Protein AF-A0A661X013-F1 (afdb_monomer_lite)

Foldseek 3Di:
DPDVVVVVVVVVVVVVVVPVVPDPPPDPPAPDDLVQLLVQLVCDACVNQVFDQKAWSEWEWAWEADQFGWIKIKIKTKMAGHDLVSLVVLQKDKDKDFQLFWDKFWDFKWKQANVRDIDTDDCVVFKDKFADPVCVVQQAFHRRTIMIMGGDAPHDHSIMIITIMMITGPHDLFTSKYKDKFFLAAQHWYAKYKYKYKAFPSQDWQDKDKPLDPPPFWDWDWDDDPGIIMIMIMGHGHHHDDDAVQFADSRNGTMIIIISDNAQQSLLQRLLVLLVVLLVLDDPVLLVVLCVQCPPPPDLVSSLLSLLLCLLAQAAEHHQFPDNNNTPSHAHRLVCSVVLSYDHQNNSQSVSQSSVVSVVFQKFKKFWAFPHDADDQRHDDNDGNGIWMWTQDPVRDTDTAGSPQLLALHRDAQSRAQIWMFTRDNSGDGIDGHHHDFQVQFEWEKEKEWEAWLQQKIKMKIKIWGGGNQQSVVLVVVLQDDPQRVVLLVLQLQCLLAPLKDWLDWDWPPPHSSPSPGGIMIMTIIMHRHQWLDFPWKIWGRFRDSQCRGGCLVVLCPLNQLDPFDPGKRFSSHKHKYKYKYKYQQDVQFAAFPFDDDADWDDDQAWGWDKDWDDDPSMIIMIIMTIGGDRIADRVSSNVVLVVQQRVVLRSFDTTMTTGDDSPPDDDPDPPPPNPPDDDFQAAQKEWAEWEWAKEDPAFFKIKIKIKTKMAGAGPSSLVVPQKDKDKAFPQFKDKDWPWKWKAAPVGDIDTFDPSQWHKGWDPQCRVCVLARTIIIIMGGHTSRDHGMMIITMMMMIGGRAPGDKDKDFPAAQHWYAKYKYKYKHQLPQDKDKDFFPDPQKDWDWDADPRIIMIMIMGGGHGHADDDPQFADPVLPTGMMIMISDDLLSVQQVLQVLLVVLLPPQVVLLVVLCVQCVPPPFVVSSLLSLQQCLQSQEAAGDDFCNRHNSVSAHRQNVSNVSRYDHQSNSQSSSCSSCVSVPWDKWKKQFALFFLDCSRCVSCLVRDDSVRRRGIWIWTDGPNAIFTGSQAHSLFDTQFHPQASTWIQTHNRRDIDRDHGPPQQYWEKEKEWEWEADPQGKIKIKIKIWTHGPRLSVVSVCVVPRRPVSLVSVLSSVQVVLPSQKDWDDHWDWASVDPRTMTMTIIIGGNQWPDTPQKTKHFFPDACQCVVVDSDPADDGWHWDRAWYWYKYKYKYAADPQWQAWRAAADWDWDQDPVSQGIWIWDWDDDGRIIMIMITDTGHTDTGGRVCVVVVSVVSSSRSRSSNGMTMTGGDDDDD

Sequence (1279 aa):
MKTKQFLFVIAILFLSVTSILATQKKSDIGLISIPKVINASKKITTNAFPNSDEVIVADFTKTEYYPNGTHQSIYDQCIKVLTEKGKRNQRTSSIGYDTAYGTAVVLKVQIIKPNGKIIPVDIKKNTKDMVEASQMDMNIYNPNSRVVKISFPDLEIGDMARLLLKKTETKPRVPNTWYDIEVMEAPMPIVHQEIKIIAPKKRPLKHIVLKNEITNTVKYTKKTGATTVTHKWVVRNVPRMFAEPGMPAYKPLQHLLLSTIPKWEQVSKWYYKLCEPRLQAVTPEMSNKVEELTAGITDPNKKIKAIFKFVSQKIRYMGITTEDTAPGYEPHDVSITFENKYGVCRDKAALLAAMLRIAGFDAYTTLMLGGQPKKDQEVPNAFFNHAITAIKNDNASYSLMDTTDETTKDLLPVYLNNCSYMVASPKGETLKTTPIIPAEKNLVKVTTNAKYNNKGYLKATSKIVFEGINDRAYRGAFAKMELDEIRRVFEGIIKKVAPGAKITDFSLEPDDMMDLTRPIVVEIEYTAPDLFVSGKKETMLAIPWFGPSVGLANRILSGSFGLDKRKYPLKTDLACGIKETVNLNLKNAVGKNIALPKFDNIDNKLIKWSRTINTQNNKLSGEGEFLVKAVEFSTNEYLEMKKLLKKIEYNNRKQPIFETISFSGMDDEDFDESENSYSYTPEGDTEISEQIIDTDVKNSRNWTTTSKVTKEILTYAGKKDNAEIKIHYNPSWENVEIIKAVVTDTDGNEKKLSKNELNLMDAGWVASAPRYPPGKILVASLPDVDVGNIIEYEIKRTYKKHPFYALRTSFNSFDSIVDETVRVALPATTRVKVKNPDSDEIESSKNEEDGKIIYEWKTSDQRPVRKEKNLPPWYYFNPTVFLSTGNWTDYADKVGRIFLAAAKNQTECAAKAKELTANSKTDNDKIIAIRDFVTKNIRSAGPSFVSMPLSAVTPANITLKDGYGNGADKAIVIYSMLKAIGLKPQFILSSWLSMVKKVRKPMIEYPLRSTFGGVLVKVKSGDNDIYLNDTSQYASLGSTPHDGRPGLILPKGKISIINASSNKADKTEVEYTIKLSENGDAEITKTTKSFGTTYASDKKYFDEITPEDRKRYFQNAISTISQGATPVGNLITKFDSYPGIEQLTVKVDKFAILDGDFLYLKVPISLNNILGLKSDVRDNPVSWGNKTKMILTASVELPKEFDNVKLTPPDITWKAPENAGTITTKTLVSGSKIKIIDSVDINPAVISVDDYDDLLEINRKLSHPRMRTILVSRKTAAK

Structure (mmCIF, N/CA/C/O backbone):
data_AF-A0A661X013-F1
#
_entry.id   AF-A0A661X013-F1
#
loop_
_atom_site.group_PDB
_atom_site.id
_atom_site.type_symbol
_atom_site.label_atom_id
_atom_site.label_alt_id
_atom_site.label_comp_id
_atom_site.label_asym_id
_atom_site.label_entity_id
_atom_site.label_seq_id
_atom_site.pdbx_PDB_ins_code
_atom_site.Cartn_x
_atom_site.Cartn_y
_atom_site.Cartn_z
_atom_site.occupancy
_atom_site.B_iso_or_equiv
_atom_site.auth_seq_id
_atom_site.auth_comp_id
_atom_site.auth_asym_id
_atom_site.auth_atom_id
_atom_site.pdbx_PDB_model_num
ATOM 1 N N . MET A 1 1 ? -50.281 -39.998 51.741 1.00 42.19 1 MET A N 1
ATOM 2 C CA . MET A 1 1 ? -49.018 -40.298 52.462 1.00 42.19 1 MET A CA 1
ATOM 3 C C . MET A 1 1 ? -47.839 -40.644 51.522 1.00 42.19 1 MET A C 1
ATOM 5 O O . MET A 1 1 ? -46.985 -41.436 51.885 1.00 42.19 1 MET A O 1
ATOM 9 N N . LYS A 1 2 ? -47.732 -40.011 50.337 1.00 38.47 2 LYS A N 1
ATOM 10 C CA . LYS A 1 2 ? -46.618 -40.178 49.371 1.00 38.47 2 LYS A CA 1
ATOM 11 C C . LYS A 1 2 ? -46.214 -38.834 48.736 1.00 38.47 2 LYS A C 1
ATOM 13 O O . LYS A 1 2 ? -46.034 -38.724 47.534 1.00 38.47 2 LYS A O 1
ATOM 18 N N . THR A 1 3 ? -46.103 -37.789 49.556 1.00 37.91 3 THR A N 1
ATOM 19 C CA . THR A 1 3 ? -45.758 -36.436 49.063 1.00 37.91 3 THR A CA 1
ATOM 20 C C . THR A 1 3 ? -44.722 -35.717 49.930 1.00 37.91 3 THR A C 1
ATOM 22 O O . THR A 1 3 ? -44.170 -34.709 49.510 1.00 37.91 3 THR A O 1
ATOM 25 N N . LYS A 1 4 ? -44.370 -36.269 51.103 1.00 36.25 4 LYS A N 1
ATOM 26 C CA . LYS A 1 4 ? -43.323 -35.722 51.989 1.00 36.25 4 LYS A CA 1
ATOM 27 C C . LYS A 1 4 ? -41.955 -36.416 51.872 1.00 36.25 4 LYS A C 1
ATOM 29 O O . LYS A 1 4 ? -40.981 -35.893 52.391 1.00 36.25 4 LYS A O 1
ATOM 34 N N . GLN A 1 5 ? -41.847 -37.527 51.133 1.00 37.16 5 GLN A N 1
ATOM 35 C CA . GLN A 1 5 ? -40.568 -38.220 50.877 1.00 37.16 5 GLN A CA 1
ATOM 36 C C . GLN A 1 5 ? -39.860 -37.771 49.583 1.00 37.16 5 GLN A C 1
ATOM 38 O O . GLN A 1 5 ? -38.660 -37.979 49.450 1.00 37.16 5 GLN A O 1
ATOM 43 N N . PHE A 1 6 ? -40.555 -37.092 48.659 1.00 37.41 6 PHE A N 1
ATOM 44 C CA . PHE A 1 6 ? -39.954 -36.611 47.404 1.00 37.41 6 PHE A CA 1
ATOM 45 C C . PHE A 1 6 ? -39.224 -35.261 47.565 1.00 37.41 6 PHE A C 1
ATOM 47 O O . PHE A 1 6 ? -38.249 -34.988 46.873 1.00 37.41 6 PHE A O 1
ATOM 54 N N . LEU A 1 7 ? -39.627 -34.445 48.549 1.00 35.72 7 LEU A N 1
ATOM 55 C CA . LEU A 1 7 ? -38.985 -33.158 48.850 1.00 35.72 7 LEU A CA 1
ATOM 56 C C . LEU A 1 7 ? -37.670 -33.283 49.642 1.00 35.72 7 LEU A C 1
ATOM 58 O O . LEU A 1 7 ? -36.851 -32.370 49.594 1.00 35.72 7 LEU A O 1
ATOM 62 N N . PHE A 1 8 ? -37.418 -34.411 50.315 1.00 37.44 8 PHE A N 1
ATOM 63 C CA . PHE A 1 8 ? -36.191 -34.604 51.104 1.00 37.44 8 PHE A CA 1
ATOM 64 C C . PHE A 1 8 ? -35.015 -35.159 50.275 1.00 37.44 8 PHE A C 1
ATOM 66 O O . PHE A 1 8 ? -33.858 -34.897 50.590 1.00 37.44 8 PHE A O 1
ATOM 73 N N . VAL A 1 9 ? -35.289 -35.849 49.159 1.00 38.72 9 VAL A N 1
ATOM 74 C CA . VAL A 1 9 ? -34.247 -36.372 48.249 1.00 38.72 9 VAL A CA 1
ATOM 75 C C . VAL A 1 9 ? -33.741 -35.294 47.276 1.00 38.72 9 VAL A C 1
ATOM 77 O O . VAL A 1 9 ? -32.565 -35.290 46.917 1.00 38.72 9 VAL A O 1
ATOM 80 N N . ILE A 1 10 ? -34.571 -34.305 46.928 1.00 40.22 10 ILE A N 1
ATOM 81 C CA . ILE A 1 10 ? -34.165 -33.183 46.060 1.00 40.22 10 ILE A CA 1
ATOM 82 C C . ILE A 1 10 ? -33.297 -32.156 46.817 1.00 40.22 10 ILE A C 1
ATOM 84 O O . ILE A 1 10 ? -32.400 -31.561 46.222 1.00 40.22 10 ILE A O 1
ATOM 88 N N . ALA A 1 11 ? -33.462 -32.010 48.137 1.00 35.09 11 ALA A N 1
ATOM 89 C CA . ALA A 1 11 ? -32.636 -31.109 48.949 1.00 35.09 11 ALA A CA 1
ATOM 90 C C . ALA A 1 11 ? -31.202 -31.635 49.191 1.00 35.09 11 ALA A C 1
ATOM 92 O O . ALA A 1 11 ? -30.261 -30.845 49.256 1.00 35.09 11 ALA A O 1
ATOM 93 N N . ILE A 1 12 ? -30.999 -32.957 49.254 1.00 36.81 12 ILE A N 1
ATOM 94 C CA . ILE A 1 12 ? -29.676 -33.563 49.513 1.00 36.81 12 ILE A CA 1
ATOM 95 C C . ILE A 1 12 ? -28.834 -33.699 48.224 1.00 36.81 12 ILE A C 1
ATOM 97 O O . ILE A 1 12 ? -27.603 -33.627 48.279 1.00 36.81 12 ILE A O 1
ATOM 101 N N . LEU A 1 13 ? -29.467 -33.758 47.045 1.00 34.16 13 LEU A N 1
ATOM 102 C CA . LEU A 1 13 ? -28.770 -33.654 45.751 1.00 34.16 13 LEU A CA 1
ATOM 103 C C . LEU A 1 13 ? -28.417 -32.206 45.357 1.00 34.16 13 LEU A C 1
ATOM 105 O O . LEU A 1 13 ? -27.445 -31.997 44.635 1.00 34.16 13 LEU A O 1
ATOM 109 N N . PHE A 1 14 ? -29.119 -31.194 45.884 1.00 34.19 14 PHE A N 1
ATOM 110 C CA . PHE A 1 14 ? -28.764 -29.782 45.660 1.00 34.19 14 PHE A CA 1
ATOM 111 C C . PHE A 1 14 ? -27.653 -29.253 46.587 1.00 34.19 14 PHE A C 1
ATOM 113 O O . PHE A 1 14 ? -26.965 -28.296 46.226 1.00 34.19 14 PHE A O 1
ATOM 120 N N . LEU A 1 15 ? -27.411 -29.898 47.736 1.00 31.95 15 LEU A N 1
ATOM 121 C CA . LEU A 1 15 ? -26.356 -29.526 48.696 1.00 31.95 15 LEU A CA 1
ATOM 122 C C . LEU A 1 15 ? -25.026 -30.290 48.524 1.00 31.95 15 LEU A C 1
ATOM 124 O O . LEU A 1 15 ? -24.022 -29.911 49.127 1.00 31.95 15 LEU A O 1
ATOM 128 N N . SER A 1 16 ? -24.978 -31.302 47.651 1.00 30.42 16 SER A N 1
ATOM 129 C CA . SER A 1 16 ? -23.751 -32.042 47.298 1.00 30.42 16 SER A CA 1
ATOM 130 C C . SER A 1 16 ? -23.180 -31.704 45.909 1.00 30.42 16 SER A C 1
ATOM 132 O O . SER A 1 16 ? -22.046 -32.071 45.609 1.00 30.42 16 SER A O 1
ATOM 134 N N . VAL A 1 17 ? -23.896 -30.923 45.086 1.00 35.25 17 VAL A N 1
ATOM 135 C CA . VAL A 1 17 ? -23.391 -30.388 43.797 1.00 35.25 17 VAL A CA 1
ATOM 136 C C . VAL A 1 17 ? -22.973 -28.908 43.894 1.00 35.25 17 VAL A C 1
ATOM 138 O O . VAL A 1 17 ? -22.288 -28.386 43.019 1.00 35.25 17 VAL A O 1
ATOM 141 N N . THR A 1 18 ? -23.272 -28.230 45.005 1.00 32.75 18 THR A N 1
ATOM 142 C CA . THR A 1 18 ? -22.870 -26.831 45.261 1.00 32.75 18 THR A CA 1
ATOM 143 C C . THR A 1 18 ? -21.627 -26.680 46.148 1.00 32.75 18 THR A C 1
ATOM 145 O O . THR A 1 18 ? -21.173 -25.563 46.388 1.00 32.75 18 THR A O 1
ATOM 148 N N . SER A 1 19 ? -20.997 -27.781 46.567 1.00 31.75 19 SER A N 1
ATOM 149 C CA . SER A 1 19 ? -19.862 -27.782 47.506 1.00 31.75 19 SER A CA 1
ATOM 150 C C . SER A 1 19 ? -18.550 -28.382 46.961 1.00 31.75 19 SER A C 1
ATOM 152 O O . SER A 1 19 ? -17.543 -28.356 47.659 1.00 31.75 19 SER A O 1
ATOM 154 N N . ILE A 1 20 ? -18.480 -28.776 45.677 1.00 33.53 20 ILE A N 1
ATOM 155 C CA . ILE A 1 20 ? -17.198 -29.037 44.963 1.00 33.53 20 ILE A CA 1
ATOM 156 C C . ILE A 1 20 ? -16.708 -27.797 44.171 1.00 33.53 20 ILE A C 1
ATOM 158 O O . ILE A 1 20 ? -15.624 -27.790 43.593 1.00 33.53 20 ILE A O 1
ATOM 162 N N . LEU A 1 21 ? -17.447 -26.682 44.214 1.00 37.44 21 LEU A N 1
ATOM 163 C CA . LEU A 1 21 ? -17.039 -25.394 43.625 1.00 37.44 21 LEU A CA 1
ATOM 164 C C . LEU A 1 21 ? -16.530 -24.359 44.641 1.00 37.44 21 LEU A C 1
ATOM 166 O O . LEU A 1 21 ? -16.176 -23.244 44.262 1.00 37.44 21 LEU A O 1
ATOM 170 N N . ALA A 1 22 ? -16.410 -24.720 45.918 1.00 37.38 22 ALA A N 1
ATOM 171 C CA . ALA A 1 22 ? -15.950 -23.810 46.962 1.00 37.38 22 ALA A CA 1
ATOM 172 C C . ALA A 1 22 ? -14.950 -24.496 47.898 1.00 37.38 22 ALA A C 1
ATOM 174 O O . ALA A 1 22 ? -15.272 -24.828 49.028 1.00 37.38 22 ALA A O 1
ATOM 175 N N . THR A 1 23 ? -13.736 -24.742 47.396 1.00 31.44 23 THR A N 1
ATOM 176 C CA . THR A 1 23 ? -12.445 -24.694 48.132 1.00 31.44 23 THR A CA 1
ATOM 177 C C . THR A 1 23 ? -11.271 -25.073 47.214 1.00 31.44 23 THR A C 1
ATOM 179 O O . THR A 1 23 ? -10.307 -25.717 47.615 1.00 31.44 23 THR A O 1
ATOM 182 N N . GLN A 1 24 ? -11.254 -24.576 45.972 1.00 32.50 24 GLN A N 1
ATOM 183 C CA . GLN A 1 24 ? -9.961 -24.180 45.417 1.00 32.50 24 GLN A CA 1
ATOM 184 C C . GLN A 1 24 ? -9.630 -22.835 46.060 1.00 32.50 24 GLN A C 1
ATOM 186 O O . GLN A 1 24 ? -10.222 -21.810 45.719 1.00 32.50 24 GLN A O 1
ATOM 191 N N . LYS A 1 25 ? -8.673 -22.827 47.002 1.00 31.70 25 LYS A N 1
ATOM 192 C CA . LYS A 1 25 ? -7.835 -21.637 47.233 1.00 31.70 25 LYS A CA 1
ATOM 193 C C . LYS A 1 25 ? -7.602 -21.012 45.859 1.00 31.70 25 LYS A C 1
ATOM 195 O O . LYS A 1 25 ? -7.177 -21.749 44.973 1.00 31.70 25 LYS A O 1
ATOM 200 N N . LYS A 1 26 ? -7.905 -19.718 45.676 1.00 35.75 26 LYS A N 1
ATOM 201 C CA . LYS A 1 26 ? -7.553 -18.934 44.479 1.00 35.75 26 LYS A CA 1
ATOM 202 C C . LYS A 1 26 ? -6.049 -19.100 44.220 1.00 35.75 26 LYS A C 1
ATOM 204 O O . LYS A 1 26 ? -5.246 -18.285 44.660 1.00 35.75 26 LYS A O 1
ATOM 209 N N . SER A 1 27 ? -5.648 -20.193 43.580 1.00 39.69 27 SER A N 1
ATOM 210 C CA . SER A 1 27 ? -4.291 -20.413 43.124 1.00 39.69 27 SER A CA 1
ATOM 211 C C . SER A 1 27 ? -4.108 -19.427 41.995 1.00 39.69 27 SER A C 1
ATOM 213 O O . SER A 1 27 ? -4.914 -19.397 41.064 1.00 39.69 27 SER A O 1
ATOM 215 N N . ASP A 1 28 ? -3.104 -18.576 42.117 1.00 53.06 28 ASP A N 1
ATOM 216 C CA . ASP A 1 28 ? -2.786 -17.555 41.140 1.00 53.06 28 ASP A CA 1
ATOM 217 C C . ASP A 1 28 ? -2.663 -18.203 39.741 1.00 53.06 28 ASP A C 1
ATOM 219 O O . ASP A 1 28 ? -1.714 -18.927 39.473 1.00 53.06 28 ASP A O 1
ATOM 223 N N . ILE A 1 29 ? -3.660 -18.008 38.863 1.00 66.38 29 ILE A N 1
ATOM 224 C CA . ILE A 1 29 ? -3.843 -18.735 37.576 1.00 66.38 29 ILE A CA 1
ATOM 225 C C . ILE A 1 29 ? -2.681 -18.491 36.573 1.00 66.38 29 ILE A C 1
ATOM 227 O O . ILE A 1 29 ? -2.639 -19.071 35.493 1.00 66.38 29 ILE A O 1
ATOM 231 N N . GLY A 1 30 ? -1.719 -17.628 36.912 1.00 77.06 30 GLY A N 1
ATOM 232 C CA . GLY A 1 30 ? -0.585 -17.292 36.050 1.00 77.06 30 GLY A CA 1
ATOM 233 C C . GLY A 1 30 ? 0.514 -18.358 36.038 1.00 77.06 30 GLY A C 1
ATOM 234 O O . GLY A 1 30 ? 0.845 -18.933 37.071 1.00 77.06 30 GLY A O 1
ATOM 235 N N . LEU A 1 31 ? 1.125 -18.570 34.873 1.00 88.44 31 LEU A N 1
ATOM 236 C CA . LEU A 1 31 ? 2.315 -19.413 34.702 1.00 88.44 31 LEU A CA 1
ATOM 237 C C . LEU A 1 31 ? 3.600 -18.639 35.036 1.00 88.44 31 LEU A C 1
ATOM 239 O O . LEU A 1 31 ? 4.591 -19.219 35.483 1.00 88.44 31 LEU A O 1
ATOM 243 N N . ILE A 1 32 ? 3.569 -17.317 34.863 1.00 90.75 32 ILE A N 1
ATOM 244 C CA . ILE A 1 32 ? 4.674 -16.421 35.185 1.00 90.75 32 ILE A CA 1
ATOM 245 C C . ILE A 1 32 ? 4.766 -16.174 36.695 1.00 90.75 32 ILE A C 1
ATOM 247 O O . ILE A 1 32 ? 3.831 -15.681 37.330 1.00 90.75 32 ILE A O 1
ATOM 251 N N . SER A 1 33 ? 5.966 -16.389 37.246 1.00 90.38 33 SER A N 1
ATOM 252 C CA . SER A 1 33 ? 6.343 -15.912 38.580 1.00 90.38 33 SER A CA 1
ATOM 253 C C . SER A 1 33 ? 6.628 -14.408 38.555 1.00 90.38 33 SER A C 1
ATOM 255 O O . SER A 1 33 ? 7.680 -13.968 38.082 1.00 90.38 33 SER A O 1
ATOM 257 N N . ILE A 1 34 ? 5.704 -13.615 39.104 1.00 90.50 34 ILE A N 1
ATOM 258 C CA . ILE A 1 34 ? 5.822 -12.151 39.135 1.00 90.50 34 ILE A CA 1
ATOM 259 C C . ILE A 1 34 ? 7.095 -11.657 39.841 1.00 90.50 34 ILE A C 1
ATOM 261 O O . ILE A 1 34 ? 7.787 -10.826 39.250 1.00 90.50 34 ILE A O 1
ATOM 265 N N . PRO A 1 35 ? 7.495 -12.178 41.021 1.00 91.62 35 PRO A N 1
ATOM 266 C CA . PRO A 1 35 ? 8.738 -11.745 41.662 1.00 91.62 35 PRO A CA 1
ATOM 267 C C . PRO A 1 35 ? 9.977 -11.956 40.782 1.00 91.62 35 PRO A C 1
ATOM 269 O O . PRO A 1 35 ? 10.851 -11.092 40.723 1.00 91.62 35 PRO A O 1
ATOM 272 N N . LYS A 1 36 ? 10.040 -13.073 40.039 1.00 91.31 36 LYS A N 1
ATOM 273 C CA . LYS A 1 36 ? 11.152 -13.349 39.115 1.00 91.31 36 LYS A CA 1
ATOM 274 C C . LYS A 1 36 ? 11.174 -12.370 37.946 1.00 91.31 36 LYS A C 1
ATOM 276 O O . LYS A 1 36 ? 12.246 -11.893 37.587 1.00 91.31 36 LYS A O 1
ATOM 281 N N . VAL A 1 37 ? 10.011 -12.053 37.380 1.00 93.31 37 VAL A N 1
ATOM 282 C CA . VAL A 1 37 ? 9.893 -11.113 36.258 1.00 93.31 37 VAL A CA 1
ATOM 283 C C . VAL A 1 37 ? 10.209 -9.682 36.678 1.00 93.31 37 VAL A C 1
ATOM 285 O O . VAL A 1 37 ? 10.964 -9.015 35.979 1.00 93.31 37 VAL A O 1
ATOM 288 N N . ILE A 1 38 ? 9.745 -9.233 37.848 1.00 93.62 38 ILE A N 1
ATOM 289 C CA . ILE A 1 38 ? 10.135 -7.931 38.417 1.00 93.62 38 ILE A CA 1
ATOM 290 C C . ILE A 1 38 ? 11.649 -7.875 38.643 1.00 93.62 38 ILE A C 1
ATOM 292 O O . ILE A 1 38 ? 12.289 -6.879 38.323 1.00 93.62 38 ILE A O 1
ATOM 296 N N . ASN A 1 39 ? 12.255 -8.942 39.167 1.00 93.56 39 ASN A N 1
ATOM 297 C CA . ASN A 1 39 ? 13.700 -8.963 39.366 1.00 93.56 39 ASN A CA 1
ATOM 298 C C . ASN A 1 39 ? 14.480 -8.939 38.039 1.00 93.56 39 ASN A C 1
ATOM 300 O O . ASN A 1 39 ? 15.458 -8.205 37.916 1.00 93.56 39 ASN A O 1
ATOM 304 N N . ALA A 1 40 ? 14.038 -9.703 37.035 1.00 93.62 40 ALA A N 1
ATOM 305 C CA . ALA A 1 40 ? 14.645 -9.704 35.706 1.00 93.62 40 ALA A CA 1
ATOM 306 C C . ALA A 1 40 ? 14.523 -8.329 35.032 1.00 93.62 40 ALA A C 1
ATOM 308 O O . ALA A 1 40 ? 15.492 -7.837 34.454 1.00 93.62 40 ALA A O 1
ATOM 309 N N . SER A 1 41 ? 13.365 -7.677 35.168 1.00 94.75 41 SER A N 1
ATOM 310 C CA . SER A 1 41 ? 13.069 -6.400 34.518 1.00 94.75 41 SER A CA 1
ATOM 311 C C . SER A 1 41 ? 13.966 -5.254 34.983 1.00 94.75 41 SER A C 1
ATOM 313 O O . SER A 1 41 ? 14.208 -4.337 34.198 1.00 94.75 41 SER A O 1
ATOM 315 N N . LYS A 1 42 ? 14.528 -5.314 36.199 1.00 93.81 42 LYS A N 1
ATOM 316 C CA . LYS A 1 42 ? 15.495 -4.321 36.709 1.00 93.81 42 LYS A CA 1
ATOM 317 C C . LYS A 1 42 ? 16.743 -4.193 35.831 1.00 93.81 42 LYS A C 1
ATOM 319 O O . LYS A 1 42 ? 17.294 -3.105 35.727 1.00 93.81 42 LYS A O 1
ATOM 324 N N . LYS A 1 43 ? 17.168 -5.282 35.179 1.00 94.62 43 LYS A N 1
ATOM 325 C CA . LYS A 1 43 ? 18.336 -5.298 34.278 1.00 94.62 43 LYS A CA 1
ATOM 326 C C . LYS A 1 43 ? 17.998 -4.892 32.840 1.00 94.62 43 LYS A C 1
ATOM 328 O O . LYS A 1 43 ? 18.895 -4.734 32.023 1.00 94.62 43 LYS A O 1
ATOM 333 N N . ILE A 1 44 ? 16.713 -4.747 32.519 1.00 96.69 44 ILE A N 1
ATOM 334 C CA . ILE A 1 44 ? 16.240 -4.453 31.168 1.00 96.69 44 ILE A CA 1
ATOM 335 C C . ILE A 1 44 ? 16.079 -2.943 31.035 1.00 96.69 44 ILE A C 1
ATOM 337 O O . ILE A 1 44 ? 15.087 -2.365 31.480 1.00 96.69 44 ILE A O 1
ATOM 341 N N . THR A 1 45 ? 17.076 -2.302 30.445 1.00 95.44 45 THR A N 1
ATOM 342 C CA . THR A 1 45 ? 17.110 -0.860 30.186 1.00 95.44 45 THR A CA 1
ATOM 343 C C . THR A 1 45 ? 17.455 -0.618 28.723 1.00 95.44 45 THR A C 1
ATOM 345 O O . THR A 1 45 ? 17.945 -1.520 28.043 1.00 95.44 45 THR A O 1
ATOM 348 N N . THR A 1 46 ? 17.248 0.605 28.241 1.00 93.81 46 THR A N 1
ATOM 349 C CA . THR A 1 46 ? 17.735 1.027 26.920 1.00 93.81 46 THR A CA 1
ATOM 350 C C . THR A 1 46 ? 19.254 0.890 26.802 1.00 93.81 46 THR A C 1
ATOM 352 O O . THR A 1 46 ? 19.739 0.553 25.738 1.00 93.81 46 THR A O 1
ATOM 355 N N . ASN A 1 47 ? 20.021 1.038 27.887 1.00 94.19 47 ASN A N 1
ATOM 356 C CA . ASN A 1 47 ? 21.472 0.816 27.846 1.00 94.19 47 ASN A CA 1
ATOM 357 C C . ASN A 1 47 ? 21.840 -0.669 27.685 1.00 94.19 47 ASN A C 1
ATOM 359 O O . ASN A 1 47 ? 22.789 -0.990 26.979 1.00 94.19 47 ASN A O 1
ATOM 363 N N . ALA A 1 48 ? 21.096 -1.578 28.324 1.00 95.06 48 ALA A N 1
ATOM 364 C CA . ALA A 1 48 ? 21.322 -3.020 28.194 1.00 95.06 48 ALA A CA 1
ATOM 365 C C . ALA A 1 48 ? 20.792 -3.584 26.861 1.00 95.06 48 ALA A C 1
ATOM 367 O O . ALA A 1 48 ? 21.341 -4.549 26.333 1.00 95.06 48 ALA A O 1
ATOM 368 N N . PHE A 1 49 ? 19.738 -2.975 26.310 1.00 95.94 49 PHE A N 1
ATOM 369 C CA . PHE A 1 49 ? 19.100 -3.361 25.050 1.00 95.94 49 PHE A CA 1
ATOM 370 C C . PHE A 1 49 ? 18.949 -2.143 24.120 1.00 95.94 49 PHE A C 1
ATOM 372 O O . PHE A 1 49 ? 17.827 -1.756 23.795 1.00 95.94 49 PHE A O 1
ATOM 379 N N . PRO A 1 50 ? 20.062 -1.543 23.654 1.00 95.12 50 PRO A N 1
ATOM 380 C CA . PRO A 1 50 ? 20.038 -0.281 22.900 1.00 95.12 50 PRO A CA 1
ATOM 381 C C . PRO A 1 50 ? 19.348 -0.408 21.550 1.00 95.12 50 PRO A C 1
ATOM 383 O O . PRO A 1 50 ? 18.834 0.566 21.014 1.00 95.12 50 PRO A O 1
ATOM 386 N N . ASN A 1 51 ? 19.294 -1.627 21.020 1.00 95.88 51 ASN A N 1
ATOM 387 C CA . ASN A 1 51 ? 18.594 -1.922 19.790 1.00 95.88 51 ASN A CA 1
ATOM 388 C C . ASN A 1 51 ? 17.162 -2.400 20.018 1.00 95.88 51 ASN A C 1
ATOM 390 O O . ASN A 1 51 ? 16.674 -3.142 19.182 1.00 95.88 51 ASN A O 1
ATOM 394 N N . SER A 1 52 ? 16.476 -2.075 21.115 1.00 96.19 52 SER A N 1
ATOM 395 C CA . SER A 1 52 ? 15.093 -2.527 21.302 1.00 96.19 52 SER A CA 1
ATOM 396 C C . SER A 1 52 ? 14.180 -1.480 21.917 1.00 96.19 52 SER A C 1
ATOM 398 O O . SER A 1 52 ? 14.521 -0.837 22.904 1.00 96.19 52 SER A O 1
ATOM 400 N N . ASP A 1 53 ? 12.977 -1.380 21.356 1.00 96.38 53 ASP A N 1
ATOM 401 C CA . ASP A 1 53 ? 11.894 -0.540 21.869 1.00 96.38 53 ASP A CA 1
ATOM 402 C C . ASP A 1 53 ? 11.135 -1.218 23.029 1.00 96.38 53 ASP A C 1
ATOM 404 O O . ASP A 1 53 ? 10.513 -0.562 23.868 1.00 96.38 53 ASP A O 1
ATOM 408 N N . GLU A 1 54 ? 11.214 -2.547 23.089 1.00 97.44 54 GLU A N 1
ATOM 409 C CA . GLU A 1 54 ? 10.512 -3.423 24.026 1.00 97.44 54 GLU A CA 1
ATOM 410 C C . GLU A 1 54 ? 11.245 -4.764 24.187 1.00 97.44 54 GLU A C 1
ATOM 412 O O . GLU A 1 54 ? 12.097 -5.109 23.369 1.00 97.44 54 GLU A O 1
ATOM 417 N N . VAL A 1 55 ? 10.978 -5.514 25.257 1.00 98.25 55 VAL A N 1
ATOM 418 C CA . VAL A 1 55 ? 11.655 -6.792 25.551 1.00 98.25 55 VAL A CA 1
ATOM 419 C C . VAL A 1 55 ? 10.669 -7.798 26.128 1.00 98.25 55 VAL A C 1
ATOM 421 O O . VAL A 1 55 ? 9.965 -7.487 27.090 1.00 98.25 55 VAL A O 1
ATOM 424 N N . ILE A 1 56 ? 10.670 -9.028 25.609 1.00 98.25 56 ILE A N 1
ATOM 425 C CA . ILE A 1 56 ? 9.938 -10.149 26.208 1.00 98.25 56 ILE A CA 1
ATOM 426 C C . ILE A 1 56 ? 10.699 -10.582 27.464 1.00 98.25 56 ILE A C 1
ATOM 428 O O . ILE A 1 56 ? 11.757 -11.214 27.396 1.00 98.25 56 ILE A O 1
ATOM 432 N N . VAL A 1 57 ? 10.177 -10.217 28.636 1.00 98.00 57 VAL A N 1
ATOM 433 C CA . VAL A 1 57 ? 10.789 -10.568 29.929 1.00 98.00 57 VAL A CA 1
ATOM 434 C C . VAL A 1 57 ? 10.507 -12.026 30.268 1.00 98.00 57 VAL A C 1
ATOM 436 O O . VAL A 1 57 ? 11.371 -12.736 30.784 1.00 98.00 57 VAL A O 1
ATOM 439 N N . ALA A 1 58 ? 9.279 -12.452 29.985 1.00 97.56 58 ALA A N 1
ATOM 440 C CA . ALA A 1 58 ? 8.798 -13.803 30.183 1.00 97.56 58 ALA A CA 1
ATOM 441 C C . ALA A 1 58 ? 7.677 -14.103 29.188 1.00 97.56 58 ALA A C 1
ATOM 443 O O . ALA A 1 58 ? 6.757 -13.301 29.045 1.00 97.56 58 ALA A O 1
ATOM 444 N N . ASP A 1 59 ? 7.735 -15.269 28.562 1.00 97.38 59 ASP A N 1
ATOM 445 C CA . ASP A 1 59 ? 6.673 -15.805 27.716 1.00 97.38 59 ASP A CA 1
ATOM 446 C C . ASP A 1 59 ? 6.476 -17.288 28.028 1.00 97.38 59 ASP A C 1
ATOM 448 O O . ASP A 1 59 ? 7.428 -18.066 28.016 1.00 97.38 59 ASP A O 1
ATOM 452 N N . PHE A 1 60 ? 5.268 -17.681 28.404 1.00 97.31 60 PHE A N 1
ATOM 453 C CA . PHE A 1 60 ? 4.960 -19.046 28.806 1.00 97.31 60 PHE A CA 1
ATOM 454 C C . PHE A 1 60 ? 3.802 -19.572 27.977 1.00 97.31 60 PHE A C 1
ATOM 456 O O . PHE A 1 60 ? 2.671 -19.112 28.137 1.00 97.31 60 PHE A O 1
ATOM 463 N N . THR A 1 61 ? 4.075 -20.609 27.194 1.00 97.44 61 THR A N 1
ATOM 464 C CA . THR A 1 61 ? 3.063 -21.374 26.469 1.00 97.44 61 THR A CA 1
ATOM 465 C C . THR A 1 61 ? 2.921 -22.740 27.123 1.00 97.44 61 THR A C 1
ATOM 467 O O . THR A 1 61 ? 3.878 -23.514 27.217 1.00 97.44 61 THR A O 1
ATOM 470 N N . LYS A 1 62 ? 1.716 -23.065 27.592 1.00 97.81 62 LYS A N 1
ATOM 471 C CA . LYS A 1 62 ? 1.360 -24.412 28.050 1.00 97.81 62 LYS A CA 1
ATOM 472 C C . LYS A 1 62 ? 0.239 -24.954 27.179 1.00 97.81 62 LYS A C 1
ATOM 474 O O . LYS A 1 62 ? -0.892 -24.501 27.324 1.00 97.81 62 LYS A O 1
ATOM 479 N N . THR A 1 63 ? 0.533 -25.991 26.406 1.00 98.25 63 THR A N 1
ATOM 480 C CA . THR A 1 63 ? -0.455 -26.703 25.591 1.00 98.25 63 THR A CA 1
ATOM 481 C C . THR A 1 63 ? -0.661 -28.114 26.124 1.00 98.25 63 THR A C 1
ATOM 483 O O . THR A 1 63 ? 0.291 -28.862 26.355 1.00 98.25 63 THR A O 1
ATOM 486 N N . GLU A 1 64 ? -1.913 -28.492 26.335 1.00 98.12 64 GLU A N 1
ATOM 487 C CA . GLU A 1 64 ? -2.328 -29.856 26.651 1.00 98.12 64 GLU A CA 1
ATOM 488 C C . GLU A 1 64 ? -3.266 -30.335 25.552 1.00 98.12 64 GLU A C 1
ATOM 490 O O . GLU A 1 64 ? -4.315 -29.728 25.336 1.00 98.12 64 GLU A O 1
ATOM 495 N N . TYR A 1 65 ? -2.870 -31.393 24.843 1.00 98.00 65 TYR A N 1
ATOM 496 C CA . TYR A 1 65 ? -3.674 -31.979 23.775 1.00 98.00 65 TYR A CA 1
ATOM 497 C C . TYR A 1 65 ? -4.154 -33.379 24.147 1.00 98.00 65 TYR A C 1
ATOM 499 O O . TYR A 1 65 ? -3.530 -34.095 24.934 1.00 98.00 65 TYR A O 1
ATOM 507 N N . TYR A 1 66 ? -5.278 -33.781 23.567 1.00 97.12 66 TYR A N 1
ATOM 508 C CA . TYR A 1 66 ? -5.943 -35.048 23.849 1.00 97.12 66 TYR A CA 1
ATOM 509 C C . TYR A 1 66 ? -5.794 -36.026 22.674 1.00 97.12 66 TYR A C 1
ATOM 511 O O . TYR A 1 66 ? -5.419 -35.623 21.571 1.00 97.12 66 TYR A O 1
ATOM 519 N N . PRO A 1 67 ? -6.059 -37.338 22.864 1.00 95.88 67 PRO A N 1
ATOM 520 C CA . PRO A 1 67 ? -5.847 -38.340 21.814 1.00 95.88 67 PRO A CA 1
ATOM 521 C C . PRO A 1 67 ? -6.593 -38.078 20.499 1.00 95.88 67 PRO A C 1
ATOM 523 O O . PRO A 1 67 ? -6.147 -38.556 19.454 1.00 95.88 67 PRO A O 1
ATOM 526 N N . ASN A 1 68 ? -7.701 -37.334 20.568 1.00 94.88 68 ASN A N 1
ATOM 527 C CA . ASN A 1 68 ? -8.522 -36.925 19.432 1.00 94.88 68 ASN A CA 1
ATOM 528 C C . ASN A 1 68 ? -8.020 -35.649 18.732 1.00 94.88 68 ASN A C 1
ATOM 530 O O . ASN A 1 68 ? -8.558 -35.328 17.682 1.00 94.88 68 ASN A O 1
ATOM 534 N N . GLY A 1 69 ? -7.002 -34.955 19.252 1.00 94.56 69 GLY A N 1
ATOM 535 C CA . GLY A 1 69 ? -6.423 -33.738 18.666 1.00 94.56 69 GLY A CA 1
ATOM 536 C C . GLY A 1 69 ? -6.968 -32.416 19.218 1.00 94.56 69 GLY A C 1
ATOM 537 O O . GLY A 1 69 ? -6.373 -31.364 18.970 1.00 94.56 69 GLY A O 1
ATOM 538 N N . THR A 1 70 ? -8.052 -32.439 20.004 1.00 97.25 70 THR A N 1
ATOM 539 C CA . THR A 1 70 ? -8.495 -31.237 20.728 1.00 97.25 70 THR A CA 1
ATOM 540 C C . THR A 1 70 ? -7.438 -30.838 21.745 1.00 97.25 70 THR A C 1
ATOM 542 O O . THR A 1 70 ? -6.678 -31.680 22.239 1.00 97.25 70 THR A O 1
ATOM 545 N N . HIS A 1 71 ? -7.349 -29.549 22.049 1.00 97.44 71 HIS A N 1
ATOM 546 C CA . HIS A 1 71 ? -6.315 -29.062 22.950 1.00 97.44 71 HIS A CA 1
ATOM 547 C C . HIS A 1 71 ? -6.696 -27.750 23.622 1.00 97.44 71 HIS A C 1
ATOM 549 O O . HIS A 1 71 ? -7.598 -27.026 23.200 1.00 97.44 71 HIS A O 1
ATOM 555 N N . GLN A 1 72 ? -5.991 -27.450 24.703 1.00 97.62 72 GLN A N 1
ATOM 556 C CA . GLN A 1 72 ? -6.064 -26.171 25.389 1.00 97.62 72 GLN A CA 1
ATOM 557 C C . GLN A 1 72 ? -4.665 -25.595 25.513 1.00 97.62 72 GLN A C 1
ATOM 559 O O . GLN A 1 72 ? -3.753 -26.279 25.978 1.00 97.62 72 GLN A O 1
ATOM 564 N N . SER A 1 73 ? -4.533 -24.324 25.155 1.00 97.38 73 SER A N 1
ATOM 565 C CA . SER A 1 73 ? -3.288 -23.570 25.239 1.00 97.38 73 SER A CA 1
ATOM 566 C C . SER A 1 73 ? -3.478 -22.378 26.166 1.00 97.38 73 SER A C 1
ATOM 568 O O . SER A 1 73 ? -4.417 -21.597 26.012 1.00 97.38 73 SER A O 1
ATOM 570 N N . ILE A 1 74 ? -2.596 -22.235 27.148 1.00 97.69 74 ILE A N 1
ATOM 571 C CA . ILE A 1 74 ? -2.506 -21.057 28.011 1.00 97.69 74 ILE A CA 1
ATOM 572 C C . ILE A 1 74 ? -1.246 -20.302 27.609 1.00 97.69 74 ILE A C 1
ATOM 574 O O . ILE A 1 74 ? -0.162 -20.883 27.644 1.00 97.69 74 ILE A O 1
ATOM 578 N N . TYR A 1 75 ? -1.404 -19.024 27.275 1.00 97.06 75 TYR A N 1
ATOM 579 C CA . TYR A 1 75 ? -0.307 -18.109 26.976 1.00 97.06 75 TYR A CA 1
ATOM 580 C C . TYR A 1 75 ? -0.255 -17.050 28.071 1.00 97.06 75 TYR A C 1
ATOM 582 O O . TYR A 1 75 ? -1.260 -16.385 28.327 1.00 97.06 75 TYR A O 1
ATOM 590 N N . ASP A 1 76 ? 0.888 -16.912 28.732 1.00 97.62 76 ASP A N 1
ATOM 591 C CA . ASP A 1 76 ? 1.158 -15.901 29.755 1.00 97.62 76 ASP A CA 1
ATOM 592 C C . ASP A 1 76 ? 2.421 -15.150 29.349 1.00 97.62 76 ASP A C 1
ATOM 594 O O . ASP A 1 76 ? 3.524 -15.686 29.455 1.00 97.62 76 ASP A O 1
ATOM 598 N N . GLN A 1 77 ? 2.257 -13.928 28.855 1.00 97.19 77 GLN A N 1
ATOM 599 C CA . GLN A 1 77 ? 3.341 -13.120 28.310 1.00 97.19 77 GLN A CA 1
ATOM 600 C C . GLN A 1 77 ? 3.488 -11.828 29.106 1.00 97.19 77 GLN A C 1
ATOM 602 O O . GLN A 1 77 ? 2.496 -11.216 29.498 1.00 97.19 77 GLN A O 1
ATOM 607 N N . CYS A 1 78 ? 4.728 -11.399 29.333 1.00 97.62 78 CYS A N 1
ATOM 608 C CA . CYS A 1 78 ? 5.074 -10.141 29.978 1.00 97.62 78 CYS A CA 1
ATOM 609 C C . CYS A 1 78 ? 6.166 -9.417 29.177 1.00 97.62 78 CYS A C 1
ATOM 611 O O . CYS A 1 78 ? 7.314 -9.873 29.120 1.00 97.62 78 CYS A O 1
ATOM 613 N N . ILE A 1 79 ? 5.808 -8.283 28.571 1.00 98.19 79 ILE A N 1
ATOM 614 C CA . ILE A 1 79 ? 6.689 -7.457 27.734 1.00 98.19 79 ILE A CA 1
ATOM 615 C C . ILE A 1 79 ? 6.995 -6.152 28.460 1.00 98.19 79 ILE A C 1
ATOM 617 O O . ILE A 1 79 ? 6.075 -5.451 28.871 1.00 98.19 79 ILE A O 1
ATOM 621 N N . LYS A 1 80 ? 8.275 -5.797 28.594 1.00 98.12 80 LYS A N 1
ATOM 622 C CA . LYS A 1 80 ? 8.708 -4.494 29.111 1.00 98.12 80 LYS A CA 1
ATOM 623 C C . LYS A 1 80 ? 8.810 -3.477 27.983 1.00 98.12 80 LYS A C 1
ATOM 625 O O . LYS A 1 80 ? 9.464 -3.751 26.981 1.00 98.12 80 LYS A O 1
ATOM 630 N N . VAL A 1 81 ? 8.250 -2.291 28.185 1.00 97.94 81 VAL A N 1
ATOM 631 C CA . VAL A 1 81 ? 8.390 -1.144 27.281 1.00 97.94 81 VAL A CA 1
ATOM 632 C C . VAL A 1 81 ? 9.632 -0.332 27.647 1.00 97.94 81 VAL A C 1
ATOM 634 O O . VAL A 1 81 ? 9.830 0.001 28.816 1.00 97.94 81 VAL A O 1
ATOM 637 N N . LEU A 1 82 ? 10.456 0.024 26.659 1.00 97.19 82 LEU A N 1
ATOM 638 C CA . LEU A 1 82 ? 11.695 0.790 26.856 1.00 97.19 82 LEU A CA 1
ATOM 639 C C . LEU A 1 82 ? 11.664 2.196 26.253 1.00 97.19 82 LEU A C 1
ATOM 641 O O . LEU A 1 82 ? 12.349 3.080 26.761 1.00 97.19 82 LEU A O 1
ATOM 645 N N . THR A 1 83 ? 10.877 2.415 25.199 1.00 95.69 83 THR A N 1
ATOM 646 C CA . THR A 1 83 ? 10.828 3.690 24.465 1.00 95.69 83 THR A CA 1
ATOM 647 C C . THR A 1 83 ? 9.388 4.146 24.217 1.00 95.69 83 THR A C 1
ATOM 649 O O . THR A 1 83 ? 8.430 3.391 24.399 1.00 95.69 83 THR A O 1
ATOM 652 N N . GLU A 1 84 ? 9.210 5.389 23.756 1.00 92.31 84 GLU A N 1
ATOM 653 C CA . GLU A 1 84 ? 7.897 5.907 23.339 1.00 92.31 84 GLU A CA 1
ATOM 654 C C . GLU A 1 84 ? 7.317 5.100 22.161 1.00 92.31 84 GLU A C 1
ATOM 656 O O . GLU A 1 84 ? 6.109 4.870 22.098 1.00 92.31 84 GLU A O 1
ATOM 661 N N . LYS A 1 85 ? 8.170 4.611 21.253 1.00 93.69 85 LYS A N 1
ATOM 662 C CA . LYS A 1 85 ? 7.758 3.731 20.155 1.00 93.69 85 LYS A CA 1
ATOM 663 C C . LYS A 1 85 ? 7.284 2.372 20.672 1.00 93.69 85 LYS A C 1
ATOM 665 O O . LYS A 1 85 ? 6.192 1.954 20.294 1.00 93.69 85 LYS A O 1
ATOM 670 N N . GLY A 1 86 ? 8.010 1.755 21.606 1.00 95.44 86 GLY A N 1
ATOM 671 C CA . GLY A 1 86 ? 7.582 0.510 22.258 1.00 95.44 86 GLY A CA 1
ATOM 672 C C . GLY A 1 86 ? 6.267 0.671 23.020 1.00 95.44 86 GLY A C 1
ATOM 673 O O . GLY A 1 86 ? 5.374 -0.168 22.924 1.00 95.44 86 GLY A O 1
ATOM 674 N N . LYS A 1 87 ? 6.065 1.814 23.694 1.00 94.19 87 LYS A N 1
ATOM 675 C CA . LYS A 1 87 ? 4.788 2.128 24.358 1.00 94.19 87 LYS A CA 1
ATOM 676 C C . LYS A 1 87 ? 3.640 2.089 23.358 1.00 94.19 87 LYS A C 1
ATOM 678 O O . LYS A 1 87 ? 2.598 1.503 23.635 1.00 94.19 87 LYS A O 1
ATOM 683 N N . ARG A 1 88 ? 3.814 2.705 22.186 1.00 91.06 88 ARG A N 1
ATOM 684 C CA . ARG A 1 88 ? 2.781 2.712 21.142 1.00 91.06 88 ARG A CA 1
ATOM 685 C C . ARG A 1 88 ? 2.531 1.326 20.555 1.00 91.06 88 ARG A C 1
ATOM 687 O O . ARG A 1 88 ? 1.366 1.008 20.337 1.00 91.06 88 ARG A O 1
ATOM 694 N N . ASN A 1 89 ? 3.571 0.518 20.362 1.00 92.75 89 ASN A N 1
ATOM 695 C CA . ASN A 1 89 ? 3.443 -0.858 19.876 1.00 92.75 89 ASN A CA 1
ATOM 696 C C . ASN A 1 89 ? 2.644 -1.738 20.853 1.00 92.75 89 ASN A C 1
ATOM 698 O O . ASN A 1 89 ? 1.755 -2.469 20.428 1.00 92.75 89 ASN A O 1
ATOM 702 N N . GLN A 1 90 ? 2.910 -1.626 22.160 1.00 94.62 90 GLN A N 1
ATOM 703 C CA . GLN A 1 90 ? 2.306 -2.488 23.191 1.00 94.62 90 GLN A CA 1
ATOM 704 C C . GLN A 1 90 ? 0.982 -1.967 23.768 1.00 94.62 90 GLN A C 1
ATOM 706 O O . GLN A 1 90 ? 0.371 -2.616 24.616 1.00 94.62 90 GLN A O 1
ATOM 711 N N . ARG A 1 91 ? 0.492 -0.807 23.315 1.00 90.75 91 ARG A N 1
ATOM 712 C CA . ARG A 1 91 ? -0.791 -0.238 23.774 1.00 90.75 91 ARG A CA 1
ATOM 713 C C . ARG A 1 91 ? -2.000 -1.081 23.409 1.00 90.75 91 ARG A C 1
ATOM 715 O O . ARG A 1 91 ? -3.033 -0.974 24.072 1.00 90.75 91 ARG A O 1
ATOM 722 N N . THR A 1 92 ? -1.890 -1.880 22.355 1.00 90.00 92 THR A N 1
ATOM 723 C CA . THR A 1 92 ? -2.956 -2.767 21.905 1.00 90.00 92 THR A CA 1
ATOM 724 C C . THR A 1 92 ? -2.402 -4.119 21.495 1.00 90.00 92 THR A C 1
ATOM 726 O O . THR A 1 92 ? -1.375 -4.181 20.832 1.00 90.00 92 THR A O 1
ATOM 729 N N . SER A 1 93 ? -3.129 -5.185 21.809 1.00 91.88 93 SER A N 1
ATOM 730 C CA . SER A 1 93 ? -2.872 -6.538 21.314 1.00 91.88 93 SER A CA 1
ATOM 731 C C . SER A 1 93 ? -4.097 -7.063 20.562 1.00 91.88 93 SER A C 1
ATOM 733 O O . SER A 1 93 ? -5.217 -6.590 20.769 1.00 91.88 93 SER A O 1
ATOM 735 N N . SER A 1 94 ? -3.887 -7.998 19.639 1.00 91.94 94 SER A N 1
ATOM 736 C CA . SER A 1 94 ? -4.946 -8.627 18.842 1.00 91.94 94 SER A CA 1
ATOM 737 C C . SER A 1 94 ? -4.765 -10.135 18.855 1.00 91.94 94 SER A C 1
ATOM 739 O O . SER A 1 94 ? -3.669 -10.616 18.584 1.00 91.94 94 SER A O 1
ATOM 741 N N . ILE A 1 95 ? -5.837 -10.875 19.125 1.00 93.06 95 ILE A N 1
ATOM 742 C CA . ILE A 1 95 ? -5.826 -12.338 19.147 1.00 93.06 95 ILE A CA 1
ATOM 743 C C . ILE A 1 95 ? -6.868 -12.854 18.162 1.00 93.06 95 ILE A C 1
ATOM 745 O O . ILE A 1 95 ? -8.064 -12.741 18.419 1.00 93.06 95 ILE A O 1
ATOM 749 N N . GLY A 1 96 ? -6.408 -13.425 17.049 1.00 93.25 96 GLY A N 1
ATOM 750 C CA . GLY A 1 96 ? -7.268 -14.126 16.097 1.00 93.25 96 GLY A CA 1
ATOM 751 C C . GLY A 1 96 ? -7.651 -15.523 16.594 1.00 93.25 96 GLY A C 1
ATOM 752 O O . GLY A 1 96 ? -6.829 -16.210 17.225 1.00 93.25 96 GLY A O 1
ATOM 753 N N . TYR A 1 97 ? -8.884 -15.935 16.315 1.00 94.25 97 TYR A N 1
ATOM 754 C CA . TYR A 1 97 ? -9.391 -17.294 16.502 1.00 94.25 97 TYR A CA 1
ATOM 755 C C . TYR A 1 97 ? -10.559 -17.571 15.543 1.00 94.25 97 TYR A C 1
ATOM 757 O O . TYR A 1 97 ? -11.092 -16.646 14.938 1.00 94.25 97 TYR A O 1
ATOM 765 N N . ASP A 1 98 ? -10.941 -18.840 15.399 1.00 93.00 98 ASP A N 1
ATOM 766 C CA . ASP A 1 98 ? -12.086 -19.240 14.579 1.00 93.00 98 ASP A CA 1
ATOM 767 C C . ASP A 1 98 ? -13.109 -19.991 15.444 1.00 93.00 98 ASP A C 1
ATOM 769 O O . ASP A 1 98 ? -12.753 -20.983 16.091 1.00 93.00 98 ASP A O 1
ATOM 773 N N . THR A 1 99 ? -14.358 -19.517 15.494 1.00 94.06 99 THR A N 1
ATOM 774 C CA . THR A 1 99 ? -15.409 -20.098 16.351 1.00 94.06 99 THR A CA 1
ATOM 775 C C . THR A 1 99 ? -15.845 -21.493 15.924 1.00 94.06 99 THR A C 1
ATOM 777 O O . THR A 1 99 ? -16.386 -22.220 16.757 1.00 94.06 99 THR A O 1
ATOM 780 N N . ALA A 1 100 ? -15.585 -21.907 14.680 1.00 92.12 100 ALA A N 1
ATOM 781 C CA . ALA A 1 100 ? -15.860 -23.271 14.230 1.00 92.12 100 ALA A CA 1
ATOM 782 C C . ALA A 1 100 ? -14.881 -24.297 14.827 1.00 92.12 100 ALA A C 1
ATOM 784 O O . ALA A 1 100 ? -15.186 -25.489 14.906 1.00 92.12 100 ALA A O 1
ATOM 785 N N . TYR A 1 101 ? -13.706 -23.835 15.262 1.00 93.81 101 TYR A N 1
ATOM 786 C CA . TYR A 1 101 ? -12.629 -24.680 15.774 1.00 93.81 101 TYR A CA 1
ATOM 787 C C . TYR A 1 101 ? -12.387 -24.516 17.274 1.00 93.81 101 TYR A C 1
ATOM 789 O O . TYR A 1 101 ? -11.927 -25.454 17.935 1.00 93.81 101 TYR A O 1
ATOM 797 N N . GLY A 1 102 ? -12.716 -23.352 17.839 1.00 95.12 102 GLY A N 1
ATOM 798 C CA . GLY A 1 102 ? -12.417 -23.083 19.233 1.00 95.12 102 GLY A CA 1
ATOM 799 C C . GLY A 1 102 ? -12.824 -21.712 19.758 1.00 95.12 102 GLY A C 1
ATOM 800 O O . GLY A 1 102 ? -13.620 -20.982 19.179 1.00 95.12 102 GLY A O 1
ATOM 801 N N . THR A 1 103 ? -12.261 -21.358 20.911 1.00 96.12 103 THR A N 1
ATOM 802 C CA . THR A 1 103 ? -12.486 -20.072 21.586 1.00 96.12 103 THR A CA 1
ATOM 803 C C . THR A 1 103 ? -11.174 -19.451 22.054 1.00 96.12 103 THR A C 1
ATOM 805 O O . THR A 1 103 ? -10.197 -20.157 22.324 1.00 96.12 103 THR A O 1
ATOM 808 N N . ALA A 1 104 ? -11.160 -18.125 22.197 1.00 96.06 104 ALA A N 1
ATOM 809 C CA . ALA A 1 104 ? -10.082 -17.377 22.835 1.00 96.06 104 ALA A CA 1
ATOM 810 C C . ALA A 1 104 ? -10.637 -16.534 23.991 1.00 96.06 104 ALA A C 1
ATOM 812 O O . ALA A 1 104 ? -11.532 -15.716 23.804 1.00 96.06 104 ALA A O 1
ATOM 813 N N . VAL A 1 105 ? -10.092 -16.720 25.193 1.00 95.31 105 VAL A N 1
ATOM 814 C CA . VAL A 1 105 ? -10.543 -16.042 26.414 1.00 95.31 105 VAL A CA 1
ATOM 815 C C . VAL A 1 105 ? -9.377 -15.303 27.054 1.00 95.31 105 VAL A C 1
ATOM 817 O O . VAL A 1 105 ? -8.357 -15.902 27.394 1.00 95.31 105 VAL A O 1
ATOM 820 N N . VAL A 1 106 ? -9.540 -13.998 27.261 1.00 95.81 106 VAL A N 1
ATOM 821 C CA . VAL A 1 106 ? -8.585 -13.175 28.012 1.00 95.81 106 VAL A CA 1
ATOM 822 C C . VAL A 1 106 ? -8.834 -13.381 29.504 1.00 95.81 106 VAL A C 1
ATOM 824 O O . VAL A 1 106 ? -9.923 -13.103 29.999 1.00 95.81 106 VAL A O 1
ATOM 827 N N . LEU A 1 107 ? -7.832 -13.883 30.224 1.00 95.44 107 LEU A N 1
ATOM 828 C CA . LEU A 1 107 ? -7.933 -14.212 31.649 1.00 95.44 107 LEU A CA 1
ATOM 829 C C . LEU A 1 107 ? -7.374 -13.103 32.542 1.00 95.44 107 LEU A C 1
ATOM 831 O O . LEU A 1 107 ? -7.923 -12.840 33.612 1.00 95.44 107 LEU A O 1
ATOM 835 N N . LYS A 1 108 ? -6.273 -12.462 32.132 1.00 94.69 108 LYS A N 1
ATOM 836 C CA . LYS A 1 108 ? -5.697 -11.303 32.827 1.00 94.69 108 LYS A CA 1
ATOM 837 C C . LYS A 1 108 ? -5.089 -10.327 31.830 1.00 94.69 108 LYS A C 1
ATOM 839 O O . LYS A 1 108 ? -4.398 -10.728 30.898 1.00 94.69 108 LYS A O 1
ATOM 844 N N . VAL A 1 109 ? -5.277 -9.046 32.118 1.00 95.69 109 VAL A N 1
ATOM 845 C CA . VAL A 1 109 ? -4.543 -7.935 31.514 1.00 95.69 109 VAL A CA 1
ATOM 846 C C . VAL A 1 109 ? -4.000 -7.109 32.676 1.00 95.69 109 VAL A C 1
ATOM 848 O O . VAL A 1 109 ? -4.759 -6.727 33.570 1.00 95.69 109 VAL A O 1
ATOM 851 N N . GLN A 1 110 ? -2.686 -6.916 32.740 1.00 96.12 110 GLN A N 1
ATOM 852 C CA . GLN A 1 110 ? -2.046 -6.206 33.849 1.00 96.12 110 GLN A CA 1
ATOM 853 C C . GLN A 1 110 ? -0.942 -5.284 33.344 1.00 96.12 110 GLN A C 1
ATOM 855 O O . GLN A 1 110 ? -0.250 -5.598 32.377 1.00 96.12 110 GLN A O 1
ATOM 860 N N . ILE A 1 111 ? -0.744 -4.184 34.060 1.00 97.00 111 ILE A N 1
ATOM 861 C CA . ILE A 1 111 ? 0.417 -3.308 33.925 1.00 97.00 111 ILE A CA 1
ATOM 862 C C . ILE A 1 111 ? 1.236 -3.437 35.199 1.00 97.00 111 ILE A C 1
ATOM 864 O O . ILE A 1 111 ? 0.731 -3.214 36.298 1.00 97.00 111 ILE A O 1
ATOM 868 N N . ILE A 1 112 ? 2.498 -3.820 35.069 1.00 96.75 112 ILE A N 1
ATOM 869 C CA . ILE A 1 112 ? 3.416 -3.978 36.196 1.00 96.75 112 ILE A CA 1
ATOM 870 C C . ILE A 1 112 ? 4.394 -2.809 36.163 1.00 96.75 112 ILE A C 1
ATOM 872 O O . ILE A 1 112 ? 5.197 -2.690 35.238 1.00 96.75 112 ILE A O 1
ATOM 876 N N . LYS A 1 113 ? 4.321 -1.947 37.177 1.00 95.12 113 LYS A N 1
ATOM 877 C CA . LYS A 1 113 ? 5.176 -0.766 37.317 1.00 95.12 113 LYS A CA 1
ATOM 878 C C . LYS A 1 113 ? 6.602 -1.162 37.747 1.00 95.12 113 LYS A C 1
ATOM 880 O O . LYS A 1 113 ? 6.774 -2.202 38.392 1.00 95.12 113 LYS A O 1
ATOM 885 N N . PRO A 1 114 ? 7.629 -0.329 37.486 1.00 91.50 114 PRO A N 1
ATOM 886 C CA . PRO A 1 114 ? 9.019 -0.611 37.872 1.00 91.50 114 PRO A CA 1
ATOM 887 C C . PRO A 1 114 ? 9.237 -0.873 39.370 1.00 91.50 114 PRO A C 1
ATOM 889 O O . PRO A 1 114 ? 10.108 -1.656 39.743 1.00 91.50 114 PRO A O 1
ATOM 892 N N . ASN A 1 115 ? 8.426 -0.254 40.232 1.00 90.00 115 ASN A N 1
ATOM 893 C CA . ASN A 1 115 ? 8.460 -0.460 41.685 1.00 90.00 115 ASN A CA 1
ATOM 894 C C . ASN A 1 115 ? 7.794 -1.775 42.141 1.00 90.00 115 ASN A C 1
ATOM 896 O O . ASN A 1 115 ? 7.723 -2.043 43.336 1.00 90.00 115 ASN A O 1
ATOM 900 N N . GLY A 1 116 ? 7.282 -2.581 41.208 1.00 90.69 116 GLY A N 1
ATOM 901 C CA . GLY A 1 116 ? 6.594 -3.841 41.476 1.00 90.69 116 GLY A CA 1
ATOM 902 C C . GLY A 1 116 ? 5.088 -3.715 41.713 1.00 90.69 116 GLY A C 1
ATOM 903 O O . GLY A 1 116 ? 4.423 -4.741 41.852 1.00 90.69 116 GLY A O 1
ATOM 904 N N . LYS A 1 117 ? 4.517 -2.500 41.715 1.00 95.31 117 LYS A N 1
ATOM 905 C CA . LYS A 1 117 ? 3.062 -2.305 41.799 1.00 95.31 117 LYS A CA 1
ATOM 906 C C . LYS A 1 117 ? 2.386 -2.903 40.565 1.00 95.31 117 LYS A C 1
ATOM 908 O O . LYS A 1 117 ? 2.726 -2.557 39.436 1.00 95.31 117 LYS A O 1
ATOM 913 N N . ILE A 1 118 ? 1.392 -3.759 40.783 1.00 95.38 118 ILE A N 1
ATOM 914 C CA . ILE A 1 118 ? 0.587 -4.369 39.719 1.00 95.38 118 ILE A CA 1
ATOM 915 C C . ILE A 1 118 ? -0.734 -3.614 39.616 1.00 95.38 118 ILE A C 1
ATOM 917 O O . ILE A 1 118 ? -1.454 -3.477 40.604 1.00 95.38 118 ILE A O 1
ATOM 921 N N . ILE A 1 119 ? -1.060 -3.148 38.417 1.00 95.44 119 ILE A N 1
ATOM 922 C CA . ILE A 1 119 ? -2.323 -2.494 38.093 1.00 95.44 119 ILE A CA 1
ATOM 923 C C . ILE A 1 119 ? -3.139 -3.461 37.226 1.00 95.44 119 ILE A C 1
ATOM 925 O O . ILE A 1 119 ? -2.740 -3.740 36.092 1.00 95.44 119 ILE A O 1
ATOM 929 N N . PRO A 1 120 ? -4.247 -4.025 37.737 1.00 94.44 120 PRO A N 1
ATOM 930 C CA . PRO A 1 120 ? -5.154 -4.809 36.910 1.00 94.44 120 PRO A CA 1
ATOM 931 C C . PRO A 1 120 ? -5.881 -3.895 35.919 1.00 94.44 120 PRO A C 1
ATOM 933 O O . PRO A 1 120 ? -6.346 -2.816 36.284 1.00 94.44 120 PRO A O 1
ATOM 936 N N . VAL A 1 121 ? -6.006 -4.344 34.674 1.00 91.94 121 VAL A N 1
ATOM 937 C CA . VAL A 1 121 ? -6.817 -3.683 33.648 1.00 91.94 121 VAL A CA 1
ATOM 938 C C . VAL A 1 121 ? -8.180 -4.370 33.594 1.00 91.94 121 VAL A C 1
ATOM 940 O O . VAL A 1 121 ? -8.264 -5.598 33.546 1.00 91.94 121 VAL A O 1
ATOM 943 N N . ASP A 1 122 ? -9.256 -3.581 33.588 1.00 90.56 122 ASP A N 1
ATOM 944 C CA . ASP A 1 122 ? -10.616 -4.098 33.417 1.00 90.56 122 ASP A CA 1
ATOM 945 C C . ASP A 1 122 ? -10.768 -4.713 32.018 1.00 90.56 122 ASP A C 1
ATOM 947 O O . ASP A 1 122 ? -10.746 -4.006 31.006 1.00 90.56 122 ASP A O 1
ATOM 951 N N . ILE A 1 123 ? -10.921 -6.037 31.971 1.00 91.00 123 ILE A N 1
ATOM 952 C CA . ILE A 1 123 ? -11.021 -6.805 30.727 1.00 91.00 123 ILE A CA 1
ATOM 953 C C . ILE A 1 123 ? -12.276 -6.406 29.948 1.00 91.00 123 ILE A C 1
ATOM 955 O O . ILE A 1 123 ? -12.198 -6.185 28.744 1.00 91.00 123 ILE A O 1
ATOM 959 N N . LYS A 1 124 ? -13.428 -6.261 30.611 1.00 88.44 124 LYS A N 1
ATOM 960 C CA . LYS A 1 124 ? -14.697 -5.949 29.939 1.00 88.44 124 LYS A CA 1
ATOM 961 C C . LYS A 1 124 ? -14.661 -4.560 29.303 1.00 88.44 124 LYS A C 1
ATOM 963 O O . LYS A 1 124 ? -15.193 -4.379 28.212 1.00 88.44 124 LYS A O 1
ATOM 968 N N . LYS A 1 125 ? -14.024 -3.587 29.960 1.00 84.44 125 LYS A N 1
ATOM 969 C CA . LYS A 1 125 ? -13.884 -2.216 29.446 1.00 84.44 125 LYS A CA 1
ATOM 970 C C . LYS A 1 125 ? -12.842 -2.102 28.325 1.00 84.44 125 LYS A C 1
ATOM 972 O O . LYS A 1 125 ? -12.992 -1.247 27.457 1.00 84.44 125 LYS A O 1
ATOM 977 N N . ASN A 1 126 ? -11.794 -2.931 28.343 1.00 85.88 126 ASN A N 1
ATOM 978 C CA . ASN A 1 126 ? -10.619 -2.777 27.471 1.00 85.88 126 ASN A CA 1
ATOM 979 C C . ASN A 1 126 ? -10.434 -3.899 26.441 1.00 85.88 126 ASN A C 1
ATOM 981 O O . ASN A 1 126 ? -9.400 -3.937 25.771 1.00 85.88 126 ASN A O 1
ATOM 985 N N . THR A 1 127 ? -11.409 -4.798 26.294 1.00 88.06 127 THR A N 1
ATOM 986 C CA . THR A 1 127 ? -11.403 -5.827 25.250 1.00 88.06 127 THR A CA 1
ATOM 987 C C . THR A 1 127 ? -12.669 -5.788 24.407 1.00 88.06 127 THR A C 1
ATOM 989 O O . THR A 1 127 ? -13.750 -5.451 24.893 1.00 88.06 127 THR A O 1
ATOM 992 N N . LYS A 1 128 ? -12.541 -6.131 23.125 1.00 87.62 128 LYS A N 1
ATOM 993 C CA . LYS A 1 128 ? -13.677 -6.298 22.217 1.00 87.62 128 LYS A CA 1
ATOM 994 C C . LYS A 1 128 ? -13.432 -7.475 21.286 1.00 87.62 128 LYS A C 1
ATOM 996 O O . LYS A 1 128 ? -12.404 -7.531 20.620 1.00 87.62 128 LYS A O 1
ATOM 1001 N N . ASP A 1 129 ? -14.413 -8.365 21.234 1.00 89.81 129 ASP A N 1
ATOM 1002 C CA . ASP A 1 129 ? -14.511 -9.453 20.268 1.00 89.81 129 ASP A CA 1
ATOM 1003 C C . ASP A 1 129 ? -15.367 -9.002 19.072 1.00 89.81 129 ASP A C 1
ATOM 1005 O O . ASP A 1 129 ? -16.467 -8.466 19.263 1.00 89.81 129 ASP A O 1
ATOM 1009 N N . MET A 1 130 ? -14.859 -9.192 17.856 1.00 88.44 130 MET A N 1
ATOM 1010 C CA . MET A 1 130 ? -15.536 -8.857 16.602 1.00 88.44 130 MET A CA 1
ATOM 1011 C C . MET A 1 130 ? -15.133 -9.799 15.465 1.00 88.44 130 MET A C 1
ATOM 1013 O O . MET A 1 130 ? -14.145 -10.522 15.576 1.00 88.44 130 MET A O 1
ATOM 1017 N N . VAL A 1 131 ? -15.896 -9.772 14.371 1.00 87.00 131 VAL A N 1
ATOM 1018 C CA . VAL A 1 131 ? -15.509 -10.432 13.116 1.00 87.00 131 VAL A CA 1
ATOM 1019 C C . VAL A 1 131 ? -14.244 -9.760 12.574 1.00 87.00 131 VAL A C 1
ATOM 1021 O O . VAL A 1 131 ? -14.139 -8.531 12.591 1.00 87.00 131 VAL A O 1
ATOM 1024 N N . GLU A 1 132 ? -13.273 -10.549 12.120 1.00 86.19 132 GLU A N 1
ATOM 1025 C CA . GLU A 1 132 ? -12.051 -10.037 11.499 1.00 86.19 132 GLU A CA 1
ATOM 1026 C C . GLU A 1 132 ? -12.412 -9.397 10.157 1.00 86.19 132 GLU A C 1
ATOM 1028 O O . GLU A 1 132 ? -12.918 -10.071 9.271 1.00 86.19 132 GLU A O 1
ATOM 1033 N N . ALA A 1 133 ? -12.218 -8.087 10.014 1.00 82.50 133 ALA A N 1
ATOM 1034 C CA . ALA A 1 133 ? -12.687 -7.348 8.841 1.00 82.50 133 ALA A CA 1
ATOM 1035 C C . ALA A 1 133 ? -11.783 -7.537 7.608 1.00 82.50 133 ALA A C 1
ATOM 1037 O O . ALA A 1 133 ? -12.263 -7.392 6.487 1.00 82.50 133 ALA A O 1
ATOM 1038 N N . SER A 1 134 ? -10.503 -7.882 7.799 1.00 82.44 134 SER A N 1
ATOM 1039 C CA . SER A 1 134 ? -9.519 -7.999 6.705 1.00 82.44 134 SER A CA 1
ATOM 1040 C C . SER A 1 134 ? -9.820 -9.108 5.689 1.00 82.44 134 SER A C 1
ATOM 1042 O O . SER A 1 134 ? -9.337 -9.060 4.565 1.00 82.44 134 SER A O 1
ATOM 1044 N N . GLN A 1 135 ? -10.667 -10.083 6.029 1.00 83.69 135 GLN A N 1
ATOM 1045 C CA . GLN A 1 135 ? -11.114 -11.113 5.081 1.00 83.69 135 GLN A CA 1
ATOM 1046 C C . GLN A 1 135 ? -11.921 -10.558 3.892 1.00 83.69 135 GLN A C 1
ATOM 1048 O O . GLN A 1 135 ? -11.920 -11.165 2.820 1.00 83.69 135 GLN A O 1
ATOM 1053 N N . MET A 1 136 ? -12.562 -9.391 4.054 1.00 84.69 136 MET A N 1
ATOM 1054 C CA . MET A 1 136 ? -13.338 -8.752 2.985 1.00 84.69 136 MET A CA 1
ATOM 1055 C C . MET A 1 136 ? -12.460 -8.305 1.815 1.00 84.69 136 MET A C 1
ATOM 1057 O O . MET A 1 136 ? -12.955 -8.223 0.696 1.00 84.69 136 MET A O 1
ATOM 1061 N N . ASP A 1 137 ? -11.165 -8.063 2.047 1.00 84.25 137 ASP A N 1
ATOM 1062 C CA . ASP A 1 137 ? -10.211 -7.705 0.988 1.00 84.25 137 ASP A CA 1
ATOM 1063 C C . ASP A 1 137 ? -9.987 -8.869 0.001 1.00 84.25 137 ASP A C 1
ATOM 1065 O O . ASP A 1 137 ? -9.512 -8.660 -1.113 1.00 84.25 137 ASP A O 1
ATOM 1069 N N . MET A 1 138 ? -10.359 -10.094 0.396 1.00 82.31 138 MET A N 1
ATOM 1070 C CA . MET A 1 138 ? -10.300 -11.306 -0.426 1.00 82.31 138 MET A CA 1
ATOM 1071 C C . MET A 1 138 ? -11.686 -11.792 -0.884 1.00 82.31 138 MET A C 1
ATOM 1073 O O . MET A 1 138 ? -11.791 -12.915 -1.377 1.00 82.31 138 MET A O 1
ATOM 1077 N N . ASN A 1 139 ? -12.744 -10.989 -0.700 1.00 87.62 139 ASN A N 1
ATOM 1078 C CA . ASN A 1 139 ? -14.150 -11.367 -0.919 1.00 87.62 139 ASN A CA 1
ATOM 1079 C C . ASN A 1 139 ? -14.564 -12.639 -0.155 1.00 87.62 139 ASN A C 1
ATOM 1081 O O . ASN A 1 139 ? -15.313 -13.476 -0.662 1.00 87.62 139 ASN A O 1
ATOM 1085 N N . ILE A 1 140 ? -14.041 -12.814 1.062 1.00 88.31 140 ILE A N 1
ATOM 1086 C CA . ILE A 1 140 ? -14.405 -13.919 1.952 1.00 88.31 140 ILE A CA 1
ATOM 1087 C C . ILE A 1 140 ? -15.182 -13.348 3.134 1.00 88.31 140 ILE A C 1
ATOM 1089 O O . ILE A 1 140 ? -14.701 -12.454 3.826 1.00 88.31 140 ILE A O 1
ATOM 1093 N N . TYR A 1 141 ? -16.366 -13.898 3.383 1.00 87.19 141 TYR A N 1
ATOM 1094 C CA . TYR A 1 141 ? -17.265 -13.511 4.462 1.00 87.19 141 TYR A CA 1
ATOM 1095 C C . TYR A 1 141 ? -17.493 -14.709 5.387 1.00 87.19 141 TYR A C 1
ATOM 1097 O O . TYR A 1 141 ? -18.417 -15.507 5.232 1.00 87.19 141 TYR A O 1
ATOM 1105 N N . ASN A 1 142 ? -16.589 -14.858 6.351 1.00 86.31 142 ASN A N 1
ATOM 1106 C CA . ASN A 1 142 ? -16.631 -15.860 7.403 1.00 86.31 142 ASN A CA 1
ATOM 1107 C C . ASN A 1 142 ? -16.923 -15.185 8.758 1.00 86.31 142 ASN A C 1
ATOM 1109 O O . ASN A 1 142 ? -16.008 -14.622 9.378 1.00 86.31 142 ASN A O 1
ATOM 1113 N N . PRO A 1 143 ? -18.163 -15.267 9.276 1.00 84.31 143 PRO A N 1
ATOM 1114 C CA . PRO A 1 143 ? -18.497 -14.721 10.591 1.00 84.31 143 PRO A CA 1
ATOM 1115 C C . PRO A 1 143 ? -17.775 -15.448 11.737 1.00 84.31 143 PRO A C 1
ATOM 1117 O O . PRO A 1 143 ? -17.656 -14.883 12.829 1.00 84.31 143 PRO A O 1
ATOM 1120 N N . ASN A 1 144 ? -17.270 -16.667 11.492 1.00 89.25 144 ASN A N 1
ATOM 1121 C CA . ASN A 1 144 ? -16.511 -17.438 12.470 1.00 89.25 144 ASN A CA 1
ATOM 1122 C C . ASN A 1 144 ? -15.072 -16.956 12.631 1.00 89.25 144 ASN A C 1
ATOM 1124 O O . ASN A 1 144 ? -14.460 -17.237 13.658 1.00 89.25 144 ASN A O 1
ATOM 1128 N N . SER A 1 145 ? -14.528 -16.210 11.666 1.00 90.75 145 SER A N 1
ATOM 1129 C CA . SER A 1 145 ? -13.207 -15.603 11.807 1.00 90.75 145 SER A CA 1
ATOM 1130 C C . SER A 1 145 ? -13.302 -14.394 12.733 1.00 90.75 145 SER A C 1
ATOM 1132 O O . SER A 1 145 ? -13.861 -13.352 12.380 1.00 90.75 145 SER A O 1
ATOM 1134 N N . ARG A 1 146 ? -12.802 -14.544 13.959 1.00 91.25 146 ARG A N 1
ATOM 1135 C CA . ARG A 1 146 ? -12.947 -13.569 15.042 1.00 91.25 146 ARG A CA 1
ATOM 1136 C C . ARG A 1 146 ? -11.597 -13.011 15.469 1.00 91.25 146 ARG A C 1
ATOM 1138 O O . ARG A 1 146 ? -10.577 -13.701 15.479 1.00 91.25 146 ARG A O 1
ATOM 1145 N N . VAL A 1 147 ? -11.608 -11.765 15.927 1.00 92.12 147 VAL A N 1
ATOM 1146 C CA . VAL A 1 147 ? -10.462 -11.108 16.553 1.00 92.12 147 VAL A CA 1
ATOM 1147 C C . VAL A 1 147 ? -10.864 -10.484 17.884 1.00 92.12 147 VAL A C 1
ATOM 1149 O O . VAL A 1 147 ? -11.820 -9.712 17.978 1.00 92.12 147 VAL A O 1
ATOM 1152 N N . VAL A 1 148 ? -10.098 -10.790 18.931 1.00 92.25 148 VAL A N 1
ATOM 1153 C CA . VAL A 1 148 ? -10.187 -10.107 20.224 1.00 92.25 148 VAL A CA 1
ATOM 1154 C C . VAL A 1 148 ? -9.138 -9.002 20.256 1.00 92.25 148 VAL A C 1
ATOM 1156 O O . VAL A 1 148 ? -7.938 -9.278 20.300 1.00 92.25 148 VAL A O 1
ATOM 1159 N N . LYS A 1 149 ? -9.575 -7.742 20.238 1.00 89.88 149 LYS A N 1
ATOM 1160 C CA . LYS A 1 149 ? -8.707 -6.577 20.464 1.00 89.88 149 LYS A CA 1
ATOM 1161 C C . LYS A 1 149 ? -8.621 -6.292 21.957 1.00 89.88 149 LYS A C 1
ATOM 1163 O O . LYS A 1 149 ? -9.641 -6.288 22.640 1.00 89.88 149 LYS A O 1
ATOM 1168 N N . ILE A 1 150 ? -7.418 -6.027 22.450 1.00 91.44 150 ILE A N 1
ATOM 1169 C CA . ILE A 1 150 ? -7.108 -5.783 23.864 1.00 91.44 150 ILE A CA 1
ATOM 1170 C C . ILE A 1 150 ? -6.347 -4.466 23.963 1.00 91.44 150 ILE A C 1
ATOM 1172 O O . ILE A 1 150 ? -5.415 -4.252 23.194 1.00 91.44 150 ILE A O 1
ATOM 1176 N N . SER A 1 151 ? -6.713 -3.598 24.903 1.00 89.31 151 SER A N 1
ATOM 1177 C CA . SER A 1 151 ? -6.019 -2.333 25.174 1.00 89.31 151 SER A CA 1
ATOM 1178 C C . SER A 1 151 ? -5.344 -2.341 26.548 1.00 89.31 151 SER A C 1
ATOM 1180 O O . SER A 1 151 ? -5.890 -2.884 27.507 1.00 89.31 151 SER A O 1
ATOM 1182 N N . PHE A 1 152 ? -4.183 -1.692 26.647 1.00 91.38 152 PHE A N 1
ATOM 1183 C CA . PHE A 1 152 ? -3.444 -1.458 27.892 1.00 91.38 152 PHE A CA 1
ATOM 1184 C C . PHE A 1 152 ? -3.504 0.040 28.245 1.00 91.38 152 PHE A C 1
ATOM 1186 O O . PHE A 1 152 ? -2.618 0.797 27.833 1.00 91.38 152 PHE A O 1
ATOM 1193 N N . PRO A 1 153 ? -4.569 0.504 28.932 1.00 83.25 153 PRO A N 1
ATOM 1194 C CA . PRO A 1 153 ? -4.693 1.908 29.332 1.00 83.25 153 PRO A CA 1
ATOM 1195 C C . PRO A 1 153 ? -3.594 2.269 30.339 1.00 83.25 153 PRO A C 1
ATOM 1197 O O . PRO A 1 153 ? -3.277 1.455 31.194 1.00 83.25 153 PRO A O 1
ATOM 1200 N N . ASP A 1 154 ? -3.019 3.469 30.256 1.00 84.00 154 ASP A N 1
ATOM 1201 C CA . ASP A 1 154 ? -1.986 3.968 31.191 1.00 84.00 154 ASP A CA 1
ATOM 1202 C C . ASP A 1 154 ? -0.647 3.199 31.199 1.00 84.00 154 ASP A C 1
ATOM 1204 O O . ASP A 1 154 ? 0.105 3.224 32.185 1.00 84.00 154 ASP A O 1
ATOM 1208 N N . LEU A 1 155 ? -0.339 2.500 30.101 1.00 92.44 155 LEU A N 1
ATOM 1209 C CA . LEU A 1 155 ? 0.976 1.902 29.877 1.00 92.44 155 LEU A CA 1
ATOM 1210 C C . LEU A 1 155 ? 2.019 3.005 29.669 1.00 92.44 155 LEU A C 1
ATOM 1212 O O . LEU A 1 155 ? 1.866 3.805 28.746 1.00 92.44 155 LEU A O 1
ATOM 1216 N N . GLU A 1 156 ? 3.086 3.012 30.470 1.00 93.69 156 GLU A N 1
ATOM 1217 C CA . GLU A 1 156 ? 4.181 3.985 30.397 1.00 93.69 156 GLU A CA 1
ATOM 1218 C C . GLU A 1 156 ? 5.540 3.349 30.078 1.00 93.69 156 GLU A C 1
ATOM 1220 O O . GLU A 1 156 ? 5.732 2.134 30.145 1.00 93.69 156 GLU A O 1
ATOM 1225 N N . ILE A 1 157 ? 6.517 4.190 29.724 1.00 95.56 157 ILE A N 1
ATOM 1226 C CA . ILE A 1 157 ? 7.903 3.749 29.525 1.00 95.56 157 ILE A CA 1
ATOM 1227 C C . ILE A 1 157 ? 8.446 3.156 30.833 1.00 95.56 157 ILE A C 1
ATOM 1229 O O . ILE A 1 157 ? 8.347 3.765 31.896 1.00 95.56 157 ILE A O 1
ATOM 1233 N N . GLY A 1 158 ? 9.046 1.968 30.748 1.00 96.38 158 GLY A N 1
ATOM 1234 C CA . GLY A 1 158 ? 9.571 1.215 31.886 1.00 96.38 158 GLY A CA 1
ATOM 1235 C C . GLY A 1 158 ? 8.586 0.206 32.481 1.00 96.38 158 GLY A C 1
ATOM 1236 O O . GLY A 1 158 ? 9.032 -0.718 33.170 1.00 96.38 158 GLY A O 1
ATOM 1237 N N . ASP A 1 159 ? 7.290 0.332 32.192 1.00 97.75 159 ASP A N 1
ATOM 1238 C CA . ASP A 1 159 ? 6.275 -0.628 32.619 1.00 97.75 159 ASP A CA 1
ATOM 1239 C C . ASP A 1 159 ? 6.403 -1.958 31.874 1.00 97.75 159 ASP A C 1
ATOM 1241 O O . ASP A 1 159 ? 6.987 -2.047 30.790 1.00 97.75 159 ASP A O 1
ATOM 1245 N N . MET A 1 160 ? 5.797 -3.001 32.444 1.00 97.75 160 MET A N 1
ATOM 1246 C CA . MET A 1 160 ? 5.549 -4.251 31.735 1.00 97.75 160 MET A CA 1
ATOM 1247 C C . MET A 1 160 ? 4.059 -4.458 31.470 1.00 97.75 160 MET A C 1
ATOM 1249 O O . MET A 1 160 ? 3.249 -4.394 32.396 1.00 97.75 160 MET A O 1
ATOM 1253 N N . ALA A 1 161 ? 3.712 -4.759 30.222 1.00 97.44 161 ALA A N 1
ATOM 1254 C CA . ALA A 1 161 ? 2.391 -5.208 29.807 1.00 97.44 161 ALA A CA 1
ATOM 1255 C C . ALA A 1 161 ? 2.323 -6.736 29.929 1.00 97.44 161 ALA A C 1
ATOM 1257 O O . ALA A 1 161 ? 3.099 -7.447 29.286 1.00 97.44 161 ALA A O 1
ATOM 1258 N N . ARG A 1 162 ? 1.409 -7.246 30.762 1.00 96.88 162 ARG A N 1
ATOM 1259 C CA . ARG A 1 162 ? 1.173 -8.685 30.922 1.00 96.88 162 ARG A CA 1
ATOM 1260 C C . ARG A 1 162 ? -0.185 -9.086 30.364 1.00 96.88 162 ARG A C 1
ATOM 1262 O O . ARG A 1 162 ? -1.209 -8.527 30.766 1.00 96.88 162 ARG A O 1
ATOM 1269 N N . LEU A 1 163 ? -0.185 -10.107 29.515 1.00 97.06 163 LEU A N 1
ATOM 1270 C CA . LEU A 1 163 ? -1.372 -10.735 28.949 1.00 97.06 163 LEU A CA 1
ATOM 1271 C C . LEU A 1 163 ? -1.385 -12.225 29.296 1.00 97.06 163 LEU A C 1
ATOM 1273 O O . LEU A 1 163 ? -0.473 -12.954 28.919 1.00 97.06 163 LEU A O 1
ATOM 1277 N N . LEU A 1 164 ? -2.439 -12.671 29.979 1.00 97.06 164 LEU A N 1
ATOM 1278 C CA . LEU A 1 164 ? -2.743 -14.087 30.178 1.00 97.06 164 LEU A CA 1
ATOM 1279 C C . LEU A 1 164 ? -4.020 -14.418 29.412 1.00 97.06 164 LEU A C 1
ATOM 1281 O O . LEU A 1 164 ? -5.073 -13.836 29.689 1.00 97.06 164 LEU A O 1
ATOM 1285 N N . LEU A 1 165 ? -3.948 -15.373 28.495 1.00 96.00 165 LEU A N 1
ATOM 1286 C CA . LEU A 1 165 ? -5.089 -15.815 27.702 1.00 96.00 165 LEU A CA 1
ATOM 1287 C C . LEU A 1 165 ? -5.126 -17.338 27.580 1.00 96.00 165 LEU A C 1
ATOM 1289 O O . LEU A 1 165 ? -4.102 -18.018 27.659 1.00 96.00 165 LEU A O 1
ATOM 1293 N N . LYS A 1 166 ? -6.326 -17.867 27.364 1.00 97.00 166 LYS A N 1
ATOM 1294 C CA . LYS A 1 166 ? -6.575 -19.278 27.087 1.00 97.00 166 LYS A CA 1
ATOM 1295 C C . LYS A 1 166 ? -7.192 -19.419 25.704 1.00 97.00 166 LYS A C 1
ATOM 1297 O O . LYS A 1 166 ? -8.231 -18.820 25.440 1.00 97.00 166 LYS A O 1
ATOM 1302 N N . LYS A 1 167 ? -6.592 -20.252 24.859 1.00 97.25 167 LYS A N 1
ATOM 1303 C CA . LYS A 1 167 ? -7.225 -20.777 23.649 1.00 97.25 167 LYS A CA 1
ATOM 1304 C C . LYS A 1 167 ? -7.679 -22.207 23.896 1.00 97.25 167 LYS A C 1
ATOM 1306 O O . LYS A 1 167 ? -6.962 -22.989 24.518 1.00 97.25 167 LYS A O 1
ATOM 1311 N N . THR A 1 168 ? -8.880 -22.532 23.447 1.00 97.75 168 THR A N 1
ATOM 1312 C CA . THR A 1 168 ? -9.423 -23.892 23.507 1.00 97.75 168 THR A CA 1
ATOM 1313 C C . THR A 1 168 ? -9.814 -24.295 22.104 1.00 97.75 168 THR A C 1
ATOM 1315 O O . THR A 1 168 ? -10.738 -23.702 21.566 1.00 97.75 168 THR A O 1
ATOM 1318 N N . GLU A 1 169 ? -9.144 -25.295 21.546 1.00 96.06 169 GLU A N 1
ATOM 1319 C CA . GLU A 1 169 ? -9.543 -25.930 20.294 1.00 96.06 169 GLU A CA 1
ATOM 1320 C C . GLU A 1 169 ? -10.490 -27.084 20.639 1.00 96.06 169 GLU A C 1
ATOM 1322 O O . GLU A 1 169 ? -10.075 -28.110 21.192 1.00 96.06 169 GLU A O 1
ATOM 1327 N N . THR A 1 170 ? -11.780 -26.902 20.370 1.00 95.62 170 THR A N 1
ATOM 1328 C CA . THR A 1 170 ? -12.831 -27.898 20.632 1.00 95.62 170 THR A CA 1
ATOM 1329 C C . THR A 1 170 ? -12.958 -28.909 19.503 1.00 95.62 170 THR A C 1
ATOM 1331 O O . THR A 1 170 ? -13.498 -29.995 19.718 1.00 95.62 170 THR A O 1
ATOM 1334 N N . LYS A 1 171 ? -12.419 -28.589 18.325 1.00 93.00 171 LYS A N 1
ATOM 1335 C CA . LYS A 1 171 ? -12.440 -29.438 17.139 1.00 93.00 171 LYS A CA 1
ATOM 1336 C C . LYS A 1 171 ? -11.117 -29.304 16.380 1.00 93.00 171 LYS A C 1
ATOM 1338 O O . LYS A 1 171 ? -10.789 -28.205 15.958 1.00 93.00 171 LYS A O 1
ATOM 1343 N N . PRO A 1 172 ? -10.337 -30.378 16.181 1.00 91.75 172 PRO A N 1
ATOM 1344 C CA . PRO A 1 172 ? -9.146 -30.304 15.344 1.00 91.75 172 PRO A CA 1
ATOM 1345 C C . PRO A 1 172 ? -9.532 -30.258 13.861 1.00 91.75 172 PRO A C 1
ATOM 1347 O O . PRO A 1 172 ? -10.478 -30.922 13.442 1.00 91.75 172 PRO A O 1
ATOM 1350 N N . ARG A 1 173 ? -8.736 -29.554 13.048 1.00 88.94 173 ARG A N 1
ATOM 1351 C CA . ARG A 1 173 ? -8.880 -29.539 11.578 1.00 88.94 173 ARG A CA 1
ATOM 1352 C C . ARG A 1 173 ? -8.759 -30.936 10.972 1.00 88.94 173 ARG A C 1
ATOM 1354 O O . ARG A 1 173 ? -9.615 -31.362 10.209 1.00 88.94 173 ARG A O 1
ATOM 1361 N N . VAL A 1 174 ? -7.705 -31.658 11.357 1.00 92.88 174 VAL A N 1
ATOM 1362 C CA . VAL A 1 174 ? -7.493 -33.057 10.970 1.00 92.88 174 VAL A CA 1
ATOM 1363 C C . VAL A 1 174 ? -7.747 -33.944 12.192 1.00 92.88 174 VAL A C 1
ATOM 1365 O O . VAL A 1 174 ? -7.002 -33.839 13.176 1.00 92.88 174 VAL A O 1
ATOM 1368 N N . PRO A 1 175 ? -8.761 -34.830 12.162 1.00 91.75 175 PRO A N 1
ATOM 1369 C CA . PRO A 1 175 ? -9.114 -35.670 13.301 1.00 91.75 175 PRO A CA 1
ATOM 1370 C C . PRO A 1 175 ? -7.931 -36.472 13.847 1.00 91.75 175 PRO A C 1
ATOM 1372 O O . PRO A 1 175 ? -7.161 -37.063 13.089 1.00 91.75 175 PRO A O 1
ATOM 1375 N N . ASN A 1 176 ? -7.827 -36.567 15.174 1.00 93.69 176 ASN A N 1
ATOM 1376 C CA . ASN A 1 176 ? -6.799 -37.344 15.876 1.00 93.69 176 ASN A CA 1
ATOM 1377 C C . ASN A 1 176 ? -5.357 -36.870 15.633 1.00 93.69 176 ASN A C 1
ATOM 1379 O O . ASN A 1 176 ? -4.417 -37.668 15.739 1.00 93.69 176 ASN A O 1
ATOM 1383 N N . THR A 1 177 ? -5.175 -35.585 15.315 1.00 95.56 177 THR A N 1
ATOM 1384 C CA . THR A 1 177 ? -3.857 -34.980 15.104 1.00 95.56 177 THR A CA 1
ATOM 1385 C C . THR A 1 177 ? -3.699 -33.670 15.870 1.00 95.56 177 THR A C 1
ATOM 1387 O O . THR A 1 177 ? -4.660 -32.966 16.161 1.00 95.56 177 THR A O 1
ATOM 1390 N N . TRP A 1 178 ? -2.449 -33.367 16.188 1.00 97.06 178 TRP A N 1
ATOM 1391 C CA . TRP A 1 178 ? -1.964 -32.120 16.761 1.00 97.06 178 TRP A CA 1
ATOM 1392 C C . TRP A 1 178 ? -0.563 -31.844 16.206 1.00 97.06 178 TRP A C 1
ATOM 1394 O O . TRP A 1 178 ? 0.243 -32.777 16.066 1.00 97.06 178 TRP A O 1
ATOM 1404 N N . TYR A 1 179 ? -0.288 -30.591 15.873 1.00 96.69 179 TYR A N 1
ATOM 1405 C CA . TYR A 1 179 ? 1.001 -30.101 15.400 1.00 96.69 179 TYR A CA 1
ATOM 1406 C C . TYR A 1 179 ? 1.127 -28.619 15.751 1.00 96.69 179 TYR A C 1
ATOM 1408 O O . TYR A 1 179 ? 0.110 -27.945 15.912 1.00 96.69 179 TYR A O 1
ATOM 1416 N N . ASP A 1 180 ? 2.356 -28.122 15.848 1.00 95.81 180 ASP A N 1
ATOM 1417 C CA . ASP A 1 180 ? 2.615 -26.707 16.109 1.00 95.81 180 ASP A CA 1
ATOM 1418 C C . ASP A 1 180 ? 3.985 -26.275 15.576 1.00 95.81 180 ASP A C 1
ATOM 1420 O O . ASP A 1 180 ? 4.882 -27.108 15.376 1.00 95.81 180 ASP A O 1
ATOM 1424 N N . ILE A 1 181 ? 4.131 -24.970 15.354 1.00 95.00 181 ILE A N 1
ATOM 1425 C CA . ILE A 1 181 ? 5.388 -24.312 14.995 1.00 95.00 181 ILE A CA 1
ATOM 1426 C C . ILE A 1 181 ? 5.621 -23.186 15.995 1.00 95.00 181 ILE A C 1
ATOM 1428 O O . ILE A 1 181 ? 4.970 -22.146 15.945 1.00 95.00 181 ILE A O 1
ATOM 1432 N N . GLU A 1 182 ? 6.596 -23.382 16.873 1.00 95.88 182 GLU A N 1
ATOM 1433 C CA . GLU A 1 182 ? 6.937 -22.423 17.917 1.00 95.88 182 GLU A CA 1
ATOM 1434 C C . GLU A 1 182 ? 8.203 -21.659 17.525 1.00 95.88 182 GLU A C 1
ATOM 1436 O O . GLU A 1 182 ? 9.297 -22.229 17.468 1.00 95.88 182 GLU A O 1
ATOM 1441 N N . VAL A 1 183 ? 8.068 -20.364 17.238 1.00 95.06 183 VAL A N 1
ATOM 1442 C CA . VAL A 1 183 ? 9.208 -19.500 16.903 1.00 95.06 183 VAL A CA 1
ATOM 1443 C C . VAL A 1 183 ? 9.849 -18.992 18.197 1.00 95.06 183 VAL A C 1
ATOM 1445 O O . VAL A 1 183 ? 9.203 -18.344 19.018 1.00 95.06 183 VAL A O 1
ATOM 1448 N N . MET A 1 184 ? 11.137 -19.281 18.371 1.00 96.62 184 MET A N 1
ATOM 1449 C CA . MET A 1 184 ? 11.922 -19.015 19.585 1.00 96.62 184 MET A CA 1
ATOM 1450 C C . MET A 1 184 ? 12.951 -17.887 19.375 1.00 96.62 184 MET A C 1
ATOM 1452 O O . MET A 1 184 ? 13.976 -17.834 20.054 1.00 96.62 184 MET A O 1
ATOM 1456 N N . GLU A 1 185 ? 12.700 -17.010 18.403 1.00 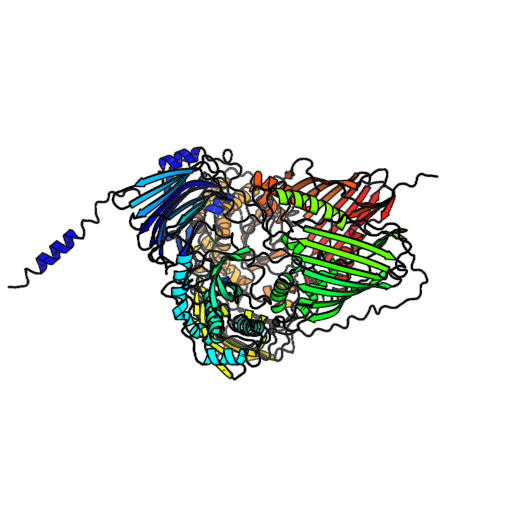95.69 185 GLU A N 1
ATOM 1457 C CA . GLU A 1 185 ? 13.465 -15.803 18.076 1.00 95.69 185 GLU A CA 1
ATOM 1458 C C . GLU A 1 185 ? 12.477 -14.740 17.564 1.00 95.69 185 GLU A C 1
ATOM 1460 O O . GLU A 1 185 ? 11.620 -15.031 16.733 1.00 95.69 185 GLU A O 1
ATOM 1465 N N . ALA A 1 186 ? 12.559 -13.506 18.065 1.00 94.62 186 ALA A N 1
ATOM 1466 C CA . ALA A 1 186 ? 11.552 -12.472 17.810 1.00 94.62 186 ALA A CA 1
ATOM 1467 C C . ALA A 1 186 ? 12.188 -11.132 17.400 1.00 94.62 186 ALA A C 1
ATOM 1469 O O . ALA A 1 186 ? 13.368 -10.904 17.681 1.00 94.62 186 ALA A O 1
ATOM 1470 N N . PRO A 1 187 ? 11.424 -10.195 16.795 1.00 93.62 187 PRO A N 1
ATOM 1471 C CA . PRO A 1 187 ? 11.883 -8.827 16.509 1.00 93.62 187 PRO A CA 1
ATOM 1472 C C . PRO A 1 187 ? 12.261 -8.002 17.751 1.00 93.62 187 PRO A C 1
ATOM 1474 O O . PRO A 1 187 ? 12.693 -6.861 17.623 1.00 93.62 187 PRO A O 1
ATOM 1477 N N . MET A 1 188 ? 12.108 -8.574 18.944 1.00 95.38 188 MET A N 1
ATOM 1478 C CA . MET A 1 188 ? 12.509 -8.039 20.239 1.00 95.38 188 MET A CA 1
ATOM 1479 C C . MET A 1 188 ? 13.248 -9.133 21.036 1.00 95.38 188 MET A C 1
ATOM 1481 O O . MET A 1 188 ? 13.006 -10.317 20.796 1.00 95.38 188 MET A O 1
ATOM 1485 N N . PRO A 1 189 ? 14.147 -8.785 21.973 1.00 97.31 189 PRO A N 1
ATOM 1486 C CA . PRO A 1 189 ? 14.894 -9.772 22.746 1.00 97.31 189 PRO A CA 1
ATOM 1487 C C . PRO A 1 189 ? 13.974 -10.628 23.622 1.00 97.31 189 PRO A C 1
ATOM 1489 O O . PRO A 1 189 ? 12.987 -10.124 24.167 1.00 97.31 189 PRO A O 1
ATOM 1492 N N . ILE A 1 190 ? 14.343 -11.896 23.810 1.00 97.88 190 ILE A N 1
ATOM 1493 C CA . ILE A 1 190 ? 13.658 -12.841 24.699 1.00 97.88 190 ILE A CA 1
ATOM 1494 C C . ILE A 1 190 ? 14.585 -13.158 25.873 1.00 97.88 190 ILE A C 1
ATOM 1496 O O . ILE A 1 190 ? 15.591 -13.856 25.733 1.00 97.88 190 ILE A O 1
ATOM 1500 N N . VAL A 1 191 ? 14.240 -12.671 27.063 1.00 97.69 191 VAL A N 1
ATOM 1501 C CA . VAL A 1 191 ? 14.985 -12.985 28.295 1.00 97.69 191 VAL A CA 1
ATOM 1502 C C . VAL A 1 191 ? 14.670 -14.403 28.752 1.00 97.69 191 VAL A C 1
ATOM 1504 O O . VAL A 1 191 ? 15.571 -15.179 29.084 1.00 97.69 191 VAL A O 1
ATOM 1507 N N . HIS A 1 192 ? 13.388 -14.754 28.758 1.00 97.62 192 HIS A N 1
ATOM 1508 C CA . HIS A 1 192 ? 12.931 -16.080 29.126 1.00 97.62 192 HIS A CA 1
ATOM 1509 C C . HIS A 1 192 ? 11.661 -16.441 28.366 1.00 97.62 192 HIS A C 1
ATOM 1511 O O . HIS A 1 192 ? 10.683 -15.701 28.405 1.00 97.62 192 HIS A O 1
ATOM 1517 N N . GLN A 1 193 ? 11.663 -17.609 27.741 1.00 97.88 193 GLN A N 1
ATOM 1518 C CA . GLN A 1 193 ? 10.461 -18.244 27.228 1.00 97.88 193 GLN A CA 1
ATOM 1519 C C . GLN A 1 193 ? 10.418 -19.703 27.703 1.00 97.88 193 GLN A C 1
ATOM 1521 O O . GLN A 1 193 ? 11.455 -20.352 27.875 1.00 97.88 193 GLN A O 1
ATOM 1526 N N . GLU A 1 194 ? 9.230 -20.215 27.993 1.00 97.75 194 GLU A N 1
ATOM 1527 C CA . GLU A 1 194 ? 9.001 -21.609 28.353 1.00 97.75 194 GLU A CA 1
ATOM 1528 C C . GLU A 1 194 ? 7.841 -22.168 27.538 1.00 97.75 194 GLU A C 1
ATOM 1530 O O . GLU A 1 194 ? 6.725 -21.661 27.595 1.00 97.75 194 GLU A O 1
ATOM 1535 N N . ILE A 1 195 ? 8.107 -23.260 26.831 1.00 98.25 195 ILE A N 1
ATOM 1536 C CA . ILE A 1 195 ? 7.109 -23.981 26.048 1.00 98.25 195 ILE A CA 1
ATOM 1537 C C . ILE A 1 195 ? 6.929 -25.343 26.695 1.00 98.25 195 ILE A C 1
ATOM 1539 O O . ILE A 1 195 ? 7.886 -26.109 26.850 1.00 98.25 195 ILE A O 1
ATOM 1543 N N . LYS A 1 196 ? 5.703 -25.646 27.109 1.00 98.25 196 LYS A N 1
ATOM 1544 C CA . LYS A 1 196 ? 5.342 -26.884 27.793 1.00 98.25 196 LYS A CA 1
ATOM 1545 C C . LYS A 1 196 ? 4.217 -27.582 27.050 1.00 98.25 196 LYS A C 1
ATOM 1547 O O . LYS A 1 196 ? 3.095 -27.089 27.020 1.00 98.25 196 LYS A O 1
ATOM 1552 N N . ILE A 1 197 ? 4.498 -28.783 26.562 1.00 98.44 197 ILE A N 1
ATOM 1553 C CA . ILE A 1 197 ? 3.532 -29.624 25.858 1.00 98.44 197 ILE A CA 1
ATOM 1554 C C . ILE A 1 197 ? 3.226 -30.855 26.708 1.00 98.44 197 ILE A C 1
ATOM 1556 O O . ILE A 1 197 ? 4.123 -31.630 27.048 1.00 98.44 197 ILE A O 1
ATOM 1560 N N . ILE A 1 198 ? 1.960 -31.037 27.071 1.00 98.38 198 ILE A N 1
ATOM 1561 C CA . ILE A 1 198 ? 1.460 -32.216 27.782 1.00 98.38 198 ILE A CA 1
ATOM 1562 C C . ILE A 1 198 ? 0.782 -33.120 26.754 1.00 98.38 198 ILE A C 1
ATOM 1564 O O . ILE A 1 198 ? -0.321 -32.840 26.294 1.00 98.38 198 ILE A O 1
ATOM 1568 N N . ALA A 1 199 ? 1.478 -34.194 26.391 1.00 98.06 199 ALA A N 1
ATOM 1569 C CA . ALA A 1 199 ? 1.046 -35.184 25.415 1.00 98.06 199 ALA A CA 1
ATOM 1570 C C . ALA A 1 199 ? 0.417 -36.405 26.109 1.00 98.06 199 ALA A C 1
ATOM 1572 O O . ALA A 1 199 ? 0.967 -36.887 27.102 1.00 98.06 199 ALA A O 1
ATOM 1573 N N . PRO A 1 200 ? -0.675 -36.992 25.602 1.00 97.81 200 PRO A N 1
ATOM 1574 C CA . PRO A 1 200 ? -1.206 -38.243 26.118 1.00 97.81 200 PRO A CA 1
ATOM 1575 C C . PRO A 1 200 ? -0.371 -39.414 25.584 1.00 97.81 200 PRO A C 1
ATOM 1577 O O . PRO A 1 200 ? -0.052 -39.475 24.398 1.00 97.81 200 PRO A O 1
ATOM 1580 N N . LYS A 1 201 ? -0.069 -40.417 26.418 1.00 96.12 201 LYS A N 1
ATOM 1581 C CA . LYS A 1 201 ? 0.679 -41.611 25.965 1.00 96.12 201 LYS A CA 1
ATOM 1582 C C . LYS A 1 201 ? -0.008 -42.349 24.811 1.00 96.12 201 LYS A C 1
ATOM 1584 O O . LYS A 1 201 ? 0.673 -42.964 24.001 1.00 96.12 201 LYS A O 1
ATOM 1589 N N . LYS A 1 202 ? -1.343 -42.257 24.719 1.00 95.94 202 LYS A N 1
ATOM 1590 C CA . LYS A 1 202 ? -2.146 -42.829 23.623 1.00 95.94 202 LYS A CA 1
ATOM 1591 C C . LYS A 1 202 ? -1.907 -42.148 22.264 1.00 95.94 202 LYS A C 1
ATOM 1593 O O . LYS A 1 202 ? -2.208 -42.742 21.236 1.00 95.94 202 LYS A O 1
ATOM 1598 N N . ARG A 1 203 ? -1.383 -40.918 22.243 1.00 95.75 203 ARG A N 1
ATOM 1599 C CA . ARG A 1 203 ? -1.055 -40.156 21.028 1.00 95.75 203 ARG A CA 1
ATOM 1600 C C . ARG A 1 203 ? 0.230 -39.349 21.273 1.00 95.75 203 ARG A C 1
ATOM 1602 O O . ARG A 1 203 ? 0.146 -38.152 21.509 1.00 95.75 203 ARG A O 1
ATOM 1609 N N . PRO A 1 204 ? 1.414 -39.984 21.288 1.00 96.31 204 PRO A N 1
ATOM 1610 C CA . PRO A 1 204 ? 2.666 -39.276 21.532 1.00 96.31 204 PRO A CA 1
ATOM 1611 C C . PRO A 1 204 ? 3.073 -38.428 20.318 1.00 96.31 204 PRO A C 1
ATOM 1613 O O . PRO A 1 204 ? 2.702 -38.739 19.183 1.00 96.31 204 PRO A O 1
ATOM 1616 N N . LEU A 1 205 ? 3.906 -37.409 20.551 1.00 97.38 205 LEU A N 1
ATOM 1617 C CA . LEU A 1 205 ? 4.590 -36.689 19.474 1.00 97.38 205 LEU A CA 1
ATOM 1618 C C . LEU A 1 205 ? 5.452 -37.668 18.668 1.00 97.38 205 LEU A C 1
ATOM 1620 O O . LEU A 1 205 ? 6.196 -38.467 19.240 1.00 97.38 205 LEU A O 1
ATOM 1624 N N . LYS A 1 206 ? 5.326 -37.609 17.343 1.00 97.56 206 LYS A N 1
ATOM 1625 C CA . LYS A 1 206 ? 6.124 -38.386 16.387 1.00 97.56 206 LYS A CA 1
ATOM 1626 C C . LYS A 1 206 ? 7.332 -37.604 15.898 1.00 97.56 206 LYS A C 1
ATOM 1628 O O . LYS A 1 206 ? 8.372 -38.207 15.669 1.00 97.56 206 LYS A O 1
ATOM 1633 N N . HIS A 1 207 ? 7.196 -36.283 15.825 1.00 97.94 207 HIS A N 1
ATOM 1634 C CA . HIS A 1 207 ? 8.236 -35.367 15.380 1.00 97.94 207 HIS A CA 1
ATOM 1635 C C . HIS A 1 207 ? 8.454 -34.270 16.411 1.00 97.94 207 HIS A C 1
ATOM 1637 O O . HIS A 1 207 ? 7.494 -33.665 16.898 1.00 97.94 207 HIS A O 1
ATOM 1643 N N . ILE A 1 208 ? 9.724 -34.048 16.740 1.00 97.75 208 ILE A N 1
ATOM 1644 C CA . ILE A 1 208 ? 10.221 -32.968 17.590 1.00 97.75 208 ILE A CA 1
ATOM 1645 C C . ILE A 1 208 ? 11.532 -32.499 16.962 1.00 97.75 208 ILE A C 1
ATOM 1647 O O . ILE A 1 208 ? 12.553 -33.169 17.118 1.00 97.75 208 ILE A O 1
ATOM 1651 N N . VAL A 1 209 ? 11.505 -31.387 16.230 1.00 97.69 209 VAL A N 1
ATOM 1652 C CA . VAL A 1 209 ? 12.665 -30.910 15.460 1.00 97.69 209 VAL A CA 1
ATOM 1653 C C . VAL A 1 209 ? 12.933 -29.444 15.779 1.00 97.69 209 VAL A C 1
ATOM 1655 O O . VAL A 1 209 ? 12.094 -28.590 15.511 1.00 97.69 209 VAL A O 1
ATOM 1658 N N . LEU A 1 210 ? 14.103 -29.154 16.352 1.00 96.88 210 LEU A N 1
ATOM 1659 C CA . LEU A 1 210 ? 14.606 -27.792 16.556 1.00 96.88 210 LEU A CA 1
ATOM 1660 C C . LEU A 1 210 ? 15.463 -27.388 15.348 1.00 96.88 210 LEU A C 1
ATOM 1662 O O . LEU A 1 210 ? 16.332 -28.150 14.922 1.00 96.88 210 LEU A O 1
ATOM 1666 N N . LYS A 1 211 ? 15.215 -26.202 14.793 1.00 96.12 211 LYS A N 1
ATOM 1667 C CA . LYS A 1 211 ? 15.915 -25.650 13.627 1.00 96.12 211 LYS A CA 1
ATOM 1668 C C . LYS A 1 211 ? 16.589 -24.328 13.970 1.00 96.12 211 LYS A C 1
ATOM 1670 O O . LYS A 1 211 ? 16.059 -23.559 14.768 1.00 96.12 211 LYS A O 1
ATOM 1675 N N . ASN A 1 212 ? 17.732 -24.080 13.324 1.00 94.62 212 ASN A N 1
ATOM 1676 C CA . ASN A 1 212 ? 18.560 -22.876 13.474 1.00 94.62 212 ASN A CA 1
ATOM 1677 C C . ASN A 1 212 ? 18.789 -22.493 14.941 1.00 94.62 212 ASN A C 1
ATOM 1679 O O . ASN A 1 212 ? 18.567 -21.350 15.336 1.00 94.62 212 ASN A O 1
ATOM 1683 N N . GLU A 1 213 ? 19.176 -23.474 15.758 1.00 95.06 213 GLU A N 1
ATOM 1684 C CA . GLU A 1 213 ? 19.432 -23.230 17.171 1.00 95.06 213 GLU A CA 1
ATOM 1685 C C . GLU A 1 213 ? 20.507 -22.149 17.340 1.00 95.06 213 GLU A C 1
ATOM 1687 O O . GLU A 1 213 ? 21.614 -22.238 16.807 1.00 95.06 213 GLU A O 1
ATOM 1692 N N . ILE A 1 214 ? 20.173 -21.126 18.117 1.00 95.19 214 ILE A N 1
ATOM 1693 C CA . ILE A 1 214 ? 21.127 -20.189 18.680 1.00 95.19 214 ILE A CA 1
ATOM 1694 C C . ILE A 1 214 ? 21.746 -20.905 19.875 1.00 95.19 214 ILE A C 1
ATOM 1696 O O . ILE A 1 214 ? 21.082 -21.156 20.886 1.00 95.19 214 ILE A O 1
ATOM 1700 N N . THR A 1 215 ? 23.022 -21.249 19.737 1.00 93.81 215 THR A N 1
ATOM 1701 C CA . THR A 1 215 ? 23.771 -22.065 20.693 1.00 93.81 215 THR A CA 1
ATOM 1702 C C . THR A 1 215 ? 23.562 -21.607 22.138 1.00 93.81 215 THR A C 1
ATOM 1704 O O . THR A 1 215 ? 23.636 -20.416 22.443 1.00 93.81 215 THR A O 1
ATOM 1707 N N . ASN A 1 216 ? 23.349 -22.567 23.044 1.00 94.19 216 ASN A N 1
ATOM 1708 C CA . ASN A 1 216 ? 23.161 -22.359 24.486 1.00 94.19 216 ASN A CA 1
ATOM 1709 C C . ASN A 1 216 ? 21.904 -21.564 24.888 1.00 94.19 216 ASN A C 1
ATOM 1711 O O . ASN A 1 216 ? 21.807 -21.134 26.041 1.00 94.19 216 ASN A O 1
ATOM 1715 N N . THR A 1 217 ? 20.928 -21.378 23.993 1.00 97.12 217 THR A N 1
ATOM 1716 C CA . THR A 1 217 ? 19.680 -20.678 24.345 1.00 97.12 217 THR A CA 1
ATOM 1717 C C . THR A 1 217 ? 18.534 -21.614 24.712 1.00 97.12 217 THR A C 1
ATOM 1719 O O . THR A 1 217 ? 17.655 -21.189 25.460 1.00 97.12 217 THR A O 1
ATOM 1722 N N . VAL A 1 218 ? 18.541 -22.881 24.273 1.00 97.81 218 VAL A N 1
ATOM 1723 C CA . VAL A 1 218 ? 17.436 -23.833 24.480 1.00 97.81 218 VAL A CA 1
ATOM 1724 C C . VAL A 1 218 ? 17.849 -24.983 25.403 1.00 97.81 218 VAL A C 1
ATOM 1726 O O . VAL A 1 218 ? 18.859 -25.647 25.204 1.00 97.81 218 VAL A O 1
ATOM 1729 N N . LYS A 1 219 ? 17.029 -25.272 26.420 1.00 97.94 219 LYS A N 1
ATOM 1730 C CA . LYS A 1 219 ? 17.153 -26.469 27.266 1.00 97.94 219 LYS A CA 1
ATOM 1731 C C . LYS A 1 219 ? 15.876 -27.295 27.220 1.00 97.94 219 LYS A C 1
ATOM 1733 O O . LYS A 1 219 ? 14.827 -26.845 27.681 1.00 97.94 219 LYS A O 1
ATOM 1738 N N . TYR A 1 220 ? 15.986 -28.526 26.734 1.00 97.88 220 TYR A N 1
ATOM 1739 C CA . TYR A 1 220 ? 14.881 -29.477 26.657 1.00 97.88 220 TYR A CA 1
ATOM 1740 C C . TYR A 1 220 ? 14.878 -30.457 27.839 1.00 97.88 220 TYR A C 1
ATOM 1742 O O . TYR A 1 220 ? 15.919 -30.967 28.248 1.00 97.88 220 TYR A O 1
ATOM 1750 N N . THR A 1 221 ? 13.696 -30.743 28.388 1.00 98.19 221 THR A N 1
ATOM 1751 C CA . THR A 1 221 ? 13.477 -31.816 29.367 1.00 98.19 221 THR A CA 1
ATOM 1752 C C . THR A 1 221 ? 12.190 -32.584 29.061 1.00 98.19 221 THR A C 1
ATOM 1754 O O . THR A 1 221 ? 11.212 -32.025 28.560 1.00 98.19 221 THR A O 1
ATOM 1757 N N . LYS A 1 222 ? 12.180 -33.880 29.391 1.00 97.81 222 LYS A N 1
ATOM 1758 C CA . LYS A 1 222 ? 11.040 -34.789 29.218 1.00 97.81 222 LYS A CA 1
ATOM 1759 C C . LYS A 1 222 ? 10.718 -35.461 30.547 1.00 97.81 222 LYS A C 1
ATOM 1761 O O . LYS A 1 222 ? 11.614 -35.985 31.202 1.00 97.81 222 LYS A O 1
ATOM 1766 N N . LYS A 1 223 ? 9.440 -35.490 30.926 1.00 97.69 223 LYS A N 1
ATOM 1767 C CA . LYS A 1 223 ? 8.950 -36.228 32.098 1.00 97.69 223 LYS A CA 1
ATOM 1768 C C . LYS A 1 223 ? 7.793 -37.134 31.702 1.00 97.69 223 LYS A C 1
ATOM 1770 O O . LYS A 1 223 ? 6.775 -36.661 31.203 1.00 97.69 223 LYS A O 1
ATOM 1775 N N . THR A 1 224 ? 7.932 -38.426 31.962 1.00 96.44 224 THR A N 1
ATOM 1776 C CA . THR A 1 224 ? 6.879 -39.417 31.720 1.00 96.44 224 THR A CA 1
ATOM 1777 C C . THR A 1 224 ? 6.049 -39.592 32.991 1.00 96.44 224 THR A C 1
ATOM 1779 O O . THR A 1 224 ? 6.590 -39.942 34.035 1.00 96.44 224 THR A O 1
ATOM 1782 N N . GLY A 1 225 ? 4.747 -39.317 32.918 1.00 93.62 225 GLY A N 1
ATOM 1783 C CA . GLY A 1 225 ? 3.778 -39.603 33.980 1.00 93.62 225 GLY A CA 1
ATOM 1784 C C . GLY A 1 225 ? 3.069 -40.942 33.764 1.00 93.62 225 GLY A C 1
ATOM 1785 O O . GLY A 1 225 ? 3.447 -41.720 32.885 1.00 93.62 225 GLY A O 1
ATOM 1786 N N . ALA A 1 226 ? 2.009 -41.209 34.533 1.00 92.62 226 ALA A N 1
ATOM 1787 C CA . ALA A 1 226 ? 1.203 -42.424 34.381 1.00 92.62 226 ALA A CA 1
ATOM 1788 C C . ALA A 1 226 ? 0.519 -42.480 33.000 1.00 92.62 226 ALA A C 1
ATOM 1790 O O . ALA A 1 226 ? 0.744 -43.421 32.237 1.00 92.62 226 ALA A O 1
ATOM 1791 N N . THR A 1 227 ? -0.223 -41.430 32.636 1.00 95.25 227 THR A N 1
ATOM 1792 C CA . THR A 1 227 ? -1.042 -41.354 31.409 1.00 95.25 227 THR A CA 1
ATOM 1793 C C . THR A 1 227 ? -0.529 -40.354 30.368 1.00 95.25 227 THR A C 1
ATOM 1795 O O . THR A 1 227 ? -0.916 -40.428 29.200 1.00 95.25 227 THR A O 1
ATOM 1798 N N . THR A 1 228 ? 0.369 -39.446 30.755 1.00 97.44 228 THR A N 1
ATOM 1799 C CA . THR A 1 228 ? 0.879 -38.360 29.904 1.00 97.44 228 THR A CA 1
ATOM 1800 C C . THR A 1 228 ? 2.407 -38.334 29.842 1.00 97.44 228 THR A C 1
ATOM 1802 O O . THR A 1 228 ? 3.104 -38.936 30.662 1.00 97.44 228 THR A O 1
ATOM 1805 N N . VAL A 1 229 ? 2.939 -37.625 28.852 1.00 98.06 229 VAL A N 1
ATOM 1806 C CA . VAL A 1 229 ? 4.347 -37.273 28.682 1.00 98.06 229 VAL A CA 1
ATOM 1807 C C . VAL A 1 229 ? 4.420 -35.754 28.587 1.00 98.06 229 VAL A C 1
ATOM 1809 O O . VAL A 1 229 ? 3.799 -35.145 27.723 1.00 98.06 229 VAL A O 1
ATOM 1812 N N . THR A 1 230 ? 5.160 -35.127 29.492 1.00 98.31 230 THR A N 1
ATOM 1813 C CA . THR A 1 230 ? 5.399 -33.684 29.468 1.00 98.31 230 THR A CA 1
ATOM 1814 C C . THR A 1 230 ? 6.729 -33.401 28.790 1.00 98.31 230 THR A C 1
ATOM 1816 O O . THR A 1 230 ? 7.773 -33.854 29.262 1.00 98.31 230 THR A O 1
ATOM 1819 N N . HIS A 1 231 ? 6.686 -32.615 27.724 1.00 98.44 231 HIS A N 1
ATOM 1820 C CA . HIS A 1 231 ? 7.842 -32.043 27.052 1.00 98.44 231 HIS A CA 1
ATOM 1821 C C . HIS A 1 231 ? 7.971 -30.572 27.450 1.00 98.44 231 HIS A C 1
ATOM 1823 O O . HIS A 1 231 ? 6.969 -29.857 27.501 1.00 98.44 231 HIS A O 1
ATOM 1829 N N . LYS A 1 232 ? 9.183 -30.124 27.772 1.00 98.31 232 LYS A N 1
ATOM 1830 C CA . LYS A 1 232 ? 9.440 -28.749 28.203 1.00 98.31 232 LYS A CA 1
ATOM 1831 C C . LYS A 1 232 ? 10.703 -28.207 27.553 1.00 98.31 232 LYS A C 1
ATOM 1833 O O . LYS A 1 232 ? 11.771 -28.790 27.732 1.00 98.31 232 LYS A O 1
ATOM 1838 N N . TRP A 1 233 ? 10.580 -27.059 26.900 1.00 98.44 233 TRP A N 1
ATOM 1839 C CA . TRP A 1 233 ? 11.688 -26.262 26.385 1.00 98.44 233 TRP A CA 1
ATOM 1840 C C . TRP A 1 233 ? 11.781 -24.973 27.184 1.00 98.44 233 TRP A C 1
ATOM 1842 O O . TRP A 1 233 ? 10.794 -24.264 27.360 1.00 98.44 233 TRP A O 1
ATOM 1852 N N . VAL A 1 234 ? 12.970 -24.690 27.699 1.00 98.06 234 VAL A N 1
ATOM 1853 C CA . VAL A 1 234 ? 13.303 -23.426 28.348 1.00 98.06 234 VAL A CA 1
ATOM 1854 C C . VAL A 1 234 ? 14.247 -22.679 27.428 1.00 98.06 234 VAL A C 1
ATOM 1856 O O . VAL A 1 234 ? 15.373 -23.124 27.226 1.00 98.06 234 VAL A O 1
ATOM 1859 N N . VAL A 1 235 ? 13.781 -21.554 26.904 1.00 98.12 235 VAL A N 1
ATOM 1860 C CA . VAL A 1 235 ? 14.536 -20.652 26.040 1.00 98.12 235 VAL A CA 1
ATOM 1861 C C . VAL A 1 235 ? 14.994 -19.453 26.874 1.00 98.12 235 VAL A C 1
ATOM 1863 O O . VAL A 1 235 ? 14.227 -18.920 27.690 1.00 98.12 235 VAL A O 1
ATOM 1866 N N . ARG A 1 236 ? 16.260 -19.053 26.755 1.00 97.12 236 ARG A N 1
ATOM 1867 C CA . ARG A 1 236 ? 16.842 -17.945 27.528 1.00 97.12 236 ARG A CA 1
ATOM 1868 C C . ARG A 1 236 ? 17.792 -17.103 26.695 1.00 97.12 236 ARG A C 1
ATOM 1870 O O . ARG A 1 236 ? 18.570 -17.641 25.917 1.00 97.12 236 ARG A O 1
ATOM 1877 N N . ASN A 1 237 ? 17.785 -15.801 26.974 1.00 95.56 237 ASN A N 1
ATOM 1878 C CA . ASN A 1 237 ? 18.759 -14.831 26.469 1.00 95.56 237 ASN A CA 1
ATOM 1879 C C . ASN A 1 237 ? 18.906 -14.835 24.936 1.00 95.56 237 ASN A C 1
ATOM 1881 O O . ASN A 1 237 ? 20.018 -14.744 24.419 1.00 95.56 237 ASN A O 1
ATOM 1885 N N . VAL A 1 238 ? 17.791 -14.930 24.209 1.00 97.31 238 VAL A N 1
ATOM 1886 C CA . VAL A 1 238 ? 17.801 -14.841 22.745 1.00 97.31 238 VAL A CA 1
ATOM 1887 C C . VAL A 1 238 ? 17.835 -13.361 22.348 1.00 97.31 238 VAL A C 1
ATOM 1889 O O . VAL A 1 238 ? 16.950 -12.598 22.759 1.00 97.31 238 VAL A O 1
ATOM 1892 N N . PRO A 1 239 ? 18.845 -12.910 21.581 1.00 94.25 239 PRO A N 1
ATOM 1893 C CA . PRO A 1 239 ? 18.874 -11.546 21.068 1.00 94.25 239 PRO A CA 1
ATOM 1894 C C . PRO A 1 239 ? 17.714 -11.320 20.094 1.00 94.25 239 PRO A C 1
ATOM 1896 O O . PRO A 1 239 ? 17.197 -12.263 19.499 1.00 94.25 239 PRO A O 1
ATOM 1899 N N . ARG A 1 240 ? 17.315 -10.060 19.888 1.00 94.25 240 ARG A N 1
ATOM 1900 C CA . ARG A 1 240 ? 16.334 -9.769 18.838 1.00 94.25 240 ARG A CA 1
ATOM 1901 C C . ARG A 1 240 ? 16.884 -10.144 17.466 1.00 94.25 240 ARG A C 1
ATOM 1903 O O . ARG A 1 240 ? 18.062 -9.921 17.178 1.00 94.25 240 ARG A O 1
ATOM 1910 N N . MET A 1 241 ? 16.001 -10.602 16.593 1.00 93.94 241 MET A N 1
ATOM 1911 C CA . MET A 1 241 ? 16.260 -10.592 15.162 1.00 93.94 241 MET A CA 1
ATOM 1912 C C . MET A 1 241 ? 16.011 -9.195 14.584 1.00 93.94 241 MET A C 1
ATOM 1914 O O . MET A 1 241 ? 15.237 -8.392 15.116 1.00 93.94 241 MET A O 1
ATOM 1918 N N . PHE A 1 242 ? 16.670 -8.917 13.464 1.00 92.62 242 PHE A N 1
ATOM 1919 C CA . PHE A 1 242 ? 16.427 -7.729 12.660 1.00 92.62 242 PHE A CA 1
ATOM 1920 C C . PHE A 1 242 ? 15.970 -8.170 11.279 1.00 92.62 242 PHE A C 1
ATOM 1922 O O . PHE A 1 242 ? 16.752 -8.774 10.542 1.00 92.62 242 PHE A O 1
ATOM 1929 N N . ALA A 1 243 ? 14.722 -7.864 10.933 1.00 91.12 243 ALA A N 1
ATOM 1930 C CA . ALA A 1 243 ? 14.180 -8.201 9.627 1.00 91.12 243 ALA A CA 1
ATOM 1931 C C . ALA A 1 243 ? 15.019 -7.545 8.517 1.00 91.12 243 ALA A C 1
ATOM 1933 O O . ALA A 1 243 ? 15.310 -6.348 8.568 1.00 91.12 243 ALA A O 1
ATOM 1934 N N . GLU A 1 244 ? 15.447 -8.337 7.538 1.00 92.06 244 GLU A N 1
ATOM 1935 C CA . GLU A 1 244 ? 16.155 -7.856 6.349 1.00 92.06 244 GLU A CA 1
ATOM 1936 C C . GLU A 1 244 ? 15.178 -7.839 5.164 1.00 92.06 244 GLU A C 1
ATOM 1938 O O . GLU A 1 244 ? 14.404 -8.789 5.018 1.00 92.06 244 GLU A O 1
ATOM 1943 N N . PRO A 1 245 ? 15.187 -6.805 4.299 1.00 89.31 245 PRO A N 1
ATOM 1944 C CA . PRO A 1 245 ? 14.319 -6.764 3.123 1.00 89.31 245 PRO A CA 1
ATOM 1945 C C . PRO A 1 245 ? 14.433 -8.049 2.296 1.00 89.31 245 PRO A C 1
ATOM 1947 O O . PRO A 1 245 ? 15.543 -8.490 1.992 1.00 89.31 245 PRO A O 1
ATOM 1950 N N . GLY A 1 246 ? 13.304 -8.682 1.982 1.00 89.50 246 GLY A N 1
ATOM 1951 C CA . GLY A 1 246 ? 13.267 -9.932 1.219 1.00 89.50 246 GLY A CA 1
ATOM 1952 C C . GLY A 1 246 ? 13.865 -11.155 1.929 1.00 89.50 246 GLY A C 1
ATOM 1953 O O . GLY A 1 246 ? 14.215 -12.115 1.255 1.00 89.50 246 GLY A O 1
ATOM 1954 N N . MET A 1 247 ? 14.044 -11.164 3.257 1.00 91.94 247 MET A N 1
ATOM 1955 C CA . MET A 1 247 ? 14.388 -12.417 3.948 1.00 91.94 247 MET A CA 1
ATOM 1956 C C . MET A 1 247 ? 13.215 -13.416 3.906 1.00 91.94 247 MET A C 1
ATOM 1958 O O . MET A 1 247 ? 12.062 -12.991 4.019 1.00 91.94 247 MET A O 1
ATOM 1962 N N . PRO A 1 248 ? 13.460 -14.738 3.804 1.00 89.50 248 PRO A N 1
ATOM 1963 C CA . PRO A 1 248 ? 12.415 -15.731 4.051 1.00 89.50 248 PRO A CA 1
ATOM 1964 C C . PRO A 1 248 ? 11.839 -15.553 5.465 1.00 89.50 248 PRO A C 1
ATOM 1966 O O . PRO A 1 248 ? 12.578 -15.126 6.345 1.00 89.50 248 PRO A O 1
ATOM 1969 N N . ALA A 1 249 ? 10.559 -15.891 5.684 1.00 88.44 249 ALA A N 1
ATOM 1970 C CA . ALA A 1 249 ? 9.820 -15.575 6.918 1.00 88.44 249 ALA A CA 1
ATOM 1971 C C . ALA A 1 249 ? 10.411 -16.193 8.214 1.00 88.44 249 ALA A C 1
ATOM 1973 O O . ALA A 1 249 ? 11.473 -15.793 8.670 1.00 88.44 249 ALA A O 1
ATOM 1974 N N . TYR A 1 250 ? 9.743 -17.145 8.876 1.00 89.81 250 TYR A N 1
ATOM 1975 C CA . TYR A 1 250 ? 10.277 -17.713 10.130 1.00 89.81 250 TYR A CA 1
ATOM 1976 C C . TYR A 1 250 ? 11.406 -18.732 9.897 1.00 89.81 250 TYR A C 1
ATOM 1978 O O . TYR A 1 250 ? 12.158 -19.053 10.812 1.00 89.81 250 TYR A O 1
ATOM 1986 N N . LYS A 1 251 ? 11.544 -19.250 8.670 1.00 90.38 251 LYS A N 1
ATOM 1987 C CA . LYS A 1 251 ? 12.453 -20.358 8.353 1.00 90.38 251 LYS A CA 1
ATOM 1988 C C . LYS A 1 251 ? 13.931 -20.171 8.697 1.00 90.38 251 LYS A C 1
ATOM 1990 O O . LYS A 1 251 ? 14.525 -21.171 9.083 1.00 90.38 251 LYS A O 1
ATOM 1995 N N . PRO A 1 252 ? 14.552 -18.989 8.552 1.00 92.88 252 PRO A N 1
ATOM 1996 C CA . PRO A 1 252 ? 15.941 -18.799 8.952 1.00 92.88 252 PRO A CA 1
ATOM 1997 C C . PRO A 1 252 ? 16.099 -18.483 10.451 1.00 92.88 252 PRO A C 1
ATOM 1999 O O . PRO A 1 252 ? 17.222 -18.286 10.906 1.00 92.88 252 PRO A O 1
ATOM 2002 N N . LEU A 1 253 ? 15.000 -18.409 11.211 1.00 94.94 253 LEU A N 1
ATOM 2003 C CA . LEU A 1 253 ? 14.995 -18.115 12.647 1.00 94.94 253 LEU A CA 1
ATOM 2004 C C . LEU A 1 253 ? 15.052 -19.396 13.479 1.00 94.94 253 LEU A C 1
ATOM 2006 O O . LEU A 1 253 ? 14.723 -20.475 12.973 1.00 94.94 253 LEU A O 1
ATOM 2010 N N . GLN A 1 254 ? 15.406 -19.279 14.759 1.00 96.44 254 GLN A N 1
ATOM 2011 C CA . GLN A 1 254 ? 15.286 -20.389 15.709 1.00 96.44 254 GLN A CA 1
ATOM 2012 C C . GLN A 1 254 ? 13.812 -20.786 15.897 1.00 96.44 254 GLN A C 1
ATOM 2014 O O . GLN A 1 254 ? 13.009 -19.981 16.372 1.00 96.44 254 GLN A O 1
ATOM 2019 N N . HIS A 1 255 ? 13.441 -22.022 15.560 1.00 95.94 255 HIS A N 1
ATOM 2020 C CA . HIS A 1 255 ? 12.061 -22.501 15.710 1.00 95.94 255 HIS A CA 1
ATOM 2021 C C . HIS A 1 255 ? 11.973 -24.006 15.985 1.00 95.94 255 HIS A C 1
ATOM 2023 O O . HIS A 1 255 ? 12.848 -24.784 15.601 1.00 95.94 255 HIS A O 1
ATOM 2029 N N . LEU A 1 256 ? 10.893 -24.412 16.650 1.00 97.19 256 LEU A N 1
ATOM 2030 C CA . LEU A 1 256 ? 10.585 -25.787 17.026 1.00 97.19 256 LEU A CA 1
ATOM 2031 C C . LEU A 1 256 ? 9.358 -26.281 16.256 1.00 97.19 256 LEU A C 1
ATOM 2033 O O . LEU A 1 256 ? 8.284 -25.687 16.327 1.00 97.19 256 LEU A O 1
ATOM 2037 N N . LEU A 1 257 ? 9.521 -27.402 15.561 1.00 97.38 257 LEU A N 1
ATOM 2038 C CA . LEU A 1 257 ? 8.474 -28.094 14.820 1.00 97.38 257 LEU A CA 1
ATOM 2039 C C . LEU A 1 257 ? 8.011 -29.311 15.622 1.00 97.38 257 LEU A C 1
ATOM 2041 O O . LEU A 1 257 ? 8.822 -30.169 15.994 1.00 97.38 257 LEU A O 1
ATOM 2045 N N . LEU A 1 258 ? 6.707 -29.404 15.870 1.00 98.00 258 LEU A N 1
ATOM 2046 C CA . LEU A 1 258 ? 6.095 -30.492 16.627 1.00 98.00 258 LEU A CA 1
ATOM 2047 C C . LEU A 1 258 ? 4.966 -31.123 15.824 1.00 98.00 258 LEU A C 1
ATOM 2049 O O . LEU A 1 258 ? 4.136 -30.418 15.257 1.00 98.00 258 LEU A O 1
ATOM 2053 N N . SER A 1 259 ? 4.890 -32.454 15.810 1.00 98.12 259 SER A N 1
ATOM 2054 C CA . SER A 1 259 ? 3.763 -33.137 15.175 1.00 98.12 259 SER A CA 1
ATOM 2055 C C . SER A 1 259 ? 3.503 -34.528 15.733 1.00 98.12 259 SER A C 1
ATOM 2057 O O . SER A 1 259 ? 4.415 -35.290 16.061 1.00 98.12 259 SER A O 1
ATOM 2059 N N . THR A 1 260 ? 2.224 -34.877 15.807 1.00 98.06 260 THR A N 1
ATOM 2060 C CA . THR A 1 260 ? 1.726 -36.241 16.053 1.00 98.06 260 THR A CA 1
ATOM 2061 C C . THR A 1 260 ? 1.483 -37.024 14.760 1.00 98.06 260 THR A C 1
ATOM 2063 O O . THR A 1 260 ? 1.255 -38.234 14.818 1.00 98.06 260 THR A O 1
ATOM 2066 N N . ILE A 1 261 ? 1.533 -36.359 13.601 1.00 97.69 261 ILE A N 1
ATOM 2067 C CA . ILE A 1 261 ? 1.315 -36.958 12.283 1.00 97.69 261 ILE A CA 1
ATOM 2068 C C . ILE A 1 261 ? 2.601 -37.693 11.878 1.00 97.69 261 ILE A C 1
ATOM 2070 O O . ILE A 1 261 ? 3.633 -37.047 11.719 1.00 97.69 261 ILE A O 1
ATOM 2074 N N . PRO A 1 262 ? 2.590 -39.025 11.694 1.00 95.94 262 PRO A N 1
ATOM 2075 C CA . PRO A 1 262 ? 3.808 -39.772 11.395 1.00 95.94 262 PRO A CA 1
ATOM 2076 C C . PRO A 1 262 ? 4.389 -39.450 10.015 1.00 95.94 262 PRO A C 1
ATOM 2078 O O . PRO A 1 262 ? 5.606 -39.349 9.888 1.00 95.94 262 PRO A O 1
ATOM 2081 N N . LYS A 1 263 ? 3.535 -39.314 8.991 1.00 96.81 263 LYS A N 1
ATOM 2082 C CA . LYS A 1 263 ? 3.930 -39.139 7.585 1.00 96.81 263 LYS A CA 1
ATOM 2083 C C . LYS A 1 263 ? 2.921 -38.275 6.816 1.00 96.81 263 LYS A C 1
ATOM 2085 O O . LYS A 1 263 ? 1.746 -38.232 7.187 1.00 96.81 263 LYS A O 1
ATOM 2090 N N . TRP A 1 264 ? 3.366 -37.618 5.746 1.00 97.06 264 TRP A N 1
ATOM 2091 C CA . TRP A 1 264 ? 2.552 -36.717 4.911 1.00 97.06 264 TRP A CA 1
ATOM 2092 C C . TRP A 1 264 ? 1.350 -37.404 4.256 1.00 97.06 264 TRP A C 1
ATOM 2094 O O . TRP A 1 264 ? 0.266 -36.827 4.182 1.00 97.06 264 TRP A O 1
ATOM 2104 N N . GLU A 1 265 ? 1.500 -38.674 3.897 1.00 97.31 265 GLU A N 1
ATOM 2105 C CA . GLU A 1 265 ? 0.489 -39.505 3.247 1.00 97.31 265 GLU A CA 1
ATOM 2106 C C . GLU A 1 265 ? -0.803 -39.595 4.071 1.00 97.31 265 GLU A C 1
ATOM 2108 O O . GLU A 1 265 ? -1.882 -39.783 3.513 1.00 97.31 265 GLU A O 1
ATOM 2113 N N . GLN A 1 266 ? -0.727 -39.434 5.399 1.00 96.44 266 GLN A N 1
ATOM 2114 C CA . GLN A 1 266 ? -1.915 -39.376 6.251 1.00 96.44 266 GLN A CA 1
ATOM 2115 C C . GLN A 1 266 ? -2.736 -38.102 6.008 1.00 96.44 266 GLN A C 1
ATOM 2117 O O . GLN A 1 266 ? -3.964 -38.174 5.987 1.00 96.44 266 GLN A O 1
ATOM 2122 N N . VAL A 1 267 ? -2.081 -36.954 5.814 1.00 96.88 267 VAL A N 1
ATOM 2123 C CA . VAL A 1 267 ? -2.760 -35.686 5.509 1.00 96.88 267 VAL A CA 1
ATOM 2124 C C . VAL A 1 267 ? -3.359 -35.752 4.105 1.00 96.88 267 VAL A C 1
ATOM 2126 O O . VAL A 1 267 ? -4.513 -35.380 3.926 1.00 96.88 267 VAL A O 1
ATOM 2129 N N . SER A 1 268 ? -2.621 -36.309 3.137 1.00 97.75 268 SER A N 1
ATOM 2130 C CA . SER A 1 268 ? -3.111 -36.536 1.769 1.00 97.75 268 SER A CA 1
ATOM 2131 C C . SER A 1 268 ? -4.377 -37.406 1.750 1.00 97.75 268 SER A C 1
ATOM 2133 O O . SER A 1 268 ? -5.392 -36.998 1.189 1.00 97.75 268 SER A O 1
ATOM 2135 N N . LYS A 1 269 ? -4.373 -38.553 2.447 1.00 97.62 269 LYS A N 1
ATOM 2136 C CA . LYS A 1 269 ? -5.547 -39.441 2.555 1.00 97.62 269 LYS A CA 1
ATOM 2137 C C . LYS A 1 269 ? -6.730 -38.790 3.257 1.00 97.62 269 LYS A C 1
ATOM 2139 O O . LYS A 1 269 ? -7.870 -39.030 2.873 1.00 97.62 269 LYS A O 1
ATOM 2144 N N . TRP A 1 270 ? -6.475 -38.030 4.322 1.00 96.62 270 TRP A N 1
ATOM 2145 C CA . TRP A 1 270 ? -7.532 -37.310 5.029 1.00 96.62 270 TRP A CA 1
ATOM 2146 C C . TRP A 1 270 ? -8.194 -36.288 4.108 1.00 96.62 270 TRP A C 1
ATOM 2148 O O . TRP A 1 270 ? -9.415 -36.294 3.991 1.00 96.62 270 TRP A O 1
ATOM 2158 N N . TYR A 1 271 ? -7.393 -35.472 3.422 1.00 97.31 271 TYR A N 1
ATOM 2159 C CA . TYR A 1 271 ? -7.922 -34.446 2.536 1.00 97.31 271 TYR A CA 1
ATOM 2160 C C . TYR A 1 271 ? -8.666 -35.061 1.344 1.00 97.31 271 TYR A C 1
ATOM 2162 O O . TYR A 1 271 ? -9.745 -34.600 0.996 1.00 97.31 271 TYR A O 1
ATOM 2170 N N . TYR A 1 272 ? -8.169 -36.179 0.803 1.00 97.62 272 TYR A N 1
ATOM 2171 C CA . TYR A 1 272 ? -8.868 -36.928 -0.244 1.00 97.62 272 TYR A CA 1
ATOM 2172 C C . TYR A 1 272 ? -10.256 -37.381 0.220 1.00 97.62 272 TYR A C 1
ATOM 2174 O O . TYR A 1 272 ? -11.243 -37.122 -0.455 1.00 97.62 272 TYR A O 1
ATOM 2182 N N . LYS A 1 273 ? -10.355 -37.993 1.408 1.00 96.88 273 LYS A N 1
ATOM 2183 C CA . LYS A 1 273 ? -11.640 -38.436 1.976 1.00 96.88 273 LYS A CA 1
ATOM 2184 C C . LYS A 1 273 ? -12.598 -37.285 2.279 1.00 96.88 273 LYS A C 1
ATOM 2186 O O . LYS A 1 273 ? -13.802 -37.502 2.257 1.00 96.88 273 LYS A O 1
ATOM 2191 N N . LEU A 1 274 ? -12.065 -36.106 2.594 1.00 95.88 274 LEU A N 1
ATOM 2192 C CA . LEU A 1 274 ? -12.859 -34.901 2.815 1.00 95.88 274 LEU A CA 1
ATOM 2193 C C . LEU A 1 274 ? -13.443 -34.370 1.498 1.00 95.88 274 LEU A C 1
ATOM 2195 O O . LEU A 1 274 ? -14.603 -33.983 1.460 1.00 95.88 274 LEU A O 1
ATOM 2199 N N . CYS A 1 275 ? -12.651 -34.363 0.424 1.00 96.88 275 CYS A N 1
ATOM 2200 C CA . CYS A 1 275 ? -13.068 -33.830 -0.871 1.00 96.88 275 CYS A CA 1
ATOM 2201 C C . CYS A 1 275 ? -13.907 -34.817 -1.697 1.00 96.88 275 CYS A C 1
ATOM 2203 O O . CYS A 1 275 ? -14.822 -34.388 -2.387 1.00 96.88 275 CYS A O 1
ATOM 2205 N N . GLU A 1 276 ? -13.609 -36.117 -1.661 1.00 96.31 276 GLU A N 1
ATOM 2206 C CA . GLU A 1 276 ? -14.168 -37.100 -2.602 1.00 96.31 276 GLU A CA 1
ATOM 2207 C C . GLU A 1 276 ? -15.710 -37.107 -2.675 1.00 96.31 276 GLU A C 1
ATOM 2209 O O . GLU A 1 276 ? -16.217 -37.036 -3.792 1.00 96.31 276 GLU A O 1
ATOM 2214 N N . PRO A 1 277 ? -16.479 -37.093 -1.563 1.00 96.25 277 PRO A N 1
ATOM 2215 C CA . PRO A 1 277 ? -17.943 -37.029 -1.643 1.00 96.25 277 PRO A CA 1
ATOM 2216 C C . PRO A 1 277 ? -18.451 -35.748 -2.319 1.00 96.25 277 PRO A C 1
ATOM 2218 O O . PRO A 1 277 ? -19.408 -35.784 -3.084 1.00 96.25 277 PRO A O 1
ATOM 2221 N N . ARG A 1 278 ? -17.766 -34.623 -2.082 1.00 96.25 278 ARG A N 1
ATOM 2222 C CA . ARG A 1 278 ? -18.100 -33.307 -2.645 1.00 96.25 278 ARG A CA 1
ATOM 2223 C C . ARG A 1 278 ? -17.874 -33.272 -4.156 1.00 96.25 278 ARG A C 1
ATOM 2225 O O . ARG A 1 278 ? -18.654 -32.663 -4.879 1.00 96.25 278 ARG A O 1
ATOM 2232 N N . LEU A 1 279 ? -16.831 -33.962 -4.634 1.00 96.50 279 LEU A N 1
ATOM 2233 C CA . LEU A 1 279 ? -16.522 -34.128 -6.062 1.00 96.50 279 LEU A CA 1
ATOM 2234 C C . LEU A 1 279 ? -17.521 -35.042 -6.784 1.00 96.50 279 LEU A C 1
ATOM 2236 O O . LEU A 1 279 ? -17.648 -34.931 -7.999 1.00 96.50 279 LEU A O 1
ATOM 2240 N N . GLN A 1 280 ? -18.192 -35.949 -6.067 1.00 96.44 280 GLN A N 1
ATOM 2241 C CA . GLN A 1 280 ? -19.177 -36.880 -6.632 1.00 96.44 280 GLN A CA 1
ATOM 2242 C C . GLN A 1 280 ? -20.563 -36.255 -6.826 1.00 96.44 280 GLN A C 1
ATOM 2244 O O . GLN A 1 280 ? -21.392 -36.845 -7.515 1.00 96.44 280 GLN A O 1
ATOM 2249 N N . ALA A 1 281 ? -20.808 -35.059 -6.282 1.00 97.25 281 ALA A N 1
ATOM 2250 C CA . ALA A 1 281 ? -22.034 -34.286 -6.481 1.00 97.25 281 ALA A CA 1
ATOM 2251 C C . ALA A 1 281 ? -22.102 -33.647 -7.888 1.00 97.25 281 ALA A C 1
ATOM 2253 O O . ALA A 1 281 ? -22.311 -32.445 -8.033 1.00 97.25 281 ALA A O 1
ATOM 2254 N N . VAL A 1 282 ? -21.860 -34.451 -8.926 1.00 96.81 282 VAL A N 1
ATOM 2255 C CA . VAL A 1 282 ? -21.913 -34.063 -10.340 1.00 96.81 282 VAL A CA 1
ATOM 2256 C C . VAL A 1 282 ? -23.360 -34.075 -10.822 1.00 96.81 282 VAL A C 1
ATOM 2258 O O . VAL A 1 282 ? -24.093 -35.027 -10.558 1.00 96.81 282 VAL A O 1
ATOM 2261 N N . THR A 1 283 ? -23.751 -33.050 -11.578 1.00 97.44 283 THR A N 1
ATOM 2262 C CA . THR A 1 283 ? -25.076 -32.963 -12.207 1.00 97.44 283 THR A CA 1
ATOM 2263 C C . THR A 1 283 ? -25.013 -33.245 -13.720 1.00 97.44 283 THR A C 1
ATOM 2265 O O . THR A 1 283 ? -23.930 -33.181 -14.323 1.00 97.44 283 THR A O 1
ATOM 2268 N N . PRO A 1 284 ? -26.150 -33.547 -14.378 1.00 97.44 284 PRO A N 1
ATOM 2269 C CA . PRO A 1 284 ? -26.213 -33.665 -15.836 1.00 97.44 284 PRO A CA 1
ATOM 2270 C C . PRO A 1 284 ? -25.726 -32.405 -16.569 1.00 97.44 284 PRO A C 1
ATOM 2272 O O . PRO A 1 284 ? -24.995 -32.509 -17.549 1.00 97.44 284 PRO A O 1
ATOM 2275 N N . GLU A 1 285 ? -26.039 -31.212 -16.063 1.00 96.44 285 GLU A N 1
ATOM 2276 C CA . GLU A 1 285 ? -25.644 -29.926 -16.655 1.00 96.44 285 GLU A CA 1
ATOM 2277 C C . GLU A 1 285 ? -24.123 -29.748 -16.660 1.00 96.44 285 GLU A C 1
ATOM 2279 O O . GLU A 1 285 ? -23.561 -29.214 -17.618 1.00 96.44 285 GLU A O 1
ATOM 2284 N N . MET A 1 286 ? -23.437 -30.229 -15.618 1.00 97.50 286 MET A N 1
ATOM 2285 C CA . MET A 1 286 ? -21.974 -30.250 -15.584 1.00 97.50 286 MET A CA 1
ATOM 2286 C C . MET A 1 286 ? -21.403 -31.164 -16.670 1.00 97.50 286 MET A C 1
ATOM 2288 O O . MET A 1 286 ? -20.433 -30.789 -17.328 1.00 97.50 286 MET A O 1
ATOM 2292 N N . SER A 1 287 ? -22.005 -32.340 -16.868 1.00 97.62 287 SER A N 1
ATOM 2293 C CA . SER A 1 287 ? -21.569 -33.298 -17.893 1.00 97.62 287 SER A CA 1
ATOM 2294 C C . SER A 1 287 ? -21.774 -32.731 -19.296 1.00 97.62 287 SER A C 1
ATOM 2296 O O . SER A 1 287 ? -20.822 -32.672 -20.071 1.00 97.62 287 SER A O 1
ATOM 2298 N N . ASN A 1 288 ? -22.956 -32.170 -19.560 1.00 97.94 288 ASN A N 1
ATOM 2299 C CA . ASN A 1 288 ? -23.275 -31.483 -20.812 1.00 97.94 288 ASN A CA 1
ATOM 2300 C C . ASN A 1 288 ? -22.309 -30.321 -21.080 1.00 97.94 288 ASN A C 1
ATOM 2302 O O . ASN A 1 288 ? -21.817 -30.166 -22.194 1.00 97.94 288 ASN A O 1
ATOM 2306 N N . LYS A 1 289 ? -21.972 -29.525 -20.054 1.00 97.94 289 LYS A N 1
ATOM 2307 C CA . LYS A 1 289 ? -21.003 -28.431 -20.202 1.00 97.94 289 LYS A CA 1
ATOM 2308 C C . LYS A 1 289 ? -19.595 -28.949 -20.506 1.00 97.94 289 LYS A C 1
ATOM 2310 O O . LYS A 1 289 ? -18.880 -28.325 -21.281 1.00 97.94 289 LYS A O 1
ATOM 2315 N N . VAL A 1 290 ? -19.165 -30.071 -19.925 1.00 98.19 290 VAL A N 1
ATOM 2316 C CA . VAL A 1 290 ? -17.867 -30.688 -20.259 1.00 98.19 290 VAL A CA 1
ATOM 2317 C C . VAL A 1 290 ? -17.854 -31.211 -21.697 1.00 98.19 290 VAL A C 1
ATOM 2319 O O . VAL A 1 290 ? -16.867 -30.998 -22.405 1.00 98.19 290 VAL A O 1
ATOM 2322 N N . GLU A 1 291 ? -18.930 -31.853 -22.149 1.00 97.69 291 GLU A N 1
ATOM 2323 C CA . GLU A 1 291 ? -19.081 -32.297 -23.539 1.00 97.69 291 GLU A CA 1
ATOM 2324 C C . GLU A 1 291 ? -19.034 -31.112 -24.508 1.00 97.69 291 GLU A C 1
ATOM 2326 O O . GLU A 1 291 ? -18.245 -31.133 -25.449 1.00 97.69 291 GLU A O 1
ATOM 2331 N N . GLU A 1 292 ? -19.772 -30.038 -24.221 1.00 97.88 292 GLU A N 1
ATOM 2332 C CA . GLU A 1 292 ? -19.750 -28.782 -24.980 1.00 97.88 292 GLU A CA 1
ATOM 2333 C C . GLU A 1 292 ? -18.333 -28.196 -25.070 1.00 97.88 292 GLU A C 1
ATOM 2335 O O . GLU A 1 292 ? -17.835 -27.928 -26.162 1.00 97.88 292 GLU A O 1
ATOM 2340 N N . LEU A 1 293 ? -17.641 -28.047 -23.933 1.00 97.38 293 LEU A N 1
ATOM 2341 C CA . LEU A 1 293 ? -16.293 -27.466 -23.873 1.00 97.38 293 LEU A CA 1
ATOM 2342 C C . LEU A 1 293 ? -15.229 -28.318 -24.579 1.00 97.38 293 LEU A C 1
ATOM 2344 O O . LEU A 1 293 ? -14.157 -27.807 -24.912 1.00 97.38 293 LEU A O 1
ATOM 2348 N N . THR A 1 294 ? -15.476 -29.618 -24.754 1.00 97.19 294 THR A N 1
ATOM 2349 C CA . THR A 1 294 ? -14.516 -30.563 -25.345 1.00 97.19 294 THR A CA 1
ATOM 2350 C C . THR A 1 294 ? -14.926 -31.078 -26.724 1.00 97.19 294 THR A C 1
ATOM 2352 O O . THR A 1 294 ? -14.169 -31.844 -27.332 1.00 97.19 294 THR A O 1
ATOM 2355 N N . ALA A 1 295 ? -16.070 -30.631 -27.247 1.00 96.69 295 ALA A N 1
ATOM 2356 C CA . ALA A 1 295 ? -16.601 -31.022 -28.545 1.00 96.69 295 ALA A CA 1
ATOM 2357 C C . ALA A 1 295 ? -15.582 -30.758 -29.666 1.00 96.69 295 ALA A C 1
ATOM 2359 O O . ALA A 1 295 ? -15.008 -29.677 -29.781 1.00 96.69 295 ALA A O 1
ATOM 2360 N N . GLY A 1 296 ? -15.311 -31.778 -30.486 1.00 95.06 296 GLY A N 1
ATOM 2361 C CA . GLY A 1 296 ? -14.355 -31.694 -31.598 1.00 95.06 296 GLY A CA 1
ATOM 2362 C C . GLY A 1 296 ? -12.871 -31.593 -31.200 1.00 95.06 296 GLY A C 1
ATOM 2363 O O . GLY A 1 296 ? -12.009 -31.586 -32.079 1.00 95.06 296 GLY A O 1
ATOM 2364 N N . ILE A 1 297 ? -12.531 -31.555 -29.905 1.00 95.75 297 ILE A N 1
ATOM 2365 C CA . ILE A 1 297 ? -11.142 -31.485 -29.434 1.00 95.75 297 ILE A CA 1
ATOM 2366 C C . ILE A 1 297 ? -10.600 -32.901 -29.218 1.00 95.75 297 ILE A C 1
ATOM 2368 O O . ILE A 1 297 ? -11.077 -33.630 -28.355 1.00 95.75 297 ILE A O 1
ATOM 2372 N N . THR A 1 298 ? -9.559 -33.296 -29.952 1.00 93.38 298 THR A N 1
ATOM 2373 C CA . THR A 1 298 ? -8.894 -34.604 -29.772 1.00 93.38 298 THR A CA 1
ATOM 2374 C C . THR A 1 298 ? -7.648 -34.532 -28.890 1.00 93.38 298 THR A C 1
ATOM 2376 O O . THR A 1 298 ? -7.341 -35.491 -28.189 1.00 93.38 298 THR A O 1
ATOM 2379 N N . ASP A 1 299 ? -6.955 -33.389 -28.875 1.00 95.50 299 ASP A N 1
ATOM 2380 C CA . ASP A 1 299 ? -5.754 -33.162 -28.064 1.00 95.50 299 ASP A CA 1
ATOM 2381 C C . ASP A 1 299 ? -6.108 -33.061 -26.562 1.00 95.50 299 ASP A C 1
ATOM 2383 O O . ASP A 1 299 ? -6.805 -32.116 -26.161 1.00 95.50 299 ASP A O 1
ATOM 2387 N N . PRO A 1 300 ? -5.597 -33.971 -25.706 1.00 93.81 300 PRO A N 1
ATOM 2388 C CA . PRO A 1 300 ? -5.865 -33.952 -24.270 1.00 93.81 300 PRO A CA 1
ATOM 2389 C C . PRO A 1 300 ? -5.495 -32.626 -23.591 1.00 93.81 300 PRO A C 1
ATOM 2391 O O . PRO A 1 300 ? -6.232 -32.143 -22.731 1.00 93.81 300 PRO A O 1
ATOM 2394 N N . ASN A 1 301 ? -4.401 -31.978 -24.005 1.00 93.19 301 ASN A N 1
ATOM 2395 C CA . ASN A 1 301 ? -3.971 -30.708 -23.416 1.00 93.19 301 ASN A CA 1
ATOM 2396 C C . ASN A 1 301 ? -4.927 -29.564 -23.761 1.00 93.19 301 ASN A C 1
ATOM 2398 O O . ASN A 1 301 ? -5.140 -28.668 -22.940 1.00 93.19 301 ASN A O 1
ATOM 2402 N N . LYS A 1 302 ? -5.520 -29.584 -24.960 1.00 94.06 302 LYS A N 1
ATOM 2403 C CA . LYS A 1 302 ? -6.535 -28.597 -25.352 1.00 94.06 302 LYS A CA 1
ATOM 2404 C C . LYS A 1 302 ? -7.833 -28.802 -24.571 1.00 94.06 302 LYS A C 1
ATOM 2406 O O . LYS A 1 302 ? -8.395 -27.808 -24.119 1.00 94.06 302 LYS A O 1
ATOM 2411 N N . LYS A 1 303 ? -8.247 -30.053 -24.317 1.00 96.19 303 LYS A N 1
ATOM 2412 C CA . LYS A 1 303 ? -9.398 -30.352 -23.439 1.00 96.19 303 LYS A CA 1
ATOM 2413 C C . LYS A 1 303 ? -9.184 -29.809 -22.027 1.00 96.19 303 LYS A C 1
ATOM 2415 O O . LYS A 1 303 ? -10.033 -29.087 -21.511 1.00 96.19 303 LYS A O 1
ATOM 2420 N N . ILE A 1 304 ? -8.021 -30.091 -21.431 1.00 96.31 304 ILE A N 1
ATOM 2421 C CA . ILE A 1 304 ? -7.653 -29.596 -20.094 1.00 96.31 304 ILE A CA 1
ATOM 2422 C C . ILE A 1 304 ? -7.725 -28.067 -20.046 1.00 96.31 304 ILE A C 1
ATOM 2424 O O . ILE A 1 304 ? -8.336 -27.510 -19.138 1.00 96.31 304 ILE A O 1
ATOM 2428 N N . LYS A 1 305 ? -7.129 -27.380 -21.029 1.00 94.56 305 LYS A N 1
ATOM 2429 C CA . LYS A 1 305 ? -7.132 -25.912 -21.091 1.00 94.56 305 LYS A CA 1
ATOM 2430 C C . LYS A 1 305 ? -8.536 -25.327 -21.254 1.00 94.56 305 LYS A C 1
ATOM 2432 O O . LYS A 1 305 ? -8.814 -24.312 -20.625 1.00 94.56 305 LYS A O 1
ATOM 2437 N N . ALA A 1 306 ? -9.408 -25.948 -22.051 1.00 95.31 306 ALA A N 1
ATOM 2438 C CA . ALA A 1 306 ? -10.789 -25.494 -22.230 1.00 95.31 306 ALA A CA 1
ATOM 2439 C C . ALA A 1 306 ? -11.580 -25.554 -20.912 1.00 95.31 306 ALA A C 1
ATOM 2441 O O . ALA A 1 306 ? -12.175 -24.559 -20.496 1.00 95.31 306 ALA A O 1
ATOM 2442 N N . ILE A 1 307 ? -11.498 -26.683 -20.199 1.00 97.44 307 ILE A N 1
ATOM 2443 C CA . ILE A 1 307 ? -12.157 -26.870 -18.896 1.00 97.44 307 ILE A CA 1
ATOM 2444 C C . ILE A 1 307 ? -11.551 -25.935 -17.837 1.00 97.44 307 ILE A C 1
ATOM 2446 O O . ILE A 1 307 ? -12.280 -25.270 -17.102 1.00 97.44 307 ILE A O 1
ATOM 2450 N N . PHE A 1 308 ? -10.218 -25.830 -17.786 1.00 96.62 308 PHE A N 1
ATOM 2451 C CA . PHE A 1 308 ? -9.515 -24.902 -16.897 1.00 96.62 308 PHE A CA 1
ATOM 2452 C C . PHE A 1 308 ? -9.961 -23.454 -17.120 1.00 96.62 308 PHE A C 1
ATOM 2454 O O . PHE A 1 308 ? -10.271 -22.761 -16.153 1.00 96.62 308 PHE A O 1
ATOM 2461 N N . LYS A 1 309 ? -10.026 -23.003 -18.381 1.00 94.31 309 LYS A N 1
ATOM 2462 C CA . LYS A 1 309 ? -10.449 -21.643 -18.742 1.00 94.31 309 LYS A CA 1
ATOM 2463 C C . LYS A 1 309 ? -11.869 -21.370 -18.254 1.00 94.31 309 LYS A C 1
ATOM 2465 O O . LYS A 1 309 ? -12.091 -20.335 -17.631 1.00 94.31 309 LYS A O 1
ATOM 2470 N N . PHE A 1 310 ? -12.794 -22.311 -18.462 1.00 95.25 310 PHE A N 1
ATOM 2471 C CA . PHE A 1 310 ? -14.166 -22.191 -17.970 1.00 95.25 310 PHE A CA 1
ATOM 2472 C C . PHE A 1 310 ? -14.209 -22.010 -16.449 1.00 95.25 310 PHE A C 1
ATOM 2474 O O . PHE A 1 310 ? -14.740 -21.012 -15.970 1.00 95.25 310 PHE A O 1
ATOM 2481 N N . VAL A 1 311 ? -13.593 -22.910 -15.675 1.00 96.88 311 VAL A N 1
ATOM 2482 C CA . VAL A 1 311 ? -13.615 -22.804 -14.203 1.00 96.88 311 VAL A CA 1
ATOM 2483 C C . VAL A 1 311 ? -12.880 -21.551 -13.721 1.00 96.88 311 VAL A C 1
ATOM 2485 O O . VAL A 1 311 ? -13.309 -20.905 -12.767 1.00 96.88 311 VAL A O 1
ATOM 2488 N N . SER A 1 312 ? -11.782 -21.170 -14.374 1.00 94.81 312 SER A N 1
ATOM 2489 C CA . SER A 1 312 ? -11.031 -19.969 -14.015 1.00 94.81 312 SER A CA 1
ATOM 2490 C C . SER A 1 312 ? -11.866 -18.702 -14.222 1.00 94.81 312 SER A C 1
ATOM 2492 O O . SER A 1 312 ? -12.043 -17.946 -13.271 1.00 94.81 312 SER A O 1
ATOM 2494 N N . GLN A 1 313 ? -12.462 -18.510 -15.401 1.00 91.44 313 GLN A N 1
ATOM 2495 C CA . GLN A 1 313 ? -13.080 -17.237 -15.800 1.00 91.44 313 GLN A CA 1
ATOM 2496 C C . GLN A 1 313 ? -14.589 -17.138 -15.521 1.00 91.44 313 GLN A C 1
ATOM 2498 O O . GLN A 1 313 ? -15.108 -16.032 -15.354 1.00 91.44 313 GLN A O 1
ATOM 2503 N N . LYS A 1 314 ? -15.305 -18.269 -15.466 1.00 91.75 314 LYS A N 1
ATOM 2504 C CA . LYS A 1 314 ? -16.767 -18.308 -15.269 1.00 91.75 314 LYS A CA 1
ATOM 2505 C C . LYS A 1 314 ? -17.201 -18.626 -13.839 1.00 91.75 314 LYS A C 1
ATOM 2507 O O . LYS A 1 314 ? -18.388 -18.574 -13.550 1.00 91.75 314 LYS A O 1
ATOM 2512 N N . ILE A 1 315 ? -16.261 -18.912 -12.936 1.00 93.44 315 ILE A N 1
ATOM 2513 C CA . ILE A 1 315 ? -16.545 -19.112 -11.509 1.00 93.44 315 ILE A CA 1
ATOM 2514 C C . ILE A 1 315 ? -15.844 -18.016 -10.714 1.00 93.44 315 ILE A C 1
ATOM 2516 O O . ILE A 1 315 ? -14.617 -17.945 -10.668 1.00 93.44 315 ILE A O 1
ATOM 2520 N N . ARG A 1 316 ? -16.605 -17.142 -10.070 1.00 91.44 316 ARG A N 1
ATOM 2521 C CA . ARG A 1 316 ? -16.083 -15.992 -9.333 1.00 91.44 316 ARG A CA 1
ATOM 2522 C C . ARG A 1 316 ? -15.398 -16.410 -8.032 1.00 91.44 316 ARG A C 1
ATOM 2524 O O . ARG A 1 316 ? -15.936 -17.208 -7.269 1.00 91.44 316 ARG A O 1
ATOM 2531 N N . TYR A 1 317 ? -14.245 -15.807 -7.733 1.00 91.94 317 TYR A N 1
ATOM 2532 C CA . TYR A 1 317 ? -13.611 -15.969 -6.423 1.00 91.94 317 TYR A CA 1
ATOM 2533 C C . TYR A 1 317 ? -14.368 -15.188 -5.338 1.00 91.94 317 TYR A C 1
ATOM 2535 O O . TYR A 1 317 ? -14.255 -13.961 -5.249 1.00 91.94 317 TYR A O 1
ATOM 2543 N N . MET A 1 318 ? -15.154 -15.900 -4.534 1.00 89.31 318 MET A N 1
ATOM 2544 C CA . MET A 1 318 ? -15.949 -15.345 -3.436 1.00 89.31 318 MET A CA 1
ATOM 2545 C C . MET A 1 318 ? -16.316 -16.457 -2.454 1.00 89.31 318 MET A C 1
ATOM 2547 O O . MET A 1 318 ? -16.645 -17.566 -2.871 1.00 89.31 318 MET A O 1
ATOM 2551 N N . GLY A 1 319 ? -16.251 -16.171 -1.154 1.00 85.06 319 GLY A N 1
ATOM 2552 C CA . GLY A 1 319 ? -16.496 -17.163 -0.111 1.00 85.06 319 GLY A CA 1
ATOM 2553 C C . GLY A 1 319 ? -17.574 -16.755 0.870 1.00 85.06 319 GLY A C 1
ATOM 2554 O O . GLY A 1 319 ? -17.428 -15.748 1.556 1.00 85.06 319 GLY A O 1
ATOM 2555 N N . ILE A 1 320 ? -18.587 -17.603 1.015 1.00 82.50 320 ILE A N 1
ATOM 2556 C CA . ILE A 1 320 ? -19.532 -17.583 2.132 1.00 82.50 320 ILE A CA 1
ATOM 2557 C C . ILE A 1 320 ? -19.294 -18.882 2.896 1.00 82.50 320 ILE A C 1
ATOM 2559 O O . ILE A 1 320 ? -19.379 -19.966 2.328 1.00 82.50 320 ILE A O 1
ATOM 2563 N N . THR A 1 321 ? -18.899 -18.783 4.164 1.00 77.06 321 THR A N 1
ATOM 2564 C CA . THR A 1 321 ? -18.537 -19.978 4.943 1.00 77.06 321 THR A CA 1
ATOM 2565 C C . THR A 1 321 ? -19.795 -20.632 5.500 1.00 77.06 321 THR A C 1
ATOM 2567 O O . THR A 1 321 ? -20.384 -20.110 6.448 1.00 77.06 321 THR A O 1
ATOM 2570 N N . THR A 1 322 ? -20.189 -21.772 4.927 1.00 76.62 322 THR A N 1
ATOM 2571 C CA . THR A 1 322 ? -21.322 -22.588 5.412 1.00 76.62 322 THR A CA 1
ATOM 2572 C C . THR A 1 322 ? -20.927 -24.011 5.805 1.00 76.62 322 THR A C 1
ATOM 2574 O O . THR A 1 322 ? -21.763 -24.764 6.299 1.00 76.62 322 THR A O 1
ATOM 2577 N N . GLU A 1 323 ? -19.654 -24.376 5.624 1.00 81.88 323 GLU A N 1
ATOM 2578 C CA . GLU A 1 323 ? -19.171 -25.727 5.910 1.00 81.88 323 GLU A CA 1
ATOM 2579 C C . GLU A 1 323 ? -19.295 -26.095 7.393 1.00 81.88 323 GLU A C 1
ATOM 2581 O O . GLU A 1 323 ? -19.174 -25.250 8.286 1.00 81.88 323 GLU A O 1
ATOM 2586 N N . ASP A 1 324 ? -19.446 -27.390 7.663 1.00 77.94 324 ASP A N 1
ATOM 2587 C CA . ASP A 1 324 ? -19.609 -27.930 9.006 1.00 77.94 324 ASP A CA 1
ATOM 2588 C C . ASP A 1 324 ? -18.461 -28.857 9.422 1.00 77.94 324 ASP A C 1
ATOM 2590 O O . ASP A 1 324 ? -18.059 -28.832 10.589 1.00 77.94 324 ASP A O 1
ATOM 2594 N N . THR A 1 325 ? -17.880 -29.650 8.514 1.00 84.00 325 THR A N 1
ATOM 2595 C CA . THR A 1 325 ? -16.983 -30.765 8.852 1.00 84.00 325 THR A CA 1
ATOM 2596 C C . THR A 1 325 ? -15.545 -30.306 9.031 1.00 84.00 325 THR A C 1
ATOM 2598 O O . THR A 1 325 ? -14.959 -30.587 10.081 1.00 84.00 325 THR A O 1
ATOM 2601 N N . ALA A 1 326 ? -14.985 -29.555 8.087 1.00 86.75 326 ALA A N 1
ATOM 2602 C CA . ALA A 1 326 ? -13.675 -28.916 8.250 1.00 86.75 326 ALA A CA 1
ATOM 2603 C C . ALA A 1 326 ? -13.632 -27.539 7.560 1.00 86.75 326 ALA A C 1
ATOM 2605 O O . ALA A 1 326 ? -12.981 -27.400 6.516 1.00 86.75 326 ALA A O 1
ATOM 2606 N N . PRO A 1 327 ? -14.286 -26.513 8.146 1.00 88.38 327 PRO A N 1
ATOM 2607 C CA . PRO A 1 327 ? -14.395 -25.183 7.547 1.00 88.38 327 PRO A CA 1
ATOM 2608 C C . PRO A 1 327 ? -13.055 -24.600 7.100 1.00 88.38 327 PRO A C 1
ATOM 2610 O O . PRO A 1 327 ? -12.061 -24.624 7.833 1.00 88.38 327 PRO A O 1
ATOM 2613 N N . GLY A 1 328 ? -12.998 -24.107 5.869 1.00 86.56 328 GLY A N 1
ATOM 2614 C CA . GLY A 1 328 ? -11.758 -23.632 5.247 1.00 86.56 328 GLY A CA 1
ATOM 2615 C C . GLY A 1 328 ? -10.912 -24.690 4.516 1.00 86.56 328 GLY A C 1
ATOM 2616 O O . GLY A 1 328 ? -10.092 -24.297 3.689 1.00 86.56 328 GLY A O 1
ATOM 2617 N N . TYR A 1 329 ? -11.112 -25.995 4.751 1.00 91.50 329 TYR A N 1
ATOM 2618 C CA . TYR A 1 329 ? -10.474 -27.086 3.983 1.00 91.50 329 TYR A CA 1
ATOM 2619 C C . TYR A 1 329 ? -11.469 -27.804 3.076 1.00 91.50 329 TYR A C 1
ATOM 2621 O O . TYR A 1 329 ? -11.153 -28.104 1.926 1.00 91.50 329 TYR A O 1
ATOM 2629 N N . GLU A 1 330 ? -12.656 -28.080 3.599 1.00 92.56 330 GLU A N 1
ATOM 2630 C CA . GLU A 1 330 ? -13.728 -28.776 2.898 1.00 92.56 330 GLU A CA 1
ATOM 2631 C C . GLU A 1 330 ? -14.323 -27.912 1.779 1.00 92.56 330 GLU A C 1
ATOM 2633 O O . GLU A 1 330 ? -14.775 -26.804 2.069 1.00 92.56 330 GLU A O 1
ATOM 2638 N N . PRO A 1 331 ? -14.300 -28.358 0.512 1.00 94.81 331 PRO A N 1
ATOM 2639 C CA . PRO A 1 331 ? -15.037 -27.670 -0.539 1.00 94.81 331 PRO A CA 1
ATOM 2640 C C . PRO A 1 331 ? -16.541 -27.897 -0.372 1.00 94.81 331 PRO A C 1
ATOM 2642 O O . PRO A 1 331 ? -16.965 -28.922 0.166 1.00 94.81 331 PRO A O 1
ATOM 2645 N N . HIS A 1 332 ? -17.345 -26.973 -0.883 1.00 94.12 332 HIS A N 1
ATOM 2646 C CA . HIS A 1 332 ? -18.760 -27.233 -1.115 1.00 94.12 332 HIS A CA 1
ATOM 2647 C C . HIS A 1 332 ? -18.935 -28.357 -2.146 1.00 94.12 332 HIS A C 1
ATOM 2649 O O . HIS A 1 332 ? -18.009 -28.694 -2.893 1.00 94.12 332 HIS A O 1
ATOM 2655 N N . ASP A 1 333 ? -20.138 -28.926 -2.198 1.00 95.75 333 ASP A N 1
ATOM 2656 C CA . ASP A 1 333 ? -20.519 -29.821 -3.288 1.00 95.75 333 ASP A CA 1
ATOM 2657 C C . ASP A 1 333 ? -20.304 -29.104 -4.628 1.00 95.75 333 ASP A C 1
ATOM 2659 O O . ASP A 1 333 ? -20.617 -27.915 -4.776 1.00 95.75 333 ASP A O 1
ATOM 2663 N N . VAL A 1 334 ? -19.728 -29.807 -5.605 1.00 97.44 334 VAL A N 1
ATOM 2664 C CA . VAL A 1 334 ? -19.349 -29.178 -6.881 1.00 97.44 334 VAL A CA 1
ATOM 2665 C C . VAL A 1 334 ? -20.559 -28.650 -7.656 1.00 97.44 334 VAL A C 1
ATOM 2667 O O . VAL A 1 334 ? -20.408 -27.657 -8.369 1.00 97.44 334 VAL A O 1
ATOM 2670 N N . SER A 1 335 ? -21.750 -29.224 -7.445 1.00 96.25 335 SER A N 1
ATOM 2671 C CA . SER A 1 335 ? -23.029 -28.699 -7.941 1.00 96.25 335 SER A CA 1
ATOM 2672 C C . SER A 1 335 ? -23.290 -27.271 -7.462 1.00 96.25 335 SER A C 1
ATOM 2674 O O . SER A 1 335 ? -23.523 -26.392 -8.282 1.00 96.25 335 SER A O 1
ATOM 2676 N N . ILE A 1 336 ? -23.119 -26.988 -6.165 1.00 92.62 336 ILE A N 1
ATOM 2677 C CA . ILE A 1 336 ? -23.337 -25.652 -5.583 1.00 92.62 336 ILE A CA 1
ATOM 2678 C C . ILE A 1 336 ? -22.400 -24.628 -6.226 1.00 92.62 336 ILE A C 1
ATOM 2680 O O . ILE A 1 336 ? -22.827 -23.545 -6.617 1.00 92.62 336 ILE A O 1
ATOM 2684 N N . THR A 1 337 ? -21.114 -24.967 -6.362 1.00 93.81 337 THR A N 1
ATOM 2685 C CA . THR A 1 337 ? -20.124 -24.064 -6.982 1.00 93.81 337 THR A CA 1
ATOM 2686 C C . THR A 1 337 ? -20.439 -23.827 -8.462 1.00 93.81 337 THR A C 1
ATOM 2688 O O . THR A 1 337 ? -20.286 -22.711 -8.962 1.00 93.81 337 THR A O 1
ATOM 2691 N N . PHE A 1 338 ? -20.894 -24.865 -9.170 1.00 95.06 338 PHE A N 1
ATOM 2692 C CA . PHE A 1 338 ? -21.268 -24.782 -10.579 1.00 95.06 338 PHE A CA 1
ATOM 2693 C C . PHE A 1 338 ? -22.559 -23.984 -10.812 1.00 95.06 338 PHE A C 1
ATOM 2695 O O . PHE A 1 338 ? -22.611 -23.206 -11.766 1.00 95.06 338 PHE A O 1
ATOM 2702 N N . GLU A 1 339 ? -23.576 -24.152 -9.968 1.00 89.75 339 GLU A N 1
ATOM 2703 C CA . GLU A 1 339 ? -24.883 -23.485 -10.055 1.00 89.75 339 GLU A CA 1
ATOM 2704 C C . GLU A 1 339 ? -24.795 -22.011 -9.644 1.00 89.75 339 GLU A C 1
ATOM 2706 O O . GLU A 1 339 ? -25.245 -21.129 -10.379 1.00 89.75 339 GLU A O 1
ATOM 2711 N N . ASN A 1 340 ? -24.143 -21.727 -8.511 1.00 86.88 340 ASN A N 1
ATOM 2712 C CA . ASN A 1 340 ? -24.017 -20.370 -7.972 1.00 86.88 340 ASN A CA 1
ATOM 2713 C C . ASN A 1 340 ? -22.959 -19.518 -8.689 1.00 86.88 340 ASN A C 1
ATOM 2715 O O . ASN A 1 340 ? -22.912 -18.304 -8.492 1.00 86.88 340 ASN A O 1
ATOM 2719 N N . LYS A 1 341 ? -22.088 -20.142 -9.495 1.00 90.19 341 LYS A N 1
ATOM 2720 C CA . LYS A 1 341 ? -20.986 -19.488 -10.226 1.00 90.19 341 LYS A CA 1
ATOM 2721 C C . LYS A 1 341 ? -19.993 -18.749 -9.326 1.00 90.19 341 LYS A C 1
ATOM 2723 O O . LYS A 1 341 ? -19.298 -17.836 -9.774 1.00 90.19 341 LYS A O 1
ATOM 2728 N N . TYR A 1 342 ? -19.852 -19.170 -8.072 1.00 91.19 342 TYR A N 1
ATOM 2729 C CA . TYR A 1 342 ? -18.834 -18.651 -7.165 1.00 91.19 342 TYR A CA 1
ATOM 2730 C C . TYR A 1 342 ? -18.280 -19.718 -6.222 1.00 91.19 342 TYR A C 1
ATOM 2732 O O . TYR A 1 342 ? -18.936 -20.709 -5.914 1.00 91.19 342 TYR A O 1
ATOM 2740 N N . GLY A 1 343 ? -17.064 -19.481 -5.737 1.00 92.62 343 GLY A N 1
ATOM 2741 C CA . GLY A 1 343 ? -16.410 -20.284 -4.709 1.00 92.62 343 GLY A CA 1
ATOM 2742 C C . GLY A 1 343 ? -15.001 -19.774 -4.417 1.00 92.62 343 GLY A C 1
ATOM 2743 O O . GLY A 1 343 ? -14.451 -18.967 -5.169 1.00 92.62 343 GLY A O 1
ATOM 2744 N N . VAL A 1 344 ? -14.384 -20.236 -3.331 1.00 93.81 344 VAL A N 1
ATOM 2745 C CA . VAL A 1 344 ? -12.977 -19.912 -3.026 1.00 93.81 344 VAL A CA 1
ATOM 2746 C C . VAL A 1 344 ? -12.031 -20.979 -3.583 1.00 93.81 344 VAL A C 1
ATOM 2748 O O . VAL A 1 344 ? -12.444 -21.876 -4.315 1.00 93.81 344 VAL A O 1
ATOM 2751 N N . CYS A 1 345 ? -10.736 -20.906 -3.259 1.00 95.62 345 CYS A N 1
ATOM 2752 C CA . CYS A 1 345 ? -9.703 -21.765 -3.850 1.00 95.62 345 CYS A CA 1
ATOM 2753 C C . CYS A 1 345 ? -10.022 -23.269 -3.814 1.00 95.62 345 CYS A C 1
ATOM 2755 O O . CYS A 1 345 ? -9.871 -23.949 -4.826 1.00 95.62 345 CYS A O 1
ATOM 2757 N N . ARG A 1 346 ? -10.522 -23.782 -2.683 1.00 95.88 346 ARG A N 1
ATOM 2758 C CA . ARG A 1 346 ? -10.902 -25.197 -2.531 1.00 95.88 346 ARG A CA 1
ATOM 2759 C C . ARG A 1 346 ? -12.111 -25.591 -3.380 1.00 95.88 346 ARG A C 1
ATOM 2761 O O . ARG A 1 346 ? -12.099 -26.679 -3.943 1.00 95.88 346 ARG A O 1
ATOM 2768 N N . ASP A 1 347 ? -13.101 -24.709 -3.506 1.00 96.88 347 ASP A N 1
ATOM 2769 C CA . ASP A 1 347 ? -14.325 -24.953 -4.276 1.00 96.88 347 ASP A CA 1
ATOM 2770 C C . ASP A 1 347 ? -14.002 -24.994 -5.772 1.00 96.88 347 ASP A C 1
ATOM 2772 O O . ASP A 1 347 ? -14.343 -25.948 -6.470 1.00 96.88 347 ASP A O 1
ATOM 2776 N N . LYS A 1 348 ? -13.230 -24.009 -6.255 1.00 97.56 348 LYS A N 1
ATOM 2777 C CA . LYS A 1 348 ? -12.774 -23.971 -7.651 1.00 97.56 348 LYS A CA 1
ATOM 2778 C C . LYS A 1 348 ? -11.880 -25.167 -7.992 1.00 97.56 348 LYS A C 1
ATOM 2780 O O . LYS A 1 348 ? -12.028 -25.749 -9.063 1.00 97.56 348 LYS A O 1
ATOM 2785 N N . ALA A 1 349 ? -10.989 -25.567 -7.082 1.00 98.19 349 ALA A N 1
ATOM 2786 C CA . ALA A 1 349 ? -10.162 -26.759 -7.262 1.00 98.19 349 ALA A CA 1
ATOM 2787 C C . ALA A 1 349 ? -10.998 -28.051 -7.311 1.00 98.19 349 ALA A C 1
ATOM 2789 O O . ALA A 1 349 ? -10.749 -28.920 -8.145 1.00 98.19 349 ALA A O 1
ATOM 2790 N N . ALA A 1 350 ? -12.003 -28.183 -6.443 1.00 98.25 350 ALA A N 1
ATOM 2791 C CA . ALA A 1 350 ? -12.908 -29.328 -6.445 1.00 98.25 350 ALA A CA 1
ATOM 2792 C C . ALA A 1 350 ? -13.726 -29.406 -7.741 1.00 98.25 350 ALA A C 1
ATOM 2794 O O . ALA A 1 350 ? -13.775 -30.466 -8.366 1.00 98.25 350 ALA A O 1
ATOM 2795 N N . LEU A 1 351 ? -14.297 -28.281 -8.182 1.00 98.56 351 LEU A N 1
ATOM 2796 C CA . LEU A 1 351 ? -15.069 -28.205 -9.420 1.00 98.56 351 LEU A CA 1
ATOM 2797 C C . LEU A 1 351 ? -14.213 -28.550 -10.645 1.00 98.56 351 LEU A C 1
ATOM 2799 O O . LEU A 1 351 ? -14.626 -29.369 -11.466 1.00 98.56 351 LEU A O 1
ATOM 2803 N N . LEU A 1 352 ? -13.000 -27.993 -10.749 1.00 98.56 352 LEU A N 1
ATOM 2804 C CA . LEU A 1 352 ? -12.085 -28.333 -11.840 1.00 98.56 352 LEU A CA 1
ATOM 2805 C C . LEU A 1 352 ? -11.736 -29.828 -11.831 1.00 98.56 352 LEU A C 1
ATOM 2807 O O . LEU A 1 352 ? -11.778 -30.467 -12.881 1.00 98.56 352 LEU A O 1
ATOM 2811 N N . ALA A 1 353 ? -11.427 -30.406 -10.667 1.00 98.56 353 ALA A N 1
ATOM 2812 C CA . ALA A 1 353 ? -11.134 -31.833 -10.559 1.00 98.56 353 ALA A CA 1
ATOM 2813 C C . ALA A 1 353 ? -12.323 -32.707 -11.000 1.00 98.56 353 ALA A C 1
ATOM 2815 O O . ALA A 1 353 ? -12.120 -33.670 -11.738 1.00 98.56 353 ALA A O 1
ATOM 2816 N N . ALA A 1 354 ? -13.552 -32.365 -10.602 1.00 98.62 354 ALA A N 1
ATOM 2817 C CA . ALA A 1 354 ? -14.754 -33.091 -11.011 1.00 98.62 354 ALA A CA 1
ATOM 2818 C C . ALA A 1 354 ? -14.983 -33.016 -12.531 1.00 98.62 354 ALA A C 1
ATOM 2820 O O . ALA A 1 354 ? -15.147 -34.049 -13.177 1.00 98.62 354 ALA A O 1
ATOM 2821 N N . MET A 1 355 ? -14.903 -31.822 -13.127 1.00 98.69 355 MET A N 1
ATOM 2822 C CA . MET A 1 355 ? -15.076 -31.646 -14.576 1.00 98.69 355 MET A CA 1
ATOM 2823 C C . MET A 1 355 ? -13.994 -32.366 -15.397 1.00 98.69 355 MET A C 1
ATOM 2825 O O . MET A 1 355 ? -14.285 -32.947 -16.440 1.00 98.69 355 MET A O 1
ATOM 2829 N N . LEU A 1 356 ? -12.747 -32.389 -14.918 1.00 98.56 356 LEU A N 1
ATOM 2830 C CA . LEU A 1 356 ? -11.667 -33.147 -15.557 1.00 98.56 356 LEU A CA 1
ATOM 2831 C C . LEU A 1 356 ? -11.890 -34.665 -15.477 1.00 98.56 356 LEU A C 1
ATOM 2833 O O . LEU A 1 356 ? -11.580 -35.366 -16.438 1.00 98.56 356 LEU A O 1
ATOM 2837 N N . ARG A 1 357 ? -12.456 -35.177 -14.375 1.00 98.25 357 ARG A N 1
ATOM 2838 C CA . ARG A 1 357 ? -12.825 -36.600 -14.252 1.00 98.25 357 ARG A CA 1
ATOM 2839 C C . ARG A 1 357 ? -13.923 -36.993 -15.237 1.00 98.25 357 ARG A C 1
ATOM 2841 O O . ARG A 1 357 ? -13.808 -38.047 -15.852 1.00 98.25 357 ARG A O 1
ATOM 2848 N N . ILE A 1 358 ? -14.927 -36.134 -15.439 1.00 98.31 358 ILE A N 1
ATOM 2849 C CA . ILE A 1 358 ? -15.962 -36.328 -16.474 1.00 98.31 358 ILE A CA 1
ATOM 2850 C C . ILE A 1 358 ? -15.312 -36.432 -17.862 1.00 98.31 358 ILE A C 1
ATOM 2852 O O . ILE A 1 358 ? -15.652 -37.315 -18.642 1.00 98.31 358 ILE A O 1
ATOM 2856 N N . ALA A 1 359 ? -14.311 -35.593 -18.145 1.00 97.75 359 ALA A N 1
ATOM 2857 C CA . ALA A 1 359 ? -13.553 -35.630 -19.397 1.00 97.75 359 ALA A CA 1
ATOM 2858 C C . ALA A 1 359 ? -12.553 -36.805 -19.517 1.00 97.75 359 ALA A C 1
ATOM 2860 O O . ALA A 1 359 ? -11.822 -36.878 -20.508 1.00 97.75 359 ALA A O 1
ATOM 2861 N N . GLY A 1 360 ? -12.503 -37.714 -18.534 1.00 96.75 360 GLY A N 1
ATOM 2862 C CA . GLY A 1 360 ? -11.680 -38.928 -18.555 1.00 96.75 360 GLY A CA 1
ATOM 2863 C C . GLY A 1 360 ? -10.274 -38.792 -17.961 1.00 96.75 360 GLY A C 1
ATOM 2864 O O . GLY A 1 360 ? -9.453 -39.688 -18.150 1.00 96.75 360 GLY A O 1
ATOM 2865 N N . PHE A 1 361 ? -9.964 -37.703 -17.249 1.00 97.50 361 PHE A N 1
ATOM 2866 C CA . PHE A 1 361 ? -8.650 -37.496 -16.627 1.00 97.50 361 PHE A CA 1
ATOM 2867 C C . PHE A 1 361 ? -8.602 -37.943 -15.159 1.00 97.50 361 PHE A C 1
ATOM 2869 O O . PHE A 1 361 ? -9.534 -37.718 -14.387 1.00 97.50 361 PHE A O 1
A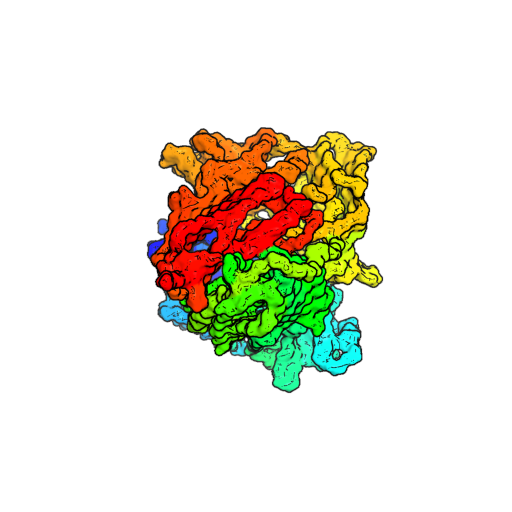TOM 2876 N N . ASP A 1 362 ? -7.457 -38.491 -14.735 1.00 96.25 362 ASP A N 1
ATOM 2877 C CA . ASP A 1 362 ? -7.189 -38.833 -13.332 1.00 96.25 362 ASP A CA 1
ATOM 2878 C C . ASP A 1 362 ? -6.829 -37.570 -12.520 1.00 96.25 362 ASP A C 1
ATOM 2880 O O . ASP A 1 362 ? -5.653 -37.223 -12.354 1.00 96.25 362 ASP A O 1
ATOM 2884 N N . ALA A 1 363 ? -7.858 -36.832 -12.085 1.00 97.75 363 ALA A N 1
ATOM 2885 C CA . ALA A 1 363 ? -7.736 -35.524 -11.438 1.00 97.75 363 ALA A CA 1
ATOM 2886 C C . ALA A 1 363 ? -8.037 -35.537 -9.926 1.00 97.75 363 ALA A C 1
ATOM 2888 O O . ALA A 1 363 ? -8.928 -36.241 -9.435 1.00 97.75 363 ALA A O 1
ATOM 2889 N N . TYR A 1 364 ? -7.312 -34.699 -9.181 1.00 98.06 364 TYR A N 1
ATOM 2890 C CA . TYR A 1 364 ? -7.337 -34.623 -7.720 1.00 98.06 364 TYR A CA 1
ATOM 2891 C C . TYR A 1 364 ? -7.273 -33.179 -7.217 1.00 98.06 364 TYR A C 1
ATOM 2893 O O . TYR A 1 364 ? -6.558 -32.342 -7.775 1.00 98.06 364 TYR A O 1
ATOM 2901 N N . THR A 1 365 ? -7.925 -32.907 -6.087 1.00 98.19 365 THR A N 1
ATOM 2902 C CA . THR A 1 365 ? -7.660 -31.692 -5.308 1.00 98.19 365 THR A CA 1
ATOM 2903 C C . THR A 1 365 ? -6.265 -31.760 -4.678 1.00 98.19 365 THR A C 1
ATOM 2905 O O . THR A 1 365 ? -5.729 -32.830 -4.378 1.00 98.19 365 THR A O 1
ATOM 2908 N N . THR A 1 366 ? -5.623 -30.609 -4.508 1.00 97.94 366 THR A N 1
ATOM 2909 C CA . THR A 1 366 ? -4.227 -30.503 -4.066 1.00 97.94 366 THR A CA 1
ATOM 2910 C C . THR A 1 366 ? -4.065 -29.324 -3.121 1.00 97.94 366 THR A C 1
ATOM 2912 O O . THR A 1 366 ? -4.429 -28.201 -3.452 1.00 97.94 366 THR A O 1
ATOM 2915 N N . LEU A 1 367 ? -3.473 -29.555 -1.951 1.00 97.62 367 LEU A N 1
ATOM 2916 C CA . LEU A 1 367 ? -3.137 -28.485 -1.013 1.00 97.62 367 LEU A CA 1
ATOM 2917 C C . LEU A 1 367 ? -1.833 -27.805 -1.432 1.00 97.62 367 LEU A C 1
ATOM 2919 O O . LEU A 1 367 ? -0.860 -28.479 -1.771 1.00 97.62 367 LEU A O 1
ATOM 2923 N N . MET A 1 368 ? -1.794 -26.478 -1.359 1.00 96.44 368 MET A N 1
ATOM 2924 C CA . MET A 1 368 ? -0.654 -25.644 -1.741 1.00 96.44 368 MET A CA 1
ATOM 2925 C C . MET A 1 368 ? -0.336 -24.635 -0.633 1.00 96.44 368 MET A C 1
ATOM 2927 O O . MET A 1 368 ? -1.217 -24.148 0.077 1.00 96.44 368 MET A O 1
ATOM 2931 N N . LEU A 1 369 ? 0.950 -24.355 -0.438 1.00 93.81 369 LEU A N 1
ATOM 2932 C CA . LEU A 1 369 ? 1.421 -23.285 0.433 1.00 93.81 369 LEU A CA 1
ATOM 2933 C C . LEU A 1 369 ? 2.069 -22.198 -0.431 1.00 93.81 369 LEU A C 1
ATOM 2935 O O . LEU A 1 369 ? 3.263 -22.270 -0.720 1.00 93.81 369 LEU A O 1
ATOM 2939 N N . GLY A 1 370 ? 1.261 -21.225 -0.855 1.00 88.31 370 GLY A N 1
ATOM 2940 C CA . GLY A 1 370 ? 1.690 -20.085 -1.671 1.00 88.31 370 GLY A CA 1
ATOM 2941 C C . GLY A 1 370 ? 2.073 -18.873 -0.817 1.00 88.31 370 GLY A C 1
ATOM 2942 O O . GLY A 1 370 ? 1.526 -18.674 0.269 1.00 88.31 370 GLY A O 1
ATOM 2943 N N . GLY A 1 371 ? 3.026 -18.060 -1.286 1.00 80.19 371 GLY A N 1
ATOM 2944 C CA . GLY A 1 371 ? 3.414 -16.798 -0.627 1.00 80.19 371 GLY A CA 1
ATOM 2945 C C . GLY A 1 371 ? 4.049 -16.944 0.767 1.00 80.19 371 GLY A C 1
ATOM 2946 O O . GLY A 1 371 ? 4.160 -15.972 1.507 1.00 80.19 371 GLY A O 1
ATOM 2947 N N . GLN A 1 372 ? 4.454 -18.157 1.148 1.00 81.38 372 GLN A N 1
ATOM 2948 C CA . GLN A 1 372 ? 5.058 -18.496 2.442 1.00 81.38 372 GLN A CA 1
ATOM 2949 C C . GLN A 1 372 ? 6.342 -19.317 2.221 1.00 81.38 372 GLN A C 1
ATOM 2951 O O . GLN A 1 372 ? 6.586 -19.800 1.110 1.00 81.38 372 GLN A O 1
ATOM 2956 N N . PRO A 1 373 ? 7.207 -19.486 3.240 1.00 83.62 373 PRO A N 1
ATOM 2957 C CA . PRO A 1 373 ? 8.340 -20.396 3.128 1.00 83.62 373 PRO A CA 1
ATOM 2958 C C . PRO A 1 373 ? 7.873 -21.821 2.819 1.00 83.62 373 PRO A C 1
ATOM 2960 O O . PRO A 1 373 ? 6.859 -22.272 3.353 1.00 83.62 373 PRO A O 1
ATOM 2963 N N . LYS A 1 374 ? 8.644 -22.551 2.002 1.00 90.81 374 LYS A N 1
ATOM 2964 C CA . LYS A 1 374 ? 8.422 -23.988 1.780 1.00 90.81 374 LYS A CA 1
ATOM 2965 C C . LYS A 1 374 ? 8.287 -24.712 3.115 1.00 90.81 374 LYS A C 1
ATOM 2967 O O . LYS A 1 374 ? 9.018 -24.395 4.046 1.00 90.81 374 LYS A O 1
ATOM 2972 N N . LYS A 1 375 ? 7.434 -25.724 3.198 1.00 92.50 375 LYS A N 1
ATOM 2973 C CA . LYS A 1 375 ? 7.332 -26.586 4.382 1.00 92.50 375 LYS A CA 1
ATOM 2974 C C . LYS A 1 375 ? 8.616 -27.383 4.618 1.00 92.50 375 LYS A C 1
ATOM 2976 O O . LYS A 1 375 ? 9.397 -27.612 3.694 1.00 92.50 375 LYS A O 1
ATOM 2981 N N . ASP A 1 376 ? 8.836 -27.785 5.864 1.00 92.56 376 ASP A N 1
ATOM 2982 C CA . ASP A 1 376 ? 9.901 -28.715 6.251 1.00 92.56 376 ASP A CA 1
ATOM 2983 C C . ASP A 1 376 ? 9.464 -30.145 5.923 1.00 92.56 376 ASP A C 1
ATOM 2985 O O . ASP A 1 376 ? 8.415 -30.602 6.381 1.00 92.56 376 ASP A O 1
ATOM 2989 N N . GLN A 1 377 ? 10.228 -30.830 5.067 1.00 92.81 377 GLN A N 1
ATOM 2990 C CA . GLN A 1 377 ? 9.824 -32.126 4.510 1.00 92.81 377 GLN A CA 1
ATOM 2991 C C . GLN A 1 377 ? 9.729 -33.215 5.580 1.00 92.81 377 GLN A C 1
ATOM 2993 O O . GLN A 1 377 ? 8.901 -34.117 5.475 1.00 92.81 377 GLN A O 1
ATOM 2998 N N . GLU A 1 378 ? 10.536 -33.116 6.627 1.00 94.06 378 GLU A N 1
ATOM 2999 C CA . GLU A 1 378 ? 10.645 -34.100 7.693 1.00 94.06 378 GLU A CA 1
ATOM 3000 C C . GLU A 1 378 ? 9.539 -34.004 8.758 1.00 94.06 378 GLU A C 1
ATOM 3002 O O . GLU A 1 378 ? 9.335 -34.983 9.471 1.00 94.06 378 GLU A O 1
ATOM 3007 N N . VAL A 1 379 ? 8.806 -32.880 8.869 1.00 96.38 379 VAL A N 1
ATOM 3008 C CA . VAL A 1 379 ? 7.744 -32.701 9.884 1.00 96.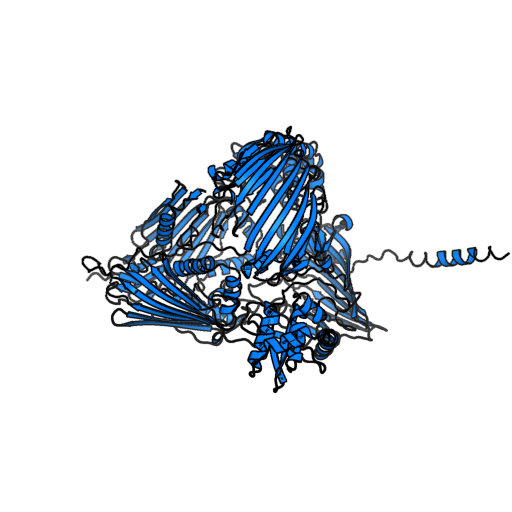38 379 VAL A CA 1
ATOM 3009 C C . VAL A 1 379 ? 6.371 -32.453 9.243 1.00 96.38 379 VAL A C 1
ATOM 3011 O O . VAL A 1 379 ? 6.027 -31.311 8.918 1.00 96.38 379 VAL A O 1
ATOM 3014 N N . PRO A 1 380 ? 5.528 -33.498 9.128 1.00 96.31 380 PRO A N 1
ATOM 3015 C CA . PRO A 1 380 ? 4.156 -33.372 8.654 1.00 96.31 380 PRO A CA 1
ATOM 3016 C C . PRO A 1 380 ? 3.307 -32.423 9.503 1.00 96.31 380 PRO A C 1
ATOM 3018 O O . PRO A 1 380 ? 3.165 -32.607 10.710 1.00 96.31 380 PRO A O 1
ATOM 3021 N N . ASN A 1 381 ? 2.682 -31.441 8.858 1.00 93.94 381 ASN A N 1
ATOM 3022 C CA . ASN A 1 381 ? 1.694 -30.540 9.448 1.00 93.94 381 ASN A CA 1
ATOM 3023 C C . ASN A 1 381 ? 0.598 -30.241 8.421 1.00 93.94 381 ASN A C 1
ATOM 3025 O O . ASN A 1 381 ? 0.880 -30.085 7.237 1.00 93.94 381 ASN A O 1
ATOM 3029 N N . ALA A 1 382 ? -0.656 -30.168 8.856 1.00 93.25 382 ALA A N 1
ATOM 3030 C CA . ALA A 1 382 ? -1.777 -30.053 7.925 1.00 93.25 382 ALA A CA 1
ATOM 3031 C C . ALA A 1 382 ? -2.092 -28.613 7.489 1.00 93.25 382 ALA A C 1
ATOM 3033 O O . ALA A 1 382 ? -3.032 -28.414 6.729 1.00 93.25 382 ALA A O 1
ATOM 3034 N N . PHE A 1 383 ? -1.336 -27.609 7.949 1.00 93.12 383 PHE A N 1
ATOM 3035 C CA . PHE A 1 383 ? -1.648 -26.212 7.654 1.00 93.12 383 PHE A CA 1
ATOM 3036 C C . PHE A 1 383 ? -1.260 -25.845 6.223 1.00 93.12 383 PHE A C 1
ATOM 3038 O O . PHE A 1 383 ? -0.078 -25.705 5.935 1.00 93.12 383 PHE A O 1
ATOM 3045 N N . PHE A 1 384 ? -2.226 -25.623 5.339 1.00 94.81 384 PHE A N 1
ATOM 3046 C CA . PHE A 1 384 ? -2.029 -25.035 4.009 1.00 94.81 384 PHE A CA 1
ATOM 3047 C C . PHE A 1 384 ? -2.943 -23.814 3.862 1.00 94.81 384 PHE A C 1
ATOM 3049 O O . PHE A 1 384 ? -3.969 -23.738 4.534 1.00 94.81 384 PHE A O 1
ATOM 3056 N N . ASN A 1 385 ? -2.551 -22.842 3.033 1.00 92.62 385 ASN A N 1
ATOM 3057 C CA . ASN A 1 385 ? -3.311 -21.600 2.839 1.00 92.62 385 ASN A CA 1
ATOM 3058 C C . ASN A 1 385 ? -4.002 -21.518 1.472 1.00 92.62 385 ASN A C 1
ATOM 3060 O O . ASN A 1 385 ? -4.695 -20.539 1.217 1.00 92.62 385 ASN A O 1
ATOM 3064 N N . HIS A 1 386 ? -3.796 -22.511 0.602 1.00 95.56 386 HIS A N 1
ATOM 3065 C CA . HIS A 1 386 ? -4.340 -22.530 -0.750 1.00 95.56 386 HIS A CA 1
ATOM 3066 C C . HIS A 1 386 ? -4.676 -23.953 -1.203 1.00 95.56 386 HIS A C 1
ATOM 3068 O O . HIS A 1 386 ? -4.110 -24.927 -0.694 1.00 95.56 386 HIS A O 1
ATOM 3074 N N . ALA A 1 387 ? -5.570 -24.069 -2.181 1.00 96.88 387 ALA A N 1
ATOM 3075 C CA . ALA A 1 387 ? -5.947 -25.327 -2.815 1.00 96.88 387 ALA A CA 1
ATOM 3076 C C . ALA A 1 387 ? -6.006 -25.152 -4.338 1.00 96.88 387 ALA A C 1
ATOM 3078 O O . ALA A 1 387 ? -6.477 -24.130 -4.829 1.00 96.88 387 ALA A O 1
ATOM 3079 N N . ILE A 1 388 ? -5.494 -26.147 -5.060 1.00 97.81 388 ILE A N 1
ATOM 3080 C CA . ILE A 1 388 ? -5.371 -26.188 -6.521 1.00 97.81 388 ILE A CA 1
ATOM 3081 C C . ILE A 1 388 ? -5.758 -27.587 -7.037 1.00 97.81 388 ILE A C 1
ATOM 3083 O O . ILE A 1 388 ? -6.062 -28.481 -6.244 1.00 97.81 388 ILE A O 1
ATOM 3087 N N . THR A 1 389 ? -5.707 -27.811 -8.349 1.00 98.38 389 THR A N 1
ATOM 3088 C CA . THR A 1 389 ? -5.986 -29.117 -8.975 1.00 98.38 389 THR A CA 1
ATOM 3089 C C . THR A 1 389 ? -4.709 -29.760 -9.512 1.00 98.38 389 THR A C 1
ATOM 3091 O O . THR A 1 389 ? -3.779 -29.066 -9.922 1.00 98.38 389 THR A O 1
ATOM 3094 N N . ALA A 1 390 ? -4.653 -31.090 -9.520 1.00 97.94 390 ALA A N 1
ATOM 3095 C CA . ALA A 1 390 ? -3.596 -31.863 -10.160 1.00 97.94 390 ALA A CA 1
ATOM 3096 C C . ALA A 1 390 ? -4.189 -32.964 -11.046 1.00 97.94 390 ALA A C 1
ATOM 3098 O O . ALA A 1 390 ? -5.118 -33.644 -10.622 1.00 97.94 390 ALA A O 1
ATOM 3099 N N . ILE A 1 391 ? -3.614 -33.181 -12.230 1.00 97.62 391 ILE A N 1
ATOM 3100 C CA . ILE A 1 391 ? -3.847 -34.381 -13.049 1.00 97.62 391 ILE A CA 1
ATOM 3101 C C . ILE A 1 391 ? -2.628 -35.283 -12.941 1.00 97.62 391 ILE A C 1
ATOM 3103 O O . ILE A 1 391 ? -1.493 -34.808 -13.036 1.00 97.62 391 ILE A O 1
ATOM 3107 N N . LYS A 1 392 ? -2.853 -36.578 -12.746 1.00 96.00 392 LYS A N 1
ATOM 3108 C CA . LYS A 1 392 ? -1.797 -37.583 -12.780 1.00 96.00 392 LYS A CA 1
ATOM 3109 C C . LYS A 1 392 ? -1.458 -37.947 -14.228 1.00 96.00 392 LYS A C 1
ATOM 3111 O O . LYS A 1 392 ? -2.333 -38.328 -14.995 1.00 96.00 392 LYS A O 1
ATOM 3116 N N . ASN A 1 393 ? -0.181 -37.844 -14.581 1.00 93.19 393 ASN A N 1
ATOM 3117 C CA . ASN A 1 393 ? 0.348 -38.216 -15.893 1.00 93.19 393 ASN A CA 1
ATOM 3118 C C . ASN A 1 393 ? 0.764 -39.703 -15.917 1.00 93.19 393 ASN A C 1
ATOM 3120 O O . ASN A 1 393 ? 1.019 -40.294 -14.863 1.00 93.19 393 ASN A O 1
ATOM 3124 N N . ASP A 1 394 ? 0.942 -40.283 -17.108 1.00 89.38 394 ASP A N 1
ATOM 3125 C CA . ASP A 1 394 ? 1.318 -41.700 -17.296 1.00 89.38 394 ASP A CA 1
ATOM 3126 C C . ASP A 1 394 ? 2.622 -42.093 -16.582 1.00 89.38 394 ASP A C 1
ATOM 3128 O O . ASP A 1 394 ? 2.762 -43.197 -16.059 1.00 89.38 394 ASP A O 1
ATOM 3132 N N . ASN A 1 395 ? 3.569 -41.158 -16.480 1.00 89.19 395 ASN A N 1
ATOM 3133 C CA . ASN A 1 395 ? 4.840 -41.336 -15.769 1.00 89.19 395 ASN A CA 1
ATOM 3134 C C . ASN A 1 395 ? 4.740 -41.128 -14.240 1.00 89.19 395 ASN A C 1
ATOM 3136 O O . ASN A 1 395 ? 5.758 -40.927 -13.578 1.00 89.19 395 ASN A O 1
ATOM 3140 N N . ALA A 1 396 ? 3.525 -41.109 -13.682 1.00 84.94 396 ALA A N 1
ATOM 3141 C CA . ALA A 1 396 ? 3.215 -40.835 -12.276 1.00 84.94 396 ALA A CA 1
ATOM 3142 C C . ALA A 1 396 ? 3.619 -39.436 -11.753 1.00 84.94 396 ALA A C 1
ATOM 3144 O O . ALA A 1 396 ? 3.548 -39.184 -10.545 1.00 84.94 396 ALA A O 1
ATOM 3145 N N . SER A 1 397 ? 4.009 -38.508 -12.633 1.00 91.81 397 SER A N 1
ATOM 3146 C CA . SER A 1 397 ? 4.130 -37.085 -12.291 1.00 91.81 397 SER A CA 1
ATOM 3147 C C . SER A 1 397 ? 2.759 -36.399 -12.262 1.00 91.81 397 SER A C 1
ATOM 3149 O O . SER A 1 397 ? 1.753 -36.985 -12.659 1.00 91.81 397 SER A O 1
ATOM 3151 N N . TYR A 1 398 ? 2.719 -35.153 -11.785 1.00 94.94 398 TYR A N 1
ATOM 3152 C CA . TYR A 1 398 ? 1.488 -34.371 -11.695 1.00 94.94 398 TYR A CA 1
ATOM 3153 C C . TYR A 1 398 ? 1.589 -33.077 -12.501 1.00 94.94 398 TYR A C 1
ATOM 3155 O O . TYR A 1 398 ? 2.553 -32.323 -12.353 1.00 94.94 398 TYR A O 1
ATOM 3163 N N . SER A 1 399 ? 0.560 -32.805 -13.296 1.00 95.62 399 SER A N 1
ATOM 3164 C CA . SER A 1 399 ? 0.330 -31.518 -13.954 1.00 95.62 399 SER A CA 1
ATOM 3165 C C . SER A 1 399 ? -0.563 -30.664 -13.054 1.00 95.62 399 SER A C 1
ATOM 3167 O O . SER A 1 399 ? -1.695 -31.051 -12.771 1.00 95.62 399 SER A O 1
ATOM 3169 N N . LEU A 1 400 ? -0.043 -29.540 -12.555 1.00 96.94 400 LEU A N 1
ATOM 3170 C CA . LEU A 1 400 ? -0.709 -28.689 -11.559 1.00 96.94 400 LEU A CA 1
ATOM 3171 C C . LEU A 1 400 ? -1.461 -27.523 -12.207 1.00 96.94 400 LEU A C 1
ATOM 3173 O O . LEU A 1 400 ? -1.003 -26.980 -13.212 1.00 96.94 400 LEU A O 1
ATOM 3177 N N . MET A 1 401 ? -2.593 -27.135 -11.615 1.00 96.25 401 MET A N 1
ATOM 3178 C CA . MET A 1 401 ? -3.521 -26.144 -12.169 1.00 96.25 401 MET A CA 1
ATOM 3179 C C . MET A 1 401 ? -4.148 -25.277 -11.076 1.00 96.25 401 MET A C 1
ATOM 3181 O O . MET A 1 401 ? -4.804 -25.818 -10.188 1.00 96.25 401 MET A O 1
ATOM 3185 N N . ASP A 1 402 ? -4.022 -23.953 -11.163 1.00 95.88 402 ASP A N 1
ATOM 3186 C CA . ASP A 1 402 ? -4.669 -22.997 -10.255 1.00 95.88 402 ASP A CA 1
ATOM 3187 C C . ASP A 1 402 ? -5.658 -22.090 -11.001 1.00 95.88 402 ASP A C 1
ATOM 3189 O O . ASP A 1 402 ? -5.269 -21.196 -11.745 1.00 95.88 402 ASP A O 1
ATOM 3193 N N . THR A 1 403 ? -6.952 -22.303 -10.766 1.00 94.56 403 THR A N 1
ATOM 3194 C CA . THR A 1 403 ? -8.057 -21.537 -11.369 1.00 94.56 403 THR A CA 1
ATOM 3195 C C . THR A 1 403 ? -8.418 -20.271 -10.594 1.00 94.56 403 THR A C 1
ATOM 3197 O O . THR A 1 403 ? -9.452 -19.659 -10.858 1.00 94.56 403 THR A O 1
ATOM 3200 N N . THR A 1 404 ? -7.660 -19.901 -9.563 1.00 93.00 404 THR A N 1
ATOM 3201 C CA . THR A 1 404 ? -7.953 -18.697 -8.766 1.00 93.00 404 THR A CA 1
ATOM 3202 C C . THR A 1 404 ? -7.401 -17.418 -9.381 1.00 93.00 404 THR A C 1
ATOM 3204 O O . THR A 1 404 ? -7.827 -16.329 -9.004 1.00 93.00 404 THR A O 1
ATOM 3207 N N . ASP A 1 405 ? -6.515 -17.546 -10.368 1.00 90.06 405 ASP A N 1
ATOM 3208 C CA . ASP A 1 405 ? -6.054 -16.443 -11.197 1.00 90.06 405 ASP A CA 1
ATOM 3209 C C . ASP A 1 405 ? -6.763 -16.464 -12.551 1.00 90.06 405 ASP A C 1
ATOM 3211 O O . ASP A 1 405 ? -6.451 -17.262 -13.429 1.00 90.06 405 ASP A O 1
ATOM 3215 N N . GLU A 1 406 ? -7.721 -15.561 -12.730 1.00 90.06 406 GLU A N 1
ATOM 3216 C CA . GLU A 1 406 ? -8.550 -15.488 -13.941 1.00 90.06 406 GLU A CA 1
ATOM 3217 C C . GLU A 1 406 ? -7.767 -14.982 -15.166 1.00 90.06 406 GLU A C 1
ATOM 3219 O O . GLU A 1 406 ? -8.220 -15.113 -16.304 1.00 90.06 406 GLU A O 1
ATOM 3224 N N . THR A 1 407 ? -6.575 -14.423 -14.929 1.00 89.50 407 THR A N 1
ATOM 3225 C CA . THR A 1 407 ? -5.744 -13.736 -15.926 1.00 89.50 407 THR A CA 1
ATOM 3226 C C . THR A 1 407 ? -4.469 -14.502 -16.277 1.00 89.50 407 THR A C 1
ATOM 3228 O O . THR A 1 407 ? -3.645 -14.018 -17.043 1.00 89.50 407 THR A O 1
ATOM 3231 N N . THR A 1 408 ? -4.258 -15.701 -15.733 1.00 88.44 408 THR A N 1
ATOM 3232 C CA . THR A 1 408 ? -3.086 -16.519 -16.076 1.00 88.44 408 THR A CA 1
ATOM 3233 C C . THR A 1 408 ? -3.315 -17.314 -17.361 1.00 88.44 408 THR A C 1
ATOM 3235 O O . THR A 1 408 ? -4.285 -18.057 -17.475 1.00 88.44 408 THR A O 1
ATOM 3238 N N . LYS A 1 409 ? -2.376 -17.243 -18.311 1.00 88.00 409 LYS A N 1
ATOM 3239 C CA . LYS A 1 409 ? -2.326 -18.183 -19.447 1.00 88.00 409 LYS A CA 1
ATOM 3240 C C . LYS A 1 409 ? -1.761 -19.555 -19.072 1.00 88.00 409 LYS A C 1
ATOM 3242 O O . LYS A 1 409 ? -1.991 -20.552 -19.758 1.00 88.00 409 LYS A O 1
ATOM 3247 N N . ASP A 1 410 ? -0.974 -19.590 -18.002 1.00 89.12 410 ASP A N 1
ATOM 3248 C CA . ASP A 1 410 ? -0.284 -20.781 -17.537 1.00 89.12 410 ASP A CA 1
ATOM 3249 C C . ASP A 1 410 ? -1.188 -21.533 -16.561 1.00 89.12 410 ASP A C 1
ATOM 3251 O O . ASP A 1 410 ? -1.721 -20.931 -15.630 1.00 89.12 410 ASP A O 1
ATOM 3255 N N . LEU A 1 411 ? -1.318 -22.852 -16.740 1.00 91.94 411 LEU A N 1
ATOM 3256 C CA . LEU A 1 411 ? -2.096 -23.713 -15.842 1.00 91.94 411 LEU A CA 1
ATOM 3257 C C . LEU A 1 411 ? -1.679 -23.525 -14.377 1.00 91.94 411 LEU A C 1
ATOM 3259 O O . LEU A 1 411 ? -2.528 -23.394 -13.501 1.00 91.94 411 LEU A O 1
ATOM 3263 N N . LEU A 1 412 ? -0.368 -23.470 -14.122 1.00 92.50 412 LEU A N 1
ATOM 3264 C CA . LEU A 1 412 ? 0.193 -23.094 -12.831 1.00 92.50 412 LEU A CA 1
ATOM 3265 C C . LEU A 1 412 ? 0.893 -21.732 -12.960 1.00 92.50 412 LEU A C 1
ATOM 3267 O O . LEU A 1 412 ? 1.946 -21.655 -13.598 1.00 92.50 412 LEU A O 1
ATOM 3271 N N . PRO A 1 413 ? 0.361 -20.673 -12.333 1.00 88.56 413 PRO A N 1
ATOM 3272 C CA . PRO A 1 413 ? 0.998 -19.365 -12.329 1.00 88.56 413 PRO A CA 1
ATOM 3273 C C . PRO A 1 413 ? 2.410 -19.390 -11.731 1.00 88.56 413 PRO A C 1
ATOM 3275 O O . PRO A 1 413 ? 2.661 -20.028 -10.708 1.00 88.56 413 PRO A O 1
ATOM 3278 N N . VAL A 1 414 ? 3.331 -18.612 -12.311 1.00 85.94 414 VAL A N 1
ATOM 3279 C CA . VAL A 1 414 ? 4.757 -18.585 -11.918 1.00 85.94 414 VAL A CA 1
ATOM 3280 C C . VAL A 1 414 ? 4.973 -18.184 -10.449 1.00 85.94 414 VAL A C 1
ATOM 3282 O O . VAL A 1 414 ? 5.952 -18.614 -9.842 1.00 85.94 414 VAL A O 1
ATOM 3285 N N . TYR A 1 415 ? 4.061 -17.420 -9.834 1.00 85.12 415 TYR A N 1
ATOM 3286 C CA . TYR A 1 415 ? 4.154 -17.068 -8.408 1.00 85.12 415 TYR A CA 1
ATOM 3287 C C . TYR A 1 415 ? 3.927 -18.264 -7.458 1.00 85.12 415 TYR A C 1
ATOM 3289 O O . TYR A 1 415 ? 4.194 -18.148 -6.262 1.00 85.12 415 TYR A O 1
ATOM 3297 N N . LEU A 1 416 ? 3.460 -19.411 -7.969 1.00 91.25 416 LEU A N 1
ATOM 3298 C CA . LEU A 1 416 ? 3.366 -20.683 -7.243 1.00 91.25 416 LEU A CA 1
ATOM 3299 C C . LEU A 1 416 ? 4.546 -21.624 -7.518 1.00 91.25 416 LEU A C 1
ATOM 3301 O O . LEU A 1 416 ? 4.513 -22.791 -7.119 1.00 91.25 416 LEU A O 1
ATOM 3305 N N . ASN A 1 417 ? 5.607 -21.144 -8.165 1.00 89.12 417 ASN A N 1
ATOM 3306 C CA . ASN A 1 417 ? 6.855 -21.890 -8.299 1.00 89.12 417 ASN A CA 1
ATOM 3307 C C . ASN A 1 417 ? 7.617 -21.962 -6.976 1.00 89.12 417 ASN A C 1
ATOM 3309 O O . ASN A 1 417 ? 7.464 -21.111 -6.100 1.00 89.12 417 ASN A O 1
ATOM 3313 N N . ASN A 1 418 ? 8.475 -22.976 -6.839 1.00 91.06 418 ASN A N 1
ATOM 3314 C CA . ASN A 1 418 ? 9.271 -23.212 -5.633 1.00 91.06 418 ASN A CA 1
ATOM 3315 C C . ASN A 1 418 ? 8.426 -23.210 -4.335 1.00 91.06 418 ASN A C 1
ATOM 3317 O O . ASN A 1 418 ? 8.907 -22.819 -3.269 1.00 91.06 418 ASN A O 1
ATOM 3321 N N . CYS A 1 419 ? 7.164 -23.640 -4.425 1.00 93.25 419 CYS A N 1
ATOM 3322 C CA . CYS A 1 419 ? 6.197 -23.712 -3.331 1.00 93.25 419 CYS A CA 1
ATOM 3323 C C . CYS A 1 419 ? 5.916 -25.169 -2.956 1.00 93.25 419 CYS A C 1
ATOM 3325 O O . CYS A 1 419 ? 6.049 -26.080 -3.776 1.00 93.25 419 CYS A O 1
ATOM 3327 N N . SER A 1 420 ? 5.536 -25.404 -1.699 1.00 96.12 420 SER A N 1
ATOM 3328 C CA . SER A 1 420 ? 5.214 -26.751 -1.220 1.00 96.12 420 SER A CA 1
ATOM 3329 C C . SER A 1 420 ? 3.771 -27.123 -1.535 1.00 96.12 420 SER A C 1
ATOM 3331 O O . SER A 1 420 ? 2.862 -26.372 -1.184 1.00 96.12 420 SER A O 1
ATOM 3333 N N . TYR A 1 421 ? 3.559 -28.310 -2.100 1.00 97.25 421 TYR A N 1
ATOM 3334 C CA . TYR A 1 421 ? 2.230 -28.835 -2.407 1.00 97.25 421 TYR A CA 1
ATOM 3335 C C . TYR A 1 421 ? 2.085 -30.308 -2.017 1.00 97.25 421 TYR A C 1
ATOM 3337 O O . TYR A 1 421 ? 3.076 -31.022 -1.837 1.00 97.25 421 TYR A O 1
ATOM 3345 N N . MET A 1 422 ? 0.843 -30.761 -1.875 1.00 97.50 422 MET A N 1
ATOM 3346 C CA . MET A 1 422 ? 0.508 -32.148 -1.568 1.00 97.50 422 MET A CA 1
ATOM 3347 C C . MET A 1 422 ? -0.809 -32.536 -2.242 1.00 97.50 422 MET A C 1
ATOM 3349 O O . MET A 1 422 ? -1.861 -31.972 -1.940 1.00 97.50 422 MET A O 1
ATOM 3353 N N . VAL A 1 423 ? -0.742 -33.513 -3.146 1.00 97.88 423 VAL A N 1
ATOM 3354 C CA . VAL A 1 423 ? -1.909 -34.037 -3.869 1.00 97.88 423 VAL A CA 1
ATOM 3355 C C . VAL A 1 423 ? -2.739 -34.918 -2.937 1.00 97.88 423 VAL A C 1
ATOM 3357 O O . VAL A 1 423 ? -2.186 -35.704 -2.163 1.00 97.88 423 VAL A O 1
ATOM 3360 N N . ALA A 1 424 ? -4.062 -34.794 -2.987 1.00 97.06 424 ALA A N 1
ATOM 3361 C CA . ALA A 1 424 ? -4.984 -35.618 -2.218 1.00 97.06 424 ALA A CA 1
ATOM 3362 C C . ALA A 1 424 ? -5.284 -36.904 -2.995 1.00 97.06 424 ALA A C 1
ATOM 3364 O O . ALA A 1 424 ? -6.021 -36.857 -3.971 1.00 97.06 424 ALA A O 1
ATOM 3365 N N . SER A 1 425 ? -4.729 -38.050 -2.593 1.00 95.69 425 SER A N 1
ATOM 3366 C CA . SER A 1 425 ? -4.956 -39.318 -3.304 1.00 95.69 425 SER A CA 1
ATOM 3367 C C . SER A 1 425 ? -5.412 -40.446 -2.367 1.00 95.69 425 SER A C 1
ATOM 3369 O O . SER A 1 425 ? -5.087 -40.426 -1.172 1.00 95.69 425 SER A O 1
ATOM 3371 N N . PRO A 1 426 ? -6.098 -41.486 -2.888 1.00 94.62 426 PRO A N 1
ATOM 3372 C CA . PRO A 1 426 ? -6.520 -42.639 -2.088 1.00 94.62 426 PRO A CA 1
ATOM 3373 C C . PRO A 1 426 ? -5.345 -43.359 -1.408 1.00 94.62 426 PRO A C 1
ATOM 3375 O O . PRO A 1 426 ? -5.437 -43.800 -0.257 1.00 94.62 426 PRO A O 1
ATOM 3378 N N . LYS A 1 427 ? -4.213 -43.474 -2.117 1.00 94.12 427 LYS A N 1
ATOM 3379 C CA . LYS A 1 427 ? -2.993 -44.138 -1.623 1.00 94.12 427 LYS A CA 1
ATOM 3380 C C . LYS A 1 427 ? -2.162 -43.244 -0.700 1.00 94.12 427 LYS A C 1
ATOM 3382 O O . LYS A 1 427 ? -1.372 -43.778 0.082 1.00 94.12 427 LYS A O 1
ATOM 3387 N N . GLY A 1 428 ? -2.420 -41.936 -0.704 1.00 95.56 428 GLY A N 1
ATOM 3388 C CA . GLY A 1 428 ? -1.643 -40.914 -0.016 1.00 95.56 428 GLY A CA 1
ATOM 3389 C C . GLY A 1 428 ? -0.374 -40.544 -0.783 1.00 95.56 428 GLY A C 1
ATOM 3390 O O . GLY A 1 428 ? 0.293 -41.406 -1.344 1.00 95.56 428 GLY A O 1
ATOM 3391 N N . GLU A 1 429 ? -0.036 -39.259 -0.780 1.00 96.19 429 GLU A N 1
ATOM 3392 C CA . GLU A 1 429 ? 1.154 -38.693 -1.426 1.00 96.19 429 GLU A CA 1
ATOM 3393 C C . GLU A 1 429 ? 2.060 -37.983 -0.416 1.00 96.19 429 GLU A C 1
ATOM 3395 O O . GLU A 1 429 ? 1.614 -37.524 0.642 1.00 96.19 429 GLU A O 1
ATOM 3400 N N . THR A 1 430 ? 3.342 -37.877 -0.759 1.00 95.88 430 THR A N 1
ATOM 3401 C CA . THR A 1 430 ? 4.329 -37.111 0.007 1.00 95.88 430 THR A CA 1
ATOM 3402 C C . THR A 1 430 ? 4.257 -35.617 -0.320 1.00 95.88 430 THR A C 1
ATOM 3404 O O . THR A 1 430 ? 3.674 -35.198 -1.323 1.00 95.88 430 THR A O 1
ATOM 3407 N N . LEU A 1 431 ? 4.868 -34.791 0.533 1.00 97.12 431 LEU A N 1
ATOM 3408 C CA . LEU A 1 431 ? 5.042 -33.367 0.265 1.00 97.12 431 LEU A CA 1
ATOM 3409 C C . LEU A 1 431 ? 6.021 -33.156 -0.901 1.00 97.12 431 LEU A C 1
ATOM 3411 O O . LEU A 1 431 ? 7.146 -33.657 -0.872 1.00 97.12 431 LEU A O 1
ATOM 3415 N N . LYS A 1 432 ? 5.623 -32.361 -1.892 1.00 96.00 432 LYS A N 1
ATOM 3416 C CA . LYS A 1 432 ? 6.418 -32.046 -3.087 1.00 96.00 432 LYS A CA 1
ATOM 3417 C C . LYS A 1 432 ? 6.678 -30.543 -3.186 1.00 96.00 432 LYS A C 1
ATOM 3419 O O . LYS A 1 432 ? 6.112 -29.745 -2.440 1.00 96.00 432 LYS A O 1
ATOM 3424 N N . THR A 1 433 ? 7.589 -30.154 -4.077 1.00 94.94 433 THR A N 1
ATOM 3425 C CA . THR A 1 433 ? 7.904 -28.746 -4.375 1.00 94.94 433 THR A CA 1
ATOM 3426 C C . THR A 1 433 ? 7.732 -28.495 -5.866 1.00 94.94 433 THR A C 1
ATOM 3428 O O . THR A 1 433 ? 8.158 -29.319 -6.673 1.00 94.94 433 THR A O 1
ATOM 3431 N N . THR A 1 434 ? 7.088 -27.391 -6.235 1.00 93.88 434 THR A N 1
ATOM 3432 C CA . THR A 1 434 ? 6.950 -26.983 -7.639 1.00 93.88 434 THR A CA 1
ATOM 3433 C C . THR A 1 434 ? 8.301 -26.533 -8.213 1.00 93.88 434 THR A C 1
ATOM 3435 O O . THR A 1 434 ? 9.102 -25.934 -7.487 1.00 93.88 434 THR A O 1
ATOM 3438 N N . PRO A 1 435 ? 8.604 -26.822 -9.491 1.00 91.00 435 PRO A N 1
ATOM 3439 C CA . PRO A 1 435 ? 9.876 -26.430 -10.095 1.00 91.00 435 PRO A CA 1
ATOM 3440 C C . PRO A 1 435 ? 9.998 -24.904 -10.226 1.00 91.00 435 PRO A C 1
ATOM 3442 O O . PRO A 1 435 ? 9.005 -24.180 -10.204 1.00 91.00 435 PRO A O 1
ATOM 3445 N N . ILE A 1 436 ? 11.228 -24.408 -10.378 1.00 90.50 436 ILE A N 1
ATOM 3446 C CA . ILE A 1 436 ? 11.484 -23.013 -10.760 1.00 90.50 436 ILE A CA 1
ATOM 3447 C C . ILE A 1 436 ? 11.417 -22.927 -12.285 1.00 90.50 436 ILE A C 1
ATOM 3449 O O . ILE A 1 436 ? 12.170 -23.616 -12.970 1.00 90.50 436 ILE A O 1
ATOM 3453 N N . ILE A 1 437 ? 10.542 -22.072 -12.817 1.00 90.94 437 ILE A N 1
ATOM 3454 C CA . ILE A 1 437 ? 10.536 -21.741 -14.247 1.00 90.94 437 ILE A CA 1
ATOM 3455 C C . ILE A 1 437 ? 11.735 -20.815 -14.545 1.00 90.94 437 ILE A C 1
ATOM 3457 O O . ILE A 1 437 ? 11.845 -19.772 -13.894 1.00 90.94 437 ILE A O 1
ATOM 3461 N N . PRO A 1 438 ? 12.624 -21.159 -15.500 1.00 93.12 438 PRO A N 1
ATOM 3462 C CA . PRO A 1 438 ? 13.794 -20.345 -15.845 1.00 93.12 438 PRO A CA 1
ATOM 3463 C C . PRO A 1 438 ? 13.447 -18.946 -16.369 1.00 93.12 438 PRO A C 1
ATOM 3465 O O . PRO A 1 438 ? 12.377 -18.725 -16.944 1.00 93.12 438 PRO A O 1
ATOM 3468 N N . ALA A 1 439 ? 14.390 -18.008 -16.237 1.00 94.94 439 ALA A N 1
ATOM 3469 C CA . ALA A 1 439 ? 14.220 -16.616 -16.660 1.00 94.94 439 ALA A CA 1
ATOM 3470 C C . ALA A 1 439 ? 13.895 -16.476 -18.158 1.00 94.94 439 ALA A C 1
ATOM 3472 O O . ALA A 1 439 ? 13.148 -15.585 -18.551 1.00 94.94 439 ALA A O 1
ATOM 3473 N N . GLU A 1 440 ? 14.398 -17.390 -18.989 1.00 94.81 440 GLU A N 1
ATOM 3474 C CA . GLU A 1 440 ? 14.214 -17.437 -20.442 1.00 94.81 440 GLU A CA 1
ATOM 3475 C C . GLU A 1 440 ? 12.770 -17.736 -20.868 1.00 94.81 440 GLU A C 1
ATOM 3477 O O . GLU A 1 440 ? 12.419 -17.518 -22.025 1.00 94.81 440 GLU A O 1
ATOM 3482 N N . LYS A 1 441 ? 11.928 -18.233 -19.955 1.00 93.25 441 LYS A N 1
ATOM 3483 C CA . LYS A 1 441 ? 10.480 -18.419 -20.168 1.00 93.25 441 LYS A CA 1
ATOM 3484 C C . LYS A 1 441 ? 9.643 -17.268 -19.592 1.00 93.25 441 LYS A C 1
ATOM 3486 O O . LYS A 1 441 ? 8.428 -17.255 -19.752 1.00 93.25 441 LYS A O 1
ATOM 3491 N N . ASN A 1 442 ? 10.299 -16.310 -18.939 1.00 94.19 442 ASN A N 1
ATOM 3492 C CA . ASN A 1 442 ? 9.725 -15.183 -18.208 1.00 94.19 442 ASN A CA 1
ATOM 3493 C C . ASN A 1 442 ? 10.328 -13.865 -18.724 1.00 94.19 442 ASN A C 1
ATOM 3495 O O . ASN A 1 442 ? 10.840 -13.053 -17.946 1.00 94.19 442 ASN A O 1
ATOM 3499 N N . LEU A 1 443 ? 10.339 -13.678 -20.046 1.00 96.06 443 LEU A N 1
ATOM 3500 C CA . LEU A 1 443 ? 10.982 -12.538 -20.695 1.00 96.06 443 LEU A CA 1
ATOM 3501 C C . LEU A 1 443 ? 10.007 -11.387 -20.944 1.00 96.06 443 LEU A C 1
ATOM 3503 O O . LEU A 1 443 ? 8.808 -11.581 -21.114 1.00 96.06 443 LEU A O 1
ATOM 3507 N N . VAL A 1 444 ? 10.552 -10.179 -21.007 1.00 97.94 444 VAL A N 1
ATOM 3508 C CA . VAL A 1 444 ? 10.046 -9.151 -21.916 1.00 97.94 444 VAL A CA 1
ATOM 3509 C C . VAL A 1 444 ? 11.008 -9.088 -23.096 1.00 97.94 444 VAL A C 1
ATOM 3511 O O . VAL A 1 444 ? 12.225 -9.081 -22.898 1.00 97.94 444 VAL A O 1
ATOM 3514 N N . LYS A 1 445 ? 10.492 -9.079 -24.319 1.00 98.25 445 LYS A N 1
ATOM 3515 C CA . LYS A 1 445 ? 11.295 -8.896 -25.533 1.00 98.25 445 LYS A CA 1
ATOM 3516 C C . LYS A 1 445 ? 10.946 -7.546 -26.133 1.00 98.25 445 LYS A C 1
ATOM 3518 O O . LYS A 1 445 ? 9.770 -7.294 -26.366 1.00 98.25 445 LYS A O 1
ATOM 3523 N N . VAL A 1 446 ? 11.942 -6.700 -26.357 1.00 98.31 446 VAL A N 1
ATOM 3524 C CA . VAL A 1 446 ? 11.770 -5.369 -26.947 1.00 98.31 446 VAL A CA 1
ATOM 3525 C C . VAL A 1 446 ? 12.566 -5.288 -28.243 1.00 98.31 446 VAL A C 1
ATOM 3527 O O . VAL A 1 446 ? 13.742 -5.646 -28.284 1.00 98.31 446 VAL A O 1
ATOM 3530 N N . THR A 1 447 ? 11.943 -4.815 -29.313 1.00 98.44 447 THR A N 1
ATOM 3531 C CA . THR A 1 447 ? 12.627 -4.498 -30.570 1.00 98.44 447 THR A CA 1
ATOM 3532 C C . THR A 1 447 ? 12.257 -3.088 -30.985 1.00 98.44 447 THR A C 1
ATOM 3534 O O . THR A 1 447 ? 11.080 -2.814 -31.186 1.00 98.44 447 THR A O 1
ATOM 3537 N N . THR A 1 448 ? 13.253 -2.215 -31.120 1.00 98.12 448 THR A N 1
ATOM 3538 C CA . THR A 1 448 ? 13.078 -0.811 -31.505 1.00 98.12 448 THR A CA 1
ATOM 3539 C C . THR A 1 448 ? 13.805 -0.537 -32.814 1.00 98.12 448 THR A C 1
ATOM 3541 O O . THR A 1 448 ? 15.021 -0.720 -32.897 1.00 98.12 448 THR A O 1
ATOM 3544 N N . ASN A 1 449 ? 13.083 -0.058 -33.822 1.00 97.88 449 ASN A N 1
ATOM 3545 C CA . ASN A 1 449 ? 13.648 0.441 -35.074 1.00 97.88 449 ASN A CA 1
ATOM 3546 C C . ASN A 1 449 ? 13.364 1.935 -35.172 1.00 97.88 449 ASN A C 1
ATOM 3548 O O . ASN A 1 449 ? 12.219 2.344 -35.014 1.00 97.88 449 ASN A O 1
ATOM 3552 N N . ALA A 1 450 ? 14.386 2.751 -35.416 1.00 94.75 450 ALA A N 1
ATOM 3553 C CA . ALA A 1 450 ? 14.217 4.195 -35.427 1.00 94.75 450 ALA A CA 1
ATOM 3554 C C . ALA A 1 450 ? 15.100 4.908 -36.454 1.00 94.75 450 ALA A C 1
ATOM 3556 O O . ALA A 1 450 ? 16.172 4.428 -36.833 1.00 94.75 450 ALA A O 1
ATOM 3557 N N . LYS A 1 451 ? 14.655 6.086 -36.885 1.00 93.31 451 LYS A N 1
ATOM 3558 C CA . LYS A 1 451 ? 15.333 6.966 -37.842 1.00 93.31 451 LYS A CA 1
ATOM 3559 C C . LYS A 1 451 ? 15.342 8.393 -37.302 1.00 93.31 451 LYS A C 1
ATOM 3561 O O . LYS A 1 451 ? 14.305 8.897 -36.880 1.00 93.31 451 LYS A O 1
ATOM 3566 N N . TYR A 1 452 ? 16.498 9.041 -37.384 1.00 90.12 452 TYR A N 1
ATOM 3567 C CA . TYR A 1 452 ? 16.639 10.474 -37.148 1.00 90.12 452 TYR A CA 1
ATOM 3568 C C . TYR A 1 452 ? 16.524 11.265 -38.457 1.00 90.12 452 TYR A C 1
ATOM 3570 O O . TYR A 1 452 ? 16.961 10.775 -39.503 1.00 90.12 452 TYR A O 1
ATOM 3578 N N . ASN A 1 453 ? 15.969 12.479 -38.416 1.00 85.69 453 ASN A N 1
ATOM 3579 C CA . ASN A 1 453 ? 16.134 13.463 -39.496 1.00 85.69 453 ASN A CA 1
ATOM 3580 C C . ASN A 1 453 ? 17.370 14.347 -39.265 1.00 85.69 453 ASN A C 1
ATOM 3582 O O . ASN A 1 453 ? 18.093 14.214 -38.276 1.00 85.69 453 ASN A O 1
ATOM 3586 N N . ASN A 1 454 ? 17.580 15.290 -40.183 1.00 76.25 454 ASN A N 1
ATOM 3587 C CA . ASN A 1 454 ? 18.673 16.255 -40.134 1.00 76.25 4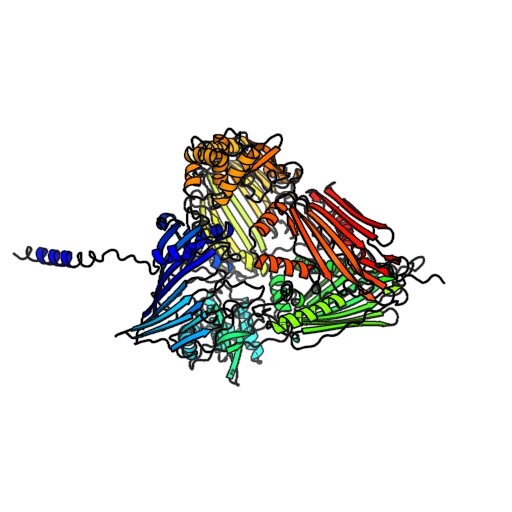54 ASN A CA 1
ATOM 3588 C C . ASN A 1 454 ? 18.505 17.323 -39.035 1.00 76.25 454 ASN A C 1
ATOM 3590 O O . ASN A 1 454 ? 19.351 18.191 -38.947 1.00 76.25 454 ASN A O 1
ATOM 3594 N N . LYS A 1 455 ? 17.451 17.299 -38.208 1.00 74.06 455 LYS A N 1
ATOM 3595 C CA . LYS A 1 455 ? 17.247 18.214 -37.065 1.00 74.06 455 LYS A CA 1
ATOM 3596 C C . LYS A 1 455 ? 17.388 17.506 -35.710 1.00 74.06 455 LYS A C 1
ATOM 3598 O O . LYS A 1 455 ? 17.247 18.136 -34.668 1.00 74.06 455 LYS A O 1
ATOM 3603 N N . GLY A 1 456 ? 17.681 16.201 -35.712 1.00 80.75 456 GLY A N 1
ATOM 3604 C CA . GLY A 1 456 ? 17.795 15.388 -34.498 1.00 80.75 456 GLY A CA 1
ATOM 3605 C C . GLY A 1 456 ? 16.468 14.819 -33.979 1.00 80.75 456 GLY A C 1
ATOM 3606 O O . GLY A 1 456 ? 16.462 14.151 -32.944 1.00 80.75 456 GLY A O 1
ATOM 3607 N N . TYR A 1 457 ? 15.378 15.006 -34.726 1.00 87.12 457 TYR A N 1
ATOM 3608 C CA . TYR A 1 457 ? 14.066 14.437 -34.432 1.00 87.12 457 TYR A CA 1
ATOM 3609 C C . TYR A 1 457 ? 14.051 12.939 -34.737 1.00 87.12 457 TYR A C 1
ATOM 3611 O O . TYR A 1 457 ? 14.512 12.509 -35.798 1.00 87.12 457 TYR A O 1
ATOM 3619 N N . LEU A 1 458 ? 13.509 12.144 -33.819 1.00 90.94 458 LEU A N 1
ATOM 3620 C CA . LEU A 1 458 ? 13.399 10.692 -33.907 1.00 90.94 458 LEU A CA 1
ATOM 3621 C C . LEU A 1 458 ? 11.986 10.282 -34.331 1.00 90.94 458 LEU A C 1
ATOM 3623 O O . LEU A 1 458 ? 11.028 10.693 -33.685 1.00 90.94 458 LEU A O 1
ATOM 3627 N N . LYS A 1 459 ? 11.868 9.385 -35.315 1.00 93.44 459 LYS A N 1
ATOM 3628 C CA . LYS A 1 459 ? 10.680 8.538 -35.528 1.00 93.44 459 LYS A CA 1
ATOM 3629 C C . LYS A 1 459 ? 11.054 7.084 -35.253 1.00 93.44 459 LYS A C 1
ATOM 3631 O O . LYS A 1 459 ? 12.090 6.620 -35.740 1.00 93.44 459 LYS A O 1
ATOM 3636 N N . ALA A 1 460 ? 10.258 6.381 -34.456 1.00 95.25 460 ALA A N 1
ATOM 3637 C CA . ALA A 1 460 ? 10.576 5.043 -33.973 1.00 95.25 460 ALA A CA 1
ATOM 3638 C C . ALA A 1 460 ? 9.342 4.138 -33.892 1.00 95.25 460 ALA A C 1
ATOM 3640 O O . ALA A 1 460 ? 8.252 4.597 -33.567 1.00 95.25 460 ALA A O 1
ATOM 3641 N N . THR A 1 461 ? 9.563 2.843 -34.109 1.00 97.56 461 THR A N 1
ATOM 3642 C CA . THR A 1 461 ? 8.592 1.772 -33.865 1.00 97.56 461 THR A CA 1
ATOM 3643 C C . THR A 1 461 ? 9.192 0.798 -32.857 1.00 97.56 461 THR A C 1
ATOM 3645 O O . THR A 1 461 ? 10.298 0.284 -33.069 1.00 97.56 461 THR A O 1
ATOM 3648 N N . SER A 1 462 ? 8.476 0.531 -31.766 1.00 98.12 462 SER A N 1
ATOM 3649 C CA . SER A 1 462 ? 8.869 -0.421 -30.725 1.00 98.12 462 SER A CA 1
ATOM 3650 C C . SER A 1 462 ? 7.828 -1.524 -30.566 1.00 98.12 462 SER A C 1
ATOM 3652 O O . SER A 1 462 ? 6.676 -1.241 -30.261 1.00 98.12 462 SER A O 1
ATOM 3654 N N . LYS A 1 463 ? 8.256 -2.784 -30.687 1.00 98.38 463 LYS A N 1
ATOM 3655 C CA . LYS A 1 463 ? 7.457 -3.979 -30.378 1.00 98.38 463 LYS A CA 1
ATOM 3656 C C . LYS A 1 463 ? 7.890 -4.570 -29.042 1.00 98.38 463 LYS A C 1
ATOM 3658 O O . LYS A 1 463 ? 9.072 -4.865 -28.855 1.00 98.38 463 LYS A O 1
ATOM 3663 N N . ILE A 1 464 ? 6.945 -4.767 -28.129 1.00 98.38 464 ILE A N 1
ATOM 3664 C CA . ILE A 1 464 ? 7.162 -5.285 -26.775 1.00 98.38 464 ILE A CA 1
ATOM 3665 C C . ILE A 1 464 ? 6.314 -6.544 -26.584 1.00 98.38 464 ILE A C 1
ATOM 3667 O O . ILE A 1 464 ? 5.092 -6.477 -26.591 1.00 98.38 464 ILE A O 1
ATOM 3671 N N . VAL A 1 465 ? 6.955 -7.694 -26.376 1.00 98.19 465 VAL A N 1
ATOM 3672 C CA . VAL A 1 465 ? 6.280 -8.979 -26.127 1.00 98.19 465 VAL A CA 1
ATOM 3673 C C . VAL A 1 465 ? 6.494 -9.396 -24.679 1.00 98.19 465 VAL A C 1
ATOM 3675 O O . VAL A 1 465 ? 7.638 -9.491 -24.222 1.00 98.19 465 VAL A O 1
ATOM 3678 N N . PHE A 1 466 ? 5.410 -9.679 -23.961 1.00 96.69 466 PHE A N 1
ATOM 3679 C CA . PHE A 1 466 ? 5.445 -10.122 -22.569 1.00 96.69 466 PHE A CA 1
ATOM 3680 C C . PHE A 1 466 ? 5.255 -11.644 -22.486 1.00 96.69 466 PHE A C 1
ATOM 3682 O O . PHE A 1 466 ? 4.318 -12.206 -23.044 1.00 96.69 466 PHE A O 1
ATOM 3689 N N . GLU A 1 467 ? 6.144 -12.340 -21.774 1.00 93.50 467 GLU A N 1
ATOM 3690 C CA . GLU A 1 467 ? 6.104 -13.797 -21.606 1.00 93.50 467 GLU A CA 1
ATOM 3691 C C . GLU A 1 467 ? 6.103 -14.204 -20.122 1.00 93.50 467 GLU A C 1
ATOM 3693 O O . GLU A 1 467 ? 6.623 -13.497 -19.251 1.00 93.50 467 GLU A O 1
ATOM 3698 N N . GLY A 1 468 ? 5.515 -15.372 -19.837 1.00 91.19 468 GLY A N 1
ATOM 3699 C CA . GLY A 1 468 ? 5.436 -15.963 -18.499 1.00 91.19 468 GLY A CA 1
ATOM 3700 C C . GLY A 1 468 ? 4.892 -14.987 -17.453 1.00 91.19 468 GLY A C 1
ATOM 3701 O O . GLY A 1 468 ? 3.847 -14.367 -17.646 1.00 91.19 468 GLY A O 1
ATOM 3702 N N . ILE A 1 469 ? 5.629 -14.789 -16.358 1.00 91.19 469 ILE A N 1
ATOM 3703 C CA . ILE A 1 469 ? 5.217 -13.870 -15.284 1.00 91.19 469 ILE A CA 1
ATOM 3704 C C . ILE A 1 469 ? 5.070 -12.410 -15.735 1.00 91.19 469 ILE A C 1
ATOM 3706 O O . ILE A 1 469 ? 4.270 -11.685 -15.145 1.00 91.19 469 ILE A O 1
ATOM 3710 N N . ASN A 1 470 ? 5.812 -11.962 -16.757 1.00 93.62 470 ASN A N 1
ATOM 3711 C CA . ASN A 1 470 ? 5.641 -10.602 -17.269 1.00 93.62 470 ASN A CA 1
ATOM 3712 C C . ASN A 1 470 ? 4.300 -10.460 -17.997 1.00 93.62 470 ASN A C 1
ATOM 3714 O O . ASN A 1 470 ? 3.643 -9.448 -17.801 1.00 93.62 470 ASN A O 1
ATOM 3718 N N . ASP A 1 471 ? 3.862 -11.469 -18.760 1.00 94.75 471 ASP A N 1
ATOM 3719 C CA . ASP A 1 471 ? 2.522 -11.474 -19.367 1.00 94.75 471 ASP A CA 1
ATOM 3720 C C . ASP A 1 471 ? 1.459 -11.364 -18.277 1.00 94.75 471 ASP A C 1
ATOM 3722 O O . ASP A 1 471 ? 0.749 -10.367 -18.210 1.00 94.75 471 ASP A O 1
ATOM 3726 N N . ARG A 1 472 ? 1.447 -12.313 -17.335 1.00 91.88 472 ARG A N 1
ATOM 3727 C CA . ARG A 1 472 ? 0.454 -12.353 -16.257 1.00 91.88 472 ARG A CA 1
ATOM 3728 C C . ARG A 1 472 ? 0.404 -11.048 -15.459 1.00 91.88 472 ARG A C 1
ATOM 3730 O O . ARG A 1 472 ? -0.676 -10.564 -15.134 1.00 91.88 472 ARG A O 1
ATOM 3737 N N . ALA A 1 473 ? 1.559 -10.488 -15.084 1.00 91.19 473 ALA A N 1
ATOM 3738 C CA . ALA A 1 473 ? 1.613 -9.286 -14.250 1.00 91.19 473 ALA A CA 1
ATOM 3739 C C . ALA A 1 473 ? 1.043 -8.047 -14.953 1.00 91.19 473 ALA A C 1
ATOM 3741 O O . ALA A 1 473 ? 0.380 -7.241 -14.301 1.00 91.19 473 ALA A O 1
ATOM 3742 N N . TYR A 1 474 ? 1.299 -7.899 -16.254 1.00 93.62 474 TYR A N 1
ATOM 3743 C CA . TYR A 1 474 ? 0.755 -6.800 -17.048 1.00 93.62 474 TYR A CA 1
ATOM 3744 C C . TYR A 1 474 ? -0.706 -7.067 -17.423 1.00 93.62 474 TYR A C 1
ATOM 3746 O O . TYR A 1 474 ? -1.536 -6.189 -17.218 1.00 93.62 474 TYR A O 1
ATOM 3754 N N . ARG A 1 475 ? -1.055 -8.295 -17.818 1.00 94.56 475 ARG A N 1
ATOM 3755 C CA . ARG A 1 475 ? -2.424 -8.728 -18.134 1.00 94.56 475 ARG A CA 1
ATOM 3756 C C . ARG A 1 475 ? -3.394 -8.510 -16.990 1.00 94.56 475 ARG A C 1
ATOM 3758 O O . ARG A 1 475 ? -4.449 -7.927 -17.188 1.00 94.56 475 ARG A O 1
ATOM 3765 N N . GLY A 1 476 ? -3.020 -8.910 -15.775 1.00 91.31 476 GLY A N 1
ATOM 3766 C CA . GLY A 1 476 ? -3.865 -8.717 -14.597 1.00 91.31 476 GLY A CA 1
ATOM 3767 C C . GLY A 1 476 ? -4.134 -7.246 -14.264 1.00 91.31 476 GLY A C 1
ATOM 3768 O O . GLY A 1 476 ? -5.159 -6.940 -13.655 1.00 91.31 476 GLY A O 1
ATOM 3769 N N . ALA A 1 477 ? -3.228 -6.342 -14.655 1.00 92.31 477 ALA A N 1
ATOM 3770 C CA . ALA A 1 477 ? -3.430 -4.902 -14.537 1.00 92.31 477 ALA A CA 1
ATOM 3771 C C . ALA A 1 477 ? -4.267 -4.355 -15.703 1.00 92.31 477 ALA A C 1
ATOM 3773 O O . ALA A 1 477 ? -5.229 -3.637 -15.461 1.00 92.31 477 ALA A O 1
ATOM 3774 N N . PHE A 1 478 ? -3.925 -4.726 -16.938 1.00 94.94 478 PHE A N 1
ATOM 3775 C CA . PHE A 1 478 ? -4.567 -4.255 -18.167 1.00 94.94 478 PHE A CA 1
ATOM 3776 C C . PHE A 1 478 ? -6.010 -4.732 -18.304 1.00 94.94 478 PHE A C 1
ATOM 3778 O O . PHE A 1 478 ? -6.843 -3.974 -18.766 1.00 94.94 478 PHE A O 1
ATOM 3785 N N . ALA A 1 479 ? -6.349 -5.923 -17.804 1.00 92.69 479 ALA A N 1
ATOM 3786 C CA . ALA A 1 479 ? -7.730 -6.407 -17.779 1.00 92.69 479 ALA A CA 1
ATOM 3787 C C . ALA A 1 479 ? -8.682 -5.493 -16.981 1.00 92.69 479 ALA A C 1
ATOM 3789 O O . ALA A 1 479 ? -9.892 -5.630 -17.095 1.00 92.69 479 ALA A O 1
ATOM 3790 N N . LYS A 1 480 ? -8.146 -4.595 -16.142 1.00 91.62 480 LYS A N 1
ATOM 3791 C CA . LYS A 1 480 ? -8.908 -3.658 -15.306 1.00 91.62 480 LYS A CA 1
ATOM 3792 C C . LYS A 1 480 ? -8.730 -2.196 -15.731 1.00 91.62 480 LYS A C 1
ATOM 3794 O O . LYS A 1 480 ? -8.868 -1.309 -14.894 1.00 91.62 480 LYS A O 1
ATOM 3799 N N . MET A 1 481 ? -8.291 -1.961 -16.963 1.00 92.06 481 MET A N 1
ATOM 3800 C CA . MET A 1 481 ? -7.988 -0.636 -17.498 1.00 92.06 481 MET A CA 1
ATOM 3801 C C . MET A 1 481 ? -8.591 -0.505 -18.891 1.00 92.06 481 MET A C 1
ATOM 3803 O O . MET A 1 481 ? -8.549 -1.457 -19.667 1.00 92.06 481 MET A O 1
ATOM 3807 N N . GLU A 1 482 ? -9.065 0.688 -19.226 1.00 89.38 482 GLU A N 1
ATOM 3808 C CA . GLU A 1 482 ? -9.430 1.032 -20.604 1.00 89.38 482 GLU A CA 1
ATOM 3809 C C . GLU A 1 482 ? -8.190 1.098 -21.508 1.00 89.38 482 GLU A C 1
ATOM 3811 O O . GLU A 1 482 ? -7.067 1.353 -21.047 1.00 89.38 482 GLU A O 1
ATOM 3816 N N . LEU A 1 483 ? -8.385 0.953 -22.823 1.00 88.94 483 LEU A N 1
ATOM 3817 C CA . LEU A 1 483 ? -7.292 1.032 -23.796 1.00 88.94 483 LEU A CA 1
ATOM 3818 C C . LEU A 1 483 ? -6.526 2.364 -23.699 1.00 88.94 483 LEU A C 1
ATOM 3820 O O . LEU A 1 483 ? -5.293 2.364 -23.714 1.00 88.94 483 LEU A O 1
ATOM 3824 N N . ASP A 1 484 ? -7.218 3.492 -23.495 1.00 90.25 484 ASP A N 1
ATOM 3825 C CA . ASP A 1 484 ? -6.585 4.806 -23.295 1.00 90.25 484 ASP A CA 1
ATOM 3826 C C . ASP A 1 484 ? -5.770 4.886 -21.993 1.00 90.25 484 ASP A C 1
ATOM 3828 O O . ASP A 1 484 ? -4.714 5.525 -21.933 1.00 90.25 484 ASP A O 1
ATOM 3832 N N . GLU A 1 485 ? -6.208 4.227 -20.918 1.00 92.06 485 GLU A N 1
ATOM 3833 C CA . GLU A 1 485 ? -5.414 4.113 -19.690 1.00 92.06 485 GLU A CA 1
ATOM 3834 C C . GLU A 1 485 ? -4.128 3.317 -19.930 1.00 92.06 485 GLU A C 1
ATOM 3836 O O . GLU A 1 485 ? -3.052 3.750 -19.497 1.00 92.06 485 GLU A O 1
ATOM 3841 N N . ILE A 1 486 ? -4.213 2.200 -20.659 1.00 93.69 486 ILE A N 1
ATOM 3842 C CA . ILE A 1 486 ? -3.057 1.369 -21.021 1.00 93.69 486 ILE A CA 1
ATOM 3843 C C . ILE A 1 486 ? -2.102 2.151 -21.933 1.00 93.69 486 ILE A C 1
ATOM 3845 O O . ILE A 1 486 ? -0.903 2.220 -21.638 1.00 93.69 486 ILE A O 1
ATOM 3849 N N . ARG A 1 487 ? -2.607 2.823 -22.975 1.00 93.56 487 ARG A N 1
ATOM 3850 C CA . ARG A 1 487 ? -1.817 3.701 -23.856 1.00 93.56 487 ARG A CA 1
ATOM 3851 C C . ARG A 1 487 ? -1.047 4.739 -23.038 1.00 93.56 487 ARG A C 1
ATOM 3853 O O . ARG A 1 487 ? 0.170 4.856 -23.177 1.00 93.56 487 ARG A O 1
ATOM 3860 N N . ARG A 1 488 ? -1.694 5.406 -22.075 1.00 92.62 488 ARG A N 1
ATOM 3861 C CA . ARG A 1 488 ? -1.049 6.395 -21.181 1.00 92.62 488 ARG A CA 1
ATOM 3862 C C . ARG A 1 488 ? -0.050 5.791 -20.190 1.00 92.62 488 ARG A C 1
ATOM 3864 O O . ARG A 1 488 ? 0.867 6.485 -19.727 1.00 92.62 488 ARG A O 1
ATOM 3871 N N . VAL A 1 489 ? -0.167 4.505 -19.840 1.00 94.06 489 VAL A N 1
ATOM 3872 C CA . VAL A 1 489 ? 0.912 3.785 -19.135 1.00 94.06 489 VAL A CA 1
ATOM 3873 C C . VAL A 1 489 ? 2.161 3.752 -20.013 1.00 94.06 489 VAL A C 1
ATOM 3875 O O . VAL A 1 489 ? 3.248 4.063 -19.511 1.00 94.06 489 VAL A O 1
ATOM 3878 N N . PHE A 1 490 ? 2.010 3.438 -21.301 1.00 95.00 490 PHE A N 1
ATOM 3879 C CA . PHE A 1 490 ? 3.111 3.412 -22.260 1.00 95.00 490 PHE A CA 1
ATOM 3880 C C . PHE A 1 490 ? 3.633 4.801 -22.628 1.00 95.00 490 PHE A C 1
ATOM 3882 O O . PHE A 1 490 ? 4.849 4.952 -22.697 1.00 95.00 490 PHE A O 1
ATOM 3889 N N . GLU A 1 491 ? 2.800 5.840 -22.693 1.00 93.81 491 GLU A N 1
ATOM 3890 C CA . GLU A 1 491 ? 3.276 7.232 -22.801 1.00 93.81 491 GLU A CA 1
ATOM 3891 C C . GLU A 1 491 ? 4.179 7.604 -21.610 1.00 93.81 491 GLU A C 1
ATOM 3893 O O . GLU A 1 491 ? 5.268 8.168 -21.745 1.00 93.81 491 GLU A O 1
ATOM 3898 N N . GLY A 1 492 ? 3.783 7.214 -20.396 1.00 92.56 492 GLY A N 1
ATOM 3899 C CA . GLY A 1 492 ? 4.606 7.419 -19.207 1.00 92.56 492 GLY A CA 1
ATOM 3900 C C . GLY A 1 492 ? 5.900 6.592 -19.193 1.00 92.56 492 GLY A C 1
ATOM 3901 O O . GLY A 1 492 ? 6.869 6.990 -18.541 1.00 92.56 492 GLY A O 1
ATOM 3902 N N . ILE A 1 493 ? 5.926 5.432 -19.853 1.00 93.44 493 ILE A N 1
ATOM 3903 C CA . ILE A 1 493 ? 7.127 4.596 -20.019 1.00 93.44 493 ILE A CA 1
ATOM 3904 C C . ILE A 1 493 ? 8.044 5.228 -21.061 1.00 93.44 493 ILE A C 1
ATOM 3906 O O . ILE A 1 493 ? 9.232 5.409 -20.790 1.00 93.44 493 ILE A O 1
ATOM 3910 N N . ILE A 1 494 ? 7.500 5.624 -22.208 1.00 93.44 494 ILE A N 1
ATOM 3911 C CA . ILE A 1 494 ? 8.275 6.143 -23.325 1.00 93.44 494 ILE A CA 1
ATOM 3912 C C . ILE A 1 494 ? 8.873 7.502 -23.009 1.00 93.44 494 ILE A C 1
ATOM 3914 O O . ILE A 1 494 ? 10.049 7.695 -23.272 1.00 93.44 494 ILE A O 1
ATOM 3918 N N . LYS A 1 495 ? 8.176 8.379 -22.277 1.00 91.88 495 LYS A N 1
ATOM 3919 C CA . LYS A 1 495 ? 8.741 9.652 -21.791 1.00 91.88 495 LYS A CA 1
ATOM 3920 C C . LYS A 1 495 ? 9.923 9.480 -20.831 1.00 91.88 495 LYS A C 1
ATOM 3922 O O . LYS A 1 495 ? 10.721 10.401 -20.672 1.00 91.88 495 LYS A O 1
ATOM 3927 N N . LYS A 1 496 ? 10.076 8.314 -20.187 1.00 90.06 496 LYS A N 1
ATOM 3928 C CA . LYS A 1 496 ? 11.286 7.990 -19.402 1.00 90.06 496 LYS A CA 1
ATOM 3929 C C . LYS A 1 496 ? 12.443 7.522 -20.279 1.00 90.06 496 LYS A C 1
ATOM 3931 O O . LYS A 1 496 ? 13.594 7.731 -19.901 1.00 90.06 496 LYS A O 1
ATOM 3936 N N . VAL A 1 497 ? 12.131 6.854 -21.387 1.00 91.00 497 VAL A N 1
ATOM 3937 C CA . VAL A 1 497 ? 13.099 6.344 -22.366 1.00 91.00 497 VAL A CA 1
ATOM 3938 C C . VAL A 1 497 ? 13.591 7.486 -23.263 1.00 91.00 497 VAL A C 1
ATOM 3940 O O . VAL A 1 497 ? 14.793 7.674 -23.425 1.00 91.00 497 VAL A O 1
ATOM 3943 N N . ALA A 1 498 ? 12.654 8.280 -23.772 1.00 91.25 498 ALA A N 1
ATOM 3944 C CA . ALA A 1 498 ? 12.820 9.393 -24.686 1.00 91.25 498 ALA A CA 1
ATOM 3945 C C . ALA A 1 498 ? 11.987 10.603 -24.198 1.00 91.25 498 ALA A C 1
ATOM 3947 O O . ALA A 1 498 ? 10.780 10.666 -24.436 1.00 91.25 498 ALA A O 1
ATOM 3948 N N . PRO A 1 499 ? 12.583 11.558 -23.459 1.00 88.94 499 PRO A N 1
ATOM 3949 C CA . PRO A 1 499 ? 11.850 12.705 -22.922 1.00 88.94 499 PRO A CA 1
ATOM 3950 C C . PRO A 1 499 ? 11.150 13.542 -23.997 1.00 88.94 499 PRO A C 1
ATOM 3952 O O . PRO A 1 499 ? 11.769 13.963 -24.969 1.00 88.94 499 PRO A O 1
ATOM 3955 N N . GLY A 1 500 ? 9.859 13.813 -23.785 1.00 87.50 500 GLY A N 1
ATOM 3956 C CA . GLY A 1 500 ? 9.010 14.524 -24.748 1.00 87.50 500 GLY A CA 1
ATOM 3957 C C . GLY A 1 500 ? 8.542 13.683 -25.927 1.00 87.50 500 GLY A C 1
ATOM 3958 O O . GLY A 1 500 ? 8.016 14.255 -26.874 1.00 87.50 500 GLY A O 1
ATOM 3959 N N . ALA A 1 501 ? 8.743 12.363 -25.883 1.00 91.75 501 ALA A N 1
ATOM 3960 C CA . ALA A 1 501 ? 8.179 11.486 -26.888 1.00 91.75 501 ALA A CA 1
ATOM 3961 C C . ALA A 1 501 ? 6.646 11.538 -26.883 1.00 91.75 501 ALA A C 1
ATOM 3963 O O . ALA A 1 501 ? 6.046 11.593 -25.803 1.00 91.75 501 ALA A O 1
ATOM 3964 N N . LYS A 1 502 ? 6.062 11.492 -28.083 1.00 91.38 502 LYS A N 1
ATOM 3965 C CA . LYS A 1 502 ? 4.620 11.422 -28.335 1.00 91.38 502 LYS A CA 1
ATOM 3966 C C . LYS A 1 502 ? 4.296 10.130 -29.072 1.00 91.38 502 LYS A C 1
ATOM 3968 O O . LYS A 1 502 ? 5.008 9.775 -30.012 1.00 91.38 502 LYS A O 1
ATOM 3973 N N . ILE A 1 503 ? 3.260 9.422 -28.637 1.00 92.19 503 ILE A N 1
ATOM 3974 C CA . ILE A 1 503 ? 2.797 8.204 -29.316 1.00 92.19 503 ILE A CA 1
ATOM 3975 C C . ILE A 1 503 ? 1.914 8.604 -30.499 1.00 92.19 503 ILE A C 1
ATOM 3977 O O . ILE A 1 503 ? 0.869 9.217 -30.282 1.00 92.19 503 ILE A O 1
ATOM 3981 N N . THR A 1 504 ? 2.316 8.222 -31.711 1.00 91.12 504 THR A N 1
ATOM 3982 C CA . THR A 1 504 ? 1.571 8.470 -32.958 1.00 91.12 504 THR A CA 1
ATOM 3983 C C . THR A 1 504 ? 0.664 7.303 -33.334 1.00 91.12 504 THR A C 1
ATOM 3985 O O . THR A 1 504 ? -0.398 7.532 -33.895 1.00 91.12 504 THR A O 1
ATOM 3988 N N . ASP A 1 505 ? 1.047 6.072 -32.987 1.00 92.69 505 ASP A N 1
ATOM 3989 C CA . ASP A 1 505 ? 0.202 4.884 -33.143 1.00 92.69 505 ASP A CA 1
ATOM 3990 C C . ASP A 1 505 ? 0.434 3.891 -31.995 1.00 92.69 505 ASP A C 1
ATOM 3992 O O . ASP A 1 505 ? 1.536 3.803 -31.438 1.00 92.69 505 ASP A O 1
ATOM 3996 N N . PHE A 1 506 ? -0.615 3.170 -31.605 1.00 94.00 506 PHE A N 1
ATOM 3997 C CA . PHE A 1 506 ? -0.59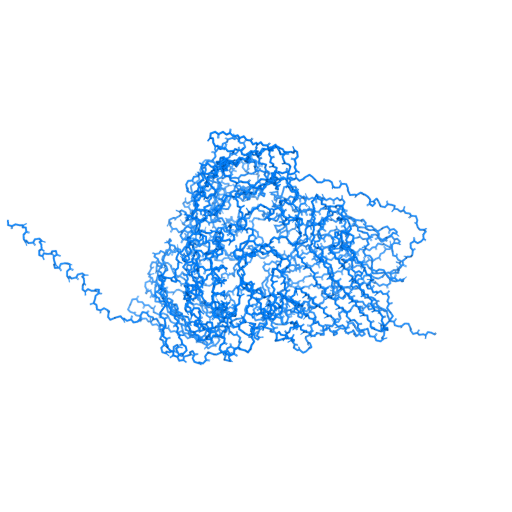4 2.233 -30.485 1.00 94.00 506 PHE A CA 1
ATOM 3998 C C . PHE A 1 506 ? -1.493 1.035 -30.765 1.00 94.00 506 PHE A C 1
ATOM 4000 O O . PHE A 1 506 ? -2.704 1.189 -30.907 1.00 94.00 506 PHE A O 1
ATOM 4007 N N . SER A 1 507 ? -0.919 -0.164 -30.722 1.00 95.12 507 SER A N 1
ATOM 4008 C CA . SER A 1 507 ? -1.673 -1.413 -30.769 1.00 95.12 507 SER A CA 1
ATOM 4009 C C . SER A 1 507 ? -1.364 -2.295 -29.561 1.00 95.12 507 SER A C 1
ATOM 4011 O O . SER A 1 507 ? -0.244 -2.332 -29.034 1.00 95.12 507 SER A O 1
ATOM 4013 N N . LEU A 1 508 ? -2.392 -3.002 -29.099 1.00 96.19 508 LEU A N 1
ATOM 4014 C CA . LEU A 1 508 ? -2.339 -3.944 -27.990 1.00 96.19 508 LEU A CA 1
ATOM 4015 C C . LEU A 1 508 ? -3.020 -5.233 -28.438 1.00 96.19 508 LEU A C 1
ATOM 4017 O O . LEU A 1 508 ? -4.209 -5.228 -28.713 1.00 96.19 508 LEU A O 1
ATOM 4021 N N . GLU A 1 509 ? -2.285 -6.340 -28.461 1.00 95.44 509 GLU A N 1
ATOM 4022 C CA . GLU A 1 509 ? -2.847 -7.659 -28.744 1.00 95.44 509 GLU A CA 1
ATOM 4023 C C . GLU A 1 509 ? -2.676 -8.592 -27.538 1.00 95.44 509 GLU A C 1
ATOM 4025 O O . GLU A 1 509 ? -1.607 -8.595 -26.918 1.00 95.44 509 GLU A O 1
ATOM 4030 N N . PRO A 1 510 ? -3.665 -9.449 -27.224 1.00 93.75 510 PRO A N 1
ATOM 4031 C CA . PRO A 1 510 ? -5.024 -9.465 -27.789 1.00 93.75 510 PRO A CA 1
ATOM 4032 C C . PRO A 1 510 ? -5.847 -8.234 -27.367 1.00 93.75 510 PRO A C 1
ATOM 4034 O O . PRO A 1 510 ? -5.514 -7.621 -26.364 1.00 93.75 510 PRO A O 1
ATOM 4037 N N . ASP A 1 511 ? -6.943 -7.926 -28.066 1.00 89.12 511 ASP A N 1
ATOM 4038 C CA . ASP A 1 511 ? -7.858 -6.846 -27.648 1.00 89.12 511 ASP A CA 1
ATOM 4039 C C . ASP A 1 511 ? -8.538 -7.181 -26.307 1.00 89.12 511 ASP A C 1
ATOM 4041 O O . ASP A 1 511 ? -8.594 -6.368 -25.387 1.00 89.12 511 ASP A O 1
ATOM 4045 N N . ASP A 1 512 ? -8.986 -8.432 -26.160 1.00 89.44 512 ASP A N 1
ATOM 4046 C CA . ASP A 1 512 ? -9.505 -8.962 -24.902 1.00 89.44 512 ASP A CA 1
ATOM 4047 C C . ASP A 1 512 ? -8.363 -9.532 -24.047 1.00 89.44 512 ASP A C 1
ATOM 4049 O O . ASP A 1 512 ? -7.801 -10.592 -24.340 1.00 89.44 512 ASP A O 1
ATOM 4053 N N . MET A 1 513 ? -8.052 -8.877 -22.926 1.00 92.25 513 MET A N 1
ATOM 4054 C CA . MET A 1 513 ? -7.053 -9.361 -21.963 1.00 92.25 513 MET A CA 1
ATOM 4055 C C . MET A 1 513 ? -7.404 -10.723 -21.346 1.00 92.25 513 MET A C 1
ATOM 4057 O O . MET A 1 513 ? -6.507 -11.396 -20.821 1.00 92.25 513 MET A O 1
ATOM 4061 N N . MET A 1 514 ? -8.659 -11.165 -21.449 1.00 90.06 514 MET A N 1
ATOM 4062 C CA . MET A 1 514 ? -9.129 -12.493 -21.052 1.00 90.06 514 MET A CA 1
ATOM 4063 C C . MET A 1 514 ? -8.942 -13.556 -22.156 1.00 90.06 514 MET A C 1
ATOM 4065 O O . MET A 1 514 ? -9.165 -14.749 -21.898 1.00 90.06 514 MET A O 1
ATOM 4069 N N . ASP A 1 515 ? -8.437 -13.192 -23.343 1.00 91.31 515 ASP A N 1
ATOM 4070 C CA . ASP A 1 515 ? -7.883 -14.130 -24.325 1.00 91.31 515 ASP A CA 1
ATOM 4071 C C . ASP A 1 515 ? -6.492 -14.611 -23.882 1.00 91.31 515 ASP A C 1
ATOM 4073 O O . ASP A 1 515 ? -5.450 -13.987 -24.092 1.00 91.31 515 ASP A O 1
ATOM 4077 N N . LEU A 1 516 ? -6.492 -15.787 -23.260 1.00 89.44 516 LEU A N 1
ATOM 4078 C CA . LEU A 1 516 ? -5.308 -16.445 -22.716 1.00 89.44 516 LEU A CA 1
ATOM 4079 C C . LEU A 1 516 ? -4.538 -17.292 -23.750 1.00 89.44 516 LEU A C 1
ATOM 4081 O O . LEU A 1 516 ? -3.592 -17.993 -23.383 1.00 89.44 516 LEU A O 1
ATOM 4085 N N . THR A 1 517 ? -4.943 -17.295 -25.026 1.00 87.50 517 THR A N 1
ATOM 4086 C CA . THR A 1 517 ? -4.341 -18.165 -26.057 1.00 87.50 517 THR A CA 1
ATOM 4087 C C . THR A 1 517 ? -3.034 -17.618 -26.630 1.00 87.50 517 THR A C 1
ATOM 4089 O O . THR A 1 517 ? -2.195 -18.394 -27.096 1.00 87.50 517 THR A O 1
ATOM 4092 N N . ARG A 1 518 ? -2.825 -16.301 -26.537 1.00 90.44 518 ARG A N 1
ATOM 4093 C CA . ARG A 1 518 ? -1.666 -15.573 -27.069 1.00 90.44 518 ARG A CA 1
ATOM 4094 C C . ARG A 1 518 ? -1.054 -14.637 -26.015 1.00 90.44 518 ARG A C 1
ATOM 4096 O O . ARG A 1 518 ? -1.771 -14.184 -25.123 1.00 90.44 518 ARG A O 1
ATOM 4103 N N . PRO A 1 519 ? 0.269 -14.384 -26.056 1.00 93.56 519 PRO A N 1
ATOM 4104 C CA . PRO A 1 519 ? 0.917 -13.439 -25.147 1.00 93.56 519 PRO A CA 1
ATOM 4105 C C . PRO A 1 519 ? 0.489 -11.995 -25.430 1.00 93.56 519 PRO A C 1
ATOM 4107 O O . PRO A 1 519 ? 0.054 -11.699 -26.539 1.00 93.56 519 PRO A O 1
ATOM 4110 N N . ILE A 1 520 ? 0.686 -11.103 -24.458 1.00 97.00 520 ILE A N 1
ATOM 4111 C CA . ILE A 1 520 ? 0.539 -9.663 -24.685 1.00 97.00 520 ILE A CA 1
ATOM 4112 C C . ILE A 1 520 ? 1.647 -9.176 -25.617 1.00 97.00 520 ILE A C 1
ATOM 4114 O O . ILE A 1 520 ? 2.840 -9.375 -25.345 1.00 97.00 520 ILE A O 1
ATOM 4118 N N . VAL A 1 521 ? 1.240 -8.481 -26.672 1.00 97.94 521 VAL A N 1
ATOM 4119 C CA . VAL A 1 521 ? 2.105 -7.736 -27.583 1.00 97.94 521 VAL A CA 1
ATOM 4120 C C . VAL A 1 521 ? 1.648 -6.285 -27.589 1.00 97.94 521 VAL A C 1
ATOM 4122 O O . VAL A 1 521 ? 0.464 -6.005 -27.713 1.00 97.94 521 VAL A O 1
ATOM 4125 N N . VAL A 1 522 ? 2.595 -5.366 -27.428 1.00 98.25 522 VAL A N 1
ATOM 4126 C CA . VAL A 1 522 ? 2.360 -3.927 -27.555 1.00 98.25 522 VAL A CA 1
ATOM 4127 C C . VAL A 1 522 ? 3.260 -3.402 -28.655 1.00 98.25 522 VAL A C 1
ATOM 4129 O O . VAL A 1 522 ? 4.482 -3.551 -28.556 1.00 98.25 522 VAL A O 1
ATOM 4132 N N . GLU A 1 523 ? 2.677 -2.798 -29.682 1.00 97.94 523 GLU A N 1
ATOM 4133 C CA . GLU A 1 523 ? 3.421 -2.076 -30.712 1.00 97.94 523 GLU A CA 1
ATOM 4134 C C . GLU A 1 523 ? 3.129 -0.584 -30.590 1.00 97.94 523 GLU A C 1
ATOM 4136 O O . GLU A 1 523 ? 1.999 -0.163 -30.353 1.00 97.94 523 GLU A O 1
ATOM 4141 N N . ILE A 1 524 ? 4.190 0.216 -30.652 1.00 96.62 524 ILE A N 1
ATOM 4142 C CA . ILE A 1 524 ? 4.123 1.659 -30.443 1.00 96.62 524 ILE A CA 1
ATOM 4143 C C . ILE A 1 524 ? 4.903 2.322 -31.560 1.00 96.62 524 ILE A C 1
ATOM 4145 O O . ILE A 1 524 ? 6.117 2.108 -31.661 1.00 96.62 524 ILE A O 1
ATOM 4149 N N . GLU A 1 525 ? 4.240 3.171 -32.333 1.00 96.00 525 GLU A N 1
ATOM 4150 C CA . GLU A 1 525 ? 4.917 4.187 -33.126 1.00 96.00 525 GLU A CA 1
ATOM 4151 C C . GLU A 1 525 ? 4.956 5.490 -32.347 1.00 96.00 525 GLU A C 1
ATOM 4153 O O . GLU A 1 525 ? 3.986 5.901 -31.705 1.00 96.00 525 GLU A O 1
ATOM 4158 N N . TYR A 1 526 ? 6.114 6.129 -32.353 1.00 93.69 526 TYR A N 1
ATOM 4159 C CA . TYR A 1 526 ? 6.308 7.348 -31.601 1.00 93.69 526 TYR A CA 1
ATOM 4160 C C . TYR A 1 526 ? 7.363 8.233 -32.223 1.00 93.69 526 TYR A C 1
ATOM 4162 O O . TYR A 1 526 ? 8.285 7.794 -32.923 1.00 93.69 526 TYR A O 1
ATOM 4170 N N . THR A 1 527 ? 7.258 9.502 -31.876 1.00 92.19 527 THR A N 1
ATOM 4171 C CA . THR A 1 527 ? 8.246 10.506 -32.209 1.00 92.19 527 THR A CA 1
ATOM 4172 C C . THR A 1 527 ? 8.892 11.058 -30.954 1.00 92.19 527 THR A C 1
ATOM 4174 O O . THR A 1 527 ? 8.312 11.001 -29.873 1.00 92.19 527 THR A O 1
ATOM 4177 N N . ALA A 1 528 ? 10.117 11.567 -31.061 1.00 91.19 528 ALA A N 1
ATOM 4178 C CA . ALA A 1 528 ? 10.768 12.301 -29.982 1.00 91.19 528 ALA A CA 1
ATOM 4179 C C . ALA A 1 528 ? 11.604 13.447 -30.564 1.00 91.19 528 ALA A C 1
ATOM 4181 O O . ALA A 1 528 ? 12.421 13.200 -31.451 1.00 91.19 528 ALA A O 1
ATOM 4182 N N . PRO A 1 529 ? 11.454 14.682 -30.063 1.00 85.69 529 PRO A N 1
ATOM 4183 C CA . PRO A 1 529 ? 12.035 15.848 -30.723 1.00 85.69 529 PRO A CA 1
ATOM 4184 C C . PRO A 1 529 ? 13.558 15.934 -30.604 1.00 85.69 529 PRO A C 1
ATOM 4186 O O . PRO A 1 529 ? 14.206 16.405 -31.529 1.00 85.69 529 PRO A O 1
ATOM 4189 N N . ASP A 1 530 ? 14.136 15.497 -29.482 1.00 85.56 530 ASP A N 1
ATOM 4190 C CA . ASP A 1 530 ? 15.586 15.512 -29.273 1.00 85.56 530 ASP A CA 1
ATOM 4191 C C . ASP A 1 530 ? 15.985 14.520 -28.170 1.00 85.56 530 ASP A C 1
ATOM 4193 O O . ASP A 1 530 ? 15.400 14.522 -27.083 1.00 85.56 530 ASP A O 1
ATOM 4197 N N . LEU A 1 531 ? 16.980 13.675 -28.456 1.00 88.44 531 LEU A N 1
ATOM 4198 C CA . LEU A 1 531 ? 17.641 12.774 -27.495 1.00 88.44 531 LEU A CA 1
ATOM 4199 C C . LEU A 1 531 ? 19.159 12.984 -27.434 1.00 88.44 531 LEU A C 1
ATOM 4201 O O . LEU A 1 531 ? 19.862 12.277 -26.694 1.00 88.44 531 LEU A O 1
ATOM 4205 N N . PHE A 1 532 ? 19.674 13.923 -28.222 1.00 91.50 532 PHE A N 1
ATOM 4206 C CA . PHE A 1 532 ? 21.082 14.241 -28.290 1.00 91.50 532 PHE A CA 1
ATOM 4207 C C . PHE A 1 532 ? 21.459 15.212 -27.173 1.00 91.50 532 PHE A C 1
ATOM 4209 O O . PHE A 1 532 ? 20.803 16.203 -26.865 1.00 91.50 532 PHE A O 1
ATOM 4216 N N . VAL A 1 533 ? 22.580 14.932 -26.524 1.00 91.88 533 VAL A N 1
ATOM 4217 C CA . VAL A 1 533 ? 23.171 15.811 -25.518 1.00 91.88 533 VAL A CA 1
ATOM 4218 C C . VAL A 1 533 ? 24.346 16.521 -26.185 1.00 91.88 533 VAL A C 1
ATOM 4220 O O . VAL A 1 533 ? 25.482 16.054 -26.121 1.00 91.88 533 VAL A O 1
ATOM 4223 N N . SER A 1 534 ? 24.041 17.615 -26.890 1.00 89.31 534 SER A N 1
ATOM 4224 C CA . SER A 1 534 ? 24.969 18.270 -27.829 1.00 89.31 534 SER A CA 1
ATOM 4225 C C . SER A 1 534 ? 25.743 19.465 -27.261 1.00 89.31 534 SER A C 1
ATOM 4227 O O . SER A 1 534 ? 25.169 20.454 -26.800 1.00 89.31 534 SER A O 1
ATOM 4229 N N . GLY A 1 535 ? 27.068 19.411 -27.309 1.00 86.50 535 GLY A N 1
ATOM 4230 C CA . GLY A 1 535 ? 27.976 20.537 -27.082 1.00 86.50 535 GLY A CA 1
ATOM 4231 C C . GLY A 1 535 ? 28.362 21.228 -28.393 1.00 86.50 535 GLY A C 1
ATOM 4232 O O . GLY A 1 535 ? 27.810 20.939 -29.454 1.00 86.50 535 GLY A O 1
ATOM 4233 N N . LYS A 1 536 ? 29.350 22.131 -28.334 1.00 85.19 536 LYS A N 1
ATOM 4234 C CA . LYS A 1 536 ? 29.831 22.866 -29.523 1.00 85.19 536 LYS A CA 1
ATOM 4235 C C . LYS A 1 536 ? 30.472 21.962 -30.583 1.00 85.19 536 LYS A C 1
ATOM 4237 O O . LYS A 1 536 ? 30.376 22.276 -31.762 1.00 85.19 536 LYS A O 1
ATOM 4242 N N . LYS A 1 537 ? 31.169 20.898 -30.168 1.00 88.06 537 LYS A N 1
ATOM 4243 C CA . LYS A 1 537 ? 31.897 19.980 -31.063 1.00 88.06 537 LYS A CA 1
ATOM 4244 C C . LYS A 1 537 ? 31.531 18.515 -30.852 1.00 88.06 537 LYS A C 1
ATOM 4246 O O . LYS A 1 537 ? 31.659 17.735 -31.784 1.00 88.06 537 LYS A O 1
ATOM 4251 N N . GLU A 1 538 ? 31.104 18.145 -29.652 1.00 91.75 538 GLU A N 1
ATOM 4252 C CA . GLU A 1 538 ? 30.800 16.766 -29.283 1.00 91.75 538 GLU A CA 1
ATOM 4253 C C . GLU A 1 538 ? 29.317 16.599 -28.932 1.00 91.75 538 GLU A C 1
ATOM 4255 O O . GLU A 1 538 ? 28.737 17.434 -28.238 1.00 91.75 538 GLU A O 1
ATOM 4260 N N . THR A 1 539 ? 28.709 15.498 -29.366 1.00 92.19 539 THR A N 1
ATOM 4261 C CA . THR A 1 539 ? 27.320 15.121 -29.082 1.00 92.19 539 THR A CA 1
ATOM 4262 C C . THR A 1 539 ? 27.272 13.714 -28.505 1.00 92.19 539 THR A C 1
ATOM 4264 O O . THR A 1 539 ? 27.860 12.788 -29.059 1.00 92.19 539 THR A O 1
ATOM 4267 N N . MET A 1 540 ? 26.549 13.535 -27.399 1.00 93.31 540 MET A N 1
ATOM 4268 C CA . MET A 1 540 ? 26.290 12.212 -26.823 1.00 93.31 540 MET A CA 1
ATOM 4269 C C . MET A 1 540 ? 24.877 11.750 -27.175 1.00 93.31 540 MET A C 1
ATOM 4271 O O . MET A 1 540 ? 23.949 12.558 -27.173 1.00 93.31 540 MET A O 1
ATOM 4275 N N . LEU A 1 541 ? 24.686 10.451 -27.405 1.00 91.38 541 LEU A N 1
ATOM 4276 C CA . LEU A 1 541 ? 23.363 9.880 -27.674 1.00 91.38 541 LEU A CA 1
ATOM 4277 C C . LEU A 1 541 ? 22.863 9.044 -26.488 1.00 91.38 541 LEU A C 1
ATOM 4279 O O . LEU A 1 541 ? 23.491 8.068 -26.065 1.00 91.38 541 LEU A O 1
ATOM 4283 N N . ALA A 1 542 ? 21.691 9.402 -25.962 1.00 88.69 542 ALA A N 1
ATOM 4284 C CA . ALA A 1 542 ? 20.945 8.547 -25.049 1.00 88.69 542 ALA A CA 1
ATOM 4285 C C . ALA A 1 542 ? 20.155 7.500 -25.848 1.00 88.69 542 ALA A C 1
ATOM 4287 O O . ALA A 1 542 ? 19.092 7.789 -26.382 1.00 88.69 542 ALA A O 1
ATOM 4288 N N . ILE A 1 543 ? 20.683 6.276 -25.926 1.00 91.19 543 ILE A N 1
ATOM 4289 C CA . ILE A 1 543 ? 20.009 5.175 -26.630 1.00 91.19 543 ILE A CA 1
ATOM 4290 C C . ILE A 1 543 ? 18.692 4.826 -25.909 1.00 91.19 543 ILE A C 1
ATOM 4292 O O . ILE A 1 543 ? 18.717 4.657 -24.682 1.00 91.19 543 ILE A O 1
ATOM 4296 N N . PRO A 1 544 ? 17.568 4.684 -26.641 1.00 91.06 544 PRO A N 1
ATOM 4297 C CA . PRO A 1 544 ? 16.241 4.461 -26.071 1.00 91.06 544 PRO A CA 1
ATOM 4298 C C . PRO A 1 544 ? 16.040 3.007 -25.602 1.00 91.06 544 PRO A C 1
ATOM 4300 O O . PRO A 1 544 ? 15.266 2.251 -26.180 1.00 91.06 544 PRO A O 1
ATOM 4303 N N . TRP A 1 545 ? 16.736 2.611 -24.533 1.00 92.81 545 TRP A N 1
ATOM 4304 C CA . TRP A 1 545 ? 16.536 1.314 -23.881 1.00 92.81 545 TRP A CA 1
ATOM 4305 C C . TRP A 1 545 ? 15.273 1.332 -23.001 1.00 92.81 545 TRP A C 1
ATOM 4307 O O . TRP A 1 545 ? 15.215 2.053 -22.000 1.00 92.81 545 TRP A O 1
ATOM 4317 N N . PHE A 1 546 ? 14.295 0.489 -23.311 1.00 93.94 546 PHE A N 1
ATOM 4318 C CA . PHE A 1 546 ? 13.108 0.214 -22.501 1.00 93.94 546 PHE A CA 1
ATOM 4319 C C . PHE A 1 546 ? 13.417 -0.665 -21.295 1.00 93.94 546 PHE A C 1
ATOM 4321 O O . PHE A 1 546 ? 12.677 -0.598 -20.311 1.00 93.94 546 PHE A O 1
ATOM 4328 N N . GLY A 1 547 ? 14.501 -1.451 -21.330 1.00 89.62 547 GLY A N 1
ATOM 4329 C CA . GLY A 1 547 ? 14.890 -2.397 -20.279 1.00 89.62 547 GLY A CA 1
ATOM 4330 C C . GLY A 1 547 ? 14.686 -1.918 -18.828 1.00 89.62 547 GLY A C 1
ATOM 4331 O O . GLY A 1 547 ? 14.098 -2.636 -18.018 1.00 89.62 547 GLY A O 1
ATOM 4332 N N . PRO A 1 548 ? 15.135 -0.702 -18.464 1.00 88.50 548 PRO A N 1
ATOM 4333 C CA . PRO A 1 548 ? 14.944 -0.135 -17.123 1.00 88.50 548 PRO A CA 1
ATOM 4334 C C . PRO A 1 548 ? 13.495 0.239 -16.756 1.00 88.50 548 PRO A C 1
ATOM 4336 O O . PRO A 1 548 ? 13.186 0.391 -15.573 1.00 88.50 548 PRO A O 1
ATOM 4339 N N . SER A 1 549 ? 12.616 0.419 -17.743 1.00 90.75 549 SER A N 1
ATOM 4340 C CA . SER A 1 549 ? 11.255 0.951 -17.585 1.00 90.75 549 SER A CA 1
ATOM 4341 C C . SER A 1 549 ? 10.151 -0.107 -17.727 1.00 90.75 549 SER A C 1
ATOM 4343 O O . SER A 1 549 ? 9.046 0.122 -17.224 1.00 90.75 549 SER A O 1
ATOM 4345 N N . VAL A 1 550 ? 10.433 -1.256 -18.355 1.00 92.75 550 VAL A N 1
ATOM 4346 C CA . VAL A 1 550 ? 9.473 -2.358 -18.566 1.00 92.75 550 VAL A CA 1
ATOM 4347 C C . VAL A 1 550 ? 9.959 -3.685 -17.974 1.00 92.75 550 VAL A C 1
ATOM 4349 O O . VAL A 1 550 ? 11.152 -3.908 -17.781 1.00 92.75 550 VAL A O 1
ATOM 4352 N N . GLY A 1 551 ? 9.015 -4.579 -17.677 1.00 92.25 551 GLY A N 1
ATOM 4353 C CA . GLY A 1 551 ? 9.288 -5.896 -17.106 1.00 92.25 551 GLY A CA 1
ATOM 4354 C C . GLY A 1 551 ? 9.590 -5.889 -15.604 1.00 92.25 551 GLY A C 1
ATOM 4355 O O . GLY A 1 551 ? 9.716 -4.851 -14.947 1.00 92.25 551 GLY A O 1
ATOM 4356 N N . LEU A 1 552 ? 9.676 -7.093 -15.038 1.00 92.44 552 LEU A N 1
ATOM 4357 C CA . LEU A 1 552 ? 9.850 -7.299 -13.598 1.00 92.44 552 LEU A CA 1
ATOM 4358 C C . LEU A 1 552 ? 11.314 -7.406 -13.149 1.00 92.44 552 LEU A C 1
ATOM 4360 O O . LEU A 1 552 ? 11.581 -7.168 -11.975 1.00 92.44 552 LEU A O 1
ATOM 4364 N N . ALA A 1 553 ? 12.266 -7.696 -14.043 1.00 91.94 553 ALA A N 1
ATOM 4365 C CA . ALA A 1 553 ? 13.660 -7.994 -13.680 1.00 91.94 553 ALA A CA 1
ATOM 4366 C C . ALA A 1 553 ? 14.335 -6.876 -12.861 1.00 91.94 553 ALA A C 1
ATOM 4368 O O . ALA A 1 553 ? 14.934 -7.131 -11.818 1.00 91.94 553 ALA A O 1
ATOM 4369 N N . ASN A 1 554 ? 14.178 -5.616 -13.280 1.00 86.50 554 ASN A N 1
ATOM 4370 C CA . ASN A 1 554 ? 14.700 -4.469 -12.529 1.00 86.50 554 ASN A CA 1
ATOM 4371 C C . ASN A 1 554 ? 13.919 -4.207 -11.230 1.00 86.50 554 ASN A C 1
ATOM 4373 O O . ASN A 1 554 ? 14.485 -3.705 -10.259 1.00 86.50 554 ASN A O 1
ATOM 4377 N N . ARG A 1 555 ? 12.628 -4.562 -11.184 1.00 86.19 555 ARG A N 1
ATOM 4378 C CA . ARG A 1 555 ? 11.768 -4.351 -10.010 1.00 86.19 555 ARG A CA 1
ATOM 4379 C C . ARG A 1 555 ? 12.089 -5.329 -8.885 1.00 86.19 555 ARG A C 1
ATOM 4381 O O . ARG A 1 555 ? 12.179 -4.896 -7.743 1.00 86.19 555 ARG A O 1
ATOM 4388 N N . ILE A 1 556 ? 12.317 -6.607 -9.199 1.00 87.25 556 ILE A N 1
ATOM 4389 C CA . ILE A 1 556 ? 12.563 -7.651 -8.188 1.00 87.25 556 ILE A CA 1
ATOM 4390 C C . ILE A 1 556 ? 13.909 -7.504 -7.465 1.00 87.25 556 ILE A C 1
ATOM 4392 O O . ILE A 1 556 ? 14.079 -8.063 -6.388 1.00 87.25 556 ILE A O 1
ATOM 4396 N N . LEU A 1 557 ? 14.861 -6.753 -8.030 1.00 87.69 557 LEU A N 1
ATOM 4397 C CA . LEU A 1 557 ? 16.142 -6.449 -7.377 1.00 87.69 557 LEU A CA 1
ATOM 4398 C C . LEU A 1 557 ? 16.156 -5.076 -6.690 1.00 87.69 557 LEU A C 1
ATOM 4400 O O . LEU A 1 557 ? 17.061 -4.783 -5.901 1.00 87.69 557 LEU A O 1
ATOM 4404 N N . SER A 1 558 ? 15.190 -4.209 -7.006 1.00 80.69 558 SER A N 1
ATOM 4405 C CA . SER A 1 558 ? 15.193 -2.818 -6.557 1.00 80.69 558 SER A CA 1
ATOM 4406 C C . SER A 1 558 ? 15.079 -2.734 -5.034 1.00 80.69 558 SER A C 1
ATOM 4408 O O . SER A 1 558 ? 14.212 -3.352 -4.420 1.00 80.69 558 SER A O 1
ATOM 4410 N N . GLY A 1 559 ? 15.997 -1.998 -4.402 1.00 78.44 559 GLY A N 1
ATOM 4411 C CA . GLY A 1 559 ? 16.030 -1.830 -2.945 1.00 78.44 559 GLY A CA 1
ATOM 4412 C C . GLY A 1 559 ? 16.433 -3.080 -2.149 1.00 78.44 559 GLY A C 1
ATOM 4413 O O . GLY A 1 559 ? 16.487 -3.020 -0.923 1.00 78.44 559 GLY A O 1
ATOM 4414 N N . SER A 1 560 ? 16.751 -4.205 -2.802 1.00 86.38 560 SER A N 1
ATOM 4415 C CA . SER A 1 560 ? 17.089 -5.459 -2.110 1.00 86.38 560 SER A CA 1
ATOM 4416 C C . SER A 1 560 ? 18.571 -5.599 -1.738 1.00 86.38 560 SER A C 1
ATOM 4418 O O . SER A 1 560 ? 18.898 -6.419 -0.881 1.00 86.38 560 SER A O 1
ATOM 4420 N N . PHE A 1 561 ? 19.458 -4.795 -2.342 1.00 90.75 561 PHE A N 1
ATOM 4421 C CA . PHE A 1 561 ? 20.925 -4.919 -2.239 1.00 90.75 561 PHE A CA 1
ATOM 4422 C C . PHE A 1 561 ? 21.624 -3.799 -1.447 1.00 90.75 561 PHE A C 1
ATOM 4424 O O . PHE A 1 561 ? 22.844 -3.637 -1.525 1.00 90.75 561 PHE A O 1
ATOM 4431 N N . GLY A 1 562 ? 20.870 -3.040 -0.645 1.00 90.12 562 GLY A N 1
ATOM 4432 C CA . GLY A 1 562 ? 21.412 -1.902 0.104 1.00 90.12 562 GLY A CA 1
ATOM 4433 C C . GLY A 1 562 ? 22.295 -2.263 1.306 1.00 90.12 562 GLY A C 1
ATOM 4434 O O . GLY A 1 562 ? 23.199 -1.508 1.644 1.00 90.12 562 GLY A O 1
ATOM 4435 N N . LEU A 1 563 ? 22.119 -3.442 1.914 1.00 92.38 563 LEU A N 1
ATOM 4436 C CA . LEU A 1 563 ? 22.901 -3.871 3.084 1.00 92.38 563 LEU A CA 1
ATOM 4437 C C . LEU A 1 563 ? 24.339 -4.253 2.708 1.00 92.38 563 LEU A C 1
ATOM 4439 O O . LEU A 1 563 ? 24.557 -4.873 1.664 1.00 92.38 563 LEU A O 1
ATOM 4443 N N . ASP A 1 564 ? 25.321 -3.966 3.566 1.00 90.88 564 ASP A N 1
ATOM 4444 C CA . ASP A 1 564 ? 26.726 -4.362 3.333 1.00 90.88 564 ASP A CA 1
ATOM 4445 C C . ASP A 1 564 ? 26.908 -5.878 3.347 1.00 90.88 564 ASP A C 1
ATOM 4447 O O . ASP A 1 564 ? 27.617 -6.436 2.517 1.00 90.88 564 ASP A O 1
ATOM 4451 N N . LYS A 1 565 ? 26.235 -6.536 4.292 1.00 93.19 565 LYS A N 1
ATOM 4452 C CA . LYS A 1 565 ? 26.179 -7.986 4.462 1.00 93.19 565 LYS A CA 1
ATOM 4453 C C . LYS A 1 565 ? 24.808 -8.373 4.998 1.00 93.19 565 LYS A C 1
ATOM 4455 O O . LYS A 1 565 ? 24.142 -7.550 5.624 1.00 93.19 565 LYS A O 1
ATOM 4460 N N . ARG A 1 566 ? 24.424 -9.630 4.795 1.00 93.88 566 ARG A N 1
ATOM 4461 C CA . ARG A 1 566 ? 23.161 -10.190 5.283 1.00 93.88 566 ARG A CA 1
ATOM 4462 C C . ARG A 1 566 ? 23.395 -11.290 6.306 1.00 93.88 566 ARG A C 1
ATOM 4464 O O . ARG A 1 566 ? 24.359 -12.047 6.181 1.00 93.88 566 ARG A O 1
ATOM 4471 N N . LYS A 1 567 ? 22.502 -11.390 7.290 1.00 93.12 567 LYS A N 1
ATOM 4472 C CA . LYS A 1 567 ? 22.369 -12.567 8.164 1.00 93.12 567 LYS A CA 1
ATOM 4473 C C . LYS A 1 567 ? 21.499 -13.632 7.498 1.00 93.12 567 LYS A C 1
ATOM 4475 O O . LYS A 1 567 ? 21.741 -14.818 7.706 1.00 93.12 567 LYS A O 1
ATOM 4480 N N . TYR A 1 568 ? 20.516 -13.222 6.698 1.00 94.12 568 TYR A N 1
ATOM 4481 C CA . TYR A 1 568 ? 19.527 -14.119 6.107 1.00 94.12 568 TYR A CA 1
ATOM 4482 C C . TYR A 1 568 ? 19.621 -14.142 4.578 1.00 94.12 568 TYR A C 1
ATOM 4484 O O . TYR A 1 568 ? 19.992 -13.130 3.974 1.00 94.12 568 TYR A O 1
ATOM 4492 N N . PRO A 1 569 ? 19.249 -15.260 3.925 1.00 94.25 569 PRO A N 1
ATOM 4493 C CA . PRO A 1 569 ? 19.105 -15.296 2.473 1.00 94.25 569 PRO A CA 1
ATOM 4494 C C . PRO A 1 569 ? 18.212 -14.158 1.957 1.00 94.25 569 PRO A C 1
ATOM 4496 O O . PRO A 1 569 ? 17.345 -13.653 2.677 1.00 94.25 569 PRO A O 1
ATOM 4499 N N . LEU A 1 570 ? 18.433 -13.736 0.716 1.00 94.06 570 LEU A N 1
ATOM 4500 C CA . LEU A 1 570 ? 17.535 -12.834 -0.003 1.00 94.06 570 LEU A CA 1
ATOM 4501 C C . LEU A 1 570 ? 16.654 -13.671 -0.929 1.00 94.06 570 LEU A C 1
ATOM 4503 O O . LEU A 1 570 ? 17.172 -14.416 -1.750 1.00 94.06 570 LEU A O 1
ATOM 4507 N N . LYS A 1 571 ? 15.338 -13.526 -0.832 1.00 91.44 571 LYS A N 1
ATOM 4508 C CA . LYS A 1 571 ? 14.349 -14.164 -1.697 1.00 91.44 571 LYS A CA 1
ATOM 4509 C C . LYS A 1 571 ? 13.719 -13.107 -2.604 1.00 91.44 571 LYS A C 1
ATOM 4511 O O . LYS A 1 571 ? 13.269 -12.074 -2.115 1.00 91.44 571 LYS A O 1
ATOM 4516 N N . THR A 1 572 ? 13.698 -13.374 -3.906 1.00 87.69 572 THR A N 1
ATOM 4517 C CA . THR A 1 572 ? 13.068 -12.520 -4.936 1.00 87.69 572 THR A CA 1
ATOM 4518 C C . THR A 1 572 ? 11.828 -13.166 -5.557 1.00 87.69 572 THR A C 1
ATOM 4520 O O . THR A 1 572 ? 11.166 -12.544 -6.381 1.00 87.69 572 THR A O 1
ATOM 4523 N N . ASP A 1 573 ? 11.530 -14.415 -5.175 1.00 82.31 573 ASP A N 1
ATOM 4524 C CA . ASP A 1 573 ? 10.384 -15.247 -5.581 1.00 82.31 573 ASP A CA 1
ATOM 4525 C C . ASP A 1 573 ? 10.324 -15.649 -7.065 1.00 82.31 573 ASP A C 1
ATOM 4527 O O . ASP A 1 573 ? 9.681 -16.644 -7.396 1.00 82.31 573 ASP A O 1
ATOM 4531 N N . LEU A 1 574 ? 11.006 -14.932 -7.962 1.00 88.62 574 LEU A N 1
ATOM 4532 C CA . LEU A 1 574 ? 10.825 -15.050 -9.408 1.00 88.62 574 LEU A CA 1
ATOM 4533 C C . LEU A 1 574 ? 12.163 -15.005 -10.155 1.00 88.62 574 LEU A C 1
ATOM 4535 O O . LEU A 1 574 ? 13.044 -14.214 -9.822 1.00 88.62 574 LEU A O 1
ATOM 4539 N N . ALA A 1 575 ? 12.277 -15.830 -11.198 1.00 93.38 575 ALA A N 1
ATOM 4540 C CA . ALA A 1 575 ? 13.328 -15.742 -12.205 1.00 93.38 575 ALA A CA 1
ATOM 4541 C C . ALA A 1 575 ? 12.717 -15.151 -13.479 1.00 93.38 575 ALA A C 1
ATOM 4543 O O . ALA A 1 575 ? 11.740 -15.687 -14.005 1.00 93.38 575 ALA A O 1
ATOM 4544 N N . CYS A 1 576 ? 13.245 -14.030 -13.957 1.00 96.06 576 CYS A N 1
ATOM 4545 C CA . CYS A 1 576 ? 12.707 -13.303 -15.105 1.00 96.06 576 CYS A CA 1
ATOM 4546 C C . CYS A 1 576 ? 13.784 -12.440 -15.758 1.00 96.06 576 CYS A C 1
ATOM 4548 O O . CYS A 1 576 ? 14.863 -12.231 -15.198 1.00 96.06 576 CYS A O 1
ATOM 4550 N N . GLY A 1 577 ? 13.507 -11.941 -16.957 1.00 96.25 577 GLY A N 1
ATOM 4551 C CA . GLY A 1 577 ? 14.490 -11.148 -17.675 1.00 96.25 577 GLY A CA 1
ATOM 4552 C C . GLY A 1 577 ? 13.921 -10.279 -18.776 1.00 96.25 577 GLY A C 1
ATOM 4553 O O . GLY A 1 577 ? 12.714 -10.240 -19.010 1.00 96.25 577 GLY A O 1
ATOM 4554 N N . ILE A 1 578 ? 14.821 -9.575 -19.445 1.00 97.25 578 ILE A N 1
ATOM 4555 C CA . ILE A 1 578 ? 14.525 -8.744 -20.602 1.00 97.25 578 ILE A CA 1
ATOM 4556 C C . ILE A 1 578 ? 15.569 -8.987 -21.690 1.00 97.25 578 ILE A C 1
ATOM 4558 O O . ILE A 1 578 ? 16.756 -9.161 -21.391 1.00 97.25 578 ILE A O 1
ATOM 4562 N N . LYS A 1 579 ? 15.114 -9.019 -22.939 1.00 98.00 579 LYS A N 1
ATOM 4563 C CA . LYS A 1 579 ? 15.956 -9.011 -24.136 1.00 98.00 579 LYS A CA 1
ATOM 4564 C C . LYS A 1 579 ? 15.556 -7.829 -24.995 1.00 98.00 579 LYS A C 1
ATOM 4566 O O . LYS A 1 579 ? 14.365 -7.600 -25.189 1.00 98.00 579 LYS A O 1
ATOM 4571 N N . GLU A 1 580 ? 16.530 -7.084 -25.484 1.00 97.50 580 GLU A N 1
ATOM 4572 C CA . GLU A 1 580 ? 16.279 -5.843 -26.201 1.00 97.50 580 GLU A CA 1
ATOM 4573 C C . GLU A 1 580 ? 17.207 -5.697 -27.406 1.00 97.50 580 GLU A C 1
ATOM 4575 O O . GLU A 1 580 ? 18.416 -5.895 -27.285 1.00 97.50 580 GLU A O 1
ATOM 4580 N N . THR A 1 581 ? 16.637 -5.317 -28.547 1.00 98.25 581 THR A N 1
ATOM 4581 C CA . THR A 1 581 ? 17.358 -4.986 -29.781 1.00 98.25 581 THR A CA 1
ATOM 4582 C C . THR A 1 581 ? 16.970 -3.579 -30.217 1.00 98.25 581 THR A C 1
ATOM 4584 O O . THR A 1 581 ? 15.785 -3.247 -30.255 1.00 98.25 581 THR A O 1
ATOM 4587 N N . VAL A 1 582 ? 17.957 -2.752 -30.557 1.00 97.44 582 VAL A N 1
ATOM 4588 C CA . VAL A 1 582 ? 17.760 -1.366 -30.995 1.00 97.44 582 VAL A CA 1
ATOM 4589 C C . VAL A 1 582 ? 18.525 -1.127 -32.293 1.00 97.44 582 VAL A C 1
ATOM 4591 O O . VAL A 1 582 ? 19.740 -1.298 -32.333 1.00 97.44 582 VAL A O 1
ATOM 4594 N N . ASN A 1 583 ? 17.829 -0.680 -33.336 1.00 97.56 583 ASN A N 1
ATOM 4595 C CA . ASN A 1 583 ? 18.405 -0.289 -34.621 1.00 97.56 583 ASN A CA 1
ATOM 4596 C C . ASN A 1 583 ? 18.097 1.187 -34.886 1.00 97.56 583 ASN A C 1
ATOM 4598 O O . ASN A 1 583 ? 16.936 1.556 -35.050 1.00 97.56 583 ASN A O 1
ATOM 4602 N N . LEU A 1 584 ? 19.125 2.033 -34.940 1.00 95.44 584 LEU A N 1
ATOM 4603 C CA . LEU A 1 584 ? 19.006 3.473 -35.164 1.00 95.44 584 LEU A CA 1
ATOM 4604 C C . LEU A 1 584 ? 19.687 3.856 -36.477 1.00 95.44 584 LEU A C 1
ATOM 4606 O O . LEU A 1 584 ? 20.891 3.666 -36.640 1.00 95.44 584 LEU A O 1
ATOM 4610 N N . ASN A 1 585 ? 18.944 4.453 -37.401 1.00 93.88 585 ASN A N 1
ATOM 4611 C CA . ASN A 1 585 ? 19.521 5.188 -38.519 1.00 93.88 585 ASN A CA 1
ATOM 4612 C C . ASN A 1 585 ? 19.772 6.632 -38.073 1.00 93.88 585 ASN A C 1
ATOM 4614 O O . ASN A 1 585 ? 18.829 7.408 -37.929 1.00 93.88 585 ASN A O 1
ATOM 4618 N N . LEU A 1 586 ? 21.037 6.973 -37.835 1.00 89.00 586 LEU A N 1
ATOM 4619 C CA . LEU A 1 586 ? 21.445 8.289 -37.349 1.00 89.00 586 LEU A CA 1
ATOM 4620 C C . LEU A 1 586 ? 21.497 9.340 -38.469 1.00 89.00 586 LEU A C 1
ATOM 4622 O O . LEU A 1 586 ? 21.578 10.524 -38.162 1.00 89.00 586 LEU A O 1
ATOM 4626 N N . LYS A 1 587 ? 21.443 8.939 -39.753 1.00 78.69 587 LYS A N 1
ATOM 4627 C CA . LYS A 1 587 ? 21.599 9.844 -40.910 1.00 78.69 587 LYS A CA 1
ATOM 4628 C C . LYS A 1 587 ? 22.784 10.820 -40.712 1.00 78.69 587 LYS A C 1
ATOM 4630 O O . LYS A 1 587 ? 23.815 10.418 -40.182 1.00 78.69 587 LYS A O 1
ATOM 4635 N N . ASN A 1 588 ? 22.654 12.074 -41.153 1.00 77.06 588 ASN A N 1
ATOM 4636 C CA . ASN A 1 588 ? 23.574 13.181 -40.888 1.00 77.06 588 ASN A CA 1
ATOM 4637 C C . ASN A 1 588 ? 23.207 13.930 -39.586 1.00 77.06 588 ASN A C 1
ATOM 4639 O O . ASN A 1 588 ? 23.570 15.092 -39.433 1.00 77.06 588 ASN A O 1
ATOM 4643 N N . ALA A 1 589 ? 22.466 13.310 -38.653 1.00 83.50 589 ALA A N 1
ATOM 4644 C CA . ALA A 1 589 ? 22.140 13.941 -37.368 1.00 83.50 589 ALA A CA 1
ATOM 4645 C C . ALA A 1 589 ? 23.373 14.061 -36.454 1.00 83.50 589 ALA A C 1
ATOM 4647 O O . ALA A 1 589 ? 23.408 14.892 -35.549 1.00 83.50 589 ALA A O 1
ATOM 4648 N N . VAL A 1 590 ? 24.395 13.234 -36.698 1.00 87.62 590 VAL A N 1
ATOM 4649 C CA . VAL A 1 590 ? 25.693 13.269 -36.019 1.00 87.62 590 VAL A CA 1
ATOM 4650 C C . VAL A 1 590 ? 26.830 13.058 -37.015 1.00 87.62 590 VAL A C 1
ATOM 4652 O O . VAL A 1 590 ? 26.643 12.442 -38.065 1.00 87.62 590 VAL A O 1
ATOM 4655 N N . GLY A 1 591 ? 28.006 13.590 -36.686 1.00 87.44 591 GLY A N 1
ATOM 4656 C CA . GLY A 1 591 ? 29.226 13.455 -37.475 1.00 87.44 591 GLY A CA 1
ATOM 4657 C C . GLY A 1 591 ? 29.962 12.154 -37.181 1.00 87.44 591 GLY A C 1
ATOM 4658 O O . GLY A 1 591 ? 29.357 11.133 -36.843 1.00 87.44 591 GLY A O 1
ATOM 4659 N N . LYS A 1 592 ? 31.292 12.166 -37.317 1.00 87.88 592 LYS A N 1
ATOM 4660 C CA . LYS A 1 592 ? 32.085 10.949 -37.119 1.00 87.88 592 LYS A CA 1
ATOM 4661 C C . LYS A 1 592 ? 31.952 10.441 -35.687 1.00 87.88 592 LYS A C 1
ATOM 4663 O O . LYS A 1 592 ? 31.830 11.202 -34.729 1.00 87.88 592 LYS A O 1
ATOM 4668 N N . ASN A 1 593 ? 32.007 9.122 -35.554 1.00 88.19 593 ASN A N 1
ATOM 4669 C CA . ASN A 1 593 ? 32.117 8.457 -34.266 1.00 88.19 593 ASN A CA 1
ATOM 4670 C C . ASN A 1 593 ? 33.445 8.846 -33.595 1.00 88.19 593 ASN A C 1
ATOM 4672 O O . ASN A 1 593 ? 34.511 8.598 -34.157 1.00 88.19 593 ASN A O 1
ATOM 4676 N N . ILE A 1 594 ? 33.356 9.447 -32.408 1.00 88.94 594 ILE A N 1
ATOM 4677 C CA . ILE A 1 594 ? 34.508 9.823 -31.584 1.00 88.94 594 ILE A CA 1
ATOM 4678 C C . ILE A 1 594 ? 34.839 8.687 -30.612 1.00 88.94 594 ILE A C 1
ATOM 4680 O O . ILE A 1 594 ? 35.998 8.293 -30.492 1.00 88.94 594 ILE A O 1
ATOM 4684 N N . ALA A 1 595 ? 33.831 8.161 -29.909 1.00 87.94 595 ALA A N 1
ATOM 4685 C CA . ALA A 1 595 ? 34.005 7.087 -28.938 1.00 87.94 595 ALA A CA 1
ATOM 4686 C C . ALA A 1 595 ? 32.756 6.201 -28.837 1.00 87.94 595 ALA A C 1
ATOM 4688 O O . ALA A 1 595 ? 31.647 6.689 -28.603 1.00 87.94 595 ALA A O 1
ATOM 4689 N N . LEU A 1 596 ? 32.953 4.879 -28.922 1.00 89.38 596 LEU A N 1
ATOM 4690 C CA . LEU A 1 596 ? 31.926 3.889 -28.590 1.00 89.38 596 LEU A CA 1
ATOM 4691 C C . LEU A 1 596 ? 32.230 3.196 -27.268 1.00 89.38 596 LEU A C 1
ATOM 4693 O O . LEU A 1 596 ? 33.365 2.764 -27.043 1.00 89.38 596 LEU A O 1
ATOM 4697 N N . PRO A 1 597 ? 31.208 3.005 -26.423 1.00 89.75 597 PRO A N 1
ATOM 4698 C CA . PRO A 1 597 ? 31.389 2.331 -25.157 1.00 89.75 597 PRO A CA 1
ATOM 4699 C C . PRO A 1 597 ? 31.618 0.831 -25.360 1.00 89.75 597 PRO A C 1
ATOM 4701 O O . PRO A 1 597 ? 30.900 0.162 -26.103 1.00 89.75 597 PRO A O 1
ATOM 4704 N N . LYS A 1 598 ? 32.600 0.284 -24.639 1.00 89.56 598 LYS A N 1
ATOM 4705 C CA . LYS A 1 598 ? 32.786 -1.166 -24.479 1.00 89.56 598 LYS A CA 1
ATOM 4706 C C . LYS A 1 598 ? 32.102 -1.633 -23.201 1.00 89.56 598 LYS A C 1
ATOM 4708 O O . LYS A 1 598 ? 32.174 -0.933 -22.189 1.00 89.56 598 LYS A O 1
ATOM 4713 N N . PHE A 1 599 ? 31.489 -2.811 -23.221 1.00 92.81 599 PHE A N 1
ATOM 4714 C CA . PHE A 1 599 ? 30.753 -3.361 -22.082 1.00 92.81 599 PHE A CA 1
ATOM 4715 C C . PHE A 1 599 ? 31.338 -4.695 -21.624 1.00 92.81 599 PHE A C 1
ATOM 4717 O O . PHE A 1 599 ? 31.730 -5.524 -22.442 1.00 92.81 599 PHE A O 1
ATOM 4724 N N . ASP A 1 600 ? 31.349 -4.907 -20.310 1.00 91.12 600 ASP A N 1
ATOM 4725 C CA . ASP A 1 600 ? 31.788 -6.167 -19.714 1.00 91.12 600 ASP A CA 1
ATOM 4726 C C . ASP A 1 600 ? 30.589 -7.108 -19.554 1.00 91.12 600 ASP A C 1
ATOM 4728 O O . ASP A 1 600 ? 29.751 -6.905 -18.673 1.00 91.12 600 ASP A O 1
ATOM 4732 N N . ASN A 1 601 ? 30.501 -8.142 -20.390 1.00 93.50 601 ASN A N 1
ATOM 4733 C CA . ASN A 1 601 ? 29.427 -9.131 -20.296 1.00 93.50 601 ASN A CA 1
ATOM 4734 C C . ASN A 1 601 ? 29.577 -10.010 -19.040 1.00 93.50 601 ASN A C 1
ATOM 4736 O O . ASN A 1 601 ? 30.681 -10.337 -18.602 1.00 93.50 601 ASN A O 1
ATOM 4740 N N . ILE A 1 602 ? 28.445 -10.406 -18.463 1.00 96.38 602 ILE A N 1
ATOM 4741 C CA . ILE A 1 602 ? 28.327 -11.211 -17.246 1.00 96.38 602 ILE A CA 1
ATOM 4742 C C . ILE A 1 602 ? 27.402 -12.388 -17.553 1.00 96.38 602 ILE A C 1
ATOM 4744 O O . ILE A 1 602 ? 26.262 -12.185 -17.964 1.00 96.38 602 ILE A O 1
ATOM 4748 N N . ASP A 1 603 ? 27.852 -13.613 -17.295 1.00 96.25 603 ASP A N 1
ATOM 4749 C CA . ASP A 1 603 ? 26.997 -14.799 -17.343 1.00 96.25 603 ASP A CA 1
ATOM 4750 C C . ASP A 1 603 ? 27.421 -15.791 -16.256 1.00 96.25 603 ASP A C 1
ATOM 4752 O O . ASP A 1 603 ? 28.525 -16.333 -16.281 1.00 96.25 603 ASP A O 1
ATOM 4756 N N . ASN A 1 604 ? 26.563 -15.988 -15.257 1.00 95.25 604 ASN A N 1
ATOM 4757 C CA . ASN A 1 604 ? 26.749 -17.003 -14.227 1.00 95.25 604 ASN A CA 1
ATOM 4758 C C . ASN A 1 604 ? 25.395 -17.626 -13.830 1.00 95.25 604 ASN A C 1
ATOM 4760 O O . ASN A 1 604 ? 24.368 -17.431 -14.489 1.00 95.25 604 ASN A O 1
ATOM 4764 N N . LYS A 1 605 ? 25.387 -18.400 -12.738 1.00 94.56 605 LYS A N 1
ATOM 4765 C CA . LYS A 1 605 ? 24.180 -19.060 -12.213 1.00 94.56 605 LYS A CA 1
ATOM 4766 C C . LYS A 1 605 ? 23.135 -18.103 -11.614 1.00 94.56 605 LYS A C 1
ATOM 4768 O O . LYS A 1 605 ? 21.984 -18.494 -11.472 1.00 94.56 605 LYS A O 1
ATOM 4773 N N . LEU A 1 606 ? 23.526 -16.884 -11.230 1.00 94.88 606 LEU A N 1
ATOM 4774 C CA . LEU A 1 606 ? 22.663 -15.901 -10.564 1.00 94.88 606 LEU A CA 1
ATOM 4775 C C . LEU A 1 606 ? 22.018 -14.945 -11.567 1.00 94.88 606 LEU A C 1
ATOM 4777 O O . LEU A 1 606 ? 20.842 -14.599 -11.438 1.00 94.88 606 LEU A O 1
ATOM 4781 N N . ILE A 1 607 ? 22.802 -14.503 -12.549 1.00 95.88 607 ILE A N 1
ATOM 4782 C CA . ILE A 1 607 ? 22.445 -13.426 -13.462 1.00 95.88 607 ILE A CA 1
ATOM 4783 C C . ILE A 1 607 ? 23.122 -13.611 -14.824 1.00 95.88 607 ILE A C 1
ATOM 4785 O O . ILE A 1 607 ? 24.230 -14.140 -14.923 1.00 95.88 607 ILE A O 1
ATOM 4789 N N . LYS A 1 608 ? 22.470 -13.118 -15.875 1.00 97.19 608 LYS A N 1
ATOM 4790 C CA . LYS A 1 608 ? 23.099 -12.818 -17.162 1.00 97.19 608 LYS A CA 1
ATOM 4791 C C . LYS A 1 608 ? 22.878 -11.347 -17.483 1.00 97.19 608 LYS A C 1
ATOM 4793 O O . LYS A 1 608 ? 21.744 -10.883 -17.428 1.00 97.19 608 LYS A O 1
ATOM 4798 N N . TRP A 1 609 ? 23.938 -10.617 -17.796 1.00 97.12 609 TRP A N 1
ATOM 4799 C CA . TRP A 1 609 ? 23.866 -9.243 -18.280 1.00 97.12 609 TRP A CA 1
ATOM 4800 C C . TRP A 1 609 ? 24.833 -9.072 -19.446 1.00 97.12 609 TRP A C 1
ATOM 4802 O O . TRP A 1 609 ? 26.013 -9.390 -19.324 1.00 97.12 609 TRP A O 1
ATOM 4812 N N . SER A 1 610 ? 24.352 -8.574 -20.575 1.00 96.62 610 SER A N 1
ATOM 4813 C CA . SER A 1 610 ? 25.209 -8.262 -21.718 1.00 96.62 610 SER A CA 1
ATOM 4814 C C . SER A 1 610 ? 24.688 -7.048 -22.461 1.00 96.62 610 SER A C 1
ATOM 4816 O O . SER A 1 610 ? 23.484 -6.770 -22.436 1.00 96.62 610 SER A O 1
ATOM 4818 N N . ARG A 1 611 ? 25.604 -6.317 -23.095 1.00 95.56 611 ARG A N 1
ATOM 4819 C CA . ARG A 1 611 ? 25.270 -5.187 -23.957 1.00 95.56 611 ARG A CA 1
ATOM 4820 C C . ARG A 1 611 ? 26.301 -5.044 -25.062 1.00 95.56 611 ARG A C 1
ATOM 4822 O O . ARG A 1 611 ? 27.499 -5.061 -24.796 1.00 95.56 611 ARG A O 1
ATOM 4829 N N . THR A 1 612 ? 25.843 -4.865 -26.287 1.00 94.81 612 THR A N 1
ATOM 4830 C CA . THR A 1 612 ? 26.693 -4.594 -27.447 1.00 94.81 612 THR A CA 1
ATOM 4831 C C . THR A 1 612 ? 26.147 -3.387 -28.191 1.00 94.81 612 THR A C 1
ATOM 4833 O O . THR A 1 612 ? 24.939 -3.159 -28.222 1.00 94.81 612 THR A O 1
ATOM 4836 N N . ILE A 1 613 ? 27.049 -2.573 -28.738 1.00 94.00 613 ILE A N 1
ATOM 4837 C CA . ILE A 1 613 ? 26.719 -1.454 -29.620 1.00 94.00 613 ILE A CA 1
ATOM 4838 C C . ILE A 1 613 ? 27.727 -1.476 -30.760 1.00 94.00 613 ILE A C 1
ATOM 4840 O O . ILE A 1 613 ? 28.932 -1.496 -30.516 1.00 94.00 613 ILE A O 1
ATOM 4844 N N . ASN A 1 614 ? 27.230 -1.430 -31.988 1.00 93.50 614 ASN A N 1
ATOM 4845 C CA . ASN A 1 614 ? 28.030 -1.371 -33.201 1.00 93.50 614 ASN A CA 1
ATOM 4846 C C . ASN A 1 614 ? 27.570 -0.193 -34.057 1.00 93.50 614 ASN A C 1
ATOM 4848 O O . ASN A 1 614 ? 26.383 0.134 -34.077 1.00 93.50 614 ASN A O 1
ATOM 4852 N N . THR A 1 615 ? 28.494 0.418 -34.799 1.00 90.12 615 THR A N 1
ATOM 4853 C CA . THR A 1 615 ? 28.162 1.471 -35.767 1.00 90.12 615 THR A CA 1
ATOM 4854 C C . THR A 1 615 ? 28.778 1.186 -37.125 1.00 90.12 615 THR A C 1
ATOM 4856 O O . THR A 1 615 ? 29.979 0.931 -37.203 1.00 90.12 615 THR A O 1
ATOM 4859 N N . GLN A 1 616 ? 27.991 1.304 -38.191 1.00 87.94 616 GLN A N 1
ATOM 4860 C CA . GLN A 1 616 ? 28.455 1.208 -39.574 1.00 87.94 616 GLN A CA 1
ATOM 4861 C C . GLN A 1 616 ? 27.584 2.097 -40.468 1.00 87.94 616 GLN A C 1
ATOM 4863 O O . GLN A 1 616 ? 26.362 2.038 -40.373 1.00 87.94 616 GLN A O 1
ATOM 4868 N N . ASN A 1 617 ? 28.190 2.905 -41.344 1.00 82.69 617 ASN A N 1
ATOM 4869 C CA . ASN A 1 617 ? 27.481 3.743 -42.327 1.00 82.69 617 ASN A CA 1
ATOM 4870 C C . ASN A 1 617 ? 26.327 4.575 -41.719 1.00 82.69 617 ASN A C 1
ATOM 4872 O O . ASN A 1 617 ? 25.196 4.507 -42.195 1.00 82.69 617 ASN A O 1
ATOM 4876 N N . ASN A 1 618 ? 26.593 5.302 -40.625 1.00 82.75 618 ASN A N 1
ATOM 4877 C CA . ASN A 1 618 ? 25.606 6.084 -39.857 1.00 82.75 618 ASN A CA 1
ATOM 4878 C C . ASN A 1 618 ? 24.400 5.281 -39.326 1.00 82.75 618 ASN A C 1
ATOM 4880 O O . ASN A 1 618 ? 23.387 5.855 -38.930 1.00 82.75 618 ASN A O 1
ATOM 4884 N N . LYS A 1 619 ? 24.504 3.951 -39.260 1.00 91.50 619 LYS A N 1
ATOM 4885 C CA . LYS A 1 619 ? 23.569 3.079 -38.546 1.00 91.50 619 LYS A CA 1
ATOM 4886 C C . LYS A 1 619 ? 24.213 2.593 -37.257 1.00 91.50 619 LYS A C 1
ATOM 4888 O O . LYS A 1 619 ? 25.354 2.134 -37.272 1.00 91.50 619 LYS A O 1
ATOM 4893 N N . LEU A 1 620 ? 23.476 2.672 -36.156 1.00 94.44 620 LEU A N 1
ATOM 4894 C CA . LEU A 1 620 ? 23.838 2.102 -34.865 1.00 94.44 620 LEU A CA 1
ATOM 4895 C C . LEU A 1 620 ? 22.924 0.910 -34.585 1.00 94.44 620 LEU A C 1
ATOM 4897 O O . LEU A 1 620 ? 21.706 1.050 -34.618 1.00 94.44 620 LEU A O 1
ATOM 4901 N N . SER A 1 621 ? 23.504 -0.250 -34.296 1.00 95.69 621 SER A N 1
ATOM 4902 C CA . SER A 1 621 ? 22.774 -1.420 -33.793 1.00 95.69 621 SER A CA 1
ATOM 4903 C C . SER A 1 621 ? 23.217 -1.719 -32.369 1.00 95.69 621 SER A C 1
ATOM 4905 O O . SER A 1 621 ? 24.390 -1.549 -32.028 1.00 95.69 621 SER A O 1
ATOM 4907 N N . GLY A 1 622 ? 22.286 -2.144 -31.526 1.00 96.06 622 GLY A N 1
ATOM 4908 C CA . GLY A 1 622 ? 22.583 -2.564 -30.170 1.00 96.06 622 GLY A CA 1
ATOM 4909 C C . GLY A 1 622 ? 21.725 -3.735 -29.728 1.00 96.06 622 GLY A C 1
ATOM 4910 O O . GLY A 1 622 ? 20.544 -3.816 -30.060 1.00 96.06 622 GLY A O 1
ATOM 4911 N N . GLU A 1 623 ? 22.321 -4.616 -28.935 1.00 97.12 623 GLU A N 1
ATOM 4912 C CA . GLU A 1 623 ? 21.641 -5.744 -28.303 1.00 97.12 623 GLU A CA 1
ATOM 4913 C C . GLU A 1 623 ? 21.899 -5.720 -26.799 1.00 97.12 623 GLU A C 1
ATOM 4915 O O . GLU A 1 623 ? 22.970 -5.314 -26.333 1.00 97.12 623 GLU A O 1
ATOM 4920 N N . GLY A 1 624 ? 20.914 -6.151 -26.018 1.00 96.19 624 GLY A N 1
ATOM 4921 C CA . GLY A 1 624 ? 21.026 -6.253 -24.574 1.00 96.19 624 GLY A CA 1
ATOM 4922 C C . GLY A 1 624 ? 20.234 -7.420 -24.004 1.00 96.19 624 GLY A C 1
ATOM 4923 O O . GLY A 1 624 ? 19.096 -7.670 -24.392 1.00 96.19 624 GLY A O 1
ATOM 4924 N N . GLU A 1 625 ? 20.814 -8.096 -23.016 1.00 96.62 625 GLU A N 1
ATOM 4925 C CA . GLU A 1 625 ? 20.107 -9.076 -22.189 1.00 96.62 625 GLU A CA 1
ATOM 4926 C C . GLU A 1 625 ? 20.318 -8.761 -20.711 1.00 96.62 625 GLU A C 1
ATOM 4928 O O . GLU A 1 625 ? 21.432 -8.439 -20.297 1.00 96.62 625 GLU A O 1
ATOM 4933 N N . PHE A 1 626 ? 19.266 -8.897 -19.905 1.00 96.88 626 PHE A N 1
ATOM 4934 C CA . PHE A 1 626 ? 19.346 -8.856 -18.447 1.00 96.88 626 PHE A CA 1
ATOM 4935 C C . PHE A 1 626 ? 18.393 -9.886 -17.838 1.00 96.88 626 PHE A C 1
ATOM 4937 O O . PHE A 1 626 ? 17.179 -9.691 -17.836 1.00 96.88 626 PHE A O 1
ATOM 4944 N N . LEU A 1 627 ? 18.944 -10.998 -17.350 1.00 96.88 627 LEU A N 1
ATOM 4945 C CA . LEU A 1 627 ? 18.210 -12.141 -16.809 1.00 96.88 627 LEU A CA 1
ATOM 4946 C C . LEU A 1 627 ? 18.583 -12.356 -15.345 1.00 96.88 627 LEU A C 1
ATOM 4948 O O . LEU A 1 627 ? 19.751 -12.595 -15.043 1.00 96.88 627 LEU A O 1
ATOM 4952 N N . VAL A 1 628 ? 17.601 -12.349 -14.449 1.00 95.81 628 VAL A N 1
ATOM 4953 C CA . VAL A 1 628 ? 17.753 -12.796 -13.059 1.00 95.81 628 VAL A CA 1
ATOM 4954 C C . VAL A 1 628 ? 17.378 -14.273 -13.002 1.00 95.81 628 VAL A C 1
ATOM 4956 O O . VAL A 1 628 ? 16.213 -14.623 -13.178 1.00 95.81 628 VAL A O 1
ATOM 4959 N N . LYS A 1 629 ? 18.367 -15.147 -12.796 1.00 94.56 629 LYS A N 1
ATOM 4960 C CA . LYS A 1 629 ? 18.201 -16.609 -12.885 1.00 94.56 629 LYS A CA 1
ATOM 4961 C C . LYS A 1 629 ? 17.871 -17.265 -11.542 1.00 94.56 629 LYS A C 1
ATOM 4963 O O . LYS A 1 629 ? 17.248 -18.322 -11.517 1.00 94.56 629 LYS A O 1
ATOM 4968 N N . ALA A 1 630 ? 18.281 -16.647 -10.435 1.00 92.12 630 ALA A N 1
ATOM 4969 C CA . ALA A 1 630 ? 18.033 -17.150 -9.087 1.00 92.12 630 ALA A CA 1
ATOM 4970 C C . ALA A 1 630 ? 16.783 -16.512 -8.452 1.00 92.12 630 ALA A C 1
ATOM 4972 O O . ALA A 1 630 ? 16.536 -15.319 -8.609 1.00 92.12 630 ALA A O 1
ATOM 4973 N N . VAL A 1 631 ? 16.024 -17.314 -7.695 1.00 91.00 631 VAL A N 1
ATOM 4974 C CA . VAL A 1 631 ? 14.845 -16.875 -6.908 1.00 91.00 631 VAL A CA 1
ATOM 4975 C C . VAL A 1 631 ? 15.155 -16.691 -5.418 1.00 91.00 631 VAL A C 1
ATOM 4977 O O . VAL A 1 631 ? 14.343 -16.169 -4.651 1.00 91.00 631 VAL A O 1
ATOM 4980 N N . GLU A 1 632 ? 16.327 -17.169 -5.003 1.00 91.50 632 GLU A N 1
ATOM 4981 C CA . GLU A 1 632 ? 16.870 -17.079 -3.656 1.00 91.50 632 GLU A CA 1
ATOM 4982 C C . GLU A 1 632 ? 18.397 -16.985 -3.756 1.00 91.50 632 GLU A C 1
ATOM 4984 O O . GLU A 1 632 ? 19.016 -17.689 -4.552 1.00 91.50 632 GLU A O 1
ATOM 4989 N N . PHE A 1 633 ? 18.992 -16.105 -2.958 1.00 94.31 633 PHE A N 1
ATOM 4990 C CA . PHE A 1 633 ? 20.421 -15.836 -2.901 1.00 94.31 633 PHE A CA 1
ATOM 4991 C C . PHE A 1 633 ? 20.888 -16.104 -1.473 1.00 94.31 633 PHE A C 1
ATOM 4993 O O . PHE A 1 633 ? 20.404 -15.477 -0.522 1.00 94.31 633 PHE A O 1
ATOM 5000 N N . SER A 1 634 ? 21.853 -17.005 -1.307 1.00 95.38 634 SER A N 1
ATOM 5001 C CA . SER A 1 634 ? 22.571 -17.154 -0.040 1.00 95.38 634 SER A CA 1
ATOM 5002 C C . SER A 1 634 ? 23.276 -15.850 0.356 1.00 95.38 634 SER A C 1
ATOM 5004 O O . SER A 1 634 ? 23.461 -14.936 -0.451 1.00 95.38 634 SER A O 1
ATOM 5006 N N . THR A 1 635 ? 23.725 -15.751 1.607 1.00 95.94 635 THR A N 1
ATOM 5007 C CA . THR A 1 635 ? 24.453 -14.565 2.094 1.00 95.94 635 THR A CA 1
ATOM 5008 C C . THR A 1 635 ? 25.742 -14.290 1.304 1.00 95.94 635 THR A C 1
ATOM 5010 O O . THR A 1 635 ? 26.112 -13.128 1.140 1.00 95.94 635 THR A O 1
ATOM 5013 N N . ASN A 1 636 ? 26.387 -15.325 0.753 1.00 96.31 636 ASN A N 1
ATOM 5014 C CA . ASN A 1 636 ? 27.559 -15.189 -0.119 1.00 96.31 636 ASN A CA 1
ATOM 5015 C C . ASN A 1 636 ? 27.179 -14.767 -1.546 1.00 96.31 636 ASN A C 1
ATOM 5017 O O . ASN A 1 636 ? 27.792 -13.852 -2.095 1.00 96.31 636 ASN A O 1
ATOM 5021 N N . GLU A 1 637 ? 26.144 -15.376 -2.129 1.00 97.12 637 GLU A N 1
ATOM 5022 C CA . GLU A 1 637 ? 25.641 -15.005 -3.464 1.00 97.12 637 GLU A CA 1
ATOM 5023 C C . GLU A 1 637 ? 25.087 -13.578 -3.486 1.00 97.12 637 GLU A C 1
ATOM 5025 O O . GLU A 1 637 ? 25.207 -12.882 -4.488 1.00 97.12 637 GLU A O 1
ATOM 5030 N N . TYR A 1 638 ? 24.553 -13.095 -2.364 1.00 95.88 638 TYR A N 1
ATOM 5031 C CA . TYR A 1 638 ? 24.187 -11.695 -2.190 1.00 95.88 638 TYR A CA 1
ATOM 5032 C C . TYR A 1 638 ? 25.388 -10.753 -2.391 1.00 95.88 638 TYR A C 1
ATOM 5034 O O . TYR A 1 638 ? 25.287 -9.764 -3.117 1.00 95.88 638 TYR A O 1
ATOM 5042 N N . LEU A 1 639 ? 26.540 -11.062 -1.784 1.00 95.31 639 LEU A N 1
ATOM 5043 C CA . LEU A 1 639 ? 27.762 -10.261 -1.930 1.00 95.31 639 LEU A CA 1
ATOM 5044 C C . LEU A 1 639 ? 28.333 -10.343 -3.348 1.00 95.31 639 LEU A C 1
ATOM 5046 O O . LEU A 1 639 ? 28.829 -9.342 -3.870 1.00 95.31 639 LEU A O 1
ATOM 5050 N N . GLU A 1 640 ? 28.258 -11.516 -3.978 1.00 95.88 640 GLU A N 1
ATOM 5051 C CA . GLU A 1 640 ? 28.603 -11.685 -5.391 1.00 95.88 640 GLU A CA 1
ATOM 5052 C C . GLU A 1 640 ? 27.711 -10.798 -6.269 1.00 95.88 640 GLU A C 1
ATOM 5054 O O . GLU A 1 640 ? 28.218 -9.993 -7.049 1.00 95.88 640 GLU A O 1
ATOM 5059 N N . MET A 1 641 ? 26.395 -10.851 -6.065 1.00 94.56 641 MET A N 1
ATOM 5060 C CA . MET A 1 641 ? 25.424 -10.056 -6.808 1.00 94.56 641 MET A CA 1
ATOM 5061 C C . MET A 1 641 ? 25.645 -8.549 -6.632 1.00 94.56 641 MET A C 1
ATOM 5063 O O . MET A 1 641 ? 25.602 -7.826 -7.622 1.00 94.56 641 MET A O 1
ATOM 5067 N N . LYS A 1 642 ? 25.989 -8.053 -5.430 1.00 93.38 642 LYS A N 1
ATOM 5068 C CA . LYS A 1 642 ? 26.369 -6.635 -5.235 1.00 93.38 642 LYS A CA 1
ATOM 5069 C C . LYS A 1 642 ? 27.546 -6.219 -6.121 1.00 93.38 642 LYS A C 1
ATOM 5071 O O . LYS A 1 642 ? 27.514 -5.148 -6.727 1.00 93.38 642 LYS A O 1
ATOM 5076 N N . LYS A 1 643 ? 28.580 -7.063 -6.233 1.00 93.31 643 LYS A N 1
ATOM 5077 C CA . LYS A 1 643 ? 29.737 -6.792 -7.109 1.00 93.31 643 LYS A CA 1
ATOM 5078 C C . LYS A 1 643 ? 29.323 -6.746 -8.581 1.00 93.31 643 LYS A C 1
ATOM 5080 O O . LYS A 1 643 ? 29.817 -5.895 -9.319 1.00 93.31 643 LYS A O 1
ATOM 5085 N N . LEU A 1 644 ? 28.422 -7.633 -9.003 1.00 94.62 644 LEU A N 1
ATOM 5086 C CA . LEU A 1 644 ? 27.895 -7.659 -10.371 1.00 94.62 644 LEU A CA 1
ATOM 5087 C C . LEU A 1 644 ? 27.019 -6.432 -10.656 1.00 94.62 644 LEU A C 1
ATOM 5089 O O . LEU A 1 644 ? 27.216 -5.777 -11.674 1.00 94.62 644 LEU A O 1
ATOM 5093 N N . LEU A 1 645 ? 26.141 -6.044 -9.728 1.00 92.75 645 LEU A N 1
ATOM 5094 C CA . LEU A 1 645 ? 25.312 -4.840 -9.840 1.00 92.75 645 LEU A CA 1
ATOM 5095 C C . LEU A 1 645 ? 26.154 -3.557 -9.917 1.00 92.75 645 LEU A C 1
ATOM 5097 O O . LEU A 1 645 ? 25.844 -2.703 -10.742 1.00 92.75 645 LEU A O 1
ATOM 5101 N N . LYS A 1 646 ? 27.265 -3.449 -9.166 1.00 92.44 646 LYS A N 1
ATOM 5102 C CA . LYS A 1 646 ? 28.235 -2.339 -9.308 1.00 92.44 646 LYS A CA 1
ATOM 5103 C C . LYS A 1 646 ? 28.791 -2.250 -10.737 1.00 92.44 646 LYS A C 1
ATOM 5105 O O . LYS A 1 646 ? 28.873 -1.160 -11.302 1.00 92.44 646 LYS A O 1
ATOM 5110 N N . LYS A 1 647 ? 29.157 -3.387 -11.345 1.00 93.44 647 LYS A N 1
ATOM 5111 C CA . LYS A 1 647 ? 29.637 -3.430 -12.741 1.00 93.44 647 LYS A CA 1
ATOM 5112 C C . LYS A 1 647 ? 28.540 -3.036 -13.732 1.00 93.44 647 LYS A C 1
ATOM 5114 O O . LYS A 1 647 ? 28.811 -2.281 -14.663 1.00 93.44 647 LYS A O 1
ATOM 5119 N N . ILE A 1 648 ? 27.317 -3.521 -13.526 1.00 93.75 648 ILE A N 1
ATOM 5120 C CA . ILE A 1 648 ? 26.157 -3.209 -14.373 1.00 93.75 648 ILE A CA 1
ATOM 5121 C C . ILE A 1 648 ? 25.814 -1.717 -14.292 1.00 93.75 648 ILE A C 1
ATOM 5123 O O . ILE A 1 648 ? 25.608 -1.084 -15.321 1.00 93.75 648 ILE A O 1
ATOM 5127 N N . GLU A 1 649 ? 25.816 -1.121 -13.098 1.00 92.31 649 GLU A N 1
ATOM 5128 C CA . GLU A 1 649 ? 25.562 0.311 -12.893 1.00 92.31 649 GLU A CA 1
ATOM 5129 C C . GLU A 1 649 ? 26.585 1.195 -13.622 1.00 92.31 649 GLU A C 1
ATOM 5131 O O . GLU A 1 649 ? 26.211 2.165 -14.284 1.00 92.31 649 GLU A O 1
ATOM 5136 N N . TYR A 1 650 ? 27.877 0.860 -13.542 1.00 92.69 650 TYR A N 1
ATOM 5137 C CA . TYR A 1 650 ? 28.918 1.562 -14.296 1.00 92.69 650 TYR A CA 1
ATOM 5138 C C . TYR A 1 650 ? 28.694 1.449 -15.807 1.00 92.69 650 TYR A C 1
ATOM 5140 O O . TYR A 1 650 ? 28.679 2.459 -16.506 1.00 92.69 650 TYR A O 1
ATOM 5148 N N . ASN A 1 651 ? 28.444 0.238 -16.307 1.00 92.69 651 ASN A N 1
ATOM 5149 C CA . ASN A 1 651 ? 28.230 0.005 -17.730 1.00 92.69 651 ASN A CA 1
ATOM 5150 C C . ASN A 1 651 ? 26.944 0.666 -18.268 1.00 92.69 651 ASN A C 1
ATOM 5152 O O . ASN A 1 651 ? 26.967 1.230 -19.356 1.00 92.69 651 ASN A O 1
ATOM 5156 N N . ASN A 1 652 ? 25.850 0.690 -17.501 1.00 91.62 652 ASN A N 1
ATOM 5157 C CA . ASN A 1 652 ? 24.588 1.338 -17.888 1.00 91.62 652 ASN A CA 1
ATOM 5158 C C . ASN A 1 652 ? 24.690 2.867 -18.028 1.00 91.62 652 ASN A C 1
ATOM 5160 O O . ASN A 1 652 ? 23.813 3.485 -18.632 1.00 91.62 652 ASN A O 1
ATOM 5164 N N . ARG A 1 653 ? 25.726 3.492 -17.456 1.00 91.25 653 ARG A N 1
ATOM 5165 C CA . ARG A 1 653 ? 25.960 4.940 -17.559 1.00 91.25 653 ARG A CA 1
ATOM 5166 C C . ARG A 1 653 ? 26.740 5.340 -18.811 1.00 91.25 653 ARG A C 1
ATOM 5168 O O . ARG A 1 653 ? 26.727 6.525 -19.138 1.00 91.25 653 ARG A O 1
ATOM 5175 N N . LYS A 1 654 ? 27.373 4.389 -19.503 1.00 92.81 654 LYS A N 1
ATOM 5176 C CA . LYS A 1 654 ? 28.170 4.655 -20.703 1.00 92.81 654 LYS A CA 1
ATOM 5177 C C . LYS A 1 654 ? 27.296 5.082 -21.887 1.00 92.81 654 LYS A C 1
ATOM 5179 O O . LYS A 1 654 ? 26.191 4.564 -22.060 1.00 92.81 654 LYS A O 1
ATOM 5184 N N . GLN A 1 655 ? 27.787 6.007 -22.708 1.00 92.31 655 GLN A N 1
ATOM 5185 C CA . GLN A 1 655 ? 27.082 6.541 -23.877 1.00 92.31 655 GLN A CA 1
ATOM 5186 C C . GLN A 1 655 ? 28.043 6.702 -25.067 1.00 92.31 655 GLN A C 1
ATOM 5188 O O . GLN A 1 655 ? 29.206 7.031 -24.851 1.00 92.31 655 GLN A O 1
ATOM 5193 N N . PRO A 1 656 ? 27.586 6.487 -26.314 1.00 93.75 656 PRO A N 1
ATOM 5194 C CA . PRO A 1 656 ? 28.379 6.808 -27.497 1.00 93.75 656 PRO A CA 1
ATOM 5195 C C . PRO A 1 656 ? 28.521 8.327 -27.682 1.00 93.75 656 PRO A C 1
ATOM 5197 O O . PRO A 1 656 ? 27.593 9.088 -27.381 1.00 93.75 656 PRO A O 1
ATOM 5200 N N . ILE A 1 657 ? 29.682 8.744 -28.193 1.00 92.44 657 ILE A N 1
ATOM 5201 C CA . ILE A 1 657 ? 30.060 10.138 -28.450 1.00 92.44 657 ILE A CA 1
ATOM 5202 C C . ILE A 1 657 ? 30.376 10.301 -29.940 1.00 92.44 657 ILE A C 1
ATOM 5204 O O . ILE A 1 657 ? 31.161 9.539 -30.508 1.00 92.44 657 ILE A O 1
ATOM 5208 N N . PHE A 1 658 ? 29.795 11.325 -30.554 1.00 92.31 658 PHE A N 1
ATOM 5209 C CA . PHE A 1 658 ? 29.959 11.682 -31.960 1.00 92.31 658 PHE A CA 1
ATOM 5210 C C . PHE A 1 658 ? 30.378 13.148 -32.107 1.00 92.31 658 PHE A C 1
ATOM 5212 O O . PHE A 1 658 ? 30.225 13.944 -31.177 1.00 92.31 658 PHE A O 1
ATOM 5219 N N . GLU A 1 659 ? 30.870 13.523 -33.284 1.00 90.50 659 GLU A N 1
ATOM 5220 C CA . GLU A 1 659 ? 31.025 14.930 -33.664 1.00 90.50 659 GLU A CA 1
ATOM 5221 C C . GLU A 1 659 ? 29.646 15.597 -33.816 1.00 90.50 659 GLU A C 1
ATOM 5223 O O . GLU A 1 659 ? 28.711 15.014 -34.369 1.00 90.50 659 GLU A O 1
ATOM 5228 N N . THR A 1 660 ? 29.504 16.829 -33.331 1.00 87.62 660 THR A N 1
ATOM 5229 C CA . THR A 1 660 ? 28.313 17.661 -33.555 1.00 87.62 660 THR A CA 1
ATOM 5230 C C . THR A 1 660 ? 28.313 18.173 -34.996 1.00 87.62 660 THR A C 1
ATOM 5232 O O . THR A 1 660 ? 29.315 18.723 -35.453 1.00 87.62 660 THR A O 1
ATOM 5235 N N . ILE A 1 661 ? 27.184 18.051 -35.698 1.00 82.19 661 ILE A N 1
ATOM 5236 C CA . ILE A 1 661 ? 26.966 18.664 -37.016 1.00 82.19 661 ILE A CA 1
ATOM 5237 C C . ILE A 1 661 ? 26.187 19.976 -36.846 1.00 82.19 661 ILE A C 1
ATOM 5239 O O . ILE A 1 661 ? 25.274 20.060 -36.030 1.00 82.19 661 ILE A O 1
ATOM 5243 N N . SER A 1 662 ? 26.562 21.007 -37.612 1.00 68.19 662 SER A N 1
ATOM 5244 C CA . SER A 1 662 ? 25.779 22.242 -37.745 1.00 68.19 662 SER A CA 1
ATOM 5245 C C . SER A 1 662 ? 24.735 22.061 -38.842 1.00 68.19 662 SER A C 1
ATOM 5247 O O . SER A 1 662 ? 25.089 21.768 -39.981 1.00 68.19 662 SER A O 1
ATOM 5249 N N . PHE A 1 663 ? 23.462 22.264 -38.513 1.00 64.31 663 PHE A N 1
ATOM 5250 C CA . PHE A 1 663 ? 22.329 22.001 -39.407 1.00 64.31 663 PHE A CA 1
ATOM 5251 C C . PHE A 1 663 ? 22.041 23.124 -40.426 1.00 64.31 663 PHE A C 1
ATOM 5253 O O . PHE A 1 663 ? 20.984 23.150 -41.048 1.00 64.31 663 PHE A O 1
ATOM 5260 N N . SER A 1 664 ? 22.957 24.079 -40.611 1.00 51.31 664 SER A N 1
ATOM 5261 C CA . SER A 1 664 ? 22.772 25.206 -41.532 1.00 51.31 664 SER A CA 1
ATOM 5262 C C . SER A 1 664 ? 22.825 24.750 -43.000 1.00 51.31 664 SER A C 1
ATOM 5264 O O . SER A 1 664 ? 23.915 24.486 -43.507 1.00 51.31 664 SER A O 1
ATOM 5266 N N . GLY A 1 665 ? 21.670 24.705 -43.675 1.00 49.88 665 GLY A N 1
ATOM 5267 C CA . GLY A 1 665 ? 21.560 24.525 -45.132 1.00 49.88 665 GLY A CA 1
ATOM 5268 C C . GLY A 1 665 ? 21.321 23.096 -45.638 1.00 49.88 665 GLY A C 1
ATOM 5269 O O . GLY A 1 665 ? 21.685 22.809 -46.774 1.00 49.88 665 GLY A O 1
ATOM 5270 N N . MET A 1 666 ? 20.759 22.193 -44.826 1.00 54.47 666 MET A N 1
ATOM 5271 C CA . MET A 1 666 ? 20.325 20.863 -45.287 1.00 54.47 666 MET A CA 1
ATOM 5272 C C . MET A 1 666 ? 18.832 20.871 -45.635 1.00 54.47 666 MET A C 1
ATOM 5274 O O . MET A 1 666 ? 18.047 21.389 -44.846 1.00 54.47 666 MET A O 1
ATOM 5278 N N . ASP A 1 667 ? 18.459 20.275 -46.773 1.00 50.84 667 ASP A N 1
ATOM 5279 C CA . ASP A 1 667 ? 17.056 20.111 -47.172 1.00 50.84 667 ASP A CA 1
ATOM 5280 C C . ASP A 1 667 ? 16.268 19.309 -46.122 1.00 50.84 667 ASP A C 1
ATOM 5282 O O . ASP A 1 667 ? 16.750 18.305 -45.568 1.00 50.84 667 ASP A O 1
ATOM 5286 N N . ASP A 1 668 ? 15.053 19.785 -45.854 1.00 54.97 668 ASP A N 1
ATOM 5287 C CA . ASP A 1 668 ? 14.125 19.231 -44.879 1.00 54.97 668 ASP A CA 1
ATOM 5288 C C . ASP A 1 668 ? 13.465 17.960 -45.439 1.00 54.97 668 ASP A C 1
ATOM 5290 O O . ASP A 1 668 ? 12.713 17.991 -46.408 1.00 54.97 668 ASP A O 1
ATOM 5294 N N . GLU A 1 669 ? 13.728 16.811 -44.810 1.00 55.72 669 GLU A N 1
ATOM 5295 C CA . GLU A 1 669 ? 12.706 15.765 -44.775 1.00 55.72 669 GLU A CA 1
ATOM 5296 C C . GLU A 1 669 ? 11.773 16.149 -43.630 1.00 55.72 669 GLU A C 1
ATOM 5298 O O . GLU A 1 669 ? 12.073 15.854 -42.465 1.00 55.72 669 GLU A O 1
ATOM 5303 N N . ASP A 1 670 ? 10.687 16.843 -43.966 1.00 56.38 670 ASP A N 1
ATOM 5304 C CA . ASP A 1 670 ? 9.594 17.104 -43.040 1.00 56.38 670 ASP A CA 1
ATOM 5305 C C . ASP A 1 670 ? 9.043 15.751 -42.580 1.00 56.38 670 ASP A C 1
ATOM 5307 O O . ASP A 1 670 ? 8.338 15.040 -43.296 1.00 56.38 670 ASP A O 1
ATOM 5311 N N . PHE A 1 671 ? 9.427 15.348 -41.370 1.00 64.00 671 PHE A N 1
ATOM 5312 C CA . PHE A 1 671 ? 8.538 14.501 -40.599 1.00 64.00 671 PHE A CA 1
ATOM 5313 C C . PHE A 1 671 ? 7.365 15.396 -40.240 1.00 64.00 671 PHE A C 1
ATOM 5315 O O . PHE A 1 671 ? 7.595 16.476 -39.705 1.00 64.00 671 PHE A O 1
ATOM 5322 N N . ASP A 1 672 ? 6.144 14.980 -40.564 1.00 56.19 672 ASP A N 1
ATOM 5323 C CA . ASP A 1 672 ? 4.967 15.726 -40.150 1.00 56.19 672 ASP A CA 1
ATOM 5324 C C . ASP A 1 672 ? 4.958 15.815 -38.614 1.00 56.19 672 ASP A C 1
ATOM 5326 O O . ASP A 1 672 ? 4.716 14.836 -37.906 1.00 56.19 672 ASP A O 1
ATOM 5330 N N . GLU A 1 673 ? 5.327 16.985 -38.088 1.00 53.94 673 GLU A N 1
ATOM 5331 C CA . GLU A 1 673 ? 5.357 17.258 -36.652 1.00 53.94 673 GLU A CA 1
ATOM 5332 C C . GLU A 1 673 ? 3.935 17.453 -36.087 1.00 53.94 673 GLU A C 1
ATOM 5334 O O . GLU A 1 673 ? 3.770 17.510 -34.864 1.00 53.94 673 GLU A O 1
ATOM 5339 N N . SER A 1 674 ? 2.921 17.550 -36.961 1.00 51.00 674 SER A N 1
ATOM 5340 C CA . SER A 1 674 ? 1.524 17.863 -36.644 1.00 51.00 674 SER A CA 1
ATOM 5341 C C . SER A 1 674 ? 0.586 16.649 -36.596 1.00 51.00 674 SER A C 1
ATOM 5343 O O . SER A 1 674 ? -0.536 16.768 -36.101 1.00 51.00 674 SER A O 1
ATOM 5345 N N . GLU A 1 675 ? 1.043 15.460 -36.996 1.00 49.38 675 GLU A N 1
ATOM 5346 C CA . GLU A 1 675 ? 0.259 14.223 -36.902 1.00 49.38 675 GLU A CA 1
ATOM 5347 C C . GLU A 1 675 ? 0.237 13.669 -35.466 1.00 49.38 675 GLU A C 1
ATOM 5349 O O . GLU A 1 675 ? 0.949 12.733 -35.103 1.00 49.38 675 GLU A O 1
ATOM 5354 N N . ASN A 1 676 ? -0.626 14.229 -34.621 1.00 54.78 676 ASN A N 1
ATOM 5355 C CA . ASN A 1 676 ? -1.202 13.472 -33.513 1.00 54.78 676 ASN A CA 1
ATOM 5356 C C . ASN A 1 676 ? -2.721 13.453 -33.682 1.00 54.78 676 ASN A C 1
ATOM 5358 O O . ASN A 1 676 ? -3.443 14.244 -33.082 1.00 54.78 676 ASN A O 1
ATOM 5362 N N . SER A 1 677 ? -3.195 12.565 -34.554 1.00 52.47 677 SER A N 1
ATOM 5363 C CA . SER A 1 677 ? -4.612 12.372 -34.881 1.00 52.47 677 SER A CA 1
ATOM 5364 C C . SER A 1 677 ? -5.359 11.509 -33.857 1.00 52.47 677 SER A C 1
ATOM 5366 O O . SER A 1 677 ? -6.516 11.158 -34.087 1.00 52.47 677 SER A O 1
ATOM 5368 N N . TYR A 1 678 ? -4.729 11.154 -32.727 1.00 66.06 678 TYR A N 1
ATOM 5369 C CA . TYR A 1 678 ? -5.349 10.303 -31.715 1.00 66.06 678 TYR A CA 1
ATOM 5370 C C . TYR A 1 678 ? -6.499 11.031 -31.006 1.00 66.06 678 TYR A C 1
ATOM 5372 O O . TYR A 1 678 ? -6.306 11.752 -30.024 1.00 66.06 678 TYR A O 1
ATOM 5380 N N . SER A 1 679 ? -7.713 10.806 -31.498 1.00 65.94 679 SER A N 1
ATOM 5381 C CA . SER A 1 679 ? -8.958 11.111 -30.802 1.00 65.94 679 SER A CA 1
ATOM 5382 C C . SER A 1 679 ? -9.434 9.870 -30.048 1.00 65.94 679 SER A C 1
ATOM 5384 O O . SER A 1 679 ? -9.644 8.822 -30.655 1.00 65.94 679 SER A O 1
ATOM 5386 N N . TYR A 1 680 ? -9.633 9.993 -28.738 1.00 75.50 680 TYR A N 1
ATOM 5387 C CA . TYR A 1 680 ? -10.249 8.959 -27.905 1.00 75.50 680 TYR A CA 1
ATOM 5388 C C . TYR A 1 680 ? -11.638 9.419 -27.480 1.00 75.50 680 TYR A C 1
ATOM 5390 O O . TYR A 1 680 ? -11.796 10.556 -27.040 1.00 75.50 680 TYR A O 1
ATOM 5398 N N . THR A 1 681 ? -12.622 8.529 -27.579 1.00 78.94 681 THR A N 1
ATOM 5399 C CA . THR A 1 681 ? -13.926 8.730 -26.942 1.00 78.94 681 THR A CA 1
ATOM 5400 C C . THR A 1 681 ? -13.916 7.931 -25.643 1.00 78.94 681 THR A C 1
ATOM 5402 O O . THR A 1 681 ? -13.697 6.727 -25.715 1.00 78.94 681 THR A O 1
ATOM 5405 N N . PRO A 1 682 ? -14.100 8.561 -24.470 1.00 81.56 682 PRO A N 1
ATOM 5406 C CA . PRO A 1 682 ? -14.196 7.841 -23.206 1.00 81.56 682 PRO A CA 1
ATOM 5407 C C . PRO A 1 682 ? -15.277 6.762 -23.238 1.00 81.56 682 PRO A C 1
ATOM 5409 O O . PRO A 1 682 ? -16.423 7.042 -23.587 1.00 81.56 682 PRO A O 1
ATOM 5412 N N . GLU A 1 683 ? -14.901 5.552 -22.841 1.00 86.25 683 GLU A N 1
ATOM 5413 C CA . GLU A 1 683 ? -15.802 4.416 -22.665 1.00 86.25 683 GLU A CA 1
ATOM 5414 C C . GLU A 1 683 ? -16.022 4.166 -21.169 1.00 86.25 683 GLU A C 1
ATOM 5416 O O . GLU A 1 683 ? -15.155 4.467 -20.352 1.00 86.25 683 GLU A O 1
ATOM 5421 N N . GLY A 1 684 ? -17.202 3.664 -20.803 1.00 88.56 684 GLY A N 1
ATOM 5422 C CA . GLY A 1 684 ? -17.517 3.270 -19.431 1.00 88.56 684 GLY A CA 1
ATOM 5423 C C . GLY A 1 684 ? -17.212 1.795 -19.186 1.00 88.56 684 GLY A C 1
ATOM 5424 O O . GLY A 1 684 ? -17.255 0.973 -20.099 1.00 88.56 684 GLY A O 1
ATOM 5425 N N . ASP A 1 685 ? -16.970 1.431 -17.928 1.00 93.88 685 ASP A N 1
ATOM 5426 C CA . ASP A 1 685 ? -16.925 0.020 -17.527 1.00 93.88 685 ASP A CA 1
ATOM 5427 C C . ASP A 1 685 ? -18.338 -0.563 -17.369 1.00 93.88 685 ASP A C 1
ATOM 5429 O O . ASP A 1 685 ? -18.551 -1.783 -17.408 1.00 93.88 685 ASP A O 1
ATOM 5433 N N . THR A 1 686 ? -19.303 0.332 -17.182 1.00 96.31 686 THR A N 1
ATOM 5434 C CA . THR A 1 686 ? -20.738 0.090 -17.145 1.00 96.31 686 THR A CA 1
ATOM 5435 C C . THR A 1 686 ? -21.481 1.181 -17.913 1.00 96.31 686 THR A C 1
ATOM 5437 O O . THR A 1 686 ? -20.945 2.266 -18.138 1.00 96.31 686 THR A O 1
ATOM 5440 N N . GLU A 1 687 ? -22.729 0.904 -18.275 1.00 97.12 687 GLU A N 1
ATOM 5441 C CA . GLU A 1 687 ? -23.685 1.920 -18.716 1.00 97.12 687 GLU A CA 1
ATOM 5442 C C . GLU A 1 687 ? -24.818 2.003 -17.701 1.00 97.12 687 GLU A C 1
ATOM 5444 O O . GLU A 1 687 ? -25.504 1.014 -17.443 1.00 97.12 687 GLU A O 1
ATOM 5449 N N . ILE A 1 688 ? -25.011 3.168 -17.090 1.00 97.75 688 ILE A N 1
ATOM 5450 C CA . ILE A 1 688 ? -26.097 3.405 -16.141 1.00 97.75 688 ILE A CA 1
ATOM 5451 C C . ILE A 1 688 ? -27.331 3.804 -16.945 1.00 97.75 688 ILE A C 1
ATOM 5453 O O . ILE A 1 688 ? -27.485 4.963 -17.321 1.00 97.75 688 ILE A O 1
ATOM 5457 N N . SER A 1 689 ? -28.216 2.844 -17.205 1.00 97.38 689 SER A N 1
ATOM 5458 C CA . SER A 1 689 ? -29.444 3.092 -17.960 1.00 97.38 689 SER A CA 1
ATOM 5459 C C . SER A 1 689 ? -30.440 3.959 -17.190 1.00 97.38 689 SER A C 1
ATOM 5461 O O . SER A 1 689 ? -31.123 4.782 -17.782 1.00 97.38 689 SER A O 1
ATOM 5463 N N . GLU A 1 690 ? -30.511 3.818 -15.864 1.00 97.88 690 GLU A N 1
ATOM 5464 C CA . GLU A 1 690 ? -31.373 4.653 -15.025 1.00 97.88 690 GLU A CA 1
ATOM 5465 C C . GLU A 1 690 ? -30.760 4.841 -13.634 1.00 97.88 690 GLU A C 1
ATOM 5467 O O . GLU A 1 690 ? -30.436 3.872 -12.940 1.00 97.88 690 GLU A O 1
ATOM 5472 N N . GLN A 1 691 ? -30.679 6.087 -13.175 1.00 98.12 691 GLN A N 1
ATOM 5473 C CA . GLN A 1 691 ? -30.352 6.436 -11.798 1.00 98.12 691 GLN A CA 1
ATOM 5474 C C . GLN A 1 691 ? -31.393 7.395 -11.223 1.00 98.12 691 GLN A C 1
ATOM 5476 O O . GLN A 1 691 ? -31.541 8.530 -11.664 1.00 98.12 691 GLN A O 1
ATOM 5481 N N . ILE A 1 692 ? -32.085 6.967 -10.169 1.00 98.38 692 ILE A N 1
ATOM 5482 C CA . ILE A 1 692 ? -33.048 7.805 -9.451 1.00 98.38 692 ILE A CA 1
ATOM 5483 C C . ILE A 1 692 ? -32.575 7.986 -8.017 1.00 98.38 692 ILE A C 1
ATOM 5485 O O . ILE A 1 692 ? -32.353 7.012 -7.296 1.00 98.38 692 ILE A O 1
ATOM 5489 N N . ILE A 1 693 ? -32.469 9.236 -7.574 1.00 98.25 693 ILE A N 1
ATOM 5490 C CA . ILE A 1 693 ? -32.240 9.601 -6.175 1.00 98.25 693 ILE A CA 1
ATOM 5491 C C . ILE A 1 693 ? -33.428 10.440 -5.711 1.00 98.25 693 ILE A C 1
ATOM 5493 O O . ILE A 1 693 ? -33.503 11.629 -6.007 1.00 98.25 693 ILE A O 1
ATOM 5497 N N . ASP A 1 694 ? -34.335 9.842 -4.941 1.00 98.31 694 ASP A N 1
ATOM 5498 C CA . ASP A 1 694 ? -35.484 10.538 -4.355 1.00 98.31 694 ASP A CA 1
ATOM 5499 C C . ASP A 1 694 ? -35.264 10.747 -2.855 1.00 98.31 694 ASP A C 1
ATOM 5501 O O . ASP A 1 694 ? -34.982 9.807 -2.105 1.00 98.31 694 ASP A O 1
ATOM 5505 N N . THR A 1 695 ? -35.346 11.994 -2.399 1.00 98.50 695 THR A N 1
ATOM 5506 C CA . THR A 1 695 ? -35.188 12.357 -0.993 1.00 98.50 695 THR A CA 1
ATOM 5507 C C . THR A 1 695 ? -36.399 13.110 -0.454 1.00 98.50 695 THR A C 1
ATOM 5509 O O . THR A 1 695 ? -36.632 14.270 -0.791 1.00 98.50 695 THR A O 1
ATOM 5512 N N . ASP A 1 696 ? -37.090 12.487 0.502 1.00 97.75 696 ASP A N 1
ATOM 5513 C CA . ASP A 1 696 ? -38.147 13.111 1.296 1.00 97.75 696 ASP A CA 1
ATOM 5514 C C . ASP A 1 696 ? -37.572 13.684 2.597 1.00 97.75 696 ASP A C 1
ATOM 5516 O O . ASP A 1 696 ? -37.236 12.964 3.550 1.00 97.75 696 ASP A O 1
ATOM 5520 N N . VAL A 1 697 ? -37.443 15.008 2.651 1.00 97.56 697 VAL A N 1
ATOM 5521 C CA . VAL A 1 697 ? -36.942 15.721 3.823 1.00 97.56 697 VAL A CA 1
ATOM 5522 C C . VAL A 1 697 ? -38.111 16.058 4.735 1.00 97.56 697 VAL A C 1
ATOM 5524 O O . VAL A 1 697 ? -38.820 17.026 4.526 1.00 97.56 697 VAL A O 1
ATOM 5527 N N . LYS A 1 698 ? -38.292 15.325 5.835 1.00 95.19 698 LYS A N 1
ATOM 5528 C CA . LYS A 1 698 ? -39.331 15.663 6.826 1.00 95.19 698 LYS A CA 1
ATOM 5529 C C . LYS A 1 698 ? -39.053 17.001 7.521 1.00 95.19 698 LYS A C 1
ATOM 5531 O O . LYS A 1 698 ? -39.966 17.721 7.916 1.00 95.19 698 LYS A O 1
ATOM 5536 N N . ASN A 1 699 ? -37.779 17.288 7.764 1.00 93.44 699 ASN A N 1
ATOM 5537 C CA . ASN A 1 699 ? -37.242 18.577 8.202 1.00 93.44 699 ASN A CA 1
ATOM 5538 C C . ASN A 1 699 ? -35.718 18.548 8.040 1.00 93.44 699 ASN A C 1
ATOM 5540 O O . ASN A 1 699 ? -35.137 17.488 7.811 1.00 93.44 699 ASN A O 1
ATOM 5544 N N . SER A 1 700 ? -35.041 19.676 8.268 1.00 91.25 700 SER A N 1
ATOM 5545 C CA . SER A 1 700 ? -33.581 19.780 8.120 1.00 91.25 700 SER A CA 1
ATOM 5546 C C . SER A 1 700 ? -32.772 18.732 8.903 1.00 91.25 700 SER A C 1
ATOM 5548 O O . SER A 1 700 ? -31.598 18.536 8.623 1.00 91.25 700 SER A O 1
ATOM 5550 N N . ARG A 1 701 ? -33.347 18.022 9.880 1.00 94.38 701 ARG A N 1
ATOM 5551 C CA . ARG A 1 701 ? -32.632 17.047 10.717 1.00 94.38 701 ARG A CA 1
ATOM 5552 C C . ARG A 1 701 ? -32.993 15.588 10.448 1.00 94.38 701 ARG A C 1
ATOM 5554 O O . ARG A 1 701 ? -32.328 14.717 11.013 1.00 94.38 701 ARG A O 1
ATOM 5561 N N . ASN A 1 702 ? -34.049 15.320 9.681 1.00 97.00 702 ASN A N 1
ATOM 5562 C CA . ASN A 1 702 ? -34.565 13.973 9.445 1.00 97.00 702 ASN A CA 1
ATOM 5563 C C . ASN A 1 702 ? -35.090 13.858 8.011 1.00 97.00 702 ASN A C 1
ATOM 5565 O O . ASN A 1 702 ? -35.938 14.655 7.611 1.00 97.00 702 ASN A O 1
ATOM 5569 N N . TRP A 1 703 ? -34.622 12.859 7.273 1.00 98.00 703 TRP A N 1
ATOM 5570 C CA . TRP A 1 703 ? -35.020 12.618 5.888 1.00 98.00 703 TRP A CA 1
ATOM 5571 C C . TRP A 1 703 ? -34.852 11.146 5.528 1.00 98.00 703 TRP A C 1
ATOM 5573 O O . TRP A 1 703 ? -34.135 10.407 6.213 1.00 98.00 703 TRP A O 1
ATOM 5583 N N . THR A 1 704 ? -35.506 10.740 4.451 1.00 98.44 704 THR A N 1
ATOM 5584 C CA . THR A 1 704 ? -35.334 9.427 3.831 1.00 98.44 704 THR A CA 1
ATOM 5585 C C . THR A 1 704 ? -34.839 9.649 2.414 1.00 98.44 704 THR A C 1
ATOM 5587 O O . THR A 1 704 ? -35.399 10.483 1.715 1.00 98.44 704 THR A O 1
ATOM 5590 N N . THR A 1 705 ? -33.813 8.913 2.004 1.00 98.38 705 THR A N 1
ATOM 5591 C CA . THR A 1 705 ? -33.335 8.882 0.621 1.00 98.38 705 THR A CA 1
ATOM 5592 C C . THR A 1 705 ? -33.500 7.468 0.086 1.00 98.38 705 THR A C 1
ATOM 5594 O O . THR A 1 705 ? -32.995 6.525 0.700 1.00 98.38 705 THR A O 1
ATOM 5597 N N . THR A 1 706 ? -34.184 7.329 -1.039 1.00 98.50 706 THR A N 1
ATOM 5598 C CA . THR A 1 706 ? -34.255 6.100 -1.827 1.00 98.50 706 THR A CA 1
ATOM 5599 C C . THR A 1 706 ? -33.419 6.304 -3.084 1.00 98.50 706 THR A C 1
ATOM 5601 O O . THR A 1 706 ? -33.563 7.317 -3.762 1.00 98.50 706 THR A O 1
ATOM 5604 N N . SER A 1 707 ? -32.516 5.370 -3.369 1.00 97.94 707 SER A N 1
ATOM 5605 C CA . SER A 1 707 ? -31.717 5.366 -4.592 1.00 97.94 707 SER A CA 1
ATOM 5606 C C . SER A 1 707 ? -31.996 4.090 -5.367 1.00 97.94 707 SER A C 1
ATOM 5608 O O . SER A 1 707 ? -31.821 3.006 -4.810 1.00 97.94 707 SER A O 1
ATOM 5610 N N . LYS A 1 708 ? -32.423 4.232 -6.621 1.00 98.31 708 LYS A N 1
ATOM 5611 C CA . LYS A 1 708 ? -32.577 3.150 -7.594 1.00 98.31 708 LYS A CA 1
ATOM 5612 C C . LYS A 1 708 ? -31.500 3.311 -8.660 1.00 98.31 708 LYS A C 1
ATOM 5614 O O . LYS A 1 708 ? -31.266 4.430 -9.112 1.00 98.31 708 LYS A O 1
ATOM 5619 N N . VAL A 1 709 ? -30.843 2.219 -9.023 1.00 98.25 709 VAL A N 1
ATOM 5620 C CA . VAL A 1 709 ? -29.855 2.187 -10.104 1.00 98.25 709 VAL A CA 1
ATOM 5621 C C . VAL A 1 709 ? -30.099 0.947 -10.947 1.00 98.25 709 VAL A C 1
ATOM 5623 O O . VAL A 1 709 ? -30.165 -0.153 -10.396 1.00 98.25 709 VAL A O 1
ATOM 5626 N N . THR A 1 710 ? -30.177 1.138 -12.258 1.00 98.38 710 THR A N 1
ATOM 5627 C CA . THR A 1 710 ? -30.143 0.095 -13.284 1.00 98.38 710 THR A CA 1
ATOM 5628 C C . THR A 1 710 ? -28.913 0.343 -14.149 1.00 98.38 710 THR A C 1
ATOM 5630 O O . THR A 1 710 ? -28.680 1.476 -14.568 1.00 98.38 710 THR A O 1
ATOM 5633 N N . LYS A 1 711 ? -28.088 -0.681 -14.370 1.00 97.88 711 LYS A N 1
ATOM 5634 C CA . LYS A 1 711 ? -26.880 -0.560 -15.196 1.00 97.88 711 LYS A CA 1
ATOM 5635 C C . LYS A 1 711 ? -26.493 -1.853 -15.892 1.00 97.88 711 LYS A C 1
ATOM 5637 O O . LYS A 1 711 ? -26.674 -2.920 -15.315 1.00 97.88 711 LYS A O 1
ATOM 5642 N N . GLU A 1 712 ? -25.901 -1.749 -17.070 1.00 97.94 712 GLU A N 1
ATOM 5643 C CA . GLU A 1 712 ? -25.294 -2.857 -17.806 1.00 97.94 712 GLU A CA 1
ATOM 5644 C C . GLU A 1 712 ? -23.786 -2.933 -17.534 1.00 97.94 712 GLU A C 1
ATOM 5646 O O . GLU A 1 712 ? -23.109 -1.912 -17.400 1.00 97.94 712 GLU A O 1
ATOM 5651 N N . ILE A 1 713 ? -23.244 -4.145 -17.427 1.00 97.44 713 ILE A N 1
ATOM 5652 C CA . ILE A 1 713 ? -21.805 -4.382 -17.286 1.00 97.44 713 ILE A CA 1
ATOM 5653 C C . ILE A 1 713 ? -21.158 -4.517 -18.663 1.00 97.44 713 ILE A C 1
ATOM 5655 O O . ILE A 1 713 ? -21.387 -5.507 -19.347 1.00 97.44 713 ILE A O 1
ATOM 5659 N N . LEU A 1 714 ? -20.276 -3.589 -19.032 1.00 94.38 714 LEU A N 1
ATOM 5660 C CA . LEU A 1 714 ? -19.666 -3.563 -20.368 1.00 94.38 714 LEU A CA 1
ATOM 5661 C C . LEU A 1 714 ? -18.300 -4.255 -20.412 1.00 94.38 714 LEU A C 1
ATOM 5663 O O . LEU A 1 714 ? -17.938 -4.876 -21.409 1.00 94.38 714 LEU A O 1
ATOM 5667 N N . THR A 1 715 ? -17.534 -4.180 -19.320 1.00 92.31 715 THR A N 1
ATOM 5668 C CA . THR A 1 715 ? -16.151 -4.674 -19.279 1.00 92.31 715 THR A CA 1
ATOM 5669 C C . THR A 1 715 ? -15.899 -5.625 -18.108 1.00 92.31 715 THR A C 1
ATOM 5671 O O . THR A 1 715 ? -16.651 -5.707 -17.129 1.00 92.31 715 THR A O 1
ATOM 5674 N N . TYR A 1 716 ? -14.772 -6.341 -18.160 1.00 91.88 716 TYR A N 1
ATOM 5675 C CA . TYR A 1 716 ? -14.310 -7.151 -17.030 1.00 91.88 716 TYR A CA 1
ATOM 5676 C C . TYR A 1 716 ? -14.022 -6.306 -15.775 1.00 91.88 716 TYR A C 1
ATOM 5678 O O . TYR A 1 716 ? -14.237 -6.783 -14.656 1.00 91.88 716 TYR A O 1
ATOM 5686 N N . ALA A 1 717 ? -13.556 -5.063 -15.928 1.00 92.19 717 ALA A N 1
ATOM 5687 C CA . ALA A 1 717 ? -13.366 -4.156 -14.799 1.00 92.19 717 ALA A CA 1
ATOM 5688 C C . ALA A 1 717 ? -14.718 -3.814 -14.153 1.00 92.19 717 ALA A C 1
ATOM 5690 O O . ALA A 1 717 ? -14.874 -3.991 -12.941 1.00 92.19 717 ALA A O 1
ATOM 5691 N N . GLY A 1 718 ? -15.726 -3.489 -14.972 1.00 94.31 718 GLY A N 1
ATOM 5692 C CA . GLY A 1 718 ? -17.103 -3.246 -14.537 1.00 94.31 718 GLY A CA 1
ATOM 5693 C C . GLY A 1 718 ? -17.681 -4.423 -13.761 1.00 94.31 718 GLY A C 1
ATOM 5694 O O . GLY A 1 718 ? -18.221 -4.237 -12.666 1.00 94.31 718 GLY A O 1
ATOM 5695 N N . LYS A 1 719 ? -17.461 -5.652 -14.249 1.00 93.25 719 LYS A N 1
ATOM 5696 C CA . LYS A 1 719 ? -17.809 -6.890 -13.534 1.00 93.25 719 LYS A CA 1
ATOM 5697 C C . LYS A 1 719 ? -17.162 -6.938 -12.152 1.00 93.25 719 LYS A C 1
ATOM 5699 O O . LYS A 1 719 ? -17.826 -7.287 -11.181 1.00 93.25 719 LYS A O 1
ATOM 5704 N N . LYS A 1 720 ? -15.867 -6.637 -12.023 1.00 90.94 720 LYS A N 1
ATOM 5705 C CA . LYS A 1 720 ? -15.170 -6.728 -10.726 1.00 90.94 720 LYS A CA 1
ATOM 5706 C C . LYS A 1 720 ? -15.629 -5.674 -9.730 1.00 90.94 720 LYS A C 1
ATOM 5708 O O . LYS A 1 720 ? -15.794 -6.018 -8.558 1.00 90.94 720 LYS A O 1
ATOM 5713 N N . ASP A 1 721 ? -15.865 -4.453 -10.185 1.00 92.19 721 ASP A N 1
ATOM 5714 C CA . ASP A 1 721 ? -16.184 -3.327 -9.308 1.00 92.19 721 ASP A CA 1
ATOM 5715 C C . ASP A 1 721 ? -17.657 -3.305 -8.880 1.00 92.19 721 ASP A C 1
ATOM 5717 O O . ASP A 1 721 ? -17.974 -2.811 -7.797 1.00 92.19 721 ASP A O 1
ATOM 5721 N N . ASN A 1 722 ? -18.553 -3.909 -9.669 1.00 94.19 722 ASN A N 1
ATOM 5722 C CA . ASN A 1 722 ? -19.997 -3.886 -9.415 1.00 94.19 722 ASN A CA 1
ATOM 5723 C C . ASN A 1 722 ? -20.569 -5.191 -8.860 1.00 94.19 722 ASN A C 1
ATOM 5725 O O . ASN A 1 722 ? -21.762 -5.263 -8.585 1.00 94.19 722 ASN A O 1
ATOM 5729 N N . ALA A 1 723 ? -19.752 -6.221 -8.637 1.00 92.69 723 ALA A N 1
ATOM 5730 C CA . ALA A 1 723 ? -20.259 -7.508 -8.171 1.00 92.69 723 ALA A CA 1
ATOM 5731 C C . ALA A 1 723 ? -20.552 -7.574 -6.654 1.00 92.69 723 ALA A C 1
ATOM 5733 O O . ALA A 1 723 ? -20.948 -8.626 -6.139 1.00 92.69 723 ALA A O 1
ATOM 5734 N N . GLU A 1 724 ? -20.359 -6.479 -5.911 1.00 93.19 724 GLU A N 1
ATOM 5735 C CA . GLU A 1 724 ? -20.794 -6.329 -4.516 1.00 93.19 724 GLU A CA 1
ATOM 5736 C C . GLU A 1 724 ? -21.272 -4.904 -4.230 1.00 93.19 724 GLU A C 1
ATOM 5738 O O . GLU A 1 724 ? -20.682 -3.933 -4.694 1.00 93.19 724 GLU A O 1
ATOM 5743 N N . ILE A 1 725 ? -22.270 -4.767 -3.357 1.00 94.00 725 ILE A N 1
ATOM 5744 C CA . ILE A 1 725 ? -22.718 -3.478 -2.823 1.00 94.00 725 ILE A CA 1
ATOM 5745 C C . ILE A 1 725 ? -22.251 -3.374 -1.365 1.00 94.00 725 ILE A C 1
ATOM 5747 O O . ILE A 1 725 ? -22.689 -4.144 -0.509 1.00 94.00 725 ILE A O 1
ATOM 5751 N N . LYS A 1 726 ? -21.365 -2.414 -1.060 1.00 93.31 726 LYS A N 1
ATOM 5752 C CA . LYS A 1 726 ? -20.817 -2.177 0.293 1.00 93.31 726 LYS A CA 1
ATOM 5753 C C . LYS A 1 726 ? -21.338 -0.862 0.875 1.00 93.31 726 LYS A C 1
ATOM 5755 O O . LYS A 1 726 ? -21.011 0.221 0.396 1.00 93.31 726 LYS A O 1
ATOM 5760 N N . ILE A 1 727 ? -22.123 -0.939 1.949 1.00 94.81 727 ILE A N 1
ATOM 5761 C CA . ILE A 1 727 ? -22.790 0.212 2.567 1.00 94.81 727 ILE A CA 1
ATOM 5762 C C . ILE A 1 727 ? -22.290 0.441 3.997 1.00 94.81 727 ILE A C 1
ATOM 5764 O O . ILE A 1 727 ? -22.637 -0.284 4.929 1.00 94.81 727 ILE A O 1
ATOM 5768 N N . HIS A 1 728 ? -21.526 1.517 4.191 1.00 94.25 728 HIS A N 1
ATOM 5769 C CA . HIS A 1 728 ? -21.122 1.999 5.514 1.00 94.25 728 HIS A CA 1
ATOM 5770 C C . HIS A 1 728 ? -22.208 2.889 6.133 1.00 94.25 728 HIS A C 1
ATOM 5772 O O . HIS A 1 728 ? -22.694 3.817 5.478 1.00 94.25 728 HIS A O 1
ATOM 5778 N N . TYR A 1 729 ? -22.550 2.649 7.403 1.00 95.19 729 TYR A N 1
ATOM 5779 C CA . TYR A 1 729 ? -23.526 3.459 8.143 1.00 95.19 729 TYR A CA 1
ATOM 5780 C C . TYR A 1 729 ? -23.313 3.412 9.665 1.00 95.19 729 TYR A C 1
ATOM 5782 O O . TYR A 1 729 ? -22.586 2.563 10.194 1.00 95.19 729 TYR A O 1
ATOM 5790 N N . ASN A 1 730 ? -23.940 4.342 10.395 1.00 95.50 730 ASN A N 1
ATOM 5791 C CA . ASN A 1 730 ? -23.978 4.313 11.861 1.00 95.50 730 ASN A CA 1
ATOM 5792 C C . ASN A 1 730 ? -25.425 4.132 12.364 1.00 95.50 730 ASN A C 1
ATOM 5794 O O . ASN A 1 730 ? -26.195 5.094 12.332 1.00 95.50 730 ASN A O 1
ATOM 5798 N N . PRO A 1 731 ? -25.780 2.956 12.916 1.00 95.50 731 PRO A N 1
ATOM 5799 C CA . PRO A 1 731 ? -27.125 2.667 13.420 1.00 95.50 731 PRO A CA 1
ATOM 5800 C C . PRO A 1 731 ? -27.686 3.661 14.452 1.00 95.50 731 PRO A C 1
ATOM 5802 O O . PRO A 1 731 ? -28.892 3.701 14.677 1.00 95.50 731 PRO A O 1
ATOM 5805 N N . SER A 1 732 ? -26.849 4.478 15.107 1.00 95.19 732 SER A N 1
ATOM 5806 C CA . SER A 1 732 ? -27.317 5.452 16.111 1.00 95.19 732 SER A CA 1
ATOM 5807 C C . SER A 1 732 ? -28.145 6.609 15.544 1.00 95.19 732 SER A C 1
ATOM 5809 O O . SER A 1 732 ? -28.838 7.297 16.301 1.00 95.19 732 SER A O 1
ATOM 5811 N N . TRP A 1 733 ? -28.073 6.844 14.233 1.00 95.38 733 TRP A N 1
ATOM 5812 C CA . TRP A 1 733 ? -28.779 7.942 13.564 1.00 95.38 733 TRP A CA 1
ATOM 5813 C C . TRP A 1 733 ? -29.105 7.695 12.085 1.00 95.38 733 TRP A C 1
ATOM 5815 O O . TRP A 1 733 ? -29.650 8.580 11.430 1.00 95.38 733 TRP A O 1
ATOM 5825 N N . GLU A 1 734 ? -28.792 6.507 11.570 1.00 95.88 734 GLU A N 1
ATOM 5826 C CA . GLU A 1 734 ? -29.010 6.102 10.185 1.00 95.88 734 GLU A CA 1
ATOM 5827 C C . GLU A 1 734 ? -29.509 4.652 10.160 1.00 95.88 734 GLU A C 1
ATOM 5829 O O . GLU A 1 734 ? -28.986 3.809 10.886 1.00 95.88 734 GLU A O 1
ATOM 5834 N N . ASN A 1 735 ? -30.508 4.365 9.329 1.00 97.06 735 ASN A N 1
ATOM 5835 C CA . ASN A 1 735 ? -30.942 3.010 8.988 1.00 97.06 735 ASN A CA 1
ATOM 5836 C C . ASN A 1 735 ? -30.736 2.772 7.491 1.00 97.06 735 ASN A C 1
ATOM 5838 O O . ASN A 1 735 ? -30.943 3.702 6.710 1.00 97.06 735 ASN A O 1
ATOM 5842 N N . VAL A 1 736 ? -30.359 1.553 7.109 1.00 97.25 736 VAL A N 1
ATOM 5843 C CA . VAL A 1 736 ? -30.110 1.159 5.716 1.00 97.25 736 VAL A CA 1
ATOM 5844 C C . VAL A 1 736 ? -30.859 -0.130 5.418 1.00 97.25 736 VAL A C 1
ATOM 5846 O O . VAL A 1 736 ? -30.761 -1.087 6.184 1.00 97.25 736 VAL A O 1
ATOM 5849 N N . GLU A 1 737 ? -31.558 -0.151 4.290 1.00 96.19 737 GLU A N 1
ATOM 5850 C CA . GLU A 1 737 ? -32.293 -1.301 3.767 1.00 96.19 737 GLU A CA 1
ATOM 5851 C C . GLU A 1 737 ? -31.976 -1.460 2.271 1.00 96.19 737 GLU A C 1
ATOM 5853 O O . GLU A 1 737 ? -31.969 -0.472 1.535 1.00 96.19 737 GLU A O 1
ATOM 5858 N N . ILE A 1 738 ? -31.707 -2.691 1.828 1.00 96.75 738 ILE A N 1
ATOM 5859 C CA . ILE A 1 738 ? -31.671 -3.052 0.403 1.00 96.75 738 ILE A CA 1
ATOM 5860 C C . ILE A 1 738 ? -33.067 -3.577 0.073 1.00 96.75 738 ILE A C 1
ATOM 5862 O O . ILE A 1 738 ? -33.458 -4.626 0.582 1.00 96.75 738 ILE A O 1
ATOM 5866 N N . ILE A 1 739 ? -33.830 -2.810 -0.701 1.00 96.88 739 ILE A N 1
ATOM 5867 C CA . ILE A 1 739 ? -35.226 -3.108 -1.051 1.00 96.88 739 ILE A CA 1
ATOM 5868 C C . ILE A 1 739 ? -35.274 -4.142 -2.177 1.00 96.88 739 ILE A C 1
ATOM 5870 O O . ILE A 1 739 ? -36.036 -5.106 -2.112 1.00 96.88 739 ILE A O 1
ATOM 5874 N N . LYS A 1 740 ? -34.412 -3.959 -3.180 1.00 95.50 740 LYS A N 1
ATOM 5875 C CA . LYS A 1 740 ? -34.275 -4.820 -4.354 1.00 95.50 740 LYS A CA 1
ATOM 5876 C C . LYS A 1 740 ? -32.802 -4.893 -4.758 1.00 95.50 740 LYS A C 1
ATOM 5878 O O . LYS A 1 740 ? -32.084 -3.906 -4.629 1.00 95.50 740 LYS A O 1
ATOM 5883 N N . ALA A 1 741 ? -32.362 -6.058 -5.221 1.00 96.88 741 ALA A N 1
ATOM 5884 C CA . ALA A 1 741 ? -31.083 -6.260 -5.897 1.00 96.88 741 ALA A CA 1
ATOM 5885 C C . ALA A 1 741 ? -31.205 -7.501 -6.794 1.00 96.88 741 ALA A C 1
ATOM 5887 O O . ALA A 1 741 ? -31.476 -8.598 -6.293 1.00 96.88 741 ALA A O 1
ATOM 5888 N N . VAL A 1 742 ? -31.073 -7.318 -8.104 1.00 96.81 742 VAL A N 1
ATOM 5889 C CA . VAL A 1 742 ? -31.285 -8.342 -9.135 1.00 96.81 742 VAL A CA 1
ATOM 5890 C C . VAL A 1 742 ? -30.179 -8.234 -10.178 1.00 96.81 742 VAL A C 1
ATOM 5892 O O . VAL A 1 742 ? -29.759 -7.129 -10.518 1.00 96.81 742 VAL A O 1
ATOM 5895 N N . VAL A 1 743 ? -29.709 -9.382 -10.654 1.00 96.81 743 VAL A N 1
ATOM 5896 C CA . VAL A 1 743 ? -28.822 -9.502 -11.813 1.00 96.81 743 VAL A CA 1
ATOM 5897 C C . VAL A 1 743 ? -29.588 -10.241 -12.903 1.00 96.81 743 VAL A C 1
ATOM 5899 O O . VAL A 1 743 ? -30.114 -11.321 -12.639 1.00 96.81 743 VAL A O 1
ATOM 5902 N N . THR A 1 744 ? -29.653 -9.668 -14.097 1.00 96.62 744 THR A N 1
ATOM 5903 C CA . THR A 1 744 ? -30.310 -10.249 -15.271 1.00 96.62 744 THR A CA 1
ATOM 5904 C C . THR A 1 744 ? -29.244 -10.592 -16.301 1.00 96.62 744 THR A C 1
ATOM 5906 O O . THR A 1 744 ? -28.416 -9.740 -16.629 1.00 96.62 744 THR A O 1
ATOM 5909 N N . ASP A 1 745 ? -29.221 -11.840 -16.763 1.00 93.69 745 ASP A N 1
ATOM 5910 C CA . ASP A 1 745 ? -28.292 -12.282 -17.807 1.00 93.69 745 ASP A CA 1
ATOM 5911 C C . ASP A 1 745 ? -28.750 -11.857 -19.216 1.00 93.69 745 ASP A C 1
ATOM 5913 O O . ASP A 1 745 ? -29.822 -11.275 -19.396 1.00 93.69 745 ASP A O 1
ATOM 5917 N N . THR A 1 746 ? -27.933 -12.155 -20.229 1.00 93.12 746 THR A N 1
ATOM 5918 C CA . THR A 1 746 ? -28.199 -11.789 -21.630 1.00 93.12 746 THR A CA 1
ATOM 5919 C C . THR A 1 746 ? -29.409 -12.501 -22.244 1.00 93.12 746 THR A C 1
ATOM 5921 O O . THR A 1 746 ? -29.912 -12.055 -23.272 1.00 93.12 746 THR A O 1
ATOM 5924 N N . ASP A 1 747 ? -29.883 -13.589 -21.630 1.00 92.94 747 ASP A N 1
ATOM 5925 C CA . ASP A 1 747 ? -31.066 -14.342 -22.065 1.00 92.94 747 ASP A CA 1
ATOM 5926 C C . ASP A 1 747 ? -32.345 -13.866 -21.341 1.00 92.94 747 ASP A C 1
ATOM 5928 O O . ASP A 1 747 ? -33.444 -14.354 -21.614 1.00 92.94 747 ASP A O 1
ATOM 5932 N N . GLY A 1 748 ? -32.218 -12.902 -20.419 1.00 92.06 748 GLY A N 1
ATOM 5933 C CA . GLY A 1 748 ? -33.315 -12.340 -19.635 1.00 92.06 748 GLY A CA 1
ATOM 5934 C C . GLY A 1 748 ? -33.626 -13.096 -18.341 1.00 92.06 748 GLY A C 1
ATOM 5935 O O . GLY A 1 748 ? -34.639 -12.803 -17.699 1.00 92.06 748 GLY A O 1
ATOM 5936 N N . ASN A 1 749 ? -32.796 -14.054 -17.919 1.00 93.31 749 ASN A N 1
ATOM 5937 C CA . ASN A 1 749 ? -33.012 -14.764 -16.660 1.00 93.31 749 ASN A CA 1
ATOM 5938 C C . ASN A 1 749 ? -32.573 -13.901 -15.473 1.00 93.31 749 ASN A C 1
ATOM 5940 O O . ASN A 1 749 ? -31.439 -13.426 -15.406 1.00 93.31 749 ASN A O 1
ATOM 5944 N N . GLU A 1 750 ? -33.457 -13.756 -14.486 1.00 94.69 750 GLU A N 1
ATOM 5945 C CA . GLU A 1 750 ? -33.179 -12.990 -13.272 1.00 94.69 750 GLU A CA 1
ATOM 5946 C C . GLU A 1 750 ? -32.637 -13.860 -12.132 1.00 94.69 750 GLU A C 1
ATOM 5948 O O . GLU A 1 750 ? -33.212 -14.890 -11.764 1.00 94.69 750 GLU A O 1
ATOM 5953 N N . LYS A 1 751 ? -31.601 -13.361 -11.457 1.00 92.88 751 LYS A N 1
ATOM 5954 C CA . LYS A 1 751 ? -31.111 -13.866 -10.172 1.00 92.88 751 LYS A CA 1
ATOM 5955 C C . LYS A 1 751 ? -31.219 -12.782 -9.110 1.00 92.88 751 LYS A C 1
ATOM 5957 O O . LYS A 1 751 ? -30.573 -11.738 -9.171 1.00 92.88 751 LYS A O 1
ATOM 5962 N N . LYS A 1 752 ? -32.059 -13.040 -8.108 1.00 94.19 752 LYS A N 1
ATOM 5963 C CA . LYS A 1 752 ? -32.311 -12.114 -6.996 1.00 94.19 752 LYS A CA 1
ATOM 5964 C C . LYS A 1 752 ? -31.326 -12.361 -5.864 1.00 94.19 752 LYS A C 1
ATOM 5966 O O . LYS A 1 752 ? -31.074 -13.511 -5.511 1.00 94.19 752 LYS A O 1
ATOM 5971 N N . LEU A 1 753 ? -30.849 -11.280 -5.251 1.00 92.88 753 LEU A N 1
ATOM 5972 C CA . LEU A 1 753 ? -30.022 -11.345 -4.051 1.00 92.88 753 LEU A CA 1
ATOM 5973 C C . LEU A 1 753 ? -30.757 -12.098 -2.932 1.00 92.88 753 LEU A C 1
ATOM 5975 O O . LEU A 1 753 ? -31.856 -11.724 -2.510 1.00 92.88 753 LEU A O 1
ATOM 5979 N N . SER A 1 754 ? -30.125 -13.145 -2.421 1.00 89.06 754 SER A N 1
ATOM 5980 C CA . SER A 1 754 ? -30.624 -13.966 -1.325 1.00 89.06 754 SER A CA 1
ATOM 5981 C C . SER A 1 754 ? -30.155 -13.450 0.040 1.00 89.06 754 SER A C 1
ATOM 5983 O O . SER A 1 754 ? -29.199 -12.685 0.170 1.00 89.06 754 SER A O 1
ATOM 5985 N N . LYS A 1 755 ? -30.792 -13.925 1.118 1.00 87.44 755 LYS A N 1
ATOM 5986 C CA . LYS A 1 755 ? -30.364 -13.594 2.491 1.00 87.44 755 LYS A CA 1
ATOM 5987 C C . LYS A 1 755 ? -28.964 -14.114 2.833 1.00 87.44 755 LYS A C 1
ATOM 5989 O O . LYS A 1 755 ? -28.318 -13.527 3.693 1.00 87.44 755 LYS A O 1
ATOM 5994 N N . ASN A 1 756 ? -28.506 -15.186 2.186 1.00 84.19 756 ASN A N 1
ATOM 5995 C CA . ASN A 1 756 ? -27.193 -15.781 2.453 1.00 84.19 756 ASN A CA 1
ATOM 5996 C C . ASN A 1 756 ? -26.045 -14.931 1.887 1.00 84.19 756 ASN A C 1
ATOM 5998 O O . ASN A 1 756 ? -24.920 -15.016 2.370 1.00 84.19 756 ASN A O 1
ATOM 6002 N N . GLU A 1 757 ? -26.336 -14.082 0.903 1.00 88.50 757 GLU A N 1
ATOM 6003 C CA . GLU A 1 757 ? -25.379 -13.167 0.271 1.00 88.50 757 GLU A CA 1
ATOM 6004 C C . GLU A 1 757 ? -25.289 -11.807 0.985 1.00 88.50 757 GLU A C 1
ATOM 6006 O O . GLU A 1 757 ? -24.484 -10.951 0.610 1.00 88.50 757 GLU A O 1
ATOM 6011 N N . LEU A 1 758 ? -26.096 -11.609 2.034 1.00 90.75 758 LEU A N 1
ATOM 6012 C CA . LEU A 1 758 ? -26.076 -10.427 2.888 1.00 90.75 758 LEU A CA 1
ATOM 6013 C C . LEU A 1 758 ? -25.205 -10.659 4.121 1.00 90.75 758 LEU A C 1
ATOM 6015 O O . LEU A 1 758 ? -25.501 -11.488 4.980 1.00 90.75 758 LEU A O 1
ATOM 6019 N N . ASN A 1 759 ? -24.170 -9.839 4.262 1.00 88.25 759 ASN A N 1
ATOM 6020 C CA . ASN A 1 759 ? -23.227 -9.899 5.369 1.00 88.25 759 ASN A CA 1
ATOM 6021 C C . ASN A 1 759 ? -23.214 -8.574 6.138 1.00 88.25 759 ASN A C 1
ATOM 6023 O O . ASN A 1 759 ? -23.016 -7.504 5.564 1.00 88.25 759 ASN A O 1
ATOM 6027 N N . LEU A 1 760 ? -23.404 -8.635 7.460 1.00 88.75 760 LEU A N 1
ATOM 6028 C CA . LEU A 1 760 ? -23.334 -7.465 8.337 1.00 88.75 760 LEU A CA 1
ATOM 6029 C C . LEU A 1 760 ? -22.052 -7.491 9.170 1.00 88.75 760 LEU A C 1
ATOM 6031 O O . LEU A 1 760 ? -21.898 -8.304 10.081 1.00 88.75 760 LEU A O 1
ATOM 6035 N N . MET A 1 761 ? -21.168 -6.535 8.907 1.00 87.25 761 MET A N 1
ATOM 6036 C CA . MET A 1 761 ? -19.847 -6.437 9.522 1.00 87.25 761 MET A CA 1
ATOM 6037 C C . MET A 1 761 ? -19.764 -5.227 10.462 1.00 87.25 761 MET A C 1
ATOM 6039 O O . MET A 1 761 ? -20.449 -4.215 10.284 1.00 87.25 761 MET A O 1
ATOM 6043 N N . ASP A 1 762 ? -18.912 -5.311 11.485 1.00 86.69 762 ASP A N 1
ATOM 6044 C CA . ASP A 1 762 ? -18.534 -4.140 12.282 1.00 86.69 762 ASP A CA 1
ATOM 6045 C C . ASP A 1 762 ? -17.545 -3.266 11.499 1.00 86.69 762 ASP A C 1
ATOM 6047 O O . ASP A 1 762 ? -16.655 -3.768 10.814 1.00 86.69 762 ASP A O 1
ATOM 6051 N N . ALA A 1 763 ? -17.643 -1.942 11.644 1.00 87.62 763 ALA A N 1
ATOM 6052 C CA . ALA A 1 763 ? -16.594 -1.061 11.143 1.00 87.62 763 ALA A CA 1
ATOM 6053 C C . ALA A 1 763 ? -15.277 -1.318 11.904 1.00 87.62 763 ALA A C 1
ATOM 6055 O O . ALA A 1 763 ? -15.269 -1.409 13.134 1.00 87.62 763 ALA A O 1
ATOM 6056 N N . GLY A 1 764 ? -14.145 -1.362 11.193 1.00 83.19 764 GLY A N 1
ATOM 6057 C CA . GLY A 1 764 ? -12.858 -1.803 11.757 1.00 83.19 764 GLY A CA 1
ATOM 6058 C C . GLY A 1 764 ? -12.345 -1.012 12.974 1.00 83.19 764 GLY A C 1
ATOM 6059 O O . GLY A 1 764 ? -11.532 -1.514 13.748 1.00 83.19 764 GLY A O 1
ATOM 6060 N N . TRP A 1 765 ? -12.837 0.210 13.205 1.00 86.19 765 TRP A N 1
ATOM 6061 C CA . TRP A 1 765 ? -12.459 1.023 14.366 1.00 86.19 765 TRP A CA 1
ATOM 6062 C C . TRP A 1 765 ? -13.230 0.679 15.652 1.00 86.19 765 TRP A C 1
ATOM 6064 O O . TRP A 1 765 ? -12.757 1.047 16.732 1.00 86.19 765 TRP A O 1
ATOM 6074 N N . VAL A 1 766 ? -14.377 -0.014 15.572 1.00 87.38 766 VAL A N 1
ATOM 6075 C CA . VAL A 1 766 ? -15.328 -0.213 16.691 1.00 87.38 766 VAL A CA 1
ATOM 6076 C C . VAL A 1 766 ? -14.662 -0.852 17.908 1.00 87.38 766 VAL A C 1
ATOM 6078 O O . VAL A 1 766 ? -14.843 -0.383 19.030 1.00 87.38 766 VAL A O 1
ATOM 6081 N N . ALA A 1 767 ? -13.823 -1.869 17.705 1.00 78.81 767 ALA A N 1
ATOM 6082 C CA . ALA A 1 767 ? -13.124 -2.529 18.805 1.00 78.81 767 ALA A CA 1
ATOM 6083 C C . ALA A 1 767 ? -12.079 -1.656 19.491 1.00 78.81 767 ALA A C 1
ATOM 6085 O O . ALA A 1 767 ? -11.831 -1.796 20.686 1.00 78.81 767 ALA A O 1
ATOM 6086 N N . SER A 1 768 ? -11.479 -0.736 18.746 1.00 80.38 768 SER A N 1
ATOM 6087 C CA . SER A 1 768 ? -10.458 0.157 19.275 1.00 80.38 768 SER A CA 1
ATOM 6088 C C . SER A 1 768 ? -11.049 1.359 20.016 1.00 80.38 768 SER A C 1
ATOM 6090 O O . SER A 1 768 ? -10.288 2.108 20.623 1.00 80.38 768 SER A O 1
ATOM 6092 N N . ALA A 1 769 ? -12.365 1.585 19.950 1.00 87.44 769 ALA A N 1
ATOM 6093 C CA . ALA A 1 769 ? -12.998 2.788 20.484 1.00 87.44 769 ALA A CA 1
ATOM 6094 C C . ALA A 1 769 ? -14.456 2.543 20.944 1.00 87.44 769 ALA A C 1
ATOM 6096 O O . ALA A 1 769 ? -15.388 3.142 20.402 1.00 87.44 769 ALA A O 1
ATOM 6097 N N . PRO A 1 770 ? -14.674 1.676 21.951 1.00 85.75 770 PRO A N 1
ATOM 6098 C CA . PRO A 1 770 ? -16.003 1.181 22.321 1.00 85.75 770 PRO A CA 1
ATOM 6099 C C . PRO A 1 770 ? -16.940 2.230 22.946 1.00 85.75 770 PRO A C 1
ATOM 6101 O O . PRO A 1 770 ? -18.133 1.967 23.062 1.00 85.75 770 PRO A O 1
ATOM 6104 N N . ARG A 1 771 ? -16.434 3.406 23.355 1.00 89.50 771 ARG A N 1
ATOM 6105 C CA . ARG A 1 771 ? -17.264 4.518 23.862 1.00 89.50 771 ARG A CA 1
ATOM 6106 C C . ARG A 1 771 ? -18.159 5.127 22.779 1.00 89.50 771 ARG A C 1
ATOM 6108 O O . ARG A 1 771 ? -19.188 5.709 23.113 1.00 89.50 771 ARG A O 1
ATOM 6115 N N . TYR A 1 772 ? -17.786 5.012 21.504 1.00 93.19 772 TYR A N 1
ATOM 6116 C CA . TYR A 1 772 ? -18.562 5.586 20.406 1.00 93.19 772 TYR A CA 1
ATOM 6117 C C . TYR A 1 772 ? -19.666 4.635 19.924 1.00 93.19 772 TYR A C 1
ATOM 6119 O O . TYR A 1 772 ? -19.479 3.416 19.959 1.00 93.19 772 TYR A O 1
ATOM 6127 N N . PRO A 1 773 ? -20.793 5.163 19.410 1.00 93.94 773 PRO A N 1
ATOM 6128 C CA . PRO A 1 773 ? -21.842 4.330 18.829 1.00 93.94 773 PRO A CA 1
ATOM 6129 C C . PRO A 1 773 ? -21.300 3.488 17.661 1.00 93.94 773 PRO A C 1
ATOM 6131 O O . PRO A 1 773 ? -20.748 4.078 16.730 1.00 93.94 773 PRO A O 1
ATOM 6134 N N . PRO A 1 774 ? -21.439 2.150 17.677 1.00 91.69 774 PRO A N 1
ATOM 6135 C CA . PRO A 1 774 ? -20.713 1.259 16.772 1.00 91.69 774 PRO A CA 1
ATOM 6136 C C . PRO A 1 774 ? -21.171 1.406 15.316 1.00 91.69 774 PRO A C 1
ATOM 6138 O O . PRO A 1 774 ? -22.352 1.244 15.024 1.00 91.69 774 PRO A O 1
ATOM 6141 N N . GLY A 1 775 ? -20.238 1.680 14.399 1.00 93.25 775 GLY A N 1
ATOM 6142 C CA . GLY A 1 775 ? -20.505 1.699 12.956 1.00 93.25 775 GLY A CA 1
ATOM 6143 C C . GLY A 1 775 ? -20.611 0.294 12.354 1.00 93.25 775 GLY A C 1
ATOM 6144 O O . GLY A 1 775 ? -20.002 -0.649 12.864 1.00 93.25 775 GLY A O 1
ATOM 6145 N N . LYS A 1 776 ? -21.355 0.169 11.253 1.00 92.75 776 LYS A N 1
ATOM 6146 C CA . LYS A 1 776 ? -21.616 -1.086 10.536 1.00 92.75 776 LYS A CA 1
ATOM 6147 C C . LYS A 1 776 ? -21.283 -0.968 9.047 1.00 92.75 776 LYS A C 1
ATOM 6149 O O . LYS A 1 776 ? -21.265 0.135 8.497 1.00 92.75 776 LYS A O 1
ATOM 6154 N N . ILE A 1 777 ? -21.023 -2.112 8.422 1.00 92.75 777 ILE A N 1
ATOM 6155 C CA . ILE A 1 777 ? -20.862 -2.275 6.974 1.00 92.75 777 ILE A CA 1
ATOM 6156 C C . ILE A 1 777 ? -21.822 -3.386 6.545 1.00 92.75 777 ILE A C 1
ATOM 6158 O O . ILE A 1 777 ? -21.659 -4.525 6.977 1.00 92.75 777 ILE A O 1
ATOM 6162 N N . LEU A 1 778 ? -22.837 -3.050 5.753 1.00 93.25 778 LEU A N 1
ATOM 6163 C CA . LEU A 1 778 ? -23.700 -4.030 5.095 1.00 93.25 778 LEU A CA 1
ATOM 6164 C C . LEU A 1 778 ? -23.087 -4.359 3.734 1.00 93.25 778 LEU A C 1
ATOM 6166 O O . LEU A 1 778 ? -22.829 -3.446 2.953 1.00 93.25 778 LEU A O 1
ATOM 6170 N N . VAL A 1 779 ? -22.832 -5.635 3.471 1.00 92.25 779 VAL A N 1
ATOM 6171 C CA . VAL A 1 779 ? -22.258 -6.120 2.216 1.00 92.25 779 VAL A CA 1
ATOM 6172 C C . VAL A 1 779 ? -23.256 -7.051 1.546 1.00 92.25 779 VAL A C 1
ATOM 6174 O O . VAL A 1 779 ? -23.669 -8.033 2.156 1.00 92.25 779 VAL A O 1
ATOM 6177 N N . ALA A 1 780 ? -23.647 -6.731 0.317 1.00 93.31 780 ALA A N 1
ATOM 6178 C CA . ALA A 1 780 ? -24.463 -7.584 -0.536 1.00 93.31 780 ALA A CA 1
ATOM 6179 C C . ALA A 1 780 ? -23.614 -8.100 -1.694 1.00 93.31 780 ALA A C 1
ATOM 6181 O O . ALA A 1 780 ? -23.188 -7.321 -2.547 1.00 93.31 780 ALA A O 1
ATOM 6182 N N . SER A 1 781 ? -23.359 -9.401 -1.716 1.00 91.94 781 SER A N 1
ATOM 6183 C CA . SER A 1 781 ? -22.627 -10.055 -2.796 1.00 91.94 781 SER A CA 1
ATOM 6184 C C . SER A 1 781 ? -23.592 -10.441 -3.915 1.00 91.94 781 SER A C 1
ATOM 6186 O O . SER A 1 781 ? -24.420 -11.323 -3.729 1.00 91.94 781 SER A O 1
ATOM 6188 N N . LEU A 1 782 ? -23.519 -9.774 -5.068 1.00 91.94 782 LEU A N 1
ATOM 6189 C CA . LEU A 1 782 ? -24.469 -10.021 -6.154 1.00 91.94 782 LEU A CA 1
ATOM 6190 C C . LEU A 1 782 ? -24.166 -11.361 -6.857 1.00 91.94 782 LEU A C 1
ATOM 6192 O O . LEU A 1 782 ? -22.995 -11.608 -7.188 1.00 91.94 782 LEU A O 1
ATOM 6196 N N . PRO A 1 783 ? -25.182 -12.219 -7.081 1.00 84.56 783 PRO A N 1
ATOM 6197 C CA . PRO A 1 783 ? -25.000 -13.496 -7.761 1.00 84.56 783 PRO A CA 1
ATOM 6198 C C . PRO A 1 783 ? -24.705 -13.295 -9.248 1.00 84.56 783 PRO A C 1
ATOM 6200 O O . PRO A 1 783 ? -25.312 -12.450 -9.892 1.00 84.56 783 PRO A O 1
ATOM 6203 N N . ASP A 1 784 ? -23.801 -14.113 -9.789 1.00 85.94 784 ASP A N 1
ATOM 6204 C CA . ASP A 1 784 ? -23.609 -14.306 -11.235 1.00 85.94 784 ASP A CA 1
ATOM 6205 C C . ASP A 1 784 ? -23.431 -13.038 -12.093 1.00 85.94 784 ASP A C 1
ATOM 6207 O O . ASP A 1 784 ? -23.889 -12.972 -13.226 1.00 85.94 784 ASP A O 1
ATOM 6211 N N . VAL A 1 785 ? -22.771 -12.005 -11.567 1.00 91.88 785 VAL A N 1
ATOM 6212 C CA . VAL A 1 785 ? -22.427 -10.820 -12.368 1.00 91.88 785 VAL A CA 1
ATOM 6213 C C . VAL A 1 785 ? -21.405 -11.208 -13.441 1.00 91.88 785 VAL A C 1
ATOM 6215 O O . VAL A 1 785 ? -20.299 -11.642 -13.102 1.00 91.88 785 VAL A O 1
ATOM 6218 N N . ASP A 1 786 ? -21.746 -11.014 -14.715 1.00 92.75 786 ASP A N 1
ATOM 6219 C CA . ASP A 1 786 ? -20.853 -11.168 -15.869 1.00 92.75 786 ASP A CA 1
ATOM 6220 C C . ASP A 1 786 ? -20.977 -9.975 -16.837 1.00 92.75 786 ASP A C 1
ATOM 6222 O O . ASP A 1 786 ? -21.823 -9.102 -16.652 1.00 92.75 786 ASP A O 1
ATOM 6226 N N . VAL A 1 787 ? -20.086 -9.906 -17.827 1.00 93.56 787 VAL A N 1
ATOM 6227 C CA . VAL A 1 787 ? -20.160 -8.907 -18.909 1.00 93.56 787 VAL A CA 1
ATOM 6228 C C . VAL A 1 787 ? -21.416 -9.145 -19.754 1.00 93.56 787 VAL A C 1
ATOM 6230 O O . VAL A 1 787 ? -21.699 -10.290 -20.100 1.00 93.56 787 VAL A O 1
ATOM 6233 N N . GLY A 1 788 ? -22.142 -8.073 -20.075 1.00 95.50 788 GLY A N 1
ATOM 6234 C CA . GLY A 1 788 ? -23.452 -8.071 -20.732 1.00 95.50 788 GLY A CA 1
ATOM 6235 C C . GLY A 1 788 ? -24.640 -8.174 -19.769 1.00 95.50 788 GLY A C 1
ATOM 6236 O O . GLY A 1 788 ? -25.783 -8.033 -20.192 1.00 95.50 788 GLY A O 1
ATOM 6237 N N . ASN A 1 789 ? -24.409 -8.418 -18.472 1.00 97.12 789 ASN A N 1
ATOM 6238 C CA . ASN A 1 789 ? -25.503 -8.519 -17.506 1.00 97.12 789 ASN A CA 1
ATOM 6239 C C . ASN A 1 789 ? -26.007 -7.139 -17.078 1.00 97.12 789 ASN A C 1
ATOM 6241 O O . ASN A 1 789 ? -25.226 -6.197 -16.916 1.00 97.12 789 ASN A O 1
ATOM 6245 N N . ILE A 1 790 ? -27.298 -7.066 -16.757 1.00 98.00 790 ILE A N 1
ATOM 6246 C CA . ILE A 1 790 ? -27.931 -5.892 -16.152 1.00 98.00 790 ILE A CA 1
ATOM 6247 C C . ILE A 1 790 ? -28.022 -6.088 -14.638 1.00 98.00 790 ILE A C 1
ATOM 6249 O O . ILE A 1 790 ? -28.459 -7.129 -14.152 1.00 98.00 790 ILE A O 1
ATOM 6253 N N . ILE A 1 791 ? -27.630 -5.074 -13.874 1.00 98.06 791 ILE A N 1
ATOM 6254 C CA . ILE A 1 791 ? -27.787 -5.006 -12.423 1.00 98.06 791 ILE A CA 1
ATOM 6255 C C . ILE A 1 791 ? -28.824 -3.939 -12.095 1.00 98.06 791 ILE A C 1
ATOM 6257 O O . ILE A 1 791 ? -28.642 -2.772 -12.433 1.00 98.06 791 ILE A O 1
ATOM 6261 N N . GLU A 1 792 ? -29.857 -4.320 -11.347 1.00 98.12 792 GLU A N 1
ATOM 6262 C CA . GLU A 1 792 ? -30.838 -3.395 -10.782 1.00 98.12 792 GLU A CA 1
ATOM 6263 C C . GLU A 1 792 ? -30.824 -3.484 -9.255 1.00 98.12 792 GLU A C 1
ATOM 6265 O O . GLU A 1 792 ? -30.996 -4.565 -8.685 1.00 98.12 792 GLU A O 1
ATOM 6270 N N . TYR A 1 793 ? -30.668 -2.355 -8.562 1.00 97.94 793 TYR A N 1
ATOM 6271 C CA . TYR A 1 793 ? -30.836 -2.305 -7.111 1.00 97.94 793 TYR A CA 1
ATOM 6272 C C . TYR A 1 793 ? -31.546 -1.048 -6.623 1.00 97.94 793 TYR A C 1
ATOM 6274 O O . TYR A 1 793 ? -31.446 0.029 -7.204 1.00 97.94 793 TYR A O 1
ATOM 6282 N N . GLU A 1 794 ? -32.211 -1.190 -5.478 1.00 98.38 794 GLU A N 1
ATOM 6283 C CA . GLU A 1 794 ? -32.871 -0.109 -4.758 1.00 98.38 794 GLU A CA 1
ATOM 6284 C C . GLU A 1 794 ? -32.439 -0.121 -3.287 1.00 98.38 794 GLU A C 1
ATOM 6286 O O . GLU A 1 794 ? -32.557 -1.130 -2.582 1.00 98.38 794 GLU A O 1
ATOM 6291 N N . ILE A 1 795 ? -31.933 1.015 -2.809 1.00 98.38 795 ILE A N 1
ATOM 6292 C CA . ILE A 1 795 ? -31.423 1.194 -1.449 1.00 98.38 795 ILE A CA 1
ATOM 6293 C C . ILE A 1 795 ? -32.176 2.332 -0.777 1.00 98.38 795 ILE A C 1
ATOM 6295 O O . ILE A 1 795 ? -32.186 3.465 -1.259 1.00 98.38 795 ILE A O 1
ATOM 6299 N N . LYS A 1 796 ? -32.713 2.058 0.409 1.00 98.50 796 LYS A N 1
ATOM 6300 C CA . LYS A 1 796 ? -33.371 3.049 1.255 1.00 98.50 796 LYS A CA 1
ATOM 6301 C C . LYS A 1 796 ? -32.504 3.388 2.458 1.00 98.50 796 LYS A C 1
ATOM 6303 O O . LYS A 1 796 ? -32.119 2.518 3.242 1.00 98.50 796 LYS A O 1
ATOM 6308 N N . ARG A 1 797 ? -32.232 4.678 2.647 1.00 98.25 797 ARG A N 1
ATOM 6309 C CA . ARG A 1 797 ? -31.529 5.223 3.811 1.00 98.25 797 ARG A CA 1
ATOM 6310 C C . ARG A 1 797 ? -32.425 6.172 4.585 1.00 98.25 797 ARG A C 1
ATOM 6312 O O . ARG A 1 797 ? -32.964 7.121 4.030 1.00 98.25 797 ARG A O 1
ATOM 6319 N N . THR A 1 798 ? -32.553 5.952 5.889 1.00 98.31 798 THR A N 1
ATOM 6320 C CA . THR A 1 798 ? -33.326 6.830 6.781 1.00 98.31 798 THR A CA 1
ATOM 6321 C C . THR A 1 798 ? -32.402 7.518 7.775 1.00 98.31 798 THR A C 1
ATOM 6323 O O . THR A 1 798 ? -31.799 6.853 8.616 1.00 98.31 798 THR A O 1
ATOM 6326 N N . TYR A 1 799 ? -32.341 8.847 7.739 1.00 97.19 799 TYR A N 1
ATOM 6327 C CA . TYR A 1 799 ? -31.478 9.674 8.583 1.00 97.19 799 TYR A CA 1
ATOM 6328 C C . TYR A 1 799 ? -32.271 10.383 9.679 1.00 97.19 799 TYR A C 1
ATOM 6330 O O . TYR A 1 799 ? -33.366 10.902 9.447 1.00 97.19 799 TYR A O 1
ATOM 6338 N N . LYS A 1 800 ? -31.719 10.437 10.897 1.00 95.44 800 LYS A N 1
ATOM 6339 C CA . LYS A 1 800 ? -32.391 11.012 12.073 1.00 95.44 800 LYS A CA 1
ATOM 6340 C C . LYS A 1 800 ? -31.458 11.897 12.892 1.00 95.44 800 LYS A C 1
ATOM 6342 O O . LYS A 1 800 ? -30.309 11.560 13.133 1.00 95.44 800 LYS A O 1
ATOM 6347 N N . LYS A 1 801 ? -31.966 13.004 13.437 1.00 92.81 801 LYS A N 1
ATOM 6348 C CA . LYS A 1 801 ? -31.246 13.896 14.379 1.00 92.81 801 LYS A CA 1
ATOM 6349 C C . LYS A 1 801 ? -29.965 14.553 13.833 1.00 92.81 801 LYS A C 1
ATOM 6351 O O . LYS A 1 801 ? -29.203 15.112 14.634 1.00 92.81 801 LYS A O 1
ATOM 6356 N N . HIS A 1 802 ? -29.751 14.581 12.520 1.00 94.06 802 HIS A N 1
ATOM 6357 C CA . HIS A 1 802 ? -28.605 15.260 11.908 1.00 94.06 802 HIS A CA 1
ATOM 6358 C C . HIS A 1 802 ? -28.625 16.784 12.179 1.00 94.06 802 HIS A C 1
ATOM 6360 O O . HIS A 1 802 ? -29.648 17.325 12.618 1.00 94.06 802 HIS A O 1
ATOM 6366 N N . PRO A 1 803 ? -27.497 17.507 12.015 1.00 93.94 803 PRO A N 1
ATOM 6367 C CA . PRO A 1 803 ? -27.464 18.958 12.202 1.00 93.94 803 PRO A CA 1
ATOM 6368 C C . PRO A 1 803 ? -28.310 19.733 11.187 1.00 93.94 803 PRO A C 1
ATOM 6370 O O . PRO A 1 803 ? -29.044 20.622 11.605 1.00 93.94 803 PRO A O 1
ATOM 6373 N N . PHE A 1 804 ? -28.190 19.384 9.906 1.00 95.88 804 PHE A N 1
ATOM 6374 C CA . PHE A 1 804 ? -28.934 19.927 8.769 1.00 95.88 804 PHE A CA 1
ATOM 6375 C C . PHE A 1 804 ? -28.835 18.940 7.581 1.00 95.88 804 PHE A C 1
ATOM 6377 O O . PHE A 1 804 ? -27.955 18.069 7.588 1.00 95.88 804 PHE A O 1
ATOM 6384 N N . TYR A 1 805 ? -29.703 19.093 6.578 1.00 96.75 805 TYR A N 1
ATOM 6385 C CA . TYR A 1 805 ? -29.685 18.357 5.311 1.00 96.75 805 TYR A CA 1
ATOM 6386 C C . TYR A 1 805 ? -28.855 19.115 4.274 1.00 96.75 805 TYR A C 1
ATOM 6388 O O . TYR A 1 805 ? -28.957 20.345 4.182 1.00 96.75 805 TYR A O 1
ATOM 6396 N N . ALA A 1 806 ? -28.045 18.389 3.510 1.00 96.75 806 ALA A N 1
ATOM 6397 C CA . ALA A 1 806 ? -27.300 18.917 2.379 1.00 96.75 806 ALA A CA 1
ATOM 6398 C C . ALA A 1 806 ? -27.078 17.813 1.342 1.00 96.75 806 ALA A C 1
ATOM 6400 O O . ALA A 1 806 ? -26.866 16.657 1.708 1.00 96.75 806 ALA A O 1
ATOM 6401 N N . LEU A 1 807 ? -27.079 18.205 0.075 1.00 95.88 807 LEU A N 1
ATOM 6402 C CA . LEU A 1 807 ? -26.864 17.361 -1.089 1.00 95.88 807 LEU A CA 1
ATOM 6403 C C . LEU A 1 807 ? -25.791 18.010 -1.965 1.00 95.88 807 LEU A C 1
ATOM 6405 O O . LEU A 1 807 ? -25.782 19.225 -2.173 1.00 95.88 807 LEU A O 1
ATOM 6409 N N . ARG A 1 808 ? -24.884 17.181 -2.475 1.00 96.00 808 ARG A N 1
ATOM 6410 C CA . ARG A 1 808 ? -23.983 17.536 -3.567 1.00 96.00 808 ARG A CA 1
ATOM 6411 C C . ARG A 1 808 ? -23.963 16.358 -4.522 1.00 96.00 808 ARG A C 1
ATOM 6413 O O . ARG A 1 808 ? -23.456 15.307 -4.131 1.00 96.00 808 ARG A O 1
ATOM 6420 N N . THR A 1 809 ? -24.494 16.550 -5.719 1.00 95.12 809 THR A N 1
ATOM 6421 C CA . THR A 1 809 ? -24.568 15.508 -6.743 1.00 95.12 809 THR A CA 1
ATOM 6422 C C . THR A 1 809 ? -24.152 16.095 -8.078 1.00 95.12 809 THR A C 1
ATOM 6424 O O . THR A 1 809 ? -24.497 17.240 -8.378 1.00 95.12 809 THR A O 1
ATOM 6427 N N . SER A 1 810 ? -23.355 15.341 -8.817 1.00 95.31 810 SER A N 1
ATOM 6428 C CA . SER A 1 810 ? -22.913 15.689 -10.163 1.00 95.31 810 SER A CA 1
ATOM 6429 C C . SER A 1 810 ? -23.585 14.733 -11.132 1.00 95.31 810 SER A C 1
ATOM 6431 O O . SER A 1 810 ? -23.731 13.567 -10.786 1.00 95.31 810 SER A O 1
ATOM 6433 N N . PHE A 1 811 ? -23.968 15.237 -12.298 1.00 95.06 811 PHE A N 1
ATOM 6434 C CA . PHE A 1 811 ? -24.768 14.525 -13.299 1.00 95.06 811 PHE A CA 1
ATOM 6435 C C . PHE A 1 811 ? -23.891 13.870 -14.368 1.00 95.06 811 PHE A C 1
ATOM 6437 O O . PHE A 1 811 ? -24.173 13.934 -15.552 1.00 95.06 811 PHE A O 1
ATOM 6444 N N . ASN A 1 812 ? -22.751 13.325 -13.949 1.00 93.06 812 ASN A N 1
ATOM 6445 C CA . ASN A 1 812 ? -21.859 12.547 -14.796 1.00 93.06 812 ASN A CA 1
ATOM 6446 C C . ASN A 1 812 ? -20.971 11.647 -13.936 1.00 93.06 812 ASN A C 1
ATOM 6448 O O . ASN A 1 812 ? -20.816 11.848 -12.721 1.00 93.06 812 ASN A O 1
ATOM 6452 N N . SER A 1 813 ? -20.365 10.651 -14.573 1.00 94.56 813 SER A N 1
ATOM 6453 C CA . SER A 1 813 ? -19.501 9.684 -13.908 1.00 94.56 813 SER A CA 1
ATOM 6454 C C . SER A 1 813 ? -18.352 9.246 -14.824 1.00 94.56 813 SER A C 1
ATOM 6456 O O . SER A 1 813 ? -18.157 9.813 -15.897 1.00 94.56 813 SER A O 1
ATOM 6458 N N . PHE A 1 814 ? -17.542 8.286 -14.377 1.00 94.69 814 PHE A N 1
ATOM 6459 C CA . PHE A 1 814 ? -16.594 7.605 -15.268 1.00 94.69 814 PHE A CA 1
ATOM 6460 C C . PHE A 1 814 ? -17.281 6.566 -16.169 1.00 94.69 814 PHE A C 1
ATOM 6462 O O . PHE A 1 814 ? -16.633 6.004 -17.037 1.00 94.69 814 PHE A O 1
ATOM 6469 N N . ASP A 1 815 ? -18.572 6.336 -15.955 1.00 95.00 815 ASP A N 1
ATOM 6470 C CA . ASP A 1 815 ? -19.469 5.498 -16.736 1.00 95.00 815 ASP A CA 1
ATOM 6471 C C . ASP A 1 815 ? -20.508 6.386 -17.446 1.00 95.00 815 ASP A C 1
ATOM 6473 O O . ASP A 1 815 ? -20.775 7.516 -17.003 1.00 95.00 815 ASP A O 1
ATOM 6477 N N . SER A 1 816 ? -21.095 5.896 -18.540 1.00 94.69 816 SER A N 1
ATOM 6478 C CA . SER A 1 816 ? -22.191 6.599 -19.217 1.00 94.69 816 SER A CA 1
ATOM 6479 C C . SER A 1 816 ? -23.442 6.579 -18.342 1.00 94.69 816 SER A C 1
ATOM 6481 O O . SER A 1 816 ? -23.663 5.642 -17.570 1.00 94.69 816 SER A O 1
ATOM 6483 N N . ILE A 1 817 ? -24.255 7.629 -18.440 1.00 96.12 817 ILE A N 1
ATOM 6484 C CA . ILE A 1 817 ? -25.545 7.725 -17.754 1.00 96.12 817 ILE A CA 1
ATOM 6485 C C . ILE A 1 817 ? -26.598 8.088 -18.798 1.00 96.12 817 ILE A C 1
ATOM 6487 O O . ILE A 1 817 ? -26.581 9.199 -19.320 1.00 96.12 817 ILE A O 1
ATOM 6491 N N . VAL A 1 818 ? -27.503 7.155 -19.092 1.00 97.00 818 VAL A N 1
ATOM 6492 C CA . VAL A 1 818 ? -28.600 7.360 -20.047 1.00 97.00 818 VAL A CA 1
ATOM 6493 C C . VAL A 1 818 ? -29.665 8.253 -19.434 1.00 97.00 818 VAL A C 1
ATOM 6495 O O . VAL A 1 818 ? -29.998 9.257 -20.038 1.00 97.00 818 VAL A O 1
ATOM 6498 N N . ASP A 1 819 ? -30.130 7.949 -18.219 1.00 97.38 819 ASP A N 1
ATOM 6499 C CA . ASP A 1 819 ? -31.088 8.776 -17.483 1.00 97.38 819 ASP A CA 1
ATOM 6500 C C . ASP A 1 819 ? -30.663 8.934 -16.019 1.00 97.38 819 ASP A C 1
ATOM 6502 O O . ASP A 1 819 ? -30.482 7.953 -15.290 1.00 97.38 819 ASP A O 1
ATOM 6506 N N . GLU A 1 820 ? -30.572 10.176 -15.535 1.00 97.88 820 GLU A N 1
ATOM 6507 C CA . GLU A 1 820 ? -30.455 10.458 -14.101 1.00 97.88 820 GLU A CA 1
ATOM 6508 C C . GLU A 1 820 ? -31.491 11.484 -13.641 1.00 97.88 820 GLU A C 1
ATOM 6510 O O . GLU A 1 820 ? -31.590 12.595 -14.162 1.00 97.88 820 GLU A O 1
ATOM 6515 N N . THR A 1 821 ? -32.248 11.115 -12.604 1.00 98.31 821 THR A N 1
ATOM 6516 C CA . THR A 1 821 ? -33.213 11.982 -11.927 1.00 98.31 821 THR A CA 1
ATOM 6517 C C . THR A 1 821 ? -32.857 12.130 -10.457 1.00 98.31 821 THR A C 1
ATOM 6519 O O . THR A 1 821 ? -32.763 11.159 -9.702 1.00 98.31 821 THR A O 1
ATOM 6522 N N . VAL A 1 822 ? -32.749 13.374 -10.005 1.00 98.44 822 VAL A N 1
ATOM 6523 C CA . VAL A 1 822 ? -32.538 13.706 -8.597 1.00 98.44 822 VAL A CA 1
ATOM 6524 C C . VAL A 1 822 ? -33.702 14.552 -8.117 1.00 98.44 822 VAL A C 1
ATOM 6526 O O . VAL A 1 822 ? -33.886 15.682 -8.564 1.00 98.44 822 VAL A O 1
ATOM 6529 N N . ARG A 1 823 ? -34.466 14.025 -7.160 1.00 98.25 823 ARG A N 1
ATOM 6530 C CA . ARG A 1 823 ? -35.635 14.680 -6.573 1.00 98.25 823 ARG A CA 1
ATOM 6531 C C . ARG A 1 823 ? -35.426 14.932 -5.087 1.00 98.25 823 ARG A C 1
ATOM 6533 O O . ARG A 1 823 ? -35.012 14.056 -4.329 1.00 98.25 823 ARG A O 1
ATOM 6540 N N . VAL A 1 824 ? -35.730 16.148 -4.646 1.00 98.31 824 VAL A N 1
ATOM 6541 C CA . VAL A 1 824 ? -35.680 16.544 -3.236 1.00 98.31 824 VAL A CA 1
ATOM 6542 C C . VAL A 1 824 ? -36.971 17.260 -2.862 1.00 98.31 824 VAL A C 1
ATOM 6544 O O . VAL A 1 824 ? -37.189 18.406 -3.255 1.00 98.31 824 VAL A O 1
ATOM 6547 N N . ALA A 1 825 ? -37.796 16.614 -2.040 1.00 97.88 825 ALA A N 1
ATOM 6548 C CA . ALA A 1 825 ? -39.005 17.198 -1.470 1.00 97.88 825 ALA A CA 1
ATOM 6549 C C . ALA A 1 825 ? -38.720 17.770 -0.070 1.00 97.88 825 ALA A C 1
ATOM 6551 O O . ALA A 1 825 ? -38.271 17.060 0.833 1.00 97.88 825 ALA A O 1
ATOM 6552 N N . LEU A 1 826 ? -38.979 19.064 0.126 1.00 97.06 826 LEU A N 1
ATOM 6553 C CA . LEU A 1 826 ? -38.739 19.809 1.368 1.00 97.06 826 LEU A CA 1
ATOM 6554 C C . LEU A 1 826 ? -40.028 20.509 1.821 1.00 97.06 826 LEU A C 1
ATOM 6556 O O . LEU A 1 826 ? -40.738 21.027 0.972 1.00 97.06 826 LEU A O 1
ATOM 6560 N N . PRO A 1 827 ? -40.335 20.642 3.124 1.00 96.69 827 PRO A N 1
ATOM 6561 C CA . PRO A 1 827 ? -41.472 21.433 3.583 1.00 96.69 827 PRO A CA 1
ATOM 6562 C C . PRO A 1 827 ? -41.298 22.882 3.129 1.00 96.69 827 PRO A C 1
ATOM 6564 O O . PRO A 1 827 ? -40.198 23.420 3.291 1.00 96.69 827 PRO A O 1
ATOM 6567 N N . ALA A 1 828 ? -42.357 23.532 2.639 1.00 93.19 828 ALA A N 1
ATOM 6568 C CA . ALA A 1 828 ? -42.289 24.893 2.088 1.00 93.19 828 ALA A CA 1
ATOM 6569 C C . ALA A 1 828 ? -41.737 25.939 3.082 1.00 93.19 828 ALA A C 1
ATOM 6571 O O . ALA A 1 828 ? -41.172 26.959 2.697 1.00 93.19 828 ALA A O 1
ATOM 6572 N N . THR A 1 829 ? -41.815 25.653 4.384 1.00 91.62 829 THR A N 1
ATOM 6573 C CA . THR A 1 829 ? -41.257 26.480 5.467 1.00 91.62 829 THR A CA 1
ATOM 6574 C C . THR A 1 829 ? -39.739 26.340 5.658 1.00 91.62 829 THR A C 1
ATOM 6576 O O . THR A 1 829 ? -39.134 27.081 6.440 1.00 91.62 829 THR A O 1
ATOM 6579 N N . THR A 1 830 ? -39.089 25.392 4.981 1.00 93.44 830 THR A N 1
ATOM 6580 C CA . THR A 1 830 ? -37.663 25.097 5.160 1.00 93.44 830 THR A CA 1
ATOM 6581 C C . THR A 1 830 ? -36.804 26.079 4.376 1.00 93.44 830 THR A C 1
ATOM 6583 O O . THR A 1 830 ? -36.843 26.127 3.151 1.00 93.44 830 THR A O 1
ATOM 6586 N N . ARG A 1 831 ? -35.938 26.822 5.075 1.00 92.12 831 ARG A N 1
ATOM 6587 C CA . ARG A 1 831 ? -34.916 27.646 4.416 1.00 92.12 831 ARG A CA 1
ATOM 6588 C C . ARG A 1 831 ? -33.862 26.749 3.768 1.00 92.12 831 ARG A C 1
ATOM 6590 O O . ARG A 1 831 ? -33.210 25.961 4.453 1.00 92.12 831 ARG A O 1
ATOM 6597 N N . VAL A 1 832 ? -33.669 26.912 2.465 1.00 95.62 832 VAL A N 1
ATOM 6598 C CA . VAL A 1 832 ? -32.716 26.139 1.668 1.00 95.62 832 VAL A CA 1
ATOM 6599 C C . VAL A 1 832 ? -31.976 27.054 0.695 1.00 95.62 832 VAL A C 1
ATOM 6601 O O . VAL A 1 832 ? -32.542 28.009 0.168 1.00 95.62 832 VAL A O 1
ATOM 6604 N N . LYS A 1 833 ? -30.689 26.780 0.482 1.00 96.69 833 LYS A N 1
ATOM 6605 C CA . LYS A 1 833 ? -29.896 27.345 -0.611 1.00 96.69 833 LYS A CA 1
ATOM 6606 C C . LYS A 1 833 ? -29.687 26.280 -1.669 1.00 96.69 833 LYS A C 1
ATOM 6608 O O . LYS A 1 833 ? -29.321 25.159 -1.319 1.00 96.69 833 LYS A O 1
ATOM 6613 N N . VAL A 1 834 ? -29.856 26.662 -2.927 1.00 96.69 834 VAL A N 1
ATOM 6614 C CA . VAL A 1 834 ? -29.674 25.788 -4.086 1.00 96.69 834 VAL A CA 1
ATOM 6615 C C . VAL A 1 834 ? -28.748 26.479 -5.085 1.00 96.69 834 VAL A C 1
ATOM 6617 O O . VAL A 1 834 ? -28.883 27.679 -5.326 1.00 96.69 834 VAL A O 1
ATOM 6620 N N . LYS A 1 835 ? -27.765 25.746 -5.601 1.00 95.75 835 LYS A N 1
ATOM 6621 C CA . LYS A 1 835 ? -27.049 26.044 -6.839 1.00 95.75 835 LYS A CA 1
ATOM 6622 C C . LYS A 1 835 ? -27.483 24.988 -7.840 1.00 95.75 835 LYS A C 1
ATOM 6624 O O . LYS A 1 835 ? -27.246 23.806 -7.581 1.00 95.75 835 LYS A O 1
ATOM 6629 N N . ASN A 1 836 ? -28.103 25.411 -8.932 1.00 94.75 836 ASN A N 1
ATOM 6630 C CA . ASN A 1 836 ? -28.303 24.528 -10.072 1.00 94.75 836 ASN A CA 1
ATOM 6631 C C . ASN A 1 836 ? -26.962 24.309 -10.793 1.00 94.75 836 ASN A C 1
ATOM 6633 O O . ASN A 1 836 ? -26.027 25.094 -10.581 1.00 94.75 836 ASN A O 1
ATOM 6637 N N . PRO A 1 837 ? -26.836 23.239 -11.591 1.00 91.06 837 PRO A N 1
ATOM 6638 C CA . PRO A 1 837 ? -25.690 23.052 -12.464 1.00 91.06 837 PRO A CA 1
ATOM 6639 C C . PRO A 1 837 ? -25.579 24.212 -13.449 1.00 91.06 837 PRO A C 1
ATOM 6641 O O . PRO A 1 837 ? -26.588 24.745 -13.900 1.00 91.06 837 PRO A O 1
ATOM 6644 N N . ASP A 1 838 ? -24.348 24.585 -13.787 1.00 85.44 838 ASP A N 1
ATOM 6645 C CA . ASP A 1 838 ? -24.080 25.565 -14.839 1.00 85.44 838 ASP A CA 1
ATOM 6646 C C . ASP A 1 838 ? -24.014 24.811 -16.192 1.00 85.44 838 ASP A C 1
ATOM 6648 O O . ASP A 1 838 ? -22.944 24.709 -16.785 1.00 85.44 838 ASP A O 1
ATOM 6652 N N . SER A 1 839 ? -25.119 24.171 -16.606 1.00 87.81 839 SER A N 1
ATOM 6653 C CA . SER A 1 839 ? -25.239 23.397 -17.857 1.00 87.81 839 SER A CA 1
ATOM 6654 C C . SER A 1 839 ? -26.685 23.383 -18.360 1.00 87.81 839 SER A C 1
ATOM 6656 O O . SER A 1 839 ? -27.599 23.172 -17.562 1.00 87.81 839 SER A O 1
ATOM 6658 N N . ASP A 1 840 ? -26.866 23.552 -19.671 1.00 86.69 840 ASP A N 1
ATOM 6659 C CA . ASP A 1 840 ? -28.168 23.458 -20.346 1.00 86.69 840 ASP A CA 1
ATOM 6660 C C . ASP A 1 840 ? -28.623 21.998 -20.551 1.00 86.69 840 ASP A C 1
ATOM 6662 O O . ASP A 1 840 ? -29.784 21.751 -20.856 1.00 86.69 840 ASP A O 1
ATOM 6666 N N . GLU A 1 841 ? -27.732 21.023 -20.332 1.00 89.31 841 GLU A N 1
ATOM 6667 C CA . GLU A 1 841 ? -28.027 19.580 -20.414 1.00 89.31 841 GLU A CA 1
ATOM 6668 C C . GLU A 1 841 ? -28.765 19.042 -19.175 1.00 89.31 841 GLU A C 1
ATOM 6670 O O . GLU A 1 841 ? -29.171 17.877 -19.141 1.00 89.31 841 GLU A O 1
ATOM 6675 N N . ILE A 1 842 ? -28.903 19.868 -18.128 1.00 94.06 842 ILE A N 1
ATOM 6676 C CA . ILE A 1 842 ? -29.616 19.504 -16.903 1.00 94.06 842 ILE A CA 1
ATOM 6677 C C . ILE A 1 842 ? -30.904 20.313 -16.800 1.00 94.06 842 ILE A C 1
ATOM 6679 O O . ILE A 1 842 ? -30.902 21.489 -16.419 1.00 94.06 842 ILE A O 1
ATOM 6683 N N . GLU A 1 843 ? -32.028 19.656 -17.051 1.00 95.38 843 GLU A N 1
ATOM 6684 C CA . GLU A 1 843 ? -33.342 20.226 -16.800 1.00 95.38 843 GLU A CA 1
ATOM 6685 C C . GLU A 1 843 ? -33.538 20.393 -15.295 1.00 95.38 843 GLU A C 1
ATOM 6687 O O . GLU A 1 843 ? -33.328 19.465 -14.515 1.00 95.38 843 GLU A O 1
ATOM 6692 N N . SER A 1 844 ? -33.945 21.586 -14.863 1.00 95.69 844 SER A N 1
ATOM 6693 C CA . SER A 1 844 ? -34.221 21.863 -13.454 1.00 95.69 844 SER A CA 1
ATOM 6694 C C . SER A 1 844 ? -35.629 22.410 -13.280 1.00 95.69 844 SER A C 1
ATOM 6696 O O . SER A 1 844 ? -36.027 23.355 -13.961 1.00 95.69 844 SER A O 1
ATOM 6698 N N . SER A 1 845 ? -36.384 21.837 -12.347 1.00 96.19 845 SER A N 1
ATOM 6699 C CA . SER A 1 845 ? -37.735 22.283 -12.021 1.00 96.19 845 SER A CA 1
ATOM 6700 C C . SER A 1 845 ? -37.915 22.478 -10.515 1.00 96.19 845 SER A C 1
ATOM 6702 O O . SER A 1 845 ? -37.201 21.916 -9.676 1.00 96.19 845 SER A O 1
ATOM 6704 N N . LYS A 1 846 ? -38.853 23.361 -10.168 1.00 96.25 846 LYS A N 1
ATOM 6705 C CA . LYS A 1 846 ? -39.223 23.669 -8.789 1.00 96.25 846 LYS A CA 1
ATOM 6706 C C . LYS A 1 846 ? -40.735 23.824 -8.712 1.00 96.25 846 LYS A C 1
ATOM 6708 O O . LYS A 1 846 ? -41.260 24.851 -9.134 1.00 96.25 846 LYS A O 1
ATOM 6713 N N . ASN A 1 847 ? -41.392 22.853 -8.094 1.00 95.75 847 ASN A N 1
ATOM 6714 C CA . ASN A 1 847 ? -42.845 22.826 -7.940 1.00 95.75 847 ASN A CA 1
ATOM 6715 C C . ASN A 1 847 ? -43.231 22.863 -6.459 1.00 95.75 847 ASN A C 1
ATOM 6717 O O . ASN A 1 847 ? -42.423 22.525 -5.591 1.00 95.75 847 ASN A O 1
ATOM 6721 N N . GLU A 1 848 ? -44.453 23.294 -6.160 1.00 94.50 848 GLU A N 1
ATOM 6722 C CA . GLU A 1 848 ? -45.024 23.236 -4.814 1.00 94.50 848 GLU A CA 1
ATOM 6723 C C . GLU A 1 848 ? -46.257 22.331 -4.824 1.00 94.50 848 GLU A C 1
ATOM 6725 O O . GLU A 1 848 ? -47.210 22.588 -5.552 1.00 94.50 848 GLU A O 1
ATOM 6730 N N . GLU A 1 849 ? -46.224 21.267 -4.025 1.00 93.12 849 GLU A N 1
ATOM 6731 C CA . GLU A 1 849 ? -47.269 20.242 -3.939 1.00 93.12 849 GLU A CA 1
ATOM 6732 C C . GLU A 1 849 ? -47.419 19.809 -2.476 1.00 93.12 849 GLU A C 1
ATOM 6734 O O . GLU A 1 849 ? -46.422 19.600 -1.779 1.00 93.12 849 GLU A O 1
ATOM 6739 N N . ASP A 1 850 ? -48.653 19.700 -1.978 1.00 90.81 850 ASP A N 1
ATOM 6740 C CA . ASP A 1 850 ? -48.967 19.223 -0.619 1.00 90.81 850 ASP A CA 1
ATOM 6741 C C . ASP A 1 850 ? -48.154 19.899 0.512 1.00 90.81 850 ASP A C 1
ATOM 6743 O O . ASP A 1 850 ? -47.717 19.266 1.480 1.00 90.81 850 ASP A O 1
ATOM 6747 N N . GLY A 1 851 ? -47.913 21.211 0.393 1.00 92.00 851 GLY A N 1
ATOM 6748 C CA . GLY A 1 851 ? -47.136 21.993 1.365 1.00 92.00 851 GLY A CA 1
ATOM 6749 C C . GLY A 1 851 ? -45.626 21.710 1.352 1.00 92.00 851 GLY A C 1
ATOM 6750 O O . GLY A 1 851 ? -44.906 22.100 2.285 1.00 92.00 851 GLY A O 1
ATOM 6751 N N . LYS A 1 852 ? -45.125 21.037 0.313 1.00 96.25 852 LYS A N 1
ATOM 6752 C CA . LYS A 1 852 ? -43.705 20.800 0.052 1.00 96.25 852 LYS A CA 1
ATOM 6753 C C . LYS A 1 852 ? -43.265 21.510 -1.223 1.00 96.25 852 LYS A C 1
ATOM 6755 O O . LYS A 1 852 ? -43.977 21.526 -2.214 1.00 96.25 852 LYS A O 1
ATOM 6760 N N . ILE A 1 853 ? -42.046 22.034 -1.208 1.00 97.00 853 ILE A N 1
ATOM 6761 C CA . ILE A 1 853 ? -41.316 22.436 -2.406 1.00 97.00 853 ILE A CA 1
ATOM 6762 C C . ILE A 1 853 ? -40.523 21.221 -2.887 1.00 97.00 853 ILE A C 1
ATOM 6764 O O . ILE A 1 853 ? -39.708 20.672 -2.138 1.00 97.00 853 ILE A O 1
ATOM 6768 N N . ILE A 1 854 ? -40.746 20.825 -4.131 1.00 97.62 854 ILE A N 1
ATOM 6769 C CA . ILE A 1 854 ? -40.042 19.745 -4.811 1.00 97.62 854 ILE A CA 1
ATOM 6770 C C . ILE A 1 854 ? -39.050 20.382 -5.773 1.00 97.62 854 ILE A C 1
ATOM 6772 O O . ILE A 1 854 ? -39.443 21.095 -6.692 1.00 97.62 854 ILE A O 1
ATOM 6776 N N . TYR A 1 855 ? -37.768 20.125 -5.540 1.00 98.00 855 TYR A N 1
ATOM 6777 C CA . TYR A 1 855 ? -36.721 20.380 -6.519 1.00 98.00 855 TYR A CA 1
ATOM 6778 C C . TYR A 1 855 ? -36.461 19.096 -7.290 1.00 98.00 855 TYR A C 1
ATOM 6780 O O . TYR A 1 855 ? -36.289 18.041 -6.674 1.00 98.00 855 TYR A O 1
ATOM 6788 N N . GLU A 1 856 ? -36.414 19.193 -8.608 1.00 98.06 856 GLU A N 1
ATOM 6789 C CA . GLU A 1 856 ? -36.092 18.076 -9.484 1.00 98.06 856 GLU A CA 1
ATOM 6790 C C . GLU A 1 856 ? -35.040 18.513 -10.500 1.00 98.06 856 GLU A C 1
ATOM 6792 O O . GLU A 1 856 ? -35.105 19.620 -11.039 1.00 98.06 856 GLU A O 1
ATOM 6797 N N . TRP A 1 857 ? -34.065 17.640 -10.726 1.00 98.25 857 TRP A N 1
ATOM 6798 C CA . TRP A 1 857 ? -33.063 17.780 -11.772 1.00 98.25 857 TRP A CA 1
ATOM 6799 C C . TRP A 1 857 ? -33.024 16.506 -12.593 1.00 98.25 857 TRP A C 1
ATOM 6801 O O . TRP A 1 857 ? -32.991 15.414 -12.014 1.00 98.25 857 TRP A O 1
ATOM 6811 N N . LYS A 1 858 ? -33.024 16.662 -13.911 1.00 97.25 858 LYS A N 1
ATOM 6812 C CA . LYS A 1 858 ? -33.034 15.569 -14.876 1.00 97.25 858 LYS A CA 1
ATOM 6813 C C . LYS A 1 858 ? -31.977 15.796 -15.932 1.00 97.25 858 LYS A C 1
ATOM 6815 O O . LYS A 1 858 ? -31.731 16.928 -16.338 1.00 97.25 858 LYS A O 1
ATOM 6820 N N . THR A 1 859 ? -31.370 14.714 -16.369 1.00 95.88 859 THR A N 1
ATOM 6821 C CA . THR A 1 859 ? -30.465 14.709 -17.509 1.00 95.88 859 THR A CA 1
ATOM 6822 C C . THR A 1 859 ? -30.637 13.418 -18.280 1.00 95.88 859 THR A C 1
ATOM 6824 O O . THR A 1 859 ? -31.068 12.416 -17.702 1.00 95.88 859 THR A O 1
ATOM 6827 N N . SER A 1 860 ? -30.272 13.473 -19.554 1.00 94.75 860 SER A N 1
ATOM 6828 C CA . SER A 1 860 ? -30.176 12.310 -20.421 1.00 94.75 860 SER A CA 1
ATOM 6829 C C . SER A 1 860 ? -28.836 12.288 -21.161 1.00 94.75 860 SER A C 1
ATOM 6831 O O . SER A 1 860 ? -28.175 13.324 -21.295 1.00 94.75 860 SER A O 1
ATOM 6833 N N . ASP A 1 861 ? -28.430 11.098 -21.602 1.00 93.06 861 ASP A N 1
ATOM 6834 C CA . ASP A 1 861 ? -27.310 10.841 -22.518 1.00 93.06 861 ASP A CA 1
ATOM 6835 C C . ASP A 1 861 ? -25.960 11.459 -22.097 1.00 93.06 861 ASP A C 1
ATOM 6837 O O . ASP A 1 861 ? -25.189 11.987 -22.908 1.00 93.06 861 ASP A O 1
ATOM 6841 N N . GLN A 1 862 ? -25.636 11.378 -20.808 1.00 94.00 862 GLN A N 1
ATOM 6842 C CA . GLN A 1 862 ? -24.381 11.887 -20.266 1.00 94.00 862 GLN A CA 1
ATOM 6843 C C . GLN A 1 862 ? -23.227 10.932 -20.577 1.00 94.00 862 GLN A C 1
ATOM 6845 O O . GLN A 1 862 ? -23.199 9.768 -20.164 1.00 94.00 862 GLN A O 1
ATOM 6850 N N . ARG A 1 863 ? -22.230 11.453 -21.296 1.00 91.75 863 ARG A N 1
ATOM 6851 C CA . ARG A 1 863 ? -21.048 10.688 -21.707 1.00 91.75 863 ARG A CA 1
ATOM 6852 C C . ARG A 1 863 ? -20.092 10.429 -20.533 1.00 91.75 863 ARG A C 1
ATOM 6854 O O . ARG A 1 863 ? -20.002 11.264 -19.627 1.00 91.75 863 ARG A O 1
ATOM 6861 N N . PRO A 1 864 ? -19.315 9.329 -20.573 1.00 93.25 864 PRO A N 1
ATOM 6862 C CA . PRO A 1 864 ? -18.281 9.071 -19.581 1.00 93.25 864 PRO A CA 1
ATOM 6863 C C . PRO A 1 864 ? -17.245 10.200 -19.538 1.00 93.25 864 PRO A C 1
ATOM 6865 O O . PRO A 1 864 ? -16.780 10.705 -20.563 1.00 93.25 864 PRO A O 1
ATOM 6868 N N . VAL A 1 865 ? -16.830 10.584 -18.335 1.00 94.06 865 VAL A N 1
ATOM 6869 C CA . VAL A 1 865 ? -15.687 11.480 -18.145 1.00 94.06 865 VAL A CA 1
ATOM 6870 C C . VAL A 1 865 ? -14.403 10.682 -18.347 1.00 94.06 865 VAL A C 1
ATOM 6872 O O . VAL A 1 865 ? -14.208 9.642 -17.725 1.00 94.06 865 VAL A O 1
ATOM 6875 N N . ARG A 1 866 ? -13.454 11.200 -19.132 1.00 92.12 866 ARG A N 1
ATOM 6876 C CA . ARG A 1 866 ? -12.140 10.562 -19.287 1.00 92.12 866 ARG A CA 1
ATOM 6877 C C . ARG A 1 866 ? -11.421 10.411 -17.938 1.00 92.12 866 ARG A C 1
ATOM 6879 O O . ARG A 1 866 ? -11.165 11.393 -17.234 1.00 92.12 866 ARG A O 1
ATOM 6886 N N . LYS A 1 867 ? -11.013 9.189 -17.581 1.00 92.00 867 LYS A N 1
ATOM 6887 C CA . LYS A 1 867 ? -10.230 8.903 -16.363 1.00 92.00 867 LYS A CA 1
ATOM 6888 C C . LYS A 1 867 ? -8.845 9.534 -16.463 1.00 92.00 867 LYS A C 1
ATOM 6890 O O . LYS A 1 867 ? -7.985 9.011 -17.155 1.00 92.00 867 LYS A O 1
ATOM 6895 N N . GLU A 1 868 ? -8.567 10.646 -15.786 1.00 92.06 868 GLU A N 1
ATOM 6896 C CA . GLU A 1 868 ? -7.254 11.306 -15.858 1.00 92.06 868 GLU A CA 1
ATOM 6897 C C . GLU A 1 868 ? -6.591 11.505 -14.489 1.00 92.06 868 GLU A C 1
ATOM 6899 O O . GLU A 1 868 ? -7.228 11.640 -13.444 1.00 92.06 868 GLU A O 1
ATOM 6904 N N . LYS A 1 869 ? -5.256 11.577 -14.472 1.00 91.75 869 LYS A N 1
ATOM 6905 C CA . LYS A 1 869 ? -4.506 11.866 -13.239 1.00 91.75 869 LYS A CA 1
ATOM 6906 C C . LYS A 1 869 ? -4.602 13.336 -12.871 1.00 91.75 869 LYS A C 1
ATOM 6908 O O . LYS A 1 869 ? -4.597 14.191 -13.749 1.00 91.75 869 LYS A O 1
ATOM 6913 N N . ASN A 1 870 ? -4.577 13.634 -11.574 1.00 92.31 870 ASN A N 1
ATOM 6914 C CA . ASN A 1 870 ? -4.607 15.005 -11.053 1.00 92.31 870 ASN A CA 1
ATOM 6915 C C . ASN A 1 870 ? -5.834 15.812 -11.519 1.00 92.31 870 ASN A C 1
ATOM 6917 O O . ASN A 1 870 ? -5.721 17.023 -11.700 1.00 92.31 870 ASN A O 1
ATOM 6921 N N . LEU A 1 871 ? -6.990 15.166 -11.710 1.00 94.25 871 LEU A N 1
ATOM 6922 C CA . LEU A 1 871 ? -8.244 15.883 -11.939 1.00 94.25 871 LEU A CA 1
ATOM 6923 C C . LEU A 1 871 ? -8.531 16.852 -10.772 1.00 94.25 871 LEU A C 1
ATOM 6925 O O . LEU A 1 871 ? -8.223 16.537 -9.612 1.00 94.25 871 LEU A O 1
ATOM 6929 N N . PRO A 1 872 ? -9.121 18.031 -11.039 1.00 94.50 872 PRO A N 1
ATOM 6930 C CA . PRO A 1 872 ? -9.706 18.867 -10.005 1.00 94.50 872 PRO A CA 1
ATOM 6931 C C . PRO A 1 872 ? -10.778 18.094 -9.225 1.00 94.50 872 PRO A C 1
ATOM 6933 O O . PRO A 1 872 ? -11.243 17.043 -9.666 1.00 94.50 872 PRO A O 1
ATOM 6936 N N . PRO A 1 873 ? -11.214 18.594 -8.055 1.00 94.25 873 PRO A N 1
ATOM 6937 C CA . PRO A 1 873 ? -12.369 18.019 -7.377 1.00 94.25 873 PRO A CA 1
ATOM 6938 C C . PRO A 1 873 ? -13.557 17.891 -8.337 1.00 94.25 873 PRO A C 1
ATOM 6940 O O . PRO A 1 873 ? -13.854 18.854 -9.033 1.00 94.25 873 PRO A O 1
ATOM 6943 N N . TRP A 1 874 ? -14.233 16.737 -8.329 1.00 94.00 874 TRP A N 1
ATOM 6944 C CA . TRP A 1 874 ? -15.282 16.354 -9.293 1.00 94.00 874 TRP A CA 1
ATOM 6945 C C . TRP A 1 874 ? -16.256 17.488 -9.642 1.00 94.00 874 TRP A C 1
ATOM 6947 O O . TRP A 1 874 ? -16.475 17.825 -10.794 1.00 94.00 874 TRP A O 1
ATOM 6957 N N . TYR A 1 875 ? -16.744 18.184 -8.617 1.00 93.31 875 TYR A N 1
ATOM 6958 C CA . TYR A 1 875 ? -17.718 19.260 -8.760 1.00 93.31 875 TYR A CA 1
ATOM 6959 C C . TYR A 1 875 ? -17.213 20.538 -9.466 1.00 93.31 875 TYR A C 1
ATOM 6961 O O . TYR A 1 875 ? -17.980 21.484 -9.624 1.00 93.31 875 TYR A O 1
ATOM 6969 N N . TYR A 1 876 ? -15.912 20.652 -9.750 1.00 93.44 876 TYR A N 1
ATOM 6970 C CA . TYR A 1 876 ? -15.313 21.860 -10.327 1.00 93.44 876 TYR A CA 1
ATOM 6971 C C . TYR A 1 876 ? -15.541 21.962 -11.834 1.00 93.44 876 TYR A C 1
ATOM 6973 O O . TYR A 1 876 ? -15.728 23.068 -12.326 1.00 93.44 876 TYR A O 1
ATOM 6981 N N . PHE A 1 877 ? -15.478 20.833 -12.540 1.00 92.25 877 PHE A N 1
ATOM 6982 C CA . PHE A 1 877 ? -15.566 20.779 -14.000 1.00 92.25 877 PHE A CA 1
ATOM 6983 C C . PHE A 1 877 ? -16.819 20.042 -14.492 1.00 92.25 877 PHE A C 1
ATOM 6985 O O . PHE A 1 877 ? -17.118 20.105 -15.674 1.00 92.25 877 PHE A O 1
ATOM 6992 N N . ASN A 1 878 ? -17.573 19.409 -13.585 1.00 93.50 878 ASN A N 1
ATOM 6993 C CA . ASN A 1 878 ? -18.786 18.665 -13.912 1.00 93.50 878 ASN A CA 1
ATOM 6994 C C . ASN A 1 878 ? -20.068 19.405 -13.488 1.00 93.50 878 ASN A C 1
ATOM 6996 O O . ASN A 1 878 ? -20.079 20.010 -12.402 1.00 93.50 878 ASN A O 1
ATOM 7000 N N . PRO A 1 879 ? -21.172 19.295 -14.257 1.00 93.75 879 PRO A N 1
ATOM 7001 C CA . PRO A 1 879 ? -22.481 19.825 -13.879 1.00 93.75 879 PRO A CA 1
ATOM 7002 C C . PRO A 1 879 ? -22.897 19.292 -12.505 1.00 93.75 879 PRO A C 1
ATOM 7004 O O . PRO A 1 879 ? -23.055 18.090 -12.305 1.00 93.75 879 PRO A O 1
ATOM 7007 N N . THR A 1 880 ? -23.008 20.181 -11.515 1.00 96.00 880 THR A N 1
ATOM 7008 C CA . THR A 1 880 ? -23.190 19.786 -10.111 1.00 96.00 880 THR A CA 1
ATOM 7009 C C . THR A 1 880 ? -24.242 20.631 -9.416 1.00 96.00 880 THR A C 1
ATOM 7011 O O . THR A 1 880 ? -24.119 21.855 -9.342 1.00 96.00 880 THR A O 1
ATOM 7014 N N . VAL A 1 881 ? -25.215 19.962 -8.797 1.00 97.06 881 VAL A N 1
ATOM 7015 C CA . VAL A 1 881 ? -26.150 20.575 -7.851 1.00 97.06 881 VAL A CA 1
ATOM 7016 C C . VAL A 1 881 ? -25.503 20.680 -6.481 1.00 97.06 881 VAL A C 1
ATOM 7018 O O . VAL A 1 881 ? -24.944 19.717 -5.945 1.00 97.06 881 VAL A O 1
ATOM 7021 N N . PHE A 1 882 ? -25.667 21.846 -5.864 1.00 97.44 882 PHE A N 1
ATOM 7022 C CA . PHE A 1 882 ? -25.395 22.048 -4.447 1.00 97.44 882 PHE A CA 1
ATOM 7023 C C . PHE A 1 882 ? -26.674 22.482 -3.750 1.00 97.44 882 PHE A C 1
ATOM 7025 O O . PHE A 1 882 ? -27.210 23.546 -4.038 1.00 97.44 882 PHE A O 1
ATOM 7032 N N . LEU A 1 883 ? -27.137 21.707 -2.777 1.00 97.56 883 LEU A N 1
ATOM 7033 C CA . LEU A 1 883 ? -28.287 22.069 -1.959 1.00 97.56 883 LEU A CA 1
ATOM 7034 C C . LEU A 1 883 ? -27.912 21.979 -0.486 1.00 97.56 883 LEU A C 1
ATOM 7036 O O . LEU A 1 883 ? -27.324 21.000 -0.034 1.00 97.56 883 LEU A O 1
ATOM 7040 N N . SER A 1 884 ? -28.253 23.001 0.296 1.00 97.69 884 SER A N 1
ATOM 7041 C CA . SER A 1 884 ? -28.030 22.975 1.740 1.00 97.69 884 SER A CA 1
ATOM 7042 C C . SER A 1 884 ? -29.106 23.729 2.503 1.00 97.69 884 SER A C 1
ATOM 7044 O O . SER A 1 884 ? -29.424 24.879 2.208 1.00 97.69 884 SER A O 1
ATOM 7046 N N . THR A 1 885 ? -29.619 23.083 3.546 1.00 97.19 885 THR A N 1
ATOM 7047 C CA . THR A 1 885 ? -30.426 23.721 4.601 1.00 97.19 885 THR A CA 1
ATOM 7048 C C . THR A 1 885 ? -29.548 24.259 5.740 1.00 97.19 885 THR A C 1
ATOM 7050 O O . THR A 1 885 ? -30.048 24.777 6.736 1.00 97.19 885 THR A O 1
ATOM 7053 N N . GLY A 1 886 ? -28.224 24.097 5.629 1.00 95.25 886 GLY A N 1
ATOM 7054 C CA . GLY A 1 886 ? -27.251 24.474 6.644 1.00 95.25 886 GLY A CA 1
ATOM 7055 C C . GLY A 1 886 ? -26.794 25.928 6.551 1.00 95.25 886 GLY A C 1
ATOM 7056 O O . GLY A 1 886 ? -26.759 26.543 5.487 1.00 95.25 886 GLY A O 1
ATOM 7057 N N . ASN A 1 887 ? -26.355 26.455 7.691 1.00 94.44 887 ASN A N 1
ATOM 7058 C CA . ASN A 1 887 ? -25.706 27.753 7.820 1.00 94.44 887 ASN A CA 1
ATOM 7059 C C . ASN A 1 887 ? -24.430 27.591 8.662 1.00 94.44 887 ASN A C 1
ATOM 7061 O O . ASN A 1 887 ? -24.460 26.950 9.715 1.00 94.44 887 ASN A O 1
ATOM 7065 N N . TRP A 1 888 ? -23.298 28.142 8.206 1.00 95.88 888 TRP A N 1
ATOM 7066 C CA . TRP A 1 888 ? -22.023 27.982 8.914 1.00 95.88 888 TRP A CA 1
ATOM 7067 C C . TRP A 1 888 ? -21.990 28.650 10.282 1.00 95.88 888 TRP A C 1
ATOM 7069 O O . TRP A 1 888 ? -21.361 28.101 11.183 1.00 95.88 888 TRP A O 1
ATOM 7079 N N . THR A 1 889 ? -22.660 29.786 10.457 1.00 96.06 889 THR A N 1
ATOM 7080 C CA . THR A 1 889 ? -22.772 30.468 11.749 1.00 96.06 889 THR A CA 1
ATOM 7081 C C . THR A 1 889 ? -23.563 29.614 12.732 1.00 96.06 889 THR A C 1
ATOM 7083 O O . THR A 1 889 ? -23.054 29.328 13.812 1.00 96.06 889 THR A O 1
ATOM 7086 N N . ASP A 1 890 ? -24.731 29.103 12.335 1.00 95.25 890 ASP A N 1
ATOM 7087 C CA . ASP A 1 890 ? -25.564 28.256 13.205 1.00 95.25 890 ASP A CA 1
ATOM 7088 C C . ASP A 1 890 ? -24.881 26.923 13.531 1.00 95.25 890 ASP A C 1
ATOM 7090 O O . ASP A 1 890 ? -24.899 26.446 14.670 1.00 95.25 890 ASP A O 1
ATOM 7094 N N . TYR A 1 891 ? -24.238 26.308 12.535 1.00 96.31 891 TYR A N 1
ATOM 7095 C CA . TYR A 1 891 ? -23.491 25.070 12.731 1.00 96.31 891 TYR A CA 1
ATOM 7096 C C . TYR A 1 891 ? -22.284 25.280 13.651 1.00 96.31 891 TYR A C 1
ATOM 7098 O O . TYR A 1 891 ? -22.079 24.492 14.578 1.00 96.31 891 TYR A O 1
ATOM 7106 N N . ALA A 1 892 ? -21.509 26.346 13.431 1.00 97.44 892 ALA A N 1
ATOM 7107 C CA . ALA A 1 892 ? -20.363 26.686 14.265 1.00 97.44 892 ALA A CA 1
ATOM 7108 C C . ALA A 1 892 ? -20.777 27.019 15.700 1.00 97.44 892 ALA A C 1
ATOM 7110 O O . ALA A 1 892 ? -20.104 26.593 16.639 1.00 97.44 892 ALA A O 1
ATOM 7111 N N . ASP A 1 893 ? -21.887 27.725 15.891 1.00 97.44 893 ASP A N 1
ATOM 7112 C CA . ASP A 1 893 ? -22.419 28.022 17.215 1.00 97.44 893 ASP A CA 1
ATOM 7113 C C . ASP A 1 893 ? -22.847 26.735 17.929 1.00 97.44 893 ASP A C 1
ATOM 7115 O O . ASP A 1 893 ? -22.397 26.467 19.046 1.00 97.44 893 ASP A O 1
ATOM 7119 N N . LYS A 1 894 ? -23.605 25.862 17.257 1.00 96.12 894 LYS A N 1
ATOM 7120 C CA . LYS A 1 894 ? -24.041 24.576 17.816 1.00 96.12 894 LYS A CA 1
ATOM 7121 C C . LYS A 1 894 ? -22.869 23.676 18.209 1.00 96.12 894 LYS A C 1
ATOM 7123 O O . LYS A 1 894 ? -22.826 23.186 19.338 1.00 96.12 894 LYS A O 1
ATOM 7128 N N . VAL A 1 895 ? -21.920 23.449 17.299 1.00 97.62 895 VAL A N 1
ATOM 7129 C CA . VAL A 1 895 ? -20.729 22.622 17.572 1.00 97.62 895 VAL A CA 1
ATOM 7130 C C . VAL A 1 895 ? -19.856 23.287 18.635 1.00 97.62 895 VAL A C 1
ATOM 7132 O O . VAL A 1 895 ? -19.430 22.632 19.584 1.00 97.62 895 VAL A O 1
ATOM 7135 N N . GLY A 1 896 ? -19.649 24.601 18.528 1.00 97.81 896 GLY A N 1
ATOM 7136 C CA . GLY A 1 896 ? -18.862 25.391 19.467 1.00 97.81 896 GLY A CA 1
ATOM 7137 C C . GLY A 1 896 ? -19.406 25.328 20.890 1.00 97.81 896 GLY A C 1
ATOM 7138 O O . GLY A 1 896 ? -18.631 25.098 21.814 1.00 97.81 896 GLY A O 1
ATOM 7139 N N . ARG A 1 897 ? -20.725 25.449 21.090 1.00 97.75 897 ARG A N 1
ATOM 7140 C CA . ARG A 1 897 ? -21.363 25.296 22.410 1.00 97.75 897 ARG A CA 1
ATOM 7141 C C . ARG A 1 897 ? -21.126 23.912 23.001 1.00 97.75 897 ARG A C 1
ATOM 7143 O O . ARG A 1 897 ? -20.792 23.818 24.177 1.00 97.75 897 ARG A O 1
ATOM 7150 N N . ILE A 1 898 ? -21.251 22.857 22.196 1.00 98.06 898 ILE A N 1
ATOM 7151 C CA . ILE A 1 898 ? -21.019 21.476 22.644 1.00 98.06 898 ILE A CA 1
ATOM 7152 C C . ILE A 1 898 ? -19.554 21.281 23.049 1.00 98.06 898 ILE A C 1
ATOM 7154 O O . ILE A 1 898 ? -19.285 20.760 24.129 1.00 98.06 898 ILE A O 1
ATOM 7158 N N . PHE A 1 899 ? -18.604 21.758 22.242 1.00 98.38 899 PHE A N 1
ATOM 7159 C CA . PHE A 1 899 ? -17.175 21.650 22.558 1.00 98.38 899 PHE A CA 1
ATOM 7160 C C . PHE A 1 899 ? -16.798 22.481 23.791 1.00 98.38 899 PHE A C 1
ATOM 7162 O O . PHE A 1 899 ? -16.074 22.004 24.663 1.00 98.38 899 PHE A O 1
ATOM 7169 N N . LEU A 1 900 ? -17.320 23.705 23.910 1.00 98.25 900 LEU A N 1
ATOM 7170 C CA . LEU A 1 900 ? -17.101 24.560 25.079 1.00 98.25 900 LEU A CA 1
ATOM 7171 C C . LEU A 1 900 ? -17.715 23.959 26.346 1.00 98.25 900 LEU A C 1
ATOM 7173 O O . LEU A 1 900 ? -17.093 24.049 27.401 1.00 98.25 900 LEU A O 1
ATOM 7177 N N . ALA A 1 901 ? -18.889 23.329 26.257 1.00 98.19 901 ALA A N 1
ATOM 7178 C CA . ALA A 1 901 ? -19.501 22.612 27.373 1.00 98.19 901 ALA A CA 1
ATOM 7179 C C . ALA A 1 901 ? -18.650 21.405 27.795 1.00 98.19 901 ALA A C 1
ATOM 7181 O O . ALA A 1 901 ? -18.357 21.255 28.980 1.00 98.19 901 ALA A O 1
ATOM 7182 N N . ALA A 1 902 ? -18.170 20.611 26.835 1.00 98.12 902 ALA A N 1
ATOM 7183 C CA . ALA A 1 902 ? -17.272 19.479 27.076 1.00 98.12 902 ALA A CA 1
ATOM 7184 C C . ALA A 1 902 ? -15.906 19.894 27.670 1.00 98.12 902 ALA A C 1
ATOM 7186 O O . ALA A 1 902 ? -15.252 19.088 28.334 1.00 98.12 902 ALA A O 1
ATOM 7187 N N . ALA A 1 903 ? -15.486 21.149 27.469 1.00 98.06 903 ALA A N 1
ATOM 7188 C CA . ALA A 1 903 ? -14.267 21.731 28.035 1.00 98.06 903 ALA A CA 1
ATOM 7189 C C . ALA A 1 903 ? -14.487 22.545 29.329 1.00 98.06 903 ALA A C 1
ATOM 7191 O O . ALA A 1 903 ? -13.522 22.995 29.949 1.00 98.06 903 ALA A O 1
ATOM 7192 N N . LYS A 1 904 ? -15.735 22.797 29.743 1.00 96.19 904 LYS A N 1
ATOM 7193 C CA . LYS A 1 904 ? -16.044 23.661 30.893 1.00 96.19 904 LYS A CA 1
ATOM 7194 C C . LYS A 1 904 ? -15.832 22.910 32.210 1.00 96.19 904 LYS A C 1
ATOM 7196 O O . LYS A 1 904 ? -16.268 21.772 32.345 1.00 96.19 904 LYS A O 1
ATOM 7201 N N . ASN A 1 905 ? -15.214 23.572 33.193 1.00 93.56 905 ASN A N 1
ATOM 7202 C CA . ASN A 1 905 ? -15.050 23.092 34.576 1.00 93.56 905 ASN A CA 1
ATOM 7203 C C . ASN A 1 905 ? -14.375 21.708 34.708 1.00 93.56 905 ASN A C 1
ATOM 7205 O O . ASN A 1 905 ? -14.711 20.916 35.583 1.00 93.56 905 ASN A O 1
ATOM 7209 N N . GLN A 1 906 ? -13.406 21.415 33.841 1.00 96.12 906 GLN A N 1
ATOM 7210 C CA . GLN A 1 906 ? -12.699 20.132 33.791 1.00 96.12 906 GLN A CA 1
ATOM 7211 C C . GLN A 1 906 ? -11.509 20.142 34.770 1.00 96.12 906 GLN A C 1
ATOM 7213 O O . GLN A 1 906 ? -10.374 20.450 34.403 1.00 96.12 906 GLN A O 1
ATOM 7218 N N . THR A 1 907 ? -11.783 19.869 36.048 1.00 96.38 907 THR A N 1
ATOM 7219 C CA . THR A 1 907 ? -10.819 20.019 37.160 1.00 96.38 907 THR A CA 1
ATOM 7220 C C . THR A 1 907 ? -9.565 19.152 37.024 1.00 96.38 907 THR A C 1
ATOM 7222 O O . THR A 1 907 ? -8.470 19.649 37.273 1.00 96.38 907 THR A O 1
ATOM 7225 N N . GLU A 1 908 ? -9.690 17.898 36.581 1.00 96.62 908 GLU A N 1
ATOM 7226 C CA . GLU A 1 908 ? -8.545 17.001 36.359 1.00 96.62 908 GLU A CA 1
ATOM 7227 C C . GLU A 1 908 ? -7.636 17.510 35.231 1.00 96.62 908 GLU A C 1
ATOM 7229 O O . GLU A 1 908 ? -6.420 17.587 35.406 1.00 96.62 908 GLU A O 1
ATOM 7234 N N . CYS A 1 909 ? -8.212 17.953 34.106 1.00 96.88 909 CYS A N 1
ATOM 7235 C CA . CYS A 1 909 ? -7.446 18.597 33.035 1.00 96.88 909 CYS A CA 1
ATOM 7236 C C . CYS A 1 909 ? -6.730 19.859 33.531 1.00 96.88 909 CYS A C 1
ATOM 7238 O O . CYS A 1 909 ? -5.571 20.078 33.184 1.00 96.88 909 CYS A O 1
ATOM 7240 N N . ALA A 1 910 ? -7.393 20.681 34.349 1.00 97.25 910 ALA A N 1
ATOM 7241 C CA . ALA A 1 910 ? -6.805 21.897 34.905 1.00 97.25 910 ALA A CA 1
ATOM 7242 C C . ALA A 1 910 ? -5.643 21.604 35.867 1.00 97.25 910 ALA A C 1
ATOM 7244 O O . ALA A 1 910 ? -4.600 22.253 35.785 1.00 97.25 910 ALA A O 1
ATOM 7245 N N . ALA A 1 911 ? -5.802 20.617 36.752 1.00 97.94 911 ALA A N 1
ATOM 7246 C CA . ALA A 1 911 ? -4.744 20.168 37.652 1.00 97.94 911 ALA A CA 1
ATOM 7247 C C . ALA A 1 911 ? -3.543 19.632 36.862 1.00 97.94 911 ALA A C 1
ATOM 7249 O O . ALA A 1 911 ? -2.411 20.050 37.105 1.00 97.94 911 ALA A O 1
ATOM 7250 N N . LYS A 1 912 ? -3.797 18.790 35.851 1.00 98.00 912 LYS A N 1
ATOM 7251 C CA . LYS A 1 912 ? -2.739 18.234 35.006 1.00 98.00 912 LYS A CA 1
ATOM 7252 C C . LYS A 1 912 ? -2.022 19.304 34.187 1.00 98.00 912 LYS A C 1
ATOM 7254 O O . LYS A 1 912 ? -0.807 19.251 34.058 1.00 98.00 912 LYS A O 1
ATOM 7259 N N . ALA A 1 913 ? -2.741 20.300 33.672 1.00 97.88 913 ALA A N 1
ATOM 7260 C CA . ALA A 1 913 ? -2.128 21.417 32.959 1.00 97.88 913 ALA A CA 1
ATOM 7261 C C . ALA A 1 913 ? -1.169 22.203 33.864 1.00 97.88 913 ALA A C 1
ATOM 7263 O O . ALA A 1 913 ? -0.023 22.411 33.482 1.00 97.88 913 ALA A O 1
ATOM 7264 N N . LYS A 1 914 ? -1.599 22.562 35.084 1.00 97.50 914 LYS A N 1
ATOM 7265 C CA . LYS A 1 914 ? -0.746 23.256 36.066 1.00 97.50 914 LYS A CA 1
ATOM 7266 C C . LYS A 1 914 ? 0.509 22.455 36.409 1.00 97.50 914 LYS A C 1
ATOM 7268 O O . LYS A 1 914 ? 1.588 23.034 36.458 1.00 97.50 914 LYS A O 1
ATOM 7273 N N . GLU A 1 915 ? 0.365 21.144 36.602 1.00 97.81 915 GLU A N 1
ATOM 7274 C CA . GLU A 1 915 ? 1.484 20.225 36.839 1.00 97.81 915 GLU A CA 1
ATOM 7275 C C . GLU A 1 915 ? 2.486 20.254 35.674 1.00 97.81 915 GLU A C 1
ATOM 7277 O O . GLU A 1 915 ? 3.675 20.485 35.885 1.00 97.81 915 GLU A O 1
ATOM 7282 N N . LEU A 1 916 ? 2.007 20.076 34.437 1.00 97.50 916 LEU A N 1
ATOM 7283 C CA . LEU A 1 916 ? 2.851 20.033 33.238 1.00 97.50 916 LEU A CA 1
ATOM 7284 C C . LEU A 1 916 ? 3.590 21.350 32.980 1.00 97.50 916 LEU A C 1
ATOM 7286 O O . LEU A 1 916 ? 4.680 21.335 32.411 1.00 97.50 916 LEU A O 1
ATOM 7290 N N . THR A 1 917 ? 3.004 22.480 33.378 1.00 97.38 917 THR A N 1
ATOM 7291 C CA . THR A 1 917 ? 3.543 23.814 33.089 1.00 97.38 917 THR A CA 1
ATOM 7292 C C . THR A 1 917 ? 4.246 24.487 34.263 1.00 97.38 917 THR A C 1
ATOM 7294 O O . THR A 1 917 ? 4.646 25.641 34.134 1.00 97.38 917 THR A O 1
ATOM 7297 N N . ALA A 1 918 ? 4.399 23.809 35.404 1.00 94.81 918 ALA A N 1
ATOM 7298 C CA . ALA A 1 918 ? 4.943 24.408 36.628 1.00 94.81 918 ALA A CA 1
ATOM 7299 C C . ALA A 1 918 ? 6.345 25.021 36.441 1.00 94.81 918 ALA A C 1
ATOM 7301 O O . ALA A 1 918 ? 6.656 26.040 37.049 1.00 94.81 918 ALA A O 1
ATOM 7302 N N . ASN A 1 919 ? 7.159 24.432 35.557 1.00 93.25 919 ASN A N 1
ATOM 7303 C CA . ASN A 1 919 ? 8.539 24.852 35.285 1.00 93.25 919 ASN A CA 1
ATOM 7304 C C . ASN A 1 919 ? 8.709 25.589 33.941 1.00 93.25 919 ASN A C 1
ATOM 7306 O O . ASN A 1 919 ? 9.834 25.844 33.509 1.00 93.25 919 ASN A O 1
ATOM 7310 N N . SER A 1 920 ? 7.614 25.890 33.240 1.00 95.31 920 SER A N 1
ATOM 7311 C CA . SER A 1 920 ? 7.648 26.565 31.940 1.00 95.31 920 SER A CA 1
ATOM 7312 C C . SER A 1 920 ? 7.987 28.048 32.102 1.00 95.31 920 SER A C 1
ATOM 7314 O O . SER A 1 920 ? 7.344 28.745 32.885 1.00 95.31 920 SER A O 1
ATOM 7316 N N . LYS A 1 921 ? 8.957 28.555 31.331 1.00 93.81 921 LYS A N 1
ATOM 7317 C CA . LYS A 1 921 ? 9.391 29.963 31.398 1.00 93.81 921 LYS A CA 1
ATOM 7318 C C . LYS A 1 921 ? 8.642 30.847 30.407 1.00 93.81 921 LYS A C 1
ATOM 7320 O O . LYS A 1 921 ? 8.417 32.023 30.669 1.00 93.81 921 LYS A O 1
ATOM 7325 N N . THR A 1 922 ? 8.247 30.275 29.275 1.00 94.38 922 THR A N 1
ATOM 7326 C CA . THR A 1 922 ? 7.557 30.969 28.185 1.00 94.38 922 THR A CA 1
ATOM 7327 C C . THR A 1 922 ? 6.220 30.309 27.863 1.00 94.38 922 THR A C 1
ATOM 7329 O O . THR A 1 922 ? 5.981 29.148 28.202 1.00 94.38 922 THR A O 1
ATOM 7332 N N . ASP A 1 923 ? 5.340 31.021 27.160 1.00 94.44 923 ASP A N 1
ATOM 7333 C CA . ASP A 1 923 ? 4.088 30.430 26.676 1.00 94.44 923 ASP A CA 1
ATOM 7334 C C . ASP A 1 923 ? 4.333 29.312 25.650 1.00 94.44 923 ASP A C 1
ATOM 7336 O O . ASP A 1 923 ? 3.594 28.329 25.637 1.00 94.44 923 ASP A O 1
ATOM 7340 N N . ASN A 1 924 ? 5.418 29.387 24.867 1.00 95.00 924 ASN A N 1
ATOM 7341 C CA . ASN A 1 924 ? 5.849 28.284 24.003 1.00 95.00 924 ASN A CA 1
ATOM 7342 C C . ASN A 1 924 ? 6.135 27.013 24.809 1.00 95.00 924 ASN A C 1
ATOM 7344 O O . ASN A 1 924 ? 5.654 25.944 24.432 1.00 95.00 924 ASN A O 1
ATOM 7348 N N . ASP A 1 925 ? 6.850 27.125 25.933 1.00 95.50 925 ASP A N 1
ATOM 7349 C CA . ASP A 1 925 ? 7.154 25.978 26.799 1.00 95.50 925 ASP A CA 1
ATOM 7350 C C . ASP A 1 925 ? 5.866 25.341 27.335 1.00 95.50 925 ASP A C 1
ATOM 7352 O O . ASP A 1 925 ? 5.726 24.117 27.337 1.00 95.50 925 ASP A O 1
ATOM 7356 N N . LYS A 1 926 ? 4.895 26.172 27.741 1.00 97.06 926 LYS A N 1
ATOM 7357 C CA . LYS A 1 926 ? 3.585 25.712 28.228 1.00 97.06 926 LYS A CA 1
ATOM 7358 C C . LYS A 1 926 ? 2.806 24.971 27.139 1.00 97.06 926 LYS A C 1
ATOM 7360 O O . LYS A 1 926 ? 2.252 23.898 27.385 1.00 97.06 926 LYS A O 1
ATOM 7365 N N . ILE A 1 927 ? 2.760 25.538 25.931 1.00 97.75 927 ILE A N 1
ATOM 7366 C CA . ILE A 1 927 ? 2.045 24.961 24.785 1.00 97.75 927 ILE A CA 1
ATOM 7367 C C . ILE A 1 927 ? 2.668 23.622 24.379 1.00 97.75 927 ILE A C 1
ATOM 7369 O O . ILE A 1 927 ? 1.938 22.649 24.178 1.00 97.75 927 ILE A O 1
ATOM 7373 N N . ILE A 1 928 ? 3.999 23.556 24.284 1.00 96.81 928 ILE A N 1
ATOM 7374 C CA . ILE A 1 928 ? 4.731 22.329 23.943 1.00 96.81 928 ILE A CA 1
ATOM 7375 C C . ILE A 1 928 ? 4.460 21.247 24.991 1.00 96.81 928 ILE A C 1
ATOM 7377 O O . ILE A 1 928 ? 4.099 20.133 24.616 1.00 96.81 928 ILE A O 1
ATOM 7381 N N . ALA A 1 929 ? 4.539 21.574 26.286 1.00 97.75 929 ALA A N 1
ATOM 7382 C CA . ALA A 1 929 ? 4.285 20.617 27.363 1.00 97.75 929 ALA A CA 1
ATOM 7383 C C . ALA A 1 929 ? 2.887 19.978 27.260 1.00 97.75 929 ALA A C 1
ATOM 7385 O O . ALA A 1 929 ? 2.752 18.754 27.347 1.00 97.75 929 ALA A O 1
ATOM 7386 N N . ILE A 1 930 ? 1.848 20.781 27.001 1.00 98.25 930 ILE A N 1
ATOM 7387 C CA . ILE A 1 930 ? 0.471 20.288 26.832 1.00 98.25 930 ILE A CA 1
ATOM 7388 C C . ILE A 1 930 ? 0.314 19.477 25.538 1.00 98.25 930 ILE A C 1
ATOM 7390 O O . ILE A 1 930 ? -0.237 18.372 25.573 1.00 98.25 930 ILE A O 1
ATOM 7394 N N . ARG A 1 931 ? 0.790 19.993 24.396 1.00 97.50 931 ARG A N 1
ATOM 7395 C CA . ARG A 1 931 ? 0.710 19.311 23.090 1.00 97.50 931 ARG A CA 1
ATOM 7396 C C . ARG A 1 931 ? 1.359 17.932 23.155 1.00 97.50 931 ARG A C 1
ATOM 7398 O O . ARG A 1 931 ? 0.767 16.943 22.713 1.00 97.50 931 ARG A O 1
ATOM 7405 N N . ASP A 1 932 ? 2.567 17.873 23.700 1.00 96.88 932 ASP A N 1
ATOM 7406 C CA . ASP A 1 932 ? 3.362 16.654 23.779 1.00 96.88 932 ASP A CA 1
ATOM 7407 C C . ASP A 1 932 ? 2.722 15.652 24.732 1.00 96.88 932 ASP A C 1
ATOM 7409 O O . ASP A 1 932 ? 2.630 14.472 24.390 1.00 96.88 932 ASP A O 1
ATOM 7413 N N . PHE A 1 933 ? 2.219 16.110 25.883 1.00 96.06 933 PHE A N 1
ATOM 7414 C CA . PHE A 1 933 ? 1.482 15.259 26.812 1.00 96.06 933 PHE A CA 1
ATOM 7415 C C . PHE A 1 933 ? 0.262 14.624 26.140 1.00 96.06 933 PHE A C 1
ATOM 7417 O O . PHE A 1 933 ? 0.115 13.403 26.172 1.00 96.06 933 PHE A O 1
ATOM 7424 N N . VAL A 1 934 ? -0.595 15.418 25.490 1.00 96.69 934 VAL A N 1
ATOM 7425 C CA . VAL A 1 934 ? -1.805 14.893 24.837 1.00 96.69 934 VAL A CA 1
ATOM 7426 C C . VAL A 1 934 ? -1.448 13.938 23.700 1.00 96.69 934 VAL A C 1
ATOM 7428 O O . VAL A 1 934 ? -2.057 12.877 23.572 1.00 96.69 934 VAL A O 1
ATOM 7431 N N . THR A 1 935 ? -0.443 14.270 22.890 1.00 93.62 935 THR A N 1
ATOM 7432 C CA . THR A 1 935 ? -0.014 13.417 21.771 1.00 93.62 935 THR A CA 1
ATOM 7433 C C . THR A 1 935 ? 0.543 12.081 22.251 1.00 93.62 935 THR A C 1
ATOM 7435 O O . THR A 1 935 ? 0.217 11.040 21.677 1.00 93.62 935 THR A O 1
ATOM 7438 N N . LYS A 1 936 ? 1.354 12.094 23.313 1.00 90.81 936 LYS A N 1
ATOM 7439 C CA . LYS A 1 936 ? 1.966 10.886 23.873 1.00 90.81 936 LYS A CA 1
ATOM 7440 C C . LYS A 1 936 ? 0.960 10.053 24.651 1.00 90.81 936 LYS A C 1
ATOM 7442 O O . LYS A 1 936 ? 1.027 8.832 24.573 1.00 90.81 936 LYS A O 1
ATOM 7447 N N . ASN A 1 937 ? 0.012 10.658 25.366 1.00 90.00 937 ASN A N 1
ATOM 7448 C CA . ASN A 1 937 ? -0.807 9.941 26.354 1.00 90.00 937 ASN A CA 1
ATOM 7449 C C . ASN A 1 937 ? -2.261 9.699 25.940 1.00 90.00 937 ASN A C 1
ATOM 7451 O O . ASN A 1 937 ? -2.897 8.829 26.521 1.00 90.00 937 ASN A O 1
ATOM 7455 N N . ILE A 1 938 ? -2.768 10.367 24.897 1.00 92.25 938 ILE A N 1
ATOM 7456 C CA . ILE A 1 938 ? -4.126 10.135 24.385 1.00 92.25 938 ILE A CA 1
ATOM 7457 C C . ILE A 1 938 ? -4.069 9.505 22.990 1.00 92.25 938 ILE A C 1
ATOM 7459 O O . ILE A 1 938 ? -3.741 10.156 21.987 1.00 92.25 938 ILE A O 1
ATOM 7463 N N . ARG A 1 939 ? -4.419 8.216 22.913 1.00 90.75 939 ARG A N 1
ATOM 7464 C CA . ARG A 1 939 ? -4.472 7.451 21.659 1.00 90.75 939 ARG A CA 1
ATOM 7465 C C . ARG A 1 939 ? -5.575 7.991 20.745 1.00 90.75 939 ARG A C 1
ATOM 7467 O O . ARG A 1 939 ? -6.714 8.153 21.171 1.00 90.75 939 ARG A O 1
ATOM 7474 N N . SER A 1 940 ? -5.241 8.217 19.473 1.00 91.19 940 SER A N 1
ATOM 7475 C CA . SER A 1 940 ? -6.236 8.552 18.447 1.00 91.19 940 SER A CA 1
ATOM 7476 C C . SER A 1 940 ? -7.078 7.317 18.126 1.00 91.19 940 SER A C 1
ATOM 7478 O O . SER A 1 940 ? -6.520 6.301 17.707 1.00 91.19 940 SER A O 1
ATOM 7480 N N . ALA A 1 941 ? -8.388 7.373 18.362 1.00 90.44 941 ALA A N 1
ATOM 7481 C CA . ALA A 1 941 ? -9.290 6.249 18.113 1.00 90.44 941 ALA A CA 1
ATOM 7482 C C . ALA A 1 941 ? -10.736 6.712 17.876 1.00 90.44 941 ALA A C 1
ATOM 7484 O O . ALA A 1 941 ? -11.177 7.694 18.467 1.00 90.44 941 ALA A O 1
ATOM 7485 N N . GLY A 1 942 ? -11.483 5.961 17.063 1.00 91.69 942 GLY A N 1
ATOM 7486 C CA . GLY A 1 942 ? -12.885 6.243 16.736 1.00 91.69 942 GLY A CA 1
ATOM 7487 C C . GLY A 1 942 ? -13.082 7.101 15.479 1.00 91.69 942 GLY A C 1
ATOM 7488 O O . GLY A 1 942 ? -12.112 7.581 14.890 1.00 91.69 942 GLY A O 1
ATOM 7489 N N . PRO A 1 943 ? -14.340 7.275 15.038 1.00 93.44 943 PRO A N 1
ATOM 7490 C CA . PRO A 1 943 ? -14.664 8.001 13.819 1.00 93.44 943 PRO A CA 1
ATOM 7491 C C . PRO A 1 943 ? -14.580 9.517 14.040 1.00 93.44 943 PRO A C 1
ATOM 7493 O O . PRO A 1 943 ? -14.589 10.006 15.176 1.00 93.44 943 PRO A O 1
ATOM 7496 N N . SER A 1 944 ? -14.556 10.287 12.948 1.00 93.62 944 SER A N 1
ATOM 7497 C CA . SER A 1 944 ? -14.733 11.741 13.042 1.00 93.62 944 SER A CA 1
ATOM 7498 C C . SER A 1 944 ? -16.086 12.082 13.677 1.00 93.62 944 SER A C 1
ATOM 7500 O O . SER A 1 944 ? -17.081 11.384 13.473 1.00 93.62 944 SER A O 1
ATOM 7502 N N . PHE A 1 945 ? -16.139 13.192 14.418 1.00 94.44 945 PHE A N 1
ATOM 7503 C CA . PHE A 1 945 ? -17.365 13.682 15.051 1.00 94.44 945 PHE A CA 1
ATOM 7504 C C . PHE A 1 945 ? -18.480 13.999 14.042 1.00 94.44 945 PHE A C 1
ATOM 7506 O O . PHE A 1 945 ? -19.645 14.024 14.422 1.00 94.44 945 PHE A O 1
ATOM 7513 N N . VAL A 1 946 ? -18.154 14.201 12.758 1.00 94.12 946 VAL A N 1
ATOM 7514 C CA . VAL A 1 946 ? -19.155 14.419 11.695 1.00 94.12 946 VAL A CA 1
ATOM 7515 C C . VAL A 1 946 ? -19.867 13.132 11.261 1.00 94.12 946 VAL A C 1
ATOM 7517 O O . VAL A 1 946 ? -20.910 13.209 10.613 1.00 94.12 946 VAL A O 1
ATOM 7520 N N . SER A 1 947 ? -19.333 11.964 11.631 1.00 93.00 947 SER A N 1
ATOM 7521 C CA . SER A 1 947 ? -19.870 10.635 11.301 1.00 93.00 947 SER A CA 1
ATOM 7522 C C . SER A 1 947 ? -20.671 10.005 12.446 1.00 93.00 947 SER A C 1
ATOM 7524 O O . SER A 1 947 ? -21.059 8.840 12.359 1.00 93.00 947 SER A O 1
ATOM 7526 N N . MET A 1 948 ? -20.945 10.763 13.510 1.00 92.94 948 MET A N 1
ATOM 7527 C CA . MET A 1 948 ? -21.771 10.333 14.640 1.00 92.94 948 MET A CA 1
ATOM 7528 C C . MET A 1 948 ? -22.569 11.502 15.240 1.00 92.94 948 MET A C 1
ATOM 7530 O O . MET A 1 948 ? -22.218 12.664 15.019 1.00 92.94 948 MET A O 1
ATOM 7534 N N . PRO A 1 949 ? -23.634 11.234 16.017 1.00 93.56 949 PRO A N 1
ATOM 7535 C CA . PRO A 1 949 ? -24.375 12.285 16.706 1.00 93.56 949 PRO A CA 1
ATOM 7536 C C . PRO A 1 949 ? -23.459 13.171 17.558 1.00 93.56 949 PRO A C 1
ATOM 7538 O O . PRO A 1 949 ? -22.602 12.666 18.277 1.00 93.56 949 PRO A O 1
ATOM 7541 N N . LEU A 1 950 ? -23.685 14.492 17.559 1.00 93.06 950 LEU A N 1
ATOM 7542 C CA . LEU A 1 950 ? -22.892 15.428 18.377 1.00 93.06 950 LEU A CA 1
ATOM 7543 C C . LEU A 1 950 ? -22.994 15.148 19.891 1.00 93.06 950 LEU A C 1
ATOM 7545 O O . LEU A 1 950 ? -22.143 15.590 20.653 1.00 93.06 950 LEU A O 1
ATOM 7549 N N . SER A 1 951 ? -24.003 14.387 20.330 1.00 92.44 951 SER A N 1
ATOM 7550 C CA . SER A 1 951 ? -24.114 13.887 21.705 1.00 92.44 951 SER A CA 1
ATOM 7551 C C . SER A 1 951 ? -23.048 12.849 22.076 1.00 92.44 951 SER A C 1
ATOM 7553 O O . SER A 1 951 ? -22.914 12.531 23.250 1.00 92.44 951 SER A O 1
ATOM 7555 N N . ALA A 1 952 ? -22.308 12.310 21.103 1.00 94.94 952 ALA A N 1
ATOM 7556 C CA . ALA A 1 952 ? -21.194 11.389 21.321 1.00 94.94 952 ALA A CA 1
ATOM 7557 C C . ALA A 1 952 ? -19.848 12.106 21.568 1.00 94.94 952 ALA A C 1
ATOM 7559 O O . ALA A 1 952 ? -18.831 11.439 21.753 1.00 94.94 952 ALA A O 1
ATOM 7560 N N . VAL A 1 953 ? -19.822 13.447 21.557 1.00 96.50 953 VAL A N 1
ATOM 7561 C CA . VAL A 1 953 ? -18.643 14.236 21.951 1.00 96.50 953 VAL A CA 1
ATOM 7562 C C . VAL A 1 953 ? -18.358 14.013 23.433 1.00 96.50 953 VAL A C 1
ATOM 7564 O O . VAL A 1 953 ? -19.256 14.120 24.270 1.00 96.50 953 VAL A O 1
ATOM 7567 N N . THR A 1 954 ? -17.102 13.727 23.766 1.00 97.00 954 THR A N 1
ATOM 7568 C CA . THR A 1 954 ? -16.717 13.330 25.121 1.00 97.00 954 THR A CA 1
ATOM 7569 C C . THR A 1 954 ? -16.133 14.516 25.912 1.00 97.00 954 THR A C 1
ATOM 7571 O O . THR A 1 954 ? -15.257 15.217 25.401 1.00 97.00 954 THR A O 1
ATOM 7574 N N . PRO A 1 955 ? -16.552 14.742 27.175 1.00 98.12 955 PRO A N 1
ATOM 7575 C CA . PRO A 1 955 ? -15.912 15.697 28.085 1.00 98.12 955 PRO A CA 1
ATOM 7576 C C . PRO A 1 955 ? -14.404 15.472 28.271 1.00 98.12 955 PRO A C 1
ATOM 7578 O O . PRO A 1 955 ? -13.938 14.330 28.311 1.00 98.12 955 PRO A O 1
ATOM 7581 N N . ALA A 1 956 ? -13.646 16.557 28.460 1.00 98.25 956 ALA A N 1
ATOM 7582 C CA . ALA A 1 956 ? -12.181 16.514 28.512 1.00 98.25 956 ALA A CA 1
ATOM 7583 C C . ALA A 1 956 ? -11.634 15.556 29.586 1.00 98.25 956 ALA A C 1
ATOM 7585 O O . ALA A 1 956 ? -10.755 14.752 29.288 1.00 98.25 956 ALA A O 1
ATOM 7586 N N . ASN A 1 957 ? -12.173 15.590 30.812 1.00 97.75 957 ASN A N 1
ATOM 7587 C CA . ASN A 1 957 ? -11.723 14.715 31.900 1.00 97.75 957 ASN A CA 1
ATOM 7588 C C . ASN A 1 957 ? -11.959 13.233 31.583 1.00 97.75 957 ASN A C 1
ATOM 7590 O O . ASN A 1 957 ? -11.124 12.403 31.918 1.00 97.75 957 ASN A O 1
ATOM 7594 N N . ILE A 1 958 ? -13.056 12.887 30.897 1.00 95.88 958 ILE A N 1
ATOM 7595 C CA . ILE A 1 958 ? -13.327 11.493 30.512 1.00 95.88 958 ILE A CA 1
ATOM 7596 C C . ILE A 1 958 ? -12.316 11.040 29.457 1.00 95.88 958 ILE A C 1
ATOM 7598 O O . ILE A 1 958 ? -11.735 9.968 29.590 1.00 95.88 958 ILE A O 1
ATOM 7602 N N . THR A 1 959 ? -12.052 11.866 28.442 1.00 95.94 959 THR A N 1
ATOM 7603 C CA . THR A 1 959 ? -11.033 11.577 27.421 1.00 95.94 959 THR A CA 1
ATOM 7604 C C . THR A 1 959 ? -9.636 11.449 28.033 1.00 95.94 959 THR A C 1
ATOM 7606 O O . THR A 1 959 ? -8.902 10.527 27.679 1.00 95.94 959 THR A O 1
ATOM 7609 N N . LEU A 1 960 ? -9.282 12.335 28.971 1.00 95.06 960 LEU A N 1
ATOM 7610 C CA . LEU A 1 960 ? -8.021 12.288 29.712 1.00 95.06 960 LEU A CA 1
ATOM 7611 C C . LEU A 1 960 ? -7.905 10.999 30.535 1.00 95.06 960 LEU A C 1
ATOM 7613 O O . LEU A 1 960 ? -6.888 10.320 30.450 1.00 95.06 960 LEU A O 1
ATOM 7617 N N . LYS A 1 961 ? -8.955 10.650 31.283 1.00 90.94 961 LYS A N 1
ATOM 7618 C CA . LYS A 1 961 ? -9.015 9.465 32.148 1.00 90.94 961 LYS A CA 1
ATOM 7619 C C . LYS A 1 961 ? -9.014 8.149 31.375 1.00 90.94 961 LYS A C 1
ATOM 7621 O O . LYS A 1 961 ? -8.422 7.179 31.828 1.00 90.94 961 LYS A O 1
ATOM 7626 N N . ASP A 1 962 ? -9.712 8.084 30.244 1.00 87.75 962 ASP A N 1
ATOM 7627 C CA . ASP A 1 962 ? -9.791 6.868 29.428 1.00 87.75 962 ASP A CA 1
ATOM 7628 C C . ASP A 1 962 ? -8.566 6.691 28.508 1.00 87.75 962 ASP A C 1
ATOM 7630 O O . ASP A 1 962 ? -8.367 5.604 27.964 1.00 87.75 962 ASP A O 1
ATOM 7634 N N . GLY A 1 963 ? -7.766 7.741 28.283 1.00 89.38 963 GLY A N 1
ATOM 7635 C CA . GLY A 1 963 ? -6.526 7.673 27.498 1.00 89.38 963 GLY A CA 1
ATOM 7636 C C . GLY A 1 963 ? -6.718 7.491 25.985 1.00 89.38 963 GLY A C 1
ATOM 7637 O O . GLY A 1 963 ? -5.760 7.202 25.263 1.00 89.38 963 GLY A O 1
ATOM 7638 N N . TYR A 1 964 ? -7.939 7.659 25.464 1.00 91.12 964 TYR A N 1
ATOM 7639 C CA . TYR A 1 964 ? -8.210 7.661 24.024 1.00 91.12 964 TYR A CA 1
ATOM 7640 C C . TYR A 1 964 ? -9.351 8.605 23.634 1.00 91.12 964 TYR A C 1
ATOM 7642 O O . TYR A 1 964 ? -10.280 8.862 24.408 1.00 91.12 964 TYR A O 1
ATOM 7650 N N . GLY A 1 965 ? -9.302 9.074 22.390 1.00 94.69 965 GLY A N 1
ATOM 7651 C CA . GLY A 1 965 ? -10.378 9.836 21.772 1.00 94.69 965 GLY A CA 1
ATOM 7652 C C . GLY A 1 965 ? -10.118 10.129 20.296 1.00 94.69 965 GLY A C 1
ATOM 7653 O O . GLY A 1 965 ? -8.988 10.006 19.815 1.00 94.69 965 GLY A O 1
ATOM 7654 N N . ASN A 1 966 ? -11.161 10.522 19.573 1.00 96.06 966 ASN A N 1
ATOM 7655 C CA . ASN A 1 966 ? -11.048 10.989 18.196 1.00 96.06 966 ASN A CA 1
ATOM 7656 C C . ASN A 1 966 ? -10.442 12.407 18.141 1.00 96.06 966 ASN A C 1
ATOM 7658 O O . ASN A 1 966 ? -10.097 13.004 19.163 1.00 96.06 966 ASN A O 1
ATOM 7662 N N . GLY A 1 967 ? -10.331 12.974 16.935 1.00 96.31 967 GLY A N 1
ATOM 7663 C CA . GLY A 1 967 ? -9.776 14.318 16.748 1.00 96.31 967 GLY A CA 1
ATOM 7664 C C . GLY A 1 967 ? -10.482 15.408 17.569 1.00 96.31 967 GLY A C 1
ATOM 7665 O O . GLY A 1 967 ? -9.806 16.251 18.150 1.00 96.31 967 GLY A O 1
ATOM 7666 N N . ALA A 1 968 ? -11.813 15.379 17.682 1.00 98.00 968 ALA A N 1
ATOM 7667 C CA . ALA A 1 968 ? -12.563 16.380 18.445 1.00 98.00 968 ALA A CA 1
ATOM 7668 C C . ALA A 1 968 ? -12.310 16.260 19.955 1.00 98.00 968 ALA A C 1
ATOM 7670 O O . ALA A 1 968 ? -11.987 17.252 20.608 1.00 98.00 968 ALA A O 1
ATOM 7671 N N . ASP A 1 969 ? -12.382 15.043 20.494 1.00 98.25 969 ASP A N 1
ATOM 7672 C CA . ASP A 1 969 ? -12.171 14.777 21.917 1.00 98.25 969 ASP A CA 1
ATOM 7673 C C . ASP A 1 969 ? -10.756 15.194 22.360 1.00 98.25 969 ASP A C 1
ATOM 7675 O O . ASP A 1 969 ? -10.582 15.817 23.410 1.00 98.25 969 ASP A O 1
ATOM 7679 N N . LYS A 1 970 ? -9.736 14.930 21.533 1.00 98.19 970 LYS A N 1
ATOM 7680 C CA . LYS A 1 970 ? -8.355 15.372 21.793 1.00 98.19 970 LYS A CA 1
ATOM 7681 C C . LYS A 1 970 ? -8.208 16.894 21.775 1.00 98.19 970 LYS A C 1
ATOM 7683 O O . LYS A 1 970 ? -7.562 17.452 22.663 1.00 98.19 970 LYS A O 1
ATOM 7688 N N . ALA A 1 971 ? -8.829 17.573 20.808 1.00 98.56 971 ALA A N 1
ATOM 7689 C CA . ALA A 1 971 ? -8.840 19.033 20.766 1.00 98.56 971 ALA A CA 1
ATOM 7690 C C . ALA A 1 971 ? -9.484 19.625 22.028 1.00 98.56 971 ALA A C 1
ATOM 7692 O O . ALA A 1 971 ? -8.982 20.606 22.573 1.00 98.56 971 ALA A O 1
ATOM 7693 N N . ILE A 1 972 ? -10.567 19.021 22.522 1.00 98.75 972 ILE A N 1
ATOM 7694 C CA . ILE A 1 972 ? -11.269 19.462 23.735 1.00 98.75 972 ILE A CA 1
ATOM 7695 C C . ILE A 1 972 ? -10.362 19.373 24.970 1.00 98.75 972 ILE A C 1
ATOM 7697 O O . ILE A 1 972 ? -10.342 20.309 25.773 1.00 98.75 972 ILE A O 1
ATOM 7701 N N . VAL A 1 973 ? -9.550 18.316 25.090 1.00 98.75 973 VAL A N 1
ATOM 7702 C CA . VAL A 1 973 ? -8.536 18.206 26.156 1.00 98.75 973 VAL A CA 1
ATOM 7703 C C . VAL A 1 973 ? -7.492 19.315 26.046 1.00 98.75 973 VAL A C 1
ATOM 7705 O O . VAL A 1 973 ? -7.258 20.026 27.024 1.00 98.75 973 VAL A O 1
ATOM 7708 N N . ILE A 1 974 ? -6.907 19.514 24.860 1.00 98.69 974 ILE A N 1
ATOM 7709 C CA . ILE A 1 974 ? -5.892 20.558 24.627 1.00 98.69 974 ILE A CA 1
ATOM 7710 C C . ILE A 1 974 ? -6.456 21.940 24.976 1.00 98.69 974 ILE A C 1
ATOM 7712 O O . ILE A 1 974 ? -5.836 22.691 25.728 1.00 98.69 974 ILE A O 1
ATOM 7716 N N . TYR A 1 975 ? -7.655 22.263 24.486 1.00 98.75 975 TYR A N 1
ATOM 7717 C CA . TYR A 1 975 ? -8.338 23.520 24.788 1.00 98.75 975 TYR A CA 1
ATOM 7718 C C . TYR A 1 975 ? -8.534 23.702 26.296 1.00 98.75 975 TYR A C 1
ATOM 7720 O O . TYR A 1 975 ? -8.217 24.761 26.839 1.00 98.75 975 TYR A O 1
ATOM 7728 N N . SER A 1 976 ? -9.041 22.673 26.981 1.00 98.62 976 SER A N 1
ATOM 7729 C CA . SER A 1 976 ? -9.301 22.730 28.418 1.00 98.62 976 SER A CA 1
ATOM 7730 C C . SER A 1 976 ? -8.023 22.975 29.221 1.00 98.62 976 SER A C 1
ATOM 7732 O O . SER A 1 976 ? -8.035 23.779 30.153 1.00 98.62 976 SER A O 1
ATOM 7734 N N . MET A 1 977 ? -6.926 22.306 28.859 1.00 98.62 977 MET A N 1
ATOM 7735 C CA . MET A 1 977 ? -5.633 22.455 29.526 1.00 98.62 977 MET A CA 1
ATOM 7736 C C . MET A 1 977 ? -5.041 23.851 29.313 1.00 98.62 977 MET A C 1
ATOM 7738 O O . MET A 1 977 ? -4.664 24.505 30.281 1.00 98.62 977 MET A O 1
ATOM 7742 N N . LEU A 1 978 ? -5.025 24.349 28.071 1.00 98.38 978 LEU A N 1
ATOM 7743 C CA . LEU A 1 978 ? -4.502 25.684 27.750 1.00 98.38 978 LEU A CA 1
ATOM 7744 C C . LEU A 1 978 ? -5.297 26.792 28.451 1.00 98.38 978 LEU A C 1
ATOM 7746 O O . LEU A 1 978 ? -4.719 27.731 28.994 1.00 98.38 978 LEU A O 1
ATOM 7750 N N . LYS A 1 979 ? -6.628 26.673 28.484 1.00 97.94 979 LYS A N 1
ATOM 7751 C CA . LYS A 1 979 ? -7.491 27.650 29.158 1.00 97.94 979 LYS A CA 1
ATOM 7752 C C . LYS A 1 979 ? -7.248 27.689 30.670 1.00 97.94 979 LYS A C 1
ATOM 7754 O O . LYS A 1 979 ? -7.277 28.764 31.262 1.00 97.94 979 LYS A O 1
ATOM 7759 N N . ALA A 1 980 ? -6.992 26.539 31.294 1.00 97.50 980 ALA A N 1
ATOM 7760 C CA . ALA A 1 980 ? -6.774 26.436 32.737 1.00 97.50 980 ALA A CA 1
ATOM 7761 C C . ALA A 1 980 ? -5.496 27.137 33.233 1.00 97.50 980 ALA A C 1
ATOM 7763 O O . ALA A 1 980 ? -5.420 27.496 34.407 1.00 97.50 980 ALA A O 1
ATOM 7764 N N . ILE A 1 981 ? -4.517 27.345 32.350 1.00 96.88 981 ILE A N 1
ATOM 7765 C CA . ILE A 1 981 ? -3.246 28.027 32.647 1.00 96.88 981 ILE A CA 1
ATOM 7766 C C . ILE A 1 981 ? -3.217 29.482 32.146 1.00 96.88 981 ILE A C 1
ATOM 7768 O O . ILE A 1 981 ? -2.152 30.086 32.049 1.00 96.88 981 ILE A O 1
ATOM 7772 N N . GLY A 1 982 ? -4.382 30.047 31.811 1.00 95.38 982 GLY A N 1
ATOM 7773 C CA . GLY A 1 982 ? -4.532 31.461 31.455 1.00 95.38 982 GLY A CA 1
ATOM 7774 C C . GLY A 1 982 ? -4.307 31.803 29.979 1.00 95.38 982 GLY A C 1
ATOM 7775 O O . GLY A 1 982 ? -4.445 32.968 29.607 1.00 95.38 982 GLY A O 1
ATOM 7776 N N . LEU A 1 983 ? -4.020 30.822 29.116 1.00 96.62 983 LEU A N 1
ATOM 7777 C CA . LEU A 1 983 ? -3.977 31.060 27.672 1.00 96.62 983 LEU A CA 1
ATOM 7778 C C . LEU A 1 983 ? -5.398 31.211 27.112 1.00 96.62 983 LEU A C 1
ATOM 7780 O O . LEU A 1 983 ? -6.386 30.787 27.715 1.00 96.62 983 LEU A O 1
ATOM 7784 N N . LYS A 1 984 ? -5.507 31.819 25.927 1.00 96.25 984 LYS A N 1
ATOM 7785 C CA . LYS A 1 984 ? -6.786 32.103 25.255 1.00 96.25 984 LYS A CA 1
ATOM 7786 C C . LYS A 1 984 ? -6.970 31.200 24.026 1.00 96.25 984 LYS A C 1
ATOM 7788 O O . LYS A 1 984 ? -6.859 31.694 22.903 1.00 96.25 984 LYS A O 1
ATOM 7793 N N . PRO A 1 985 ? -7.196 29.882 24.201 1.00 97.69 985 PRO A N 1
ATOM 7794 C CA . PRO A 1 985 ? -7.378 28.979 23.076 1.00 97.69 985 PRO A CA 1
ATOM 7795 C C . PRO A 1 985 ? -8.720 29.216 22.374 1.00 97.69 985 PRO A C 1
ATOM 7797 O O . PRO A 1 985 ? -9.703 29.654 22.980 1.00 97.69 985 PRO A O 1
ATOM 7800 N N . GLN A 1 986 ? -8.775 28.855 21.096 1.00 97.75 986 GLN A N 1
ATOM 7801 C CA . GLN A 1 986 ? -9.964 28.902 20.254 1.00 97.75 986 GLN A CA 1
ATOM 7802 C C . GLN A 1 986 ? -10.078 27.624 19.421 1.00 97.75 986 GLN A C 1
ATOM 7804 O O . GLN A 1 986 ? -9.097 27.167 18.841 1.00 97.75 986 GLN A O 1
ATOM 7809 N N . PHE A 1 987 ? -11.282 27.057 19.332 1.00 98.50 987 PHE A N 1
ATOM 7810 C CA . PHE A 1 987 ? -11.539 25.938 18.428 1.00 98.50 987 PHE A CA 1
ATOM 7811 C C . PHE A 1 987 ? -11.688 26.417 16.986 1.00 98.50 987 PHE A C 1
ATOM 7813 O O . PHE A 1 987 ? -12.372 27.409 16.711 1.00 98.50 987 PHE A O 1
ATOM 7820 N N . ILE A 1 988 ? -11.098 25.661 16.068 1.00 98.19 988 ILE A N 1
ATOM 7821 C CA . ILE A 1 988 ? -11.251 25.843 14.627 1.00 98.19 988 ILE A CA 1
ATOM 7822 C C . ILE A 1 988 ? -11.581 24.487 14.032 1.00 98.19 988 ILE A C 1
ATOM 7824 O O . ILE A 1 988 ? -10.856 23.523 14.267 1.00 98.19 988 ILE A O 1
ATOM 7828 N N . LEU A 1 989 ? -12.650 24.398 13.250 1.00 98.12 989 LEU A N 1
ATOM 7829 C CA . LEU A 1 989 ? -12.864 23.215 12.430 1.00 98.12 989 LEU A CA 1
ATOM 7830 C C . LEU A 1 989 ? -12.031 23.364 11.154 1.00 98.12 989 LEU A C 1
ATOM 7832 O O . LEU A 1 989 ? -12.215 24.332 10.419 1.00 98.12 989 LEU A O 1
ATOM 7836 N N . SER A 1 990 ? -11.081 22.464 10.914 1.00 97.19 990 SER A N 1
ATOM 7837 C CA . SER A 1 990 ? -10.191 22.521 9.749 1.00 97.19 990 SER A CA 1
ATOM 7838 C C . SER A 1 990 ? -10.744 21.735 8.568 1.00 97.19 990 SER A C 1
ATOM 7840 O O . SER A 1 990 ? -11.567 20.825 8.717 1.00 97.19 990 SER A O 1
ATOM 7842 N N . SER A 1 991 ? -10.285 22.107 7.374 1.00 95.94 991 SER A N 1
ATOM 7843 C CA . SER A 1 991 ? -10.706 21.510 6.116 1.00 95.94 991 SER A CA 1
ATOM 7844 C C . SER A 1 991 ? -9.522 21.110 5.239 1.00 95.94 991 SER A C 1
ATOM 7846 O O . SER A 1 991 ? -8.471 21.752 5.251 1.00 95.94 991 SER A O 1
ATOM 7848 N N . TRP A 1 992 ? -9.738 20.078 4.423 1.00 94.69 992 TRP A N 1
ATOM 7849 C CA . TRP A 1 992 ? -8.859 19.687 3.318 1.00 94.69 992 TRP A CA 1
ATOM 7850 C C . TRP A 1 992 ? -9.318 20.244 1.965 1.00 94.69 992 TRP A C 1
ATOM 7852 O O . TRP A 1 992 ? -8.810 19.827 0.926 1.00 94.69 992 TRP A O 1
ATOM 7862 N N . LEU A 1 993 ? -10.253 21.204 1.956 1.00 94.62 993 LEU A N 1
ATOM 7863 C CA . LEU A 1 993 ? -10.628 21.925 0.740 1.00 94.62 993 LEU A CA 1
ATOM 7864 C C . LEU A 1 993 ? -9.404 22.512 0.029 1.00 94.62 993 LEU A C 1
ATOM 7866 O O . LEU A 1 993 ? -8.403 22.866 0.665 1.00 94.62 993 LEU A O 1
ATOM 7870 N N . SER A 1 994 ? -9.523 22.631 -1.296 1.00 93.62 994 SER A N 1
ATOM 7871 C CA . SER A 1 994 ? -8.484 23.196 -2.157 1.00 93.62 994 SER A CA 1
ATOM 7872 C C . SER A 1 994 ? -8.026 24.571 -1.662 1.00 93.62 994 SER A C 1
ATOM 7874 O O . SER A 1 994 ? -8.817 25.386 -1.176 1.00 93.62 994 SER A O 1
ATOM 7876 N N . MET A 1 995 ? -6.730 24.842 -1.797 1.00 94.38 995 MET A N 1
ATOM 7877 C CA . MET A 1 995 ? -6.163 26.165 -1.533 1.00 94.38 995 MET A CA 1
ATOM 7878 C C . MET A 1 995 ? -6.555 27.179 -2.619 1.00 94.38 995 MET A C 1
ATOM 7880 O O . MET A 1 995 ? -6.578 28.383 -2.361 1.00 94.38 995 MET A O 1
ATOM 7884 N N . VAL A 1 996 ? -6.957 26.694 -3.797 1.00 94.75 996 VAL A N 1
ATOM 7885 C CA . VAL A 1 996 ? -7.420 27.508 -4.923 1.00 94.75 996 VAL A CA 1
ATOM 7886 C C . VAL A 1 996 ? -8.818 28.062 -4.628 1.00 94.75 996 VAL A C 1
ATOM 7888 O O . VAL A 1 996 ? -9.788 27.312 -4.490 1.00 94.75 996 VAL A O 1
ATOM 7891 N N . LYS A 1 997 ? -8.941 29.396 -4.549 1.00 93.00 997 LYS A N 1
ATOM 7892 C CA . LYS A 1 997 ? -10.179 30.089 -4.140 1.00 93.00 997 LYS A CA 1
ATOM 7893 C C . LYS A 1 997 ? -11.388 29.706 -5.004 1.00 93.00 997 LYS A C 1
ATOM 7895 O O . LYS A 1 997 ? -12.426 29.394 -4.424 1.00 93.00 997 LYS A O 1
ATOM 7900 N N . LYS A 1 998 ? -11.242 29.690 -6.341 1.00 92.44 998 LYS A N 1
ATOM 7901 C CA . LYS A 1 998 ? -12.314 29.317 -7.290 1.00 92.44 998 LYS A CA 1
ATOM 7902 C C . LYS A 1 998 ? -12.868 27.912 -7.007 1.00 92.44 998 LYS A C 1
ATOM 7904 O O . LYS A 1 998 ? -14.074 27.741 -6.892 1.00 92.44 998 LYS A O 1
ATOM 7909 N N . VAL A 1 999 ? -11.985 26.951 -6.726 1.00 94.69 999 VAL A N 1
ATOM 7910 C CA . VAL A 1 999 ? -12.338 25.547 -6.456 1.00 94.69 999 VAL A CA 1
ATOM 7911 C C . VAL A 1 999 ? -13.037 25.351 -5.107 1.00 94.69 999 VAL A C 1
ATOM 7913 O O . VAL A 1 999 ? -13.937 24.526 -4.983 1.00 94.69 999 VAL A O 1
ATOM 7916 N N . ARG A 1 1000 ? -12.642 26.068 -4.049 1.00 94.81 1000 ARG A N 1
ATOM 7917 C CA . ARG A 1 1000 ? -13.258 25.880 -2.716 1.00 94.81 1000 ARG A CA 1
ATOM 7918 C C . ARG A 1 1000 ? -14.530 26.696 -2.484 1.00 94.81 1000 ARG A C 1
ATOM 7920 O O . ARG A 1 1000 ? -15.248 26.405 -1.531 1.00 94.81 1000 ARG A O 1
ATOM 7927 N N . LYS A 1 1001 ? -14.790 27.721 -3.302 1.00 95.12 1001 LYS A N 1
ATOM 7928 C CA . LYS A 1 1001 ? -15.920 28.652 -3.146 1.00 95.12 1001 LYS A CA 1
ATOM 7929 C C . LYS A 1 1001 ? -17.281 27.945 -2.994 1.00 95.12 1001 LYS A C 1
ATOM 7931 O O . LYS A 1 1001 ? -17.907 28.178 -1.959 1.00 95.12 1001 LYS A O 1
ATOM 7936 N N . PRO A 1 1002 ? -17.717 27.037 -3.893 1.00 94.81 1002 PRO A N 1
ATOM 7937 C CA . PRO A 1 1002 ? -19.035 26.404 -3.761 1.00 94.81 1002 PRO A CA 1
ATOM 7938 C C . PRO A 1 1002 ? -19.154 25.558 -2.484 1.00 94.81 1002 PRO A C 1
ATOM 7940 O O . PRO A 1 1002 ? -20.164 25.601 -1.790 1.00 94.81 1002 PRO A O 1
ATOM 7943 N N . MET A 1 1003 ? -18.078 24.880 -2.080 1.00 94.19 1003 MET A N 1
ATOM 7944 C CA . MET A 1 1003 ? -18.046 24.100 -0.836 1.00 94.19 1003 MET A CA 1
ATOM 7945 C C . MET A 1 1003 ? -18.159 24.957 0.437 1.00 94.19 1003 MET A C 1
ATOM 7947 O O . MET A 1 1003 ? -18.502 24.441 1.504 1.00 94.19 1003 MET A O 1
ATOM 7951 N N . ILE A 1 1004 ? -17.836 26.250 0.345 1.00 95.38 1004 ILE A N 1
ATOM 7952 C CA . ILE A 1 1004 ? -18.018 27.232 1.418 1.00 95.38 1004 ILE A CA 1
ATOM 7953 C C . ILE A 1 1004 ? -19.418 27.855 1.353 1.00 95.38 1004 ILE A C 1
ATOM 7955 O O . ILE A 1 1004 ? -20.023 28.082 2.395 1.00 95.38 1004 ILE A O 1
ATOM 7959 N N . GLU A 1 1005 ? -19.952 28.137 0.170 1.00 95.81 1005 GLU A N 1
ATOM 7960 C CA . GLU A 1 1005 ? -21.256 28.801 0.023 1.00 95.81 1005 GLU A CA 1
ATOM 7961 C C . GLU A 1 1005 ? -22.445 27.879 0.327 1.00 95.81 1005 GLU A C 1
ATOM 7963 O O . GLU A 1 1005 ? -23.470 28.357 0.826 1.00 95.81 1005 GLU A O 1
ATOM 7968 N N . TYR A 1 1006 ? -22.268 26.571 0.115 1.00 96.69 1006 TYR A N 1
ATOM 7969 C CA . TYR A 1 1006 ? -23.267 25.524 0.326 1.00 96.69 1006 TYR A CA 1
ATOM 7970 C C . TYR A 1 1006 ? -22.783 24.550 1.408 1.00 96.69 1006 TYR A C 1
ATOM 7972 O O . TYR A 1 1006 ? -22.035 23.611 1.118 1.00 96.69 1006 TYR A O 1
ATOM 7980 N N . PRO A 1 1007 ? -23.153 24.775 2.685 1.00 95.69 1007 PRO A N 1
ATOM 7981 C CA . PRO A 1 1007 ? -22.597 24.013 3.789 1.00 95.69 1007 PRO A CA 1
ATOM 7982 C C . PRO A 1 1007 ? -22.862 22.513 3.688 1.00 95.69 1007 PRO A C 1
ATOM 7984 O O . PRO A 1 1007 ? -24.003 22.079 3.555 1.00 95.69 1007 PRO A O 1
ATOM 7987 N N . LEU A 1 1008 ? -21.807 21.723 3.862 1.00 94.56 1008 LEU A N 1
ATOM 7988 C CA . LEU A 1 1008 ? -21.860 20.276 4.038 1.00 94.56 1008 LEU A CA 1
ATOM 7989 C C . LEU A 1 1008 ? -21.041 19.925 5.279 1.00 94.56 1008 LEU A C 1
ATOM 7991 O O . LEU A 1 1008 ? -19.872 20.282 5.376 1.00 94.56 1008 LEU A O 1
ATOM 7995 N N . ARG A 1 1009 ? -21.622 19.214 6.248 1.00 90.81 1009 ARG A N 1
ATOM 7996 C CA . ARG A 1 1009 ? -20.979 18.967 7.557 1.00 90.81 1009 ARG A CA 1
ATOM 7997 C C . ARG A 1 1009 ? -19.556 18.389 7.475 1.00 90.81 1009 ARG A C 1
ATOM 7999 O O . ARG A 1 1009 ? -18.735 18.688 8.335 1.00 90.81 1009 ARG A O 1
ATOM 8006 N N . SER A 1 1010 ? -19.269 17.574 6.459 1.00 92.94 1010 SER A N 1
ATOM 8007 C CA . SER A 1 1010 ? -17.965 16.934 6.253 1.00 92.94 1010 SER A CA 1
ATOM 8008 C C . SER A 1 1010 ? -16.896 17.887 5.713 1.00 92.94 1010 SER A C 1
ATOM 8010 O O . SER A 1 1010 ? -15.714 17.573 5.833 1.00 92.94 1010 SER A O 1
ATOM 8012 N N . THR A 1 1011 ? -17.271 19.064 5.191 1.00 95.38 1011 THR A N 1
ATOM 8013 C CA . THR A 1 1011 ? -16.334 20.086 4.697 1.00 95.38 1011 THR A CA 1
ATOM 8014 C C . THR A 1 1011 ? -15.317 20.491 5.764 1.00 95.38 1011 THR A C 1
ATOM 8016 O O . THR A 1 1011 ? -14.144 20.677 5.447 1.00 95.38 1011 THR A O 1
ATOM 8019 N N . PHE A 1 1012 ? -15.741 20.586 7.027 1.00 95.81 1012 PHE A N 1
ATOM 8020 C CA . PHE A 1 1012 ? -14.888 20.928 8.167 1.00 95.81 1012 PHE A CA 1
ATOM 8021 C C . PHE A 1 1012 ? -14.881 19.796 9.209 1.00 95.81 1012 PHE A C 1
ATOM 8023 O O . PHE A 1 1012 ? -15.404 19.936 10.315 1.00 95.81 1012 PHE A O 1
ATOM 8030 N N . GLY A 1 1013 ? -14.339 18.637 8.823 1.00 92.62 1013 GLY A N 1
ATOM 8031 C CA . GLY A 1 1013 ? -14.308 17.430 9.660 1.00 92.62 1013 GLY A CA 1
ATOM 8032 C C . GLY A 1 1013 ? -13.134 17.328 10.645 1.00 92.62 1013 GLY A C 1
ATOM 8033 O O . GLY A 1 1013 ? -13.169 16.460 11.521 1.00 92.62 1013 GLY A O 1
ATOM 8034 N N . GLY A 1 1014 ? -12.101 18.168 10.507 1.00 96.06 1014 GLY A N 1
ATOM 8035 C CA . GLY A 1 1014 ? -10.970 18.246 11.439 1.00 96.06 1014 GLY A CA 1
ATOM 8036 C C . GLY A 1 1014 ? -11.230 19.245 12.567 1.00 96.06 1014 GLY A C 1
ATOM 8037 O O . GLY A 1 1014 ? -12.039 20.154 12.407 1.00 96.06 1014 GLY A O 1
ATOM 8038 N N . VAL A 1 1015 ? -10.554 19.098 13.710 1.00 97.94 1015 VAL A N 1
ATOM 8039 C CA . VAL A 1 1015 ? -10.676 20.031 14.845 1.00 97.94 1015 VAL A CA 1
ATOM 8040 C C . VAL A 1 1015 ? -9.291 20.437 15.320 1.00 97.94 1015 VAL A C 1
ATOM 8042 O O . VAL A 1 1015 ? -8.521 19.591 15.767 1.00 97.94 1015 VAL A O 1
ATOM 8045 N N . LEU A 1 1016 ? -8.992 21.728 15.256 1.00 98.44 1016 LEU A N 1
ATOM 8046 C CA . LEU A 1 1016 ? -7.757 22.331 15.739 1.00 98.44 1016 LEU A CA 1
ATOM 8047 C C . LEU A 1 1016 ? -8.026 23.200 16.962 1.00 98.44 1016 LEU A C 1
ATOM 8049 O O . LEU A 1 1016 ? -9.123 23.741 17.145 1.00 98.44 1016 LEU A O 1
ATOM 8053 N N . VAL A 1 1017 ? -6.982 23.385 17.764 1.00 98.50 1017 VAL A N 1
ATOM 8054 C CA . VAL A 1 1017 ? -6.949 24.410 18.809 1.00 98.50 1017 VAL A CA 1
ATOM 8055 C C . VAL A 1 1017 ? -5.932 25.463 18.408 1.00 98.50 1017 VAL A C 1
ATOM 8057 O O . VAL A 1 1017 ? -4.740 25.180 18.337 1.00 98.50 1017 VAL A O 1
ATOM 8060 N N . LYS A 1 1018 ? -6.416 26.675 18.142 1.00 97.88 1018 LYS A N 1
ATOM 8061 C CA . LYS A 1 1018 ? -5.590 27.852 17.895 1.00 97.88 1018 LYS A CA 1
ATOM 8062 C C . LYS A 1 1018 ? -5.280 28.549 19.211 1.00 97.88 1018 LYS A C 1
ATOM 8064 O O . LYS A 1 1018 ? -6.187 28.796 20.004 1.00 97.88 1018 LYS A O 1
ATOM 8069 N N . VAL A 1 1019 ? -4.026 28.916 19.423 1.00 97.25 1019 VAL A N 1
ATOM 8070 C CA . VAL A 1 1019 ? -3.573 29.725 20.560 1.00 97.25 1019 VAL A CA 1
ATOM 8071 C C . VAL A 1 1019 ? -2.492 30.694 20.087 1.00 97.25 1019 VAL A C 1
ATOM 8073 O O . VAL A 1 1019 ? -1.742 30.380 19.166 1.00 97.25 1019 VAL A O 1
ATOM 8076 N N . LYS A 1 1020 ? -2.429 31.889 20.678 1.00 93.88 1020 LYS A N 1
ATOM 8077 C CA . LYS A 1 1020 ? -1.365 32.855 20.379 1.00 93.88 1020 LYS A CA 1
ATOM 8078 C C . LYS A 1 1020 ? -0.128 32.588 21.228 1.00 93.88 1020 LYS A C 1
ATOM 8080 O O . LYS A 1 1020 ? -0.263 32.269 22.407 1.00 93.88 1020 LYS A O 1
ATOM 8085 N N . SER A 1 1021 ? 1.045 32.787 20.638 1.00 88.62 1021 SER A N 1
ATOM 8086 C CA . SER A 1 1021 ? 2.312 32.895 21.359 1.00 88.62 1021 SER A CA 1
ATOM 8087 C C . SER A 1 1021 ? 3.174 33.984 20.721 1.00 88.62 1021 SER A C 1
ATOM 8089 O O . SER A 1 1021 ? 3.587 33.862 19.564 1.00 88.62 1021 SER A O 1
ATOM 8091 N N . GLY A 1 1022 ? 3.381 35.088 21.447 1.00 86.25 1022 GLY A N 1
ATOM 8092 C CA . GLY A 1 1022 ? 3.824 36.348 20.842 1.00 86.25 1022 GLY A CA 1
ATOM 8093 C C . GLY A 1 1022 ? 2.860 36.780 19.729 1.00 86.25 1022 GLY A C 1
ATOM 8094 O O . GLY A 1 1022 ? 1.639 36.728 19.906 1.00 86.25 1022 GLY A O 1
ATOM 8095 N N . ASP A 1 1023 ? 3.407 37.121 18.563 1.00 84.44 1023 ASP A N 1
ATOM 8096 C CA . ASP A 1 1023 ? 2.629 37.501 17.374 1.00 84.44 1023 ASP A CA 1
ATOM 8097 C C . ASP A 1 1023 ? 2.175 36.311 16.514 1.00 84.44 1023 ASP A C 1
ATOM 8099 O O . ASP A 1 1023 ? 1.420 36.485 15.556 1.00 84.44 1023 ASP A O 1
ATOM 8103 N N . ASN A 1 1024 ? 2.602 35.089 16.847 1.00 88.75 1024 ASN A N 1
ATOM 8104 C CA . ASN A 1 1024 ? 2.327 33.909 16.036 1.00 88.75 1024 ASN A CA 1
ATOM 8105 C C . ASN A 1 1024 ? 1.028 33.213 16.453 1.00 88.75 1024 ASN A C 1
ATOM 8107 O O . ASN A 1 1024 ? 0.784 32.943 17.634 1.00 88.75 1024 ASN A O 1
ATOM 8111 N N . ASP A 1 1025 ? 0.231 32.843 15.453 1.00 93.56 1025 ASP A N 1
ATOM 8112 C CA . ASP A 1 1025 ? -0.872 31.905 15.614 1.00 93.56 1025 ASP A CA 1
ATOM 8113 C C . ASP A 1 1025 ? -0.335 30.470 15.564 1.00 93.56 1025 ASP A C 1
ATOM 8115 O O . ASP A 1 1025 ? 0.247 30.043 14.566 1.00 93.56 1025 ASP A O 1
ATOM 8119 N N . ILE A 1 1026 ? -0.546 29.718 16.643 1.00 96.62 1026 ILE A N 1
ATOM 8120 C CA . ILE A 1 1026 ? -0.140 28.320 16.762 1.00 96.62 1026 ILE A CA 1
ATOM 8121 C C . ILE A 1 1026 ? -1.376 27.434 16.672 1.00 96.62 1026 ILE A C 1
ATOM 8123 O O . ILE A 1 1026 ? -2.334 27.619 17.426 1.00 96.62 1026 ILE A O 1
ATOM 8127 N N . TYR A 1 1027 ? -1.333 26.452 15.777 1.00 97.62 1027 TYR A N 1
ATOM 8128 C CA . TYR A 1 1027 ? -2.370 25.439 15.610 1.00 97.62 1027 TYR A CA 1
ATOM 8129 C C . TYR A 1 1027 ? -1.901 24.124 16.233 1.00 97.62 1027 TYR A C 1
ATOM 8131 O O . TYR A 1 1027 ? -0.739 23.743 16.113 1.00 97.62 1027 TYR A O 1
ATOM 8139 N N . LEU A 1 1028 ? -2.802 23.471 16.961 1.00 98.12 1028 LEU A N 1
ATOM 8140 C CA . LEU A 1 1028 ? -2.555 22.217 17.665 1.00 98.12 1028 LEU A CA 1
ATOM 8141 C C . LEU A 1 1028 ? -3.615 21.188 17.279 1.00 98.12 1028 LEU A C 1
ATOM 8143 O O . LEU A 1 1028 ? -4.689 21.550 16.794 1.00 98.12 1028 LEU A O 1
ATOM 8147 N N . ASN A 1 1029 ? -3.345 19.924 17.624 1.00 97.19 1029 ASN A N 1
ATOM 8148 C CA . ASN A 1 1029 ? -4.157 18.742 17.306 1.00 97.19 1029 ASN A CA 1
ATOM 8149 C C . ASN A 1 1029 ? -4.056 18.249 15.845 1.00 97.19 1029 ASN A C 1
ATOM 8151 O O . ASN A 1 1029 ? -4.830 17.395 15.423 1.00 97.19 1029 ASN A O 1
ATOM 8155 N N . ASP A 1 1030 ? -3.072 18.742 15.098 1.00 94.88 1030 ASP A N 1
ATOM 8156 C CA . ASP A 1 1030 ? -2.711 18.336 13.730 1.00 94.88 1030 ASP A CA 1
ATOM 8157 C C . ASP A 1 1030 ? -1.278 17.793 13.606 1.00 94.88 1030 ASP A C 1
ATOM 8159 O O . ASP A 1 1030 ? -0.933 17.149 12.619 1.00 94.88 1030 ASP A O 1
ATOM 8163 N N . THR A 1 1031 ? -0.442 18.046 14.610 1.00 94.31 1031 THR A N 1
ATOM 8164 C CA . THR A 1 1031 ? 0.983 17.722 14.626 1.00 94.31 1031 THR A CA 1
ATOM 8165 C C . THR A 1 1031 ? 1.358 16.886 15.848 1.00 94.31 1031 THR A C 1
ATOM 8167 O O . THR A 1 1031 ? 0.625 16.821 16.837 1.00 94.31 1031 THR A O 1
ATOM 8170 N N . SER A 1 1032 ? 2.504 16.203 15.770 1.00 93.38 1032 SER A N 1
ATOM 8171 C CA . SER A 1 1032 ? 3.034 15.384 16.867 1.00 93.38 1032 SER A CA 1
ATOM 8172 C C . SER A 1 1032 ? 4.040 16.149 17.737 1.00 93.38 1032 SER A C 1
ATOM 8174 O O . SER A 1 1032 ? 4.416 17.277 17.416 1.00 93.38 1032 SER A O 1
ATOM 8176 N N . GLN A 1 1033 ? 4.543 15.517 18.804 1.00 94.12 1033 GLN A N 1
ATOM 8177 C CA . GLN A 1 1033 ? 5.602 16.073 19.658 1.00 94.12 1033 GLN A CA 1
ATOM 8178 C C . GLN A 1 1033 ? 6.903 16.406 18.907 1.00 94.12 1033 GLN A C 1
ATOM 8180 O O . GLN A 1 1033 ? 7.702 17.209 19.375 1.00 94.12 1033 GLN A O 1
ATOM 8185 N N . TYR A 1 1034 ? 7.119 15.794 17.739 1.00 95.81 1034 TYR A N 1
ATOM 8186 C CA . TYR A 1 1034 ? 8.316 15.991 16.920 1.00 95.81 1034 TYR A CA 1
ATOM 8187 C C . TYR A 1 1034 ? 8.230 17.246 16.048 1.00 95.81 1034 TYR A C 1
ATOM 8189 O O . TYR A 1 1034 ? 9.233 17.695 15.502 1.00 95.81 1034 TYR A O 1
ATOM 8197 N N . ALA A 1 1035 ? 7.044 17.836 15.902 1.00 95.50 1035 ALA A N 1
ATOM 8198 C CA . ALA A 1 1035 ? 6.885 19.025 15.086 1.00 95.50 1035 ALA A CA 1
ATOM 8199 C C . ALA A 1 1035 ? 7.481 20.259 15.768 1.00 95.50 1035 ALA A C 1
ATOM 8201 O O . ALA A 1 1035 ? 7.315 20.475 16.975 1.00 95.50 1035 ALA A O 1
ATOM 8202 N N . SER A 1 1036 ? 8.117 21.119 14.973 1.00 95.00 1036 SER A N 1
ATOM 8203 C CA . SER A 1 1036 ? 8.445 22.467 15.424 1.00 95.00 1036 SER A CA 1
ATOM 8204 C C . SER A 1 1036 ? 7.152 23.224 15.724 1.00 95.00 1036 SER A C 1
ATOM 8206 O O . SER A 1 1036 ? 6.206 23.182 14.943 1.00 95.00 1036 SER A O 1
ATOM 8208 N N . LEU A 1 1037 ? 7.113 23.976 16.824 1.00 94.19 1037 LEU A N 1
ATOM 8209 C CA . LEU A 1 1037 ? 5.968 24.838 17.108 1.00 94.19 1037 LEU A CA 1
ATOM 8210 C C . LEU A 1 1037 ? 5.750 25.824 15.942 1.00 94.19 1037 LEU A C 1
ATOM 8212 O O . LEU A 1 1037 ? 6.719 26.379 15.415 1.00 94.19 1037 LEU A O 1
ATOM 8216 N N . GLY A 1 1038 ? 4.493 25.985 15.518 1.00 94.56 1038 GLY A N 1
ATOM 8217 C CA . GLY A 1 1038 ? 4.098 26.859 14.407 1.00 94.56 1038 GLY A CA 1
ATOM 8218 C C . GLY A 1 1038 ? 4.015 26.194 13.027 1.00 94.56 1038 GLY A C 1
ATOM 8219 O O . GLY A 1 1038 ? 3.465 26.801 12.112 1.00 94.56 1038 GLY A O 1
ATOM 8220 N N . SER A 1 1039 ? 4.505 24.960 12.849 1.00 95.81 1039 SER A N 1
ATOM 8221 C CA . SER A 1 1039 ? 4.232 24.189 11.624 1.00 95.81 1039 SER A CA 1
ATOM 8222 C C . SER A 1 1039 ? 2.824 23.596 11.663 1.00 95.81 1039 SER A C 1
ATOM 8224 O O . SER A 1 1039 ? 2.405 23.115 12.715 1.00 95.81 1039 SER A O 1
ATOM 8226 N N . THR A 1 1040 ? 2.130 23.553 10.528 1.00 96.06 1040 THR A N 1
ATOM 8227 C CA . THR A 1 1040 ? 0.816 22.906 10.403 1.00 96.06 1040 THR A CA 1
ATOM 8228 C C . THR A 1 1040 ? 0.653 22.306 9.003 1.00 96.06 1040 THR A C 1
ATOM 8230 O O . THR A 1 1040 ? 1.006 22.966 8.026 1.00 96.06 1040 THR A O 1
ATOM 8233 N N . PRO A 1 1041 ? 0.091 21.090 8.862 1.00 95.69 1041 PRO A N 1
ATOM 8234 C CA . PRO A 1 1041 ? -0.250 20.526 7.554 1.00 95.69 1041 PRO A CA 1
ATOM 8235 C C . PRO A 1 1041 ? -1.466 21.216 6.901 1.00 95.69 1041 PRO A C 1
ATOM 8237 O O . PRO A 1 1041 ? -1.831 20.898 5.770 1.00 95.69 1041 PRO A O 1
ATOM 8240 N N . HIS A 1 1042 ? -2.118 22.148 7.607 1.00 96.38 1042 HIS A N 1
ATOM 8241 C CA . HIS A 1 1042 ? -3.247 22.934 7.109 1.00 96.38 1042 HIS A CA 1
ATOM 8242 C C . HIS A 1 1042 ? -2.838 24.313 6.560 1.00 96.38 1042 HIS A C 1
ATOM 8244 O O . HIS A 1 1042 ? -3.713 25.146 6.325 1.00 96.38 1042 HIS A O 1
ATOM 8250 N N . ASP A 1 1043 ? -1.543 24.567 6.347 1.00 95.88 1043 ASP A N 1
ATOM 8251 C CA . ASP A 1 1043 ? -1.049 25.818 5.760 1.00 95.88 1043 ASP A CA 1
ATOM 8252 C C . ASP A 1 1043 ? -1.743 26.123 4.414 1.00 95.88 1043 ASP A C 1
ATOM 8254 O O . ASP A 1 1043 ? -1.883 25.247 3.559 1.00 95.88 1043 ASP A O 1
ATOM 8258 N N . GLY A 1 1044 ? -2.262 27.343 4.253 1.00 95.06 1044 GLY A N 1
ATOM 8259 C CA . GLY A 1 1044 ? -3.027 27.791 3.081 1.00 95.06 1044 GLY A CA 1
ATOM 8260 C C . GLY A 1 1044 ? -4.486 27.304 3.000 1.00 95.06 1044 GLY A C 1
ATOM 8261 O O . GLY A 1 1044 ? -5.223 27.688 2.077 1.00 95.06 1044 GLY A O 1
ATOM 8262 N N . ARG A 1 1045 ? -4.961 26.491 3.955 1.00 96.12 1045 ARG A N 1
ATOM 8263 C CA . ARG A 1 1045 ? -6.299 25.864 3.921 1.00 96.12 1045 ARG A CA 1
ATOM 8264 C C . ARG A 1 1045 ? -7.332 26.601 4.782 1.00 96.12 1045 ARG A C 1
ATOM 8266 O O . ARG A 1 1045 ? -6.973 27.280 5.743 1.00 96.12 1045 ARG A O 1
ATOM 8273 N N . PRO A 1 1046 ? -8.637 26.509 4.456 1.00 97.12 1046 PRO A N 1
ATOM 8274 C CA . PRO A 1 1046 ? -9.668 27.191 5.228 1.00 97.12 1046 PRO A CA 1
ATOM 8275 C C . PRO A 1 1046 ? -9.946 26.492 6.568 1.00 97.12 1046 PRO A C 1
ATOM 8277 O O . PRO A 1 1046 ? -9.966 25.263 6.665 1.00 97.12 1046 PRO A O 1
ATOM 8280 N N . GLY A 1 1047 ? -10.245 27.293 7.589 1.00 97.38 1047 GLY A N 1
ATOM 8281 C CA . GLY A 1 1047 ? -10.730 26.859 8.894 1.00 97.38 1047 GLY A CA 1
ATOM 8282 C C . GLY A 1 1047 ? -11.950 27.667 9.336 1.00 97.38 1047 GLY A C 1
ATOM 8283 O O . GLY A 1 1047 ? -11.975 28.891 9.195 1.00 97.38 1047 GLY A O 1
ATOM 8284 N N . LEU A 1 1048 ? -12.961 26.983 9.872 1.00 97.88 1048 LEU A N 1
ATOM 8285 C CA . LEU A 1 1048 ? -14.182 27.572 10.419 1.00 97.88 1048 LEU A CA 1
ATOM 8286 C C . LEU A 1 1048 ? -14.001 27.849 11.916 1.00 97.88 1048 LEU A C 1
ATOM 8288 O O . LEU A 1 1048 ? -13.896 26.930 12.730 1.00 97.88 1048 LEU A O 1
ATOM 8292 N N . ILE A 1 1049 ? -13.961 29.124 12.284 1.00 97.12 1049 ILE A N 1
ATOM 8293 C CA . ILE A 1 1049 ? -13.709 29.579 13.650 1.00 97.12 1049 ILE A CA 1
ATOM 8294 C C . ILE A 1 1049 ? -14.963 29.405 14.514 1.00 97.12 1049 ILE A C 1
ATOM 8296 O O . ILE A 1 1049 ? -16.007 29.998 14.232 1.00 97.12 1049 ILE A O 1
ATOM 8300 N N . LEU A 1 1050 ? -14.854 28.671 15.622 1.00 97.19 1050 LEU A N 1
ATOM 8301 C CA . LEU A 1 1050 ? -15.962 28.475 16.560 1.00 97.19 1050 LEU A CA 1
ATOM 8302 C C . LEU A 1 1050 ? -15.962 29.526 17.690 1.00 97.19 1050 LEU A C 1
ATOM 8304 O O . LEU A 1 1050 ? -14.901 30.031 18.077 1.00 97.19 1050 LEU A O 1
ATOM 8308 N N . PRO A 1 1051 ? -17.136 29.855 18.266 1.00 93.81 1051 PRO A N 1
ATOM 8309 C CA . PRO A 1 1051 ? -18.490 29.529 17.791 1.00 93.81 1051 PRO A CA 1
ATOM 8310 C C . PRO A 1 1051 ? -18.997 30.477 16.684 1.00 93.81 1051 PRO A C 1
ATOM 8312 O O . PRO A 1 1051 ? -20.081 30.279 16.160 1.00 93.81 1051 PRO A O 1
ATOM 8315 N N . LYS A 1 1052 ? -18.235 31.521 16.326 1.00 90.69 1052 LYS A N 1
ATOM 8316 C CA . LYS A 1 1052 ? -18.713 32.639 15.485 1.00 90.69 1052 LYS A CA 1
ATOM 8317 C C . LYS A 1 1052 ? -19.012 32.272 14.021 1.00 90.69 1052 LYS A C 1
ATOM 8319 O O . LYS A 1 1052 ? -19.690 33.031 13.341 1.00 90.69 1052 LYS A O 1
ATOM 8324 N N . GLY A 1 1053 ? -18.454 31.175 13.511 1.00 92.69 1053 GLY A N 1
ATOM 8325 C CA . GLY A 1 1053 ? -18.641 30.724 12.129 1.00 92.69 1053 GLY A CA 1
ATOM 8326 C C . GLY A 1 1053 ? -17.875 31.522 11.069 1.00 92.69 1053 GLY A C 1
ATOM 8327 O O . GLY A 1 1053 ? -18.162 31.391 9.883 1.00 92.69 1053 GLY A O 1
ATOM 8328 N N . LYS A 1 1054 ? -16.884 32.339 11.459 1.00 95.56 1054 LYS A N 1
ATOM 8329 C CA . LYS A 1 1054 ? -16.013 33.037 10.497 1.00 95.56 1054 LYS A CA 1
ATOM 8330 C C . LYS A 1 1054 ? -15.046 32.040 9.860 1.00 95.56 1054 LYS A C 1
ATOM 8332 O O . LYS A 1 1054 ? -14.333 31.346 10.578 1.00 95.56 1054 LYS A O 1
ATOM 8337 N N . ILE A 1 1055 ? -14.968 32.015 8.533 1.00 96.06 1055 ILE A N 1
ATOM 8338 C CA . ILE A 1 1055 ? -13.968 31.222 7.809 1.00 96.06 1055 ILE A CA 1
ATOM 8339 C C . ILE A 1 1055 ? -12.714 32.076 7.597 1.00 96.06 1055 ILE A C 1
ATOM 8341 O O . ILE A 1 1055 ? -12.799 33.216 7.141 1.00 96.06 1055 ILE A O 1
ATOM 8345 N N . SER A 1 1056 ? -11.547 31.535 7.936 1.00 94.81 1056 SER A N 1
ATOM 8346 C CA . SER A 1 1056 ? -10.240 32.164 7.712 1.00 94.81 1056 SER A CA 1
ATOM 8347 C C . SER A 1 1056 ? -9.237 31.162 7.155 1.00 94.81 1056 SER A C 1
ATOM 8349 O O . SER A 1 1056 ? -9.432 29.957 7.289 1.00 94.81 1056 SER A O 1
ATOM 8351 N N . ILE A 1 1057 ? -8.151 31.650 6.560 1.00 96.38 1057 ILE A N 1
ATOM 8352 C CA . ILE A 1 1057 ? -7.052 30.792 6.109 1.00 96.38 1057 ILE A CA 1
ATOM 8353 C C . ILE A 1 1057 ? -6.120 30.499 7.280 1.00 96.38 1057 ILE A C 1
ATOM 8355 O O . ILE A 1 1057 ? -5.742 31.407 8.021 1.00 96.38 1057 ILE A O 1
ATOM 8359 N N . ILE A 1 1058 ? -5.812 29.220 7.465 1.00 96.81 1058 ILE A N 1
ATOM 8360 C CA . ILE A 1 1058 ? -4.809 28.729 8.403 1.00 96.81 1058 ILE A CA 1
ATOM 8361 C C . ILE A 1 1058 ? -3.449 28.925 7.740 1.00 96.81 1058 ILE A C 1
ATOM 8363 O O . ILE A 1 1058 ? -3.272 28.544 6.588 1.00 96.81 1058 ILE A O 1
ATOM 8367 N N . ASN A 1 1059 ? -2.504 29.518 8.463 1.00 96.00 1059 ASN A N 1
ATOM 8368 C CA . ASN A 1 1059 ? -1.144 29.724 7.978 1.00 96.00 1059 ASN A CA 1
ATOM 8369 C C . ASN A 1 1059 ? -0.156 29.157 8.993 1.00 96.00 1059 ASN A C 1
ATOM 8371 O O . ASN A 1 1059 ? -0.335 29.351 10.199 1.00 96.00 1059 ASN A O 1
ATOM 8375 N N . ALA A 1 1060 ? 0.888 28.493 8.511 1.00 95.31 1060 ALA A N 1
ATOM 8376 C CA . ALA A 1 1060 ? 2.053 28.186 9.322 1.00 95.31 1060 ALA A CA 1
ATOM 8377 C C . ALA A 1 1060 ? 2.725 29.488 9.785 1.00 95.31 1060 ALA A C 1
ATOM 8379 O O . ALA A 1 1060 ? 2.654 30.525 9.122 1.00 95.31 1060 ALA A O 1
ATOM 8380 N N . SER A 1 1061 ? 3.396 29.444 10.936 1.00 94.44 1061 SER A N 1
ATOM 8381 C CA . SER A 1 1061 ? 4.208 30.574 11.395 1.00 94.44 1061 SER A CA 1
ATOM 8382 C C . SER A 1 1061 ? 5.370 30.845 10.426 1.00 94.44 1061 SER A C 1
ATOM 8384 O O . SER A 1 1061 ? 5.780 29.970 9.656 1.00 94.44 1061 SER A O 1
ATOM 8386 N N . SER A 1 1062 ? 5.945 32.046 10.482 1.00 89.25 1062 SER A N 1
ATOM 8387 C CA . SER A 1 1062 ? 7.061 32.448 9.616 1.00 89.25 1062 SER A CA 1
ATOM 8388 C C . SER A 1 1062 ? 8.200 31.416 9.617 1.00 89.25 1062 SER A C 1
ATOM 8390 O O . SER A 1 1062 ? 8.658 30.978 10.673 1.00 89.25 1062 SER A O 1
ATOM 8392 N N . ASN A 1 1063 ? 8.660 31.015 8.425 1.00 88.62 1063 ASN A N 1
ATOM 8393 C CA . ASN A 1 1063 ? 9.680 29.974 8.195 1.00 88.62 1063 ASN A CA 1
ATOM 8394 C C . ASN A 1 1063 ? 9.311 28.549 8.673 1.00 88.62 1063 ASN A C 1
ATOM 8396 O O . ASN A 1 1063 ? 10.183 27.677 8.739 1.00 88.62 1063 ASN A O 1
ATOM 8400 N N . LYS A 1 1064 ? 8.038 28.283 8.999 1.00 94.69 1064 LYS A N 1
ATOM 8401 C CA . LYS A 1 1064 ? 7.531 26.958 9.412 1.00 94.69 1064 LYS A CA 1
ATOM 8402 C C . LYS A 1 1064 ? 6.692 26.239 8.352 1.00 94.69 1064 LYS A C 1
ATOM 8404 O O . LYS A 1 1064 ? 6.224 25.136 8.622 1.00 94.69 1064 LYS A O 1
ATOM 8409 N N . ALA A 1 1065 ? 6.526 26.842 7.176 1.00 93.62 1065 ALA A N 1
ATOM 8410 C CA . ALA A 1 1065 ? 5.937 26.190 6.011 1.00 93.62 1065 ALA A CA 1
ATOM 8411 C C . ALA A 1 1065 ? 6.877 25.120 5.427 1.00 93.62 1065 ALA A C 1
ATOM 8413 O O . ALA A 1 1065 ? 8.093 25.148 5.652 1.00 93.62 1065 ALA A O 1
ATOM 8414 N N . ASP A 1 1066 ? 6.305 24.197 4.658 1.00 94.25 1066 ASP A N 1
ATOM 8415 C CA . ASP A 1 1066 ? 7.048 23.107 4.031 1.00 94.25 1066 ASP A CA 1
ATOM 8416 C C . ASP A 1 1066 ? 8.013 23.634 2.963 1.00 94.25 1066 ASP A C 1
ATOM 8418 O O . ASP A 1 1066 ? 7.672 24.454 2.105 1.00 94.25 1066 ASP A O 1
ATOM 8422 N N . LYS A 1 1067 ? 9.252 23.152 3.040 1.00 95.06 1067 LYS A N 1
ATOM 8423 C CA . LYS A 1 1067 ? 10.337 23.420 2.099 1.00 95.06 1067 LYS A CA 1
ATOM 8424 C C . LYS A 1 1067 ? 11.334 22.269 2.179 1.00 95.06 1067 LYS A C 1
ATOM 8426 O O . LYS A 1 1067 ? 11.582 21.745 3.267 1.00 95.06 1067 LYS A O 1
ATOM 8431 N N . THR A 1 1068 ? 11.940 21.924 1.051 1.00 93.12 1068 THR A N 1
ATOM 8432 C CA . THR A 1 1068 ? 13.045 20.961 0.995 1.00 93.12 1068 THR A CA 1
ATOM 8433 C C . THR A 1 1068 ? 14.256 21.604 0.334 1.00 93.12 1068 THR A C 1
ATOM 8435 O O . THR A 1 1068 ? 14.142 22.185 -0.745 1.00 93.12 1068 THR A O 1
ATOM 8438 N N . GLU A 1 1069 ? 15.420 21.501 0.970 1.00 97.88 1069 GLU A N 1
ATOM 8439 C CA . GLU A 1 1069 ? 16.703 21.842 0.346 1.00 97.88 1069 GLU A CA 1
ATOM 8440 C C . GLU A 1 1069 ? 17.576 20.589 0.281 1.00 97.88 1069 GLU A C 1
ATOM 8442 O O . GLU A 1 1069 ? 17.735 19.906 1.292 1.00 97.88 1069 GLU A O 1
ATOM 8447 N N . VAL A 1 1070 ? 18.151 20.291 -0.883 1.00 98.06 1070 VAL A N 1
ATOM 8448 C CA . VAL A 1 1070 ? 19.122 19.200 -1.052 1.00 98.06 1070 VAL A CA 1
ATOM 8449 C C . VAL A 1 1070 ? 20.359 19.737 -1.753 1.00 98.06 1070 VAL A C 1
ATOM 8451 O O . VAL A 1 1070 ? 20.266 20.338 -2.819 1.00 98.06 1070 VAL A O 1
ATOM 8454 N N . GLU A 1 1071 ? 21.526 19.495 -1.176 1.00 98.31 1071 GLU A N 1
ATOM 8455 C CA . GLU A 1 1071 ? 22.816 19.902 -1.718 1.00 98.31 1071 GLU A CA 1
ATOM 8456 C C . GLU A 1 1071 ? 23.721 18.685 -1.905 1.00 98.31 1071 GLU A C 1
ATOM 8458 O O . GLU A 1 1071 ? 23.871 17.864 -1.001 1.00 98.31 1071 GLU A O 1
ATOM 8463 N N . TYR A 1 1072 ? 24.334 18.586 -3.081 1.00 98.44 1072 TYR A N 1
ATOM 8464 C CA . TYR A 1 1072 ? 25.372 17.627 -3.417 1.00 98.44 1072 TYR A CA 1
ATOM 8465 C C . TYR A 1 1072 ? 26.683 18.364 -3.683 1.00 98.44 1072 TYR A C 1
ATOM 8467 O O . TYR A 1 1072 ? 26.731 19.251 -4.532 1.00 98.44 1072 TYR A O 1
ATOM 8475 N N . THR A 1 1073 ? 27.758 17.948 -3.023 1.00 98.38 1073 THR A N 1
ATOM 8476 C CA . THR A 1 1073 ? 29.133 18.363 -3.334 1.00 98.38 1073 THR A CA 1
ATOM 8477 C C . THR A 1 1073 ? 29.889 17.153 -3.856 1.00 98.38 1073 THR A C 1
ATOM 8479 O O . THR A 1 1073 ? 29.971 16.151 -3.154 1.00 98.38 1073 THR A O 1
ATOM 8482 N N . ILE A 1 1074 ? 30.415 17.233 -5.076 1.00 98.44 1074 ILE A N 1
ATOM 8483 C CA . ILE A 1 1074 ? 31.036 16.131 -5.817 1.00 98.44 1074 ILE A CA 1
ATOM 8484 C C . ILE A 1 1074 ? 32.459 16.542 -6.180 1.00 98.44 1074 ILE A C 1
ATOM 8486 O O . ILE A 1 1074 ? 32.648 17.487 -6.939 1.00 98.44 1074 ILE A O 1
ATOM 8490 N N . LYS A 1 1075 ? 33.460 15.825 -5.676 1.00 98.00 1075 LYS A N 1
ATOM 8491 C CA . LYS A 1 1075 ? 34.868 16.012 -6.050 1.00 98.00 1075 LYS A CA 1
ATOM 8492 C C . LYS A 1 1075 ? 35.326 14.839 -6.896 1.00 98.00 1075 LYS A C 1
ATOM 8494 O O . LYS A 1 1075 ? 35.267 13.709 -6.414 1.00 98.00 1075 LYS A O 1
ATOM 8499 N N . LEU A 1 1076 ? 35.751 15.098 -8.128 1.00 97.06 1076 LEU A N 1
ATOM 8500 C CA . LEU A 1 1076 ? 36.148 14.065 -9.084 1.00 97.06 1076 LEU A CA 1
ATOM 8501 C C . LEU A 1 1076 ? 37.668 13.866 -9.124 1.00 97.06 1076 LEU A C 1
ATOM 8503 O O . LEU A 1 1076 ? 38.432 14.828 -9.056 1.00 97.06 1076 LEU A O 1
ATOM 8507 N N . SER A 1 1077 ? 38.096 12.612 -9.274 1.00 95.38 1077 SER A N 1
ATOM 8508 C CA . SER A 1 1077 ? 39.479 12.238 -9.588 1.00 95.38 1077 SER A CA 1
ATOM 8509 C C . SER A 1 1077 ? 39.684 12.058 -11.097 1.00 95.38 1077 SER A C 1
ATOM 8511 O O . SER A 1 1077 ? 38.728 11.929 -11.863 1.00 95.38 1077 SER A O 1
ATOM 8513 N N . GLU A 1 1078 ? 40.944 11.998 -11.529 1.00 91.88 1078 GLU A N 1
ATOM 8514 C CA . GLU A 1 1078 ? 41.337 11.770 -12.933 1.00 91.88 1078 GLU A CA 1
ATOM 8515 C C . GLU A 1 1078 ? 40.902 10.393 -13.463 1.00 91.88 1078 GLU A C 1
ATOM 8517 O O . GLU A 1 1078 ? 40.670 10.232 -14.658 1.00 91.88 1078 GLU A O 1
ATOM 8522 N N . ASN A 1 1079 ? 40.708 9.418 -12.570 1.00 92.25 1079 ASN A N 1
ATOM 8523 C CA . ASN A 1 1079 ? 40.229 8.073 -12.909 1.00 92.25 1079 ASN A CA 1
ATOM 8524 C C . ASN A 1 1079 ? 38.693 7.960 -12.905 1.00 92.25 1079 ASN A C 1
ATOM 8526 O O . ASN A 1 1079 ? 38.146 6.876 -13.119 1.00 92.25 1079 ASN A O 1
ATOM 8530 N N . GLY A 1 1080 ? 37.993 9.068 -12.646 1.00 93.50 1080 GLY A N 1
ATOM 8531 C CA . GLY A 1 1080 ? 36.536 9.130 -12.579 1.00 93.50 1080 GLY A CA 1
ATOM 8532 C C . GLY A 1 1080 ? 35.934 8.697 -11.244 1.00 93.50 1080 GLY A C 1
ATOM 8533 O O . GLY A 1 1080 ? 34.719 8.535 -11.154 1.00 93.50 1080 GLY A O 1
ATOM 8534 N N . ASP A 1 1081 ? 36.731 8.531 -10.191 1.00 96.50 1081 ASP A N 1
ATOM 8535 C CA . ASP A 1 1081 ? 36.200 8.312 -8.843 1.00 96.50 1081 ASP A CA 1
ATOM 8536 C C . ASP A 1 1081 ? 35.610 9.615 -8.292 1.00 96.50 1081 ASP A C 1
ATOM 8538 O O . ASP A 1 1081 ? 36.025 10.708 -8.682 1.00 96.50 1081 ASP A O 1
ATOM 8542 N N . ALA A 1 1082 ? 34.648 9.514 -7.375 1.00 97.50 1082 ALA A N 1
ATOM 8543 C CA . ALA A 1 1082 ? 34.027 10.680 -6.756 1.00 97.50 1082 ALA A CA 1
ATOM 8544 C C . ALA A 1 1082 ? 33.979 10.580 -5.233 1.00 97.50 1082 ALA A C 1
ATOM 8546 O O . ALA A 1 1082 ? 33.575 9.553 -4.691 1.00 97.50 1082 ALA A O 1
ATOM 8547 N N . GLU A 1 1083 ? 34.283 11.678 -4.544 1.00 98.31 1083 GLU A N 1
ATOM 8548 C CA . GLU A 1 1083 ? 33.823 11.909 -3.174 1.00 98.31 1083 GLU A CA 1
ATOM 8549 C C . GLU A 1 1083 ? 32.564 12.783 -3.217 1.00 98.31 1083 GLU A C 1
ATOM 8551 O O . GLU A 1 1083 ? 32.594 13.901 -3.731 1.00 98.31 1083 GLU A O 1
ATOM 8556 N N . ILE A 1 1084 ? 31.445 12.261 -2.713 1.00 98.44 1084 ILE A N 1
ATOM 8557 C CA . ILE A 1 1084 ? 30.121 12.884 -2.789 1.00 98.44 1084 ILE A CA 1
ATOM 8558 C C . ILE A 1 1084 ? 29.604 13.134 -1.377 1.00 98.44 1084 ILE A C 1
ATOM 8560 O O . ILE A 1 1084 ? 29.415 12.192 -0.614 1.00 98.44 1084 ILE A O 1
ATOM 8564 N N . THR A 1 1085 ? 29.316 14.387 -1.038 1.00 98.50 1085 THR A N 1
ATOM 8565 C CA . THR A 1 1085 ? 28.568 14.758 0.173 1.00 98.50 1085 THR A CA 1
ATOM 8566 C C . THR A 1 1085 ? 27.153 15.156 -0.211 1.00 98.50 1085 THR A C 1
ATOM 8568 O O . THR A 1 1085 ? 26.989 16.032 -1.053 1.00 98.50 1085 THR A O 1
ATOM 8571 N N . LYS A 1 1086 ? 26.145 14.536 0.408 1.00 98.25 1086 LYS A N 1
ATOM 8572 C CA . LYS A 1 1086 ? 24.731 14.910 0.286 1.00 98.25 1086 LYS A CA 1
ATOM 8573 C C . LYS A 1 1086 ? 24.266 15.517 1.604 1.00 98.25 1086 LYS A C 1
ATOM 8575 O O . LYS A 1 1086 ? 24.368 14.850 2.630 1.00 98.25 1086 LYS A O 1
ATOM 8580 N N . THR A 1 1087 ? 23.690 16.712 1.555 1.00 98.31 1087 THR A N 1
ATOM 8581 C CA . THR A 1 1087 ? 23.060 17.392 2.692 1.00 98.31 1087 THR A CA 1
ATOM 8582 C C . THR A 1 1087 ? 21.599 17.678 2.368 1.00 98.31 1087 THR A C 1
ATOM 8584 O O . THR A 1 1087 ? 21.301 18.347 1.385 1.00 98.31 1087 THR A O 1
ATOM 8587 N N . THR A 1 1088 ? 20.684 17.199 3.201 1.00 97.75 1088 THR A N 1
ATOM 8588 C CA . THR A 1 1088 ? 19.242 17.457 3.114 1.00 97.75 1088 THR A CA 1
ATOM 8589 C C . THR A 1 1088 ? 18.833 18.335 4.287 1.00 97.75 1088 THR A C 1
ATOM 8591 O O . THR A 1 1088 ? 19.176 18.030 5.431 1.00 97.75 1088 THR A O 1
ATOM 8594 N N . LYS A 1 1089 ? 18.101 19.420 4.022 1.00 97.81 1089 LYS A N 1
ATOM 8595 C CA . LYS A 1 1089 ? 17.462 20.238 5.056 1.00 97.81 1089 LYS A CA 1
ATOM 8596 C C . LYS A 1 1089 ? 15.948 20.144 4.953 1.00 97.81 1089 LYS A C 1
ATOM 8598 O O . LYS A 1 1089 ? 15.369 20.423 3.898 1.00 97.81 1089 LYS A O 1
ATOM 8603 N N . SER A 1 1090 ? 15.326 19.825 6.079 1.00 95.69 1090 SER A N 1
ATOM 8604 C CA . SER A 1 1090 ? 13.889 19.592 6.189 1.00 95.69 1090 SER A CA 1
ATOM 8605 C C . SER A 1 1090 ? 13.225 20.674 7.035 1.00 95.69 1090 SER A C 1
ATOM 8607 O O . SER A 1 1090 ? 13.695 21.016 8.126 1.00 95.69 1090 SER A O 1
ATOM 8609 N N . PHE A 1 1091 ? 12.107 21.197 6.532 1.00 96.38 1091 PHE A N 1
ATOM 8610 C CA . PHE A 1 1091 ? 11.289 22.239 7.156 1.00 96.38 1091 PHE A CA 1
ATOM 8611 C C . PHE A 1 1091 ? 9.855 21.725 7.376 1.00 96.38 1091 PHE A C 1
ATOM 8613 O O . PHE A 1 1091 ? 9.484 20.671 6.857 1.00 96.38 1091 PHE A O 1
ATOM 8620 N N . GLY A 1 1092 ? 9.062 22.449 8.169 1.00 94.94 1092 GLY A N 1
ATOM 8621 C CA . GLY A 1 1092 ? 7.631 22.192 8.354 1.00 94.94 1092 GLY A CA 1
ATOM 8622 C C . GLY A 1 1092 ? 7.281 20.757 8.777 1.00 94.94 1092 GLY A C 1
ATOM 8623 O O . GLY A 1 1092 ? 7.811 20.230 9.758 1.00 94.94 1092 GLY A O 1
ATOM 8624 N N . THR A 1 1093 ? 6.358 20.126 8.061 1.00 93.31 1093 THR A N 1
ATOM 8625 C CA . THR A 1 1093 ? 5.858 18.769 8.307 1.00 93.31 1093 THR A CA 1
ATOM 8626 C C . THR A 1 1093 ? 6.889 17.687 7.968 1.00 93.31 1093 THR A C 1
ATOM 8628 O O . THR A 1 1093 ? 6.954 16.667 8.666 1.00 93.31 1093 THR A O 1
ATOM 8631 N N . THR A 1 1094 ? 7.763 17.928 6.985 1.00 93.00 1094 THR A N 1
ATOM 8632 C CA . THR A 1 1094 ? 8.892 17.041 6.657 1.00 93.00 1094 THR A CA 1
ATOM 8633 C C . THR A 1 1094 ? 9.877 16.970 7.821 1.00 93.00 1094 THR A C 1
ATOM 8635 O O . THR A 1 1094 ? 10.233 15.877 8.251 1.00 93.00 1094 THR A O 1
ATOM 8638 N N . TYR A 1 1095 ? 10.218 18.113 8.436 1.00 96.38 1095 TYR A N 1
ATOM 8639 C CA . TYR A 1 1095 ? 11.044 18.146 9.653 1.00 96.38 1095 TYR A CA 1
ATOM 8640 C C . TYR A 1 1095 ? 10.473 17.261 10.765 1.00 96.38 1095 TYR A C 1
ATOM 8642 O O . TYR A 1 1095 ? 11.209 16.504 11.391 1.00 96.38 1095 TYR A O 1
ATOM 8650 N N . ALA A 1 1096 ? 9.162 17.345 11.014 1.00 95.25 1096 ALA A N 1
ATOM 8651 C CA . ALA A 1 1096 ? 8.512 16.563 12.062 1.00 95.25 1096 ALA A CA 1
ATOM 8652 C C . ALA A 1 1096 ? 8.605 15.051 11.796 1.00 95.25 1096 ALA A C 1
ATOM 8654 O O . ALA A 1 1096 ? 8.785 14.265 12.729 1.00 95.25 1096 ALA A O 1
ATOM 8655 N N . SER A 1 1097 ? 8.474 14.656 10.527 1.00 95.00 1097 SER A N 1
ATOM 8656 C CA . SER A 1 1097 ? 8.548 13.261 10.086 1.00 95.00 1097 SER A CA 1
ATOM 8657 C C . SER A 1 1097 ? 9.965 12.708 10.221 1.00 95.00 1097 SER A C 1
ATOM 8659 O O . SER A 1 1097 ? 10.150 11.654 10.832 1.00 95.00 1097 SER A O 1
ATOM 8661 N N . ASP A 1 1098 ? 10.962 13.456 9.751 1.00 95.88 1098 ASP A N 1
ATOM 8662 C CA . ASP A 1 1098 ? 12.370 13.062 9.823 1.00 95.88 1098 ASP A CA 1
ATOM 8663 C C . ASP A 1 1098 ? 12.870 13.047 11.269 1.00 95.88 1098 ASP A C 1
ATOM 8665 O O . ASP A 1 1098 ? 13.508 12.087 11.700 1.00 95.88 1098 ASP A O 1
ATOM 8669 N N . LYS A 1 1099 ? 12.506 14.058 12.068 1.00 96.56 1099 LYS A N 1
ATOM 8670 C CA . LYS A 1 1099 ? 12.832 14.095 13.496 1.00 96.56 1099 LYS A CA 1
ATOM 8671 C C . LYS A 1 1099 ? 12.268 12.882 14.221 1.00 96.56 1099 LYS A C 1
ATOM 8673 O O . LYS A 1 1099 ? 12.999 12.214 14.941 1.00 96.56 1099 LYS A O 1
ATOM 8678 N N . LYS A 1 1100 ? 10.991 12.552 13.996 1.00 95.44 1100 LYS A N 1
ATOM 8679 C CA . LYS A 1 1100 ? 10.390 11.339 14.563 1.00 95.44 1100 LYS A CA 1
ATOM 8680 C C . LYS A 1 1100 ? 11.181 10.094 14.172 1.00 95.44 1100 LYS A C 1
ATOM 8682 O O . LYS A 1 1100 ? 11.444 9.256 15.027 1.00 95.44 1100 LYS A O 1
ATOM 8687 N N . TYR A 1 1101 ? 11.531 9.964 12.893 1.00 96.00 1101 TYR A N 1
ATOM 8688 C CA . TYR A 1 1101 ? 12.279 8.816 12.398 1.00 96.00 1101 TYR A CA 1
ATOM 8689 C C . TYR A 1 1101 ? 13.637 8.688 13.098 1.00 96.00 1101 TYR A C 1
ATOM 8691 O O . TYR A 1 1101 ? 13.925 7.638 13.665 1.00 96.00 1101 TYR A O 1
ATOM 8699 N N . PHE A 1 1102 ? 14.439 9.755 13.137 1.00 95.56 1102 PHE A N 1
ATOM 8700 C CA . PHE A 1 1102 ? 15.790 9.713 13.702 1.00 95.56 1102 PHE A CA 1
ATOM 8701 C C . PHE A 1 1102 ? 15.852 9.735 15.235 1.00 95.56 1102 PHE A C 1
ATOM 8703 O O . PHE A 1 1102 ? 16.835 9.232 15.781 1.00 95.56 1102 PHE A O 1
ATOM 8710 N N . ASP A 1 1103 ? 14.828 10.252 15.919 1.00 93.44 1103 ASP A N 1
ATOM 8711 C CA . ASP A 1 1103 ? 14.700 10.179 17.382 1.00 93.44 1103 ASP A CA 1
ATOM 8712 C C . ASP A 1 1103 ? 14.285 8.769 17.851 1.00 93.44 1103 ASP A C 1
ATOM 8714 O O . ASP A 1 1103 ? 14.577 8.381 18.981 1.00 93.44 1103 ASP A O 1
ATOM 8718 N N . GLU A 1 1104 ? 13.581 7.996 17.011 1.00 93.62 1104 GLU A N 1
ATOM 8719 C CA . GLU A 1 1104 ? 13.019 6.681 17.373 1.00 93.62 1104 GLU A CA 1
ATOM 8720 C C . GLU A 1 1104 ? 13.729 5.479 16.730 1.00 93.62 1104 GLU A C 1
ATOM 8722 O O . GLU A 1 1104 ? 13.367 4.327 16.993 1.00 93.62 1104 GLU A O 1
ATOM 8727 N N . ILE A 1 1105 ? 14.702 5.711 15.850 1.00 93.81 1105 ILE A N 1
ATOM 8728 C CA . ILE A 1 1105 ? 15.440 4.640 15.181 1.00 93.81 1105 ILE A CA 1
ATOM 8729 C C . ILE A 1 1105 ? 16.483 4.018 16.116 1.00 93.81 1105 ILE A C 1
ATOM 8731 O O . ILE A 1 1105 ? 17.212 4.712 16.824 1.00 93.81 1105 ILE A O 1
ATOM 8735 N N . THR A 1 1106 ? 16.587 2.688 16.103 1.00 92.81 1106 THR A N 1
ATOM 8736 C CA . THR A 1 1106 ? 17.611 1.983 16.884 1.00 92.81 1106 THR A CA 1
ATOM 8737 C C . THR A 1 1106 ? 19.006 2.153 16.262 1.00 92.81 1106 THR A C 1
ATOM 8739 O O . THR A 1 1106 ? 19.100 2.410 15.061 1.00 92.81 1106 THR A O 1
ATOM 8742 N N . PRO A 1 1107 ? 20.112 1.984 17.012 1.00 94.56 1107 PRO A N 1
ATOM 8743 C CA . PRO A 1 1107 ? 21.462 2.050 16.443 1.00 94.56 1107 PRO A CA 1
ATOM 8744 C C . PRO A 1 1107 ? 21.695 1.125 15.232 1.00 94.56 1107 PRO A C 1
ATOM 8746 O O . PRO A 1 1107 ? 22.283 1.552 14.239 1.00 94.56 1107 PRO A O 1
ATOM 8749 N N . GLU A 1 1108 ? 21.208 -0.117 15.275 1.00 93.12 1108 GLU A N 1
ATOM 8750 C CA . GLU A 1 1108 ? 21.304 -1.064 14.153 1.00 93.12 1108 GLU A CA 1
ATOM 8751 C C . GLU A 1 1108 ? 20.404 -0.651 12.980 1.00 93.12 1108 GLU A C 1
ATOM 8753 O O . GLU A 1 1108 ? 20.854 -0.666 11.835 1.00 93.12 1108 GLU A O 1
ATOM 8758 N N . ASP A 1 1109 ? 19.169 -0.206 13.231 1.00 92.75 1109 ASP A N 1
ATOM 8759 C CA . ASP A 1 1109 ? 18.300 0.285 12.155 1.00 92.75 1109 ASP A CA 1
ATOM 8760 C C . ASP A 1 1109 ? 18.874 1.561 11.514 1.00 92.75 1109 ASP A C 1
ATOM 8762 O O . ASP A 1 1109 ? 18.808 1.715 10.296 1.00 92.75 1109 ASP A O 1
ATOM 8766 N N . ARG A 1 1110 ? 19.519 2.445 12.292 1.00 95.25 1110 ARG A N 1
ATOM 8767 C CA . ARG A 1 1110 ? 20.232 3.634 11.789 1.00 95.25 1110 ARG A CA 1
ATOM 8768 C C . ARG A 1 1110 ? 21.386 3.236 10.886 1.00 95.25 1110 ARG A C 1
ATOM 8770 O O . ARG A 1 1110 ? 21.581 3.848 9.838 1.00 95.25 1110 ARG A O 1
ATOM 8777 N N . LYS A 1 1111 ? 22.147 2.213 11.270 1.00 93.94 1111 LYS A N 1
ATOM 8778 C CA . LYS A 1 1111 ? 23.219 1.671 10.433 1.00 93.94 1111 LYS A CA 1
ATOM 8779 C C . LYS A 1 1111 ? 22.667 1.135 9.110 1.00 93.94 1111 LYS A C 1
ATOM 8781 O O . LYS A 1 1111 ? 23.226 1.440 8.061 1.00 93.94 1111 LYS A O 1
ATOM 8786 N N . ARG A 1 1112 ? 21.557 0.392 9.137 1.00 92.38 1112 ARG A N 1
ATOM 8787 C CA . ARG A 1 1112 ? 20.895 -0.136 7.927 1.00 92.38 1112 ARG A CA 1
ATOM 8788 C C . ARG A 1 1112 ? 20.318 0.969 7.051 1.00 92.38 1112 ARG A C 1
ATOM 8790 O O . ARG A 1 1112 ? 20.478 0.922 5.836 1.00 92.38 1112 ARG A O 1
ATOM 8797 N N . TYR A 1 1113 ? 19.693 1.975 7.658 1.00 94.31 1113 TYR A N 1
ATOM 8798 C CA . TYR A 1 1113 ? 19.254 3.182 6.963 1.00 94.31 1113 TYR A CA 1
ATOM 8799 C C . TYR A 1 1113 ? 20.428 3.838 6.239 1.00 94.31 1113 TYR A C 1
ATOM 8801 O O . TYR A 1 1113 ? 20.327 4.104 5.047 1.00 94.31 1113 TYR A O 1
ATOM 8809 N N . PHE A 1 1114 ? 21.560 4.020 6.926 1.00 95.81 1114 PHE A N 1
ATOM 8810 C CA . PHE A 1 1114 ? 22.749 4.620 6.332 1.00 95.81 1114 PHE A CA 1
ATOM 8811 C C . PHE A 1 1114 ? 23.286 3.789 5.157 1.00 95.81 1114 PHE A C 1
ATOM 8813 O O . PHE A 1 1114 ? 23.508 4.342 4.085 1.00 95.81 1114 PHE A O 1
ATOM 8820 N N . GLN A 1 1115 ? 23.404 2.465 5.308 1.00 93.94 1115 GLN A N 1
ATOM 8821 C CA . GLN A 1 1115 ? 23.792 1.554 4.219 1.00 93.94 1115 GLN A CA 1
ATOM 8822 C C . GLN A 1 1115 ? 22.858 1.669 3.006 1.00 93.94 1115 GLN A C 1
ATOM 8824 O O . GLN A 1 1115 ? 23.311 1.826 1.872 1.00 93.94 1115 GLN A O 1
ATOM 8829 N N . ASN A 1 1116 ? 21.546 1.679 3.245 1.00 91.81 1116 ASN A N 1
ATOM 8830 C CA . ASN A 1 1116 ? 20.564 1.844 2.182 1.00 91.81 1116 ASN A CA 1
ATOM 8831 C C . ASN A 1 1116 ? 20.689 3.221 1.515 1.00 91.81 1116 ASN A C 1
ATOM 8833 O O . ASN A 1 1116 ? 20.760 3.283 0.289 1.00 91.81 1116 ASN A O 1
ATOM 8837 N N . ALA A 1 1117 ? 20.795 4.305 2.289 1.00 92.94 1117 ALA A N 1
ATOM 8838 C CA . ALA A 1 1117 ? 20.969 5.664 1.778 1.00 92.94 1117 ALA A CA 1
ATOM 8839 C C . ALA A 1 1117 ? 22.232 5.792 0.908 1.00 92.94 1117 ALA A C 1
ATOM 8841 O O . ALA A 1 1117 ? 22.164 6.358 -0.182 1.00 92.94 1117 ALA A O 1
ATOM 8842 N N . ILE A 1 1118 ? 23.351 5.187 1.318 1.00 93.50 1118 ILE A N 1
ATOM 8843 C CA . ILE A 1 1118 ? 24.582 5.087 0.514 1.00 93.50 1118 ILE A CA 1
ATOM 8844 C C . ILE A 1 1118 ? 24.301 4.366 -0.811 1.00 93.50 1118 ILE A C 1
ATOM 8846 O O . ILE A 1 1118 ? 24.631 4.883 -1.877 1.00 93.50 1118 ILE A O 1
ATOM 8850 N N . SER A 1 1119 ? 23.631 3.212 -0.759 1.00 90.44 1119 SER A N 1
ATOM 8851 C CA . SER A 1 1119 ? 23.330 2.409 -1.952 1.00 90.44 1119 SER A CA 1
ATOM 8852 C C . SER A 1 1119 ? 22.394 3.101 -2.952 1.00 90.44 1119 SER A C 1
ATOM 8854 O O . SER A 1 1119 ? 22.411 2.762 -4.135 1.00 90.44 1119 SER A O 1
ATOM 8856 N N . THR A 1 1120 ? 21.594 4.080 -2.498 1.00 89.12 1120 THR A N 1
ATOM 8857 C CA . THR A 1 1120 ? 20.765 4.913 -3.390 1.00 89.12 1120 THR A CA 1
ATOM 8858 C C . THR A 1 1120 ? 21.575 5.931 -4.189 1.00 89.12 1120 THR A C 1
ATOM 8860 O O . THR A 1 1120 ? 21.112 6.366 -5.240 1.00 89.12 1120 THR A O 1
ATOM 8863 N N . ILE A 1 1121 ? 22.774 6.305 -3.724 1.00 91.75 1121 ILE A N 1
ATOM 8864 C CA . ILE A 1 1121 ? 23.704 7.150 -4.488 1.00 91.75 1121 ILE A CA 1
ATOM 8865 C C . ILE A 1 1121 ? 24.431 6.304 -5.531 1.00 91.75 1121 ILE A C 1
ATOM 8867 O O . ILE A 1 1121 ? 24.516 6.707 -6.687 1.00 91.75 1121 ILE A O 1
ATOM 8871 N N . SER A 1 1122 ? 24.955 5.146 -5.121 1.00 91.75 1122 SER A N 1
ATOM 8872 C CA . SER A 1 1122 ? 25.540 4.146 -6.015 1.00 91.75 1122 SER A CA 1
ATOM 8873 C C . SER A 1 1122 ? 25.684 2.804 -5.293 1.00 91.75 1122 SER A C 1
ATOM 8875 O O . SER A 1 1122 ? 26.041 2.770 -4.114 1.00 91.75 1122 SER A O 1
ATOM 8877 N N . GLN A 1 1123 ? 25.501 1.681 -5.993 1.00 88.56 1123 GLN A N 1
ATOM 8878 C CA . GLN A 1 1123 ? 25.809 0.342 -5.467 1.00 88.56 1123 GLN A CA 1
ATOM 8879 C C . GLN A 1 1123 ? 27.302 0.168 -5.172 1.00 88.56 1123 GLN A C 1
ATOM 8881 O O . GLN A 1 1123 ? 27.681 -0.684 -4.367 1.00 88.56 1123 GLN A O 1
ATOM 8886 N N . GLY A 1 1124 ? 28.156 0.963 -5.822 1.00 86.44 1124 GLY A N 1
ATOM 8887 C CA . GLY A 1 1124 ? 29.597 0.972 -5.601 1.00 86.44 1124 GLY A CA 1
ATOM 8888 C C . GLY A 1 1124 ? 30.085 1.919 -4.511 1.00 86.44 1124 GLY A C 1
ATOM 8889 O O . GLY A 1 1124 ? 31.298 1.991 -4.317 1.00 86.44 1124 GLY A O 1
ATOM 8890 N N . ALA A 1 1125 ? 29.184 2.642 -3.840 1.00 93.44 1125 ALA A N 1
ATOM 8891 C CA . ALA A 1 1125 ? 29.537 3.651 -2.853 1.00 93.44 1125 ALA A CA 1
ATOM 8892 C C . ALA A 1 1125 ? 30.042 3.044 -1.533 1.00 93.44 1125 ALA A C 1
ATOM 8894 O O . ALA A 1 1125 ? 29.527 2.041 -1.041 1.00 93.44 1125 ALA A O 1
ATOM 8895 N N . THR A 1 1126 ? 31.028 3.704 -0.932 1.00 94.06 1126 THR A N 1
ATOM 8896 C CA . THR A 1 1126 ? 31.578 3.402 0.395 1.00 94.06 1126 THR A CA 1
ATOM 8897 C C . THR A 1 1126 ? 31.477 4.641 1.286 1.00 94.06 1126 THR A C 1
ATOM 8899 O O . THR A 1 1126 ? 31.686 5.750 0.798 1.00 94.06 1126 THR A O 1
ATOM 8902 N N . PRO A 1 1127 ? 31.124 4.515 2.574 1.00 96.06 1127 PRO A N 1
ATOM 8903 C CA . PRO A 1 1127 ? 30.969 5.676 3.449 1.00 96.06 1127 PRO A CA 1
ATOM 8904 C C . PRO A 1 1127 ? 32.305 6.361 3.764 1.00 96.06 1127 PRO A C 1
ATOM 8906 O O . PRO A 1 1127 ? 33.312 5.700 4.012 1.00 96.06 1127 PRO A O 1
ATOM 8909 N N . VAL A 1 1128 ? 32.283 7.692 3.848 1.00 96.56 1128 VAL A N 1
ATOM 8910 C CA . VAL A 1 1128 ? 33.337 8.518 4.452 1.00 96.56 1128 VAL A CA 1
ATOM 8911 C C . VAL A 1 1128 ? 32.769 9.126 5.732 1.00 96.56 1128 VAL A C 1
ATOM 8913 O O . VAL A 1 1128 ? 31.984 10.070 5.696 1.00 96.56 1128 VAL A O 1
ATOM 8916 N N . GLY A 1 1129 ? 33.149 8.563 6.878 1.00 94.56 1129 GLY A N 1
ATOM 8917 C CA . GLY A 1 1129 ? 32.591 8.952 8.173 1.00 94.56 1129 GLY A CA 1
ATOM 8918 C C . GLY A 1 1129 ? 31.182 8.399 8.424 1.00 94.56 1129 GLY A C 1
ATOM 8919 O O . GLY A 1 1129 ? 30.741 7.439 7.792 1.00 94.56 1129 GLY A O 1
ATOM 8920 N N . ASN A 1 1130 ? 30.490 8.988 9.401 1.00 95.19 1130 ASN A N 1
ATOM 8921 C CA . ASN A 1 1130 ? 29.164 8.557 9.849 1.00 95.19 1130 ASN A CA 1
ATOM 8922 C C . ASN A 1 1130 ? 28.052 9.446 9.277 1.00 95.19 1130 ASN A C 1
ATOM 8924 O O . ASN A 1 1130 ? 28.278 10.612 8.962 1.00 95.19 1130 ASN A O 1
ATOM 8928 N N . LEU A 1 1131 ? 26.825 8.917 9.243 1.00 96.56 1131 LEU A N 1
ATOM 8929 C CA . LEU A 1 1131 ? 25.617 9.705 8.997 1.00 96.56 1131 LEU A CA 1
ATOM 8930 C C . LEU A 1 1131 ? 25.443 10.789 10.075 1.00 96.56 1131 LEU A C 1
ATOM 8932 O O . LEU A 1 1131 ? 25.312 10.479 11.264 1.00 96.56 1131 LEU A O 1
ATOM 8936 N N . ILE A 1 1132 ? 25.371 12.048 9.652 1.00 96.75 1132 ILE A N 1
ATOM 8937 C CA . ILE A 1 1132 ? 25.111 13.207 10.507 1.00 96.75 1132 ILE A CA 1
ATOM 8938 C C . ILE A 1 1132 ? 23.618 13.531 10.442 1.00 96.75 1132 ILE A C 1
ATOM 8940 O O . ILE A 1 1132 ? 23.065 13.727 9.367 1.00 96.75 1132 ILE A O 1
ATOM 8944 N N . THR A 1 1133 ? 22.964 13.636 11.596 1.00 96.81 1133 THR A N 1
ATOM 8945 C CA . THR A 1 1133 ? 21.554 14.042 11.704 1.00 96.81 1133 THR A CA 1
ATOM 8946 C C . THR A 1 1133 ? 21.408 15.055 12.835 1.00 96.81 1133 THR A C 1
ATOM 8948 O O . THR A 1 1133 ? 21.707 14.715 13.980 1.00 96.81 1133 THR A O 1
ATOM 8951 N N . LYS A 1 1134 ? 20.956 16.275 12.546 1.00 96.25 1134 LYS A N 1
ATOM 8952 C CA . LYS A 1 1134 ? 20.730 17.340 13.534 1.00 96.25 1134 LYS A CA 1
ATOM 8953 C C . LYS A 1 1134 ? 19.264 17.757 13.493 1.00 96.25 1134 LYS A C 1
ATOM 8955 O O . LYS A 1 1134 ? 18.856 18.485 12.595 1.00 96.25 1134 LYS A O 1
ATOM 8960 N N . PHE A 1 1135 ? 18.479 17.265 14.448 1.00 94.94 1135 PHE A N 1
ATOM 8961 C CA . PHE A 1 1135 ? 17.047 17.572 14.596 1.00 94.94 1135 PHE A CA 1
ATOM 8962 C C . PHE A 1 1135 ? 16.717 18.213 15.957 1.00 94.94 1135 PHE A C 1
ATOM 8964 O O . PHE A 1 1135 ? 15.556 18.450 16.289 1.00 94.94 1135 PHE A O 1
ATOM 8971 N N . ASP A 1 1136 ? 17.735 18.530 16.750 1.00 90.56 1136 ASP A N 1
ATOM 8972 C CA . ASP A 1 1136 ? 17.668 19.392 17.936 1.00 90.56 1136 ASP A CA 1
ATOM 8973 C C . ASP A 1 1136 ? 17.544 20.884 17.575 1.00 90.56 1136 ASP A C 1
ATOM 8975 O O . ASP A 1 1136 ? 17.025 21.679 18.355 1.00 90.56 1136 ASP A O 1
ATOM 8979 N N . SER A 1 1137 ? 17.955 21.239 16.362 1.00 90.94 1137 SER A N 1
ATOM 8980 C CA . SER A 1 1137 ? 17.839 22.557 15.742 1.00 90.94 1137 SER A CA 1
ATOM 8981 C C . SER A 1 1137 ? 16.804 22.553 14.607 1.00 90.94 1137 SER A C 1
ATOM 8983 O O . SER A 1 1137 ? 16.254 21.510 14.243 1.00 90.94 1137 SER A O 1
ATOM 8985 N N . TYR A 1 1138 ? 16.479 23.740 14.087 1.00 93.62 1138 TYR A N 1
ATOM 8986 C CA . TYR A 1 1138 ? 15.562 23.923 12.961 1.00 93.62 1138 TYR A CA 1
ATOM 8987 C C . TYR A 1 1138 ? 16.193 24.880 11.928 1.00 93.62 1138 TYR A C 1
ATOM 8989 O O . TYR A 1 1138 ? 16.609 25.969 12.330 1.00 93.62 1138 TYR A O 1
ATOM 8997 N N . PRO A 1 1139 ? 16.228 24.546 10.620 1.00 95.88 1139 PRO A N 1
ATOM 8998 C CA . PRO A 1 1139 ? 15.714 23.316 10.006 1.00 95.88 1139 PRO A CA 1
ATOM 8999 C C . PRO A 1 1139 ? 16.471 22.065 10.455 1.00 95.88 1139 PRO A C 1
ATOM 9001 O O . PRO A 1 1139 ? 17.581 22.154 10.973 1.00 95.88 1139 PRO A O 1
ATOM 9004 N N . GLY A 1 1140 ? 15.855 20.903 10.254 1.00 96.75 1140 GLY A N 1
ATOM 9005 C CA . GLY A 1 1140 ? 16.518 19.623 10.499 1.00 96.75 1140 GLY A CA 1
ATOM 9006 C C . GLY A 1 1140 ? 17.523 19.340 9.393 1.00 96.75 1140 GLY A C 1
ATOM 9007 O O . GLY A 1 1140 ? 17.259 19.684 8.242 1.00 96.75 1140 GLY A O 1
ATOM 9008 N N . ILE A 1 1141 ? 18.662 18.743 9.732 1.00 97.50 1141 ILE A N 1
ATOM 9009 C CA . ILE A 1 1141 ? 19.748 18.453 8.788 1.00 97.50 1141 ILE A CA 1
ATOM 9010 C C . ILE A 1 1141 ? 20.037 16.956 8.789 1.00 97.50 1141 ILE A C 1
ATOM 9012 O O . ILE A 1 1141 ? 20.277 16.377 9.846 1.00 97.50 1141 ILE A O 1
ATOM 9016 N N . GLU A 1 1142 ? 20.106 16.357 7.607 1.00 97.69 1142 GLU A N 1
ATOM 9017 C CA . GLU A 1 1142 ? 20.678 15.034 7.361 1.00 97.69 1142 GLU A CA 1
ATOM 9018 C C . GLU A 1 1142 ? 21.850 15.177 6.388 1.00 97.69 1142 GLU A C 1
ATOM 9020 O O . GLU A 1 1142 ? 21.698 15.775 5.326 1.00 97.69 1142 GLU A O 1
ATOM 9025 N N . GLN A 1 1143 ? 23.016 14.631 6.722 1.00 98.00 1143 GLN A N 1
ATOM 9026 C CA . GLN A 1 1143 ? 24.190 14.677 5.860 1.00 98.00 1143 GLN A CA 1
ATOM 9027 C C . GLN A 1 1143 ? 24.945 13.349 5.865 1.00 98.00 1143 GLN A C 1
ATOM 9029 O O . GLN A 1 1143 ? 25.171 12.745 6.915 1.00 98.00 1143 GLN A O 1
ATOM 9034 N N . LEU A 1 1144 ? 25.396 12.932 4.686 1.00 97.94 1144 LEU A N 1
ATOM 9035 C CA . LEU A 1 1144 ? 26.291 11.795 4.501 1.00 97.94 1144 LEU A CA 1
ATOM 9036 C C . LEU A 1 1144 ? 27.356 12.103 3.450 1.00 97.94 1144 LEU A C 1
ATOM 9038 O O . LEU A 1 1144 ? 27.098 12.854 2.509 1.00 97.94 1144 LEU A O 1
ATOM 9042 N N . THR A 1 1145 ? 28.517 11.462 3.576 1.00 98.25 1145 THR A N 1
ATOM 9043 C CA . THR A 1 1145 ? 29.599 11.531 2.588 1.00 98.25 1145 THR A CA 1
ATOM 9044 C C . THR A 1 1145 ? 29.999 10.124 2.156 1.00 98.25 1145 THR A C 1
ATOM 9046 O O . THR A 1 1145 ? 30.052 9.208 2.978 1.00 98.25 1145 THR A O 1
ATOM 9049 N N . VAL A 1 1146 ? 30.253 9.934 0.862 1.00 98.00 1146 VAL A N 1
ATOM 9050 C CA . VAL A 1 1146 ? 30.627 8.647 0.264 1.00 98.00 1146 VAL A CA 1
ATOM 9051 C C . VAL A 1 1146 ? 31.759 8.799 -0.746 1.00 98.00 1146 VAL A C 1
ATOM 9053 O O . VAL A 1 1146 ? 31.870 9.831 -1.400 1.00 98.00 1146 VAL A O 1
ATOM 9056 N N . LYS A 1 1147 ? 32.563 7.750 -0.916 1.00 97.62 1147 LYS A N 1
ATOM 9057 C CA . LYS A 1 1147 ? 33.462 7.552 -2.056 1.00 97.62 1147 LYS A CA 1
ATOM 9058 C C . LYS A 1 1147 ? 32.852 6.549 -3.018 1.00 97.62 1147 LYS A C 1
ATOM 9060 O O . LYS A 1 1147 ? 32.379 5.496 -2.591 1.00 97.62 1147 LYS A O 1
ATOM 9065 N N . VAL A 1 1148 ? 32.864 6.865 -4.303 1.00 96.38 1148 VAL A N 1
ATOM 9066 C CA . VAL A 1 1148 ? 32.304 6.023 -5.359 1.00 96.38 1148 VAL A CA 1
ATOM 9067 C C . VAL A 1 1148 ? 33.351 5.841 -6.447 1.00 96.38 1148 VAL A C 1
ATOM 9069 O O . VAL A 1 1148 ? 33.651 6.784 -7.179 1.00 96.38 1148 VAL A O 1
ATOM 9072 N N . ASP A 1 1149 ? 33.894 4.629 -6.559 1.00 94.06 1149 ASP A N 1
ATOM 9073 C CA . ASP A 1 1149 ? 34.857 4.319 -7.617 1.00 94.06 1149 ASP A CA 1
ATOM 9074 C C . ASP A 1 1149 ? 34.165 4.342 -8.978 1.00 94.06 1149 ASP A C 1
ATOM 9076 O O . ASP A 1 1149 ? 33.053 3.811 -9.117 1.00 94.06 1149 ASP A O 1
ATOM 9080 N N . LYS A 1 1150 ? 34.840 4.887 -9.9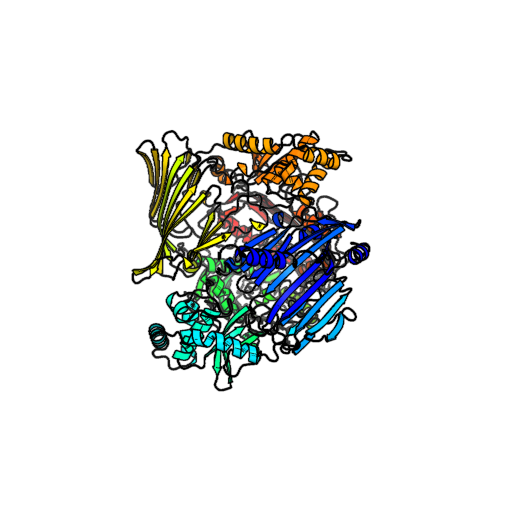92 1.00 93.19 1150 LYS A N 1
ATOM 9081 C CA . LYS A 1 1150 ? 34.318 4.983 -11.362 1.00 93.19 1150 LYS A CA 1
ATOM 9082 C C . LYS A 1 1150 ? 32.909 5.591 -11.389 1.00 93.19 1150 LYS A C 1
ATOM 9084 O O . LYS A 1 1150 ? 31.980 5.058 -12.004 1.00 93.19 1150 LYS A O 1
ATOM 9089 N N . PHE A 1 1151 ? 32.704 6.671 -10.640 1.00 94.88 1151 PHE A N 1
ATOM 9090 C CA . PHE A 1 1151 ? 31.448 7.408 -10.641 1.00 94.88 1151 PHE A CA 1
ATOM 9091 C C . PHE A 1 1151 ? 31.236 8.144 -11.966 1.00 94.88 1151 PHE A C 1
ATOM 9093 O O . PHE A 1 1151 ? 30.184 7.994 -12.583 1.00 94.88 1151 PHE A O 1
ATOM 9100 N N . ALA A 1 1152 ? 32.226 8.910 -12.408 1.00 95.44 1152 ALA A N 1
ATOM 9101 C CA . ALA A 1 1152 ? 32.270 9.446 -13.756 1.00 95.44 1152 ALA A CA 1
ATOM 9102 C C . ALA A 1 1152 ? 32.800 8.372 -14.718 1.00 95.44 1152 ALA A C 1
ATOM 9104 O O . ALA A 1 1152 ? 33.604 7.511 -14.351 1.00 95.44 1152 ALA A O 1
ATOM 9105 N N . ILE A 1 1153 ? 32.319 8.406 -15.955 1.00 95.00 1153 ILE A N 1
ATOM 9106 C CA . ILE A 1 1153 ? 32.796 7.536 -17.018 1.00 95.00 1153 ILE A CA 1
ATOM 9107 C C . ILE A 1 1153 ? 34.000 8.192 -17.676 1.00 95.00 1153 ILE A C 1
ATOM 9109 O O . ILE A 1 1153 ? 33.890 9.304 -18.186 1.00 95.00 1153 ILE A O 1
ATOM 9113 N N . LEU A 1 1154 ? 35.125 7.484 -17.656 1.00 91.88 1154 LEU A N 1
ATOM 9114 C CA . LEU A 1 1154 ? 36.326 7.803 -18.411 1.00 91.88 1154 LEU A CA 1
ATOM 9115 C C . LEU A 1 1154 ? 36.331 6.966 -19.697 1.00 91.88 1154 LEU A C 1
ATOM 9117 O O . LEU A 1 1154 ? 36.499 5.749 -19.622 1.00 91.88 1154 LEU A O 1
ATOM 9121 N N . ASP A 1 1155 ? 36.161 7.616 -20.847 1.00 87.75 1155 ASP A N 1
ATOM 9122 C CA . ASP A 1 1155 ? 36.202 7.001 -22.179 1.00 87.75 1155 ASP A CA 1
ATOM 9123 C C . ASP A 1 1155 ? 37.191 7.784 -23.062 1.00 87.75 1155 ASP A C 1
ATOM 9125 O O . ASP A 1 1155 ? 36.876 8.846 -23.602 1.00 87.75 1155 ASP A O 1
ATOM 9129 N N . GLY A 1 1156 ? 38.416 7.267 -23.197 1.00 85.44 1156 GLY A N 1
ATOM 9130 C CA . GLY A 1 1156 ? 39.490 7.943 -23.933 1.00 85.44 1156 GLY A CA 1
ATOM 9131 C C . GLY A 1 1156 ? 39.879 9.280 -23.291 1.00 85.44 1156 GLY A C 1
ATOM 9132 O O . GLY A 1 1156 ? 40.228 9.330 -22.110 1.00 85.44 1156 GLY A O 1
ATOM 9133 N N . ASP A 1 1157 ? 39.802 10.362 -24.069 1.00 88.75 1157 ASP A N 1
ATOM 9134 C CA . ASP A 1 1157 ? 40.095 11.728 -23.612 1.00 88.75 1157 ASP A CA 1
ATOM 9135 C C . ASP A 1 1157 ? 38.908 12.416 -22.927 1.00 88.75 1157 ASP A C 1
ATOM 9137 O O . ASP A 1 1157 ? 39.022 13.580 -22.534 1.00 88.75 1157 ASP A O 1
ATOM 9141 N N . PHE A 1 1158 ? 37.773 11.729 -22.771 1.00 91.81 1158 PHE A N 1
ATOM 9142 C CA . PHE A 1 1158 ? 36.554 12.289 -22.195 1.00 91.81 1158 PHE A CA 1
ATOM 9143 C C . PHE A 1 1158 ? 36.261 11.735 -20.807 1.00 91.81 1158 PHE A C 1
ATOM 9145 O O . PHE A 1 1158 ? 36.381 10.537 -20.552 1.00 91.81 1158 PHE A O 1
ATOM 9152 N N . LEU A 1 1159 ? 35.790 12.623 -19.935 1.00 94.00 1159 LEU A N 1
ATOM 9153 C CA . LEU A 1 1159 ? 35.226 12.291 -18.636 1.00 94.00 1159 LEU A CA 1
ATOM 9154 C C . LEU A 1 1159 ? 33.805 12.864 -18.560 1.00 94.00 1159 LEU A C 1
ATOM 9156 O O . LEU A 1 1159 ? 33.594 14.052 -18.810 1.00 94.00 1159 LEU A O 1
ATOM 9160 N N . TYR A 1 1160 ? 32.813 12.036 -18.231 1.00 95.06 1160 TYR A N 1
ATOM 9161 C CA . TYR A 1 1160 ? 31.422 12.486 -18.123 1.00 95.06 1160 TYR A CA 1
ATOM 9162 C C . TYR A 1 1160 ? 30.658 11.863 -16.964 1.00 95.06 1160 TYR A C 1
ATOM 9164 O O . TYR A 1 1160 ? 30.922 10.746 -16.522 1.00 95.06 1160 TYR A O 1
ATOM 9172 N N . LEU A 1 1161 ? 29.666 12.595 -16.470 1.00 95.62 1161 LEU A N 1
ATOM 9173 C CA . LEU A 1 1161 ? 28.807 12.166 -15.374 1.00 95.62 1161 LEU A CA 1
ATOM 9174 C C . LEU A 1 1161 ? 27.392 12.714 -15.526 1.00 95.62 1161 LEU A C 1
ATOM 9176 O O . LEU A 1 1161 ? 27.162 13.729 -16.185 1.00 95.62 1161 LEU A O 1
ATOM 9180 N N . LYS A 1 1162 ? 26.453 12.058 -14.840 1.00 94.69 1162 LYS A N 1
ATOM 9181 C CA . LYS A 1 1162 ? 25.124 12.602 -14.562 1.00 94.69 1162 LYS A CA 1
ATOM 9182 C C . LYS A 1 1162 ? 25.082 13.057 -13.106 1.00 94.69 1162 LYS A C 1
ATOM 9184 O O . LYS A 1 1162 ? 25.337 12.245 -12.217 1.00 94.69 1162 LYS A O 1
ATOM 9189 N N . VAL A 1 1163 ? 24.782 14.330 -12.852 1.00 95.44 1163 VAL A N 1
ATOM 9190 C CA . VAL A 1 1163 ? 24.630 14.832 -11.480 1.00 95.44 1163 VAL A CA 1
ATOM 9191 C C . VAL A 1 1163 ? 23.380 14.223 -10.823 1.00 95.44 1163 VAL A C 1
ATOM 9193 O O . VAL A 1 1163 ? 22.379 13.994 -11.503 1.00 95.44 1163 VAL A O 1
ATOM 9196 N N . PRO A 1 1164 ? 23.407 13.949 -9.507 1.00 93.50 1164 PRO A N 1
ATOM 9197 C CA . PRO A 1 1164 ? 22.330 13.265 -8.787 1.00 93.50 1164 PRO A CA 1
ATOM 9198 C C . PRO A 1 1164 ? 21.166 14.194 -8.386 1.00 93.50 1164 PRO A C 1
ATOM 9200 O O . PRO A 1 1164 ? 20.387 13.850 -7.499 1.00 93.50 1164 PRO A O 1
ATOM 9203 N N . ILE A 1 1165 ? 21.040 15.362 -9.024 1.00 93.62 1165 ILE A N 1
ATOM 9204 C CA . ILE A 1 1165 ? 19.869 16.242 -8.920 1.00 93.62 1165 ILE A CA 1
ATOM 9205 C C . ILE A 1 1165 ? 18.999 16.071 -10.166 1.00 93.62 1165 ILE A C 1
ATOM 9207 O O . ILE A 1 1165 ? 19.504 15.832 -11.265 1.00 93.62 1165 ILE A O 1
ATOM 9211 N N . SER A 1 1166 ? 17.679 16.127 -10.000 1.00 89.69 1166 SER A N 1
ATOM 9212 C CA . SER A 1 1166 ? 16.762 15.988 -11.126 1.00 89.69 1166 SER A CA 1
ATOM 9213 C C . SER A 1 1166 ? 15.406 16.608 -10.824 1.00 89.69 1166 SER A C 1
ATOM 9215 O O . SER A 1 1166 ? 14.785 16.281 -9.815 1.00 89.69 1166 SER A O 1
ATOM 9217 N N . LEU A 1 1167 ? 14.929 17.431 -11.757 1.00 92.94 1167 LEU A N 1
ATOM 9218 C CA . LEU A 1 1167 ? 13.545 17.908 -11.823 1.00 92.94 1167 LEU A CA 1
ATOM 9219 C C . LEU A 1 1167 ? 12.658 17.028 -12.720 1.00 92.94 1167 LEU A C 1
ATOM 9221 O O . LEU A 1 1167 ? 11.532 17.402 -13.045 1.00 92.94 1167 LEU A O 1
ATOM 9225 N N . ASN A 1 1168 ? 13.149 15.853 -13.126 1.00 85.56 1168 ASN A N 1
ATOM 9226 C CA . ASN A 1 1168 ? 12.382 14.918 -13.941 1.00 85.56 1168 ASN A CA 1
ATOM 9227 C C . ASN A 1 1168 ? 11.061 14.570 -13.238 1.00 85.56 1168 ASN A C 1
ATOM 9229 O O . ASN A 1 1168 ? 11.058 14.202 -12.061 1.00 85.56 1168 ASN A O 1
ATOM 9233 N N . ASN A 1 1169 ? 9.947 14.666 -13.968 1.00 83.31 1169 ASN A N 1
ATOM 9234 C CA . ASN A 1 1169 ? 8.604 14.363 -13.474 1.00 83.31 1169 ASN A CA 1
ATOM 9235 C C . ASN A 1 1169 ? 8.158 15.221 -12.263 1.00 83.31 1169 ASN A C 1
ATOM 9237 O O . ASN A 1 1169 ? 7.226 14.827 -11.561 1.00 83.31 1169 ASN A O 1
ATOM 9241 N N . ILE A 1 1170 ? 8.760 16.399 -12.023 1.00 90.69 1170 ILE A N 1
ATOM 9242 C CA . ILE A 1 1170 ? 8.323 17.326 -10.956 1.00 90.69 1170 ILE A CA 1
ATOM 9243 C C . ILE A 1 1170 ? 6.854 17.747 -11.119 1.00 90.69 1170 ILE A C 1
ATOM 9245 O O . ILE A 1 1170 ? 6.156 17.952 -10.130 1.00 90.69 1170 ILE A O 1
ATOM 9249 N N . LEU A 1 1171 ? 6.370 17.805 -12.364 1.00 89.69 1171 LEU A N 1
ATOM 9250 C CA . LEU A 1 1171 ? 4.982 18.133 -12.704 1.00 89.69 1171 LEU A CA 1
ATOM 9251 C C . LEU A 1 1171 ? 4.053 16.904 -12.756 1.00 89.69 1171 LEU A C 1
ATOM 9253 O O . LEU A 1 1171 ? 2.839 17.052 -12.874 1.00 89.69 1171 LEU A O 1
ATOM 9257 N N . GLY A 1 1172 ? 4.596 15.682 -12.664 1.00 85.94 1172 GLY A N 1
ATOM 9258 C CA . GLY A 1 1172 ? 3.809 14.444 -12.641 1.00 85.94 1172 GLY A CA 1
ATOM 9259 C C . GLY A 1 1172 ? 3.065 14.113 -13.942 1.00 85.94 1172 GLY A C 1
ATOM 9260 O O . GLY A 1 1172 ? 2.067 13.390 -13.895 1.00 85.94 1172 GLY A O 1
ATOM 9261 N N . LEU A 1 1173 ? 3.509 14.650 -15.082 1.00 87.44 1173 LEU A N 1
ATOM 9262 C CA . LEU A 1 1173 ? 2.817 14.532 -16.368 1.00 87.44 1173 LEU A CA 1
ATOM 9263 C C . LEU A 1 1173 ? 3.203 13.239 -17.085 1.00 87.44 1173 LEU A C 1
ATOM 9265 O O . LEU A 1 1173 ? 4.380 12.893 -17.185 1.00 87.44 1173 LEU A O 1
ATOM 9269 N N . LYS A 1 1174 ? 2.194 12.525 -17.586 1.00 82.19 1174 LYS A N 1
ATOM 9270 C CA . LYS A 1 1174 ? 2.372 11.280 -18.346 1.00 82.19 1174 LYS A CA 1
ATOM 9271 C C . LYS A 1 1174 ? 1.630 11.307 -19.671 1.00 82.19 1174 LYS A C 1
ATOM 9273 O O . LYS A 1 1174 ? 2.208 10.846 -20.643 1.00 82.19 1174 LYS A O 1
ATOM 9278 N N . SER A 1 1175 ? 0.428 11.882 -19.685 1.00 89.06 1175 SER A N 1
ATOM 9279 C CA . SER A 1 1175 ? -0.432 11.925 -20.863 1.00 89.06 1175 SER A CA 1
ATOM 9280 C C . SER A 1 1175 ? 0.119 12.829 -21.974 1.00 89.06 1175 SER A C 1
ATOM 9282 O O . SER A 1 1175 ? 0.787 13.809 -21.643 1.00 89.06 1175 SER A O 1
ATOM 9284 N N . ASP A 1 1176 ? -0.110 12.522 -23.252 1.00 86.94 1176 ASP A N 1
ATOM 9285 C CA . ASP A 1 1176 ? 0.155 13.451 -24.376 1.00 86.94 1176 ASP A CA 1
ATOM 9286 C C . ASP A 1 1176 ? -0.973 14.463 -24.585 1.00 86.94 1176 ASP A C 1
ATOM 9288 O O . ASP A 1 1176 ? -0.719 15.585 -24.999 1.00 86.94 1176 ASP A O 1
ATOM 9292 N N . VAL A 1 1177 ? -2.207 14.077 -24.272 1.00 87.25 1177 VAL A N 1
ATOM 9293 C CA . VAL A 1 1177 ? -3.411 14.898 -24.451 1.00 87.25 1177 VAL A CA 1
ATOM 9294 C C . VAL A 1 1177 ? -4.302 14.804 -23.220 1.00 87.25 1177 VAL A C 1
ATOM 9296 O O . VAL A 1 1177 ? -4.163 13.866 -22.419 1.00 87.25 1177 VAL A O 1
ATOM 9299 N N . ARG A 1 1178 ? -5.204 15.776 -23.062 1.00 90.25 1178 ARG A N 1
ATOM 9300 C CA . ARG A 1 1178 ? -6.203 15.805 -21.994 1.00 90.25 1178 ARG A CA 1
ATOM 9301 C C . ARG A 1 1178 ? -7.497 16.462 -22.433 1.00 90.25 1178 ARG A C 1
ATOM 9303 O O . ARG A 1 1178 ? -7.470 17.383 -23.240 1.00 90.25 1178 ARG A O 1
ATOM 9310 N N . ASP A 1 1179 ? -8.574 16.053 -21.779 1.00 91.88 1179 ASP A N 1
ATOM 9311 C CA . ASP A 1 1179 ? -9.913 16.614 -21.976 1.00 91.88 1179 ASP A CA 1
ATOM 9312 C C . ASP A 1 1179 ? -10.289 17.527 -20.803 1.00 91.88 1179 ASP A C 1
ATOM 9314 O O . ASP A 1 1179 ? -11.123 18.419 -20.930 1.00 91.88 1179 ASP A O 1
ATOM 9318 N N . ASN A 1 1180 ? -9.664 17.309 -19.638 1.00 94.00 1180 ASN A N 1
ATOM 9319 C CA . ASN A 1 1180 ? -9.996 18.009 -18.406 1.00 94.00 1180 ASN A CA 1
ATOM 9320 C C . ASN A 1 1180 ? -8.792 18.775 -17.827 1.00 94.00 1180 ASN A C 1
ATOM 9322 O O . ASN A 1 1180 ? -7.637 18.356 -17.986 1.00 94.00 1180 ASN A O 1
ATOM 9326 N N . PRO A 1 1181 ? -9.048 19.869 -17.078 1.00 95.12 1181 PRO A N 1
ATOM 9327 C CA . PRO A 1 1181 ? -8.006 20.661 -16.427 1.00 95.12 1181 PRO A CA 1
ATOM 9328 C C . PRO A 1 1181 ? -7.086 19.842 -15.508 1.00 95.12 1181 PRO A C 1
ATOM 9330 O O . PRO A 1 1181 ? -7.467 18.803 -14.968 1.00 95.12 1181 PRO A O 1
ATOM 9333 N N . VAL A 1 1182 ? -5.887 20.359 -15.230 1.00 94.62 1182 VAL A N 1
ATOM 9334 C CA . VAL A 1 1182 ? -4.924 19.750 -14.293 1.00 94.62 1182 VAL A CA 1
ATOM 9335 C C . VAL A 1 1182 ? -4.949 20.481 -12.954 1.00 94.62 1182 VAL A C 1
ATOM 9337 O O . VAL A 1 1182 ? -4.803 21.699 -12.896 1.00 94.62 1182 VAL A O 1
ATOM 9340 N N . SER A 1 1183 ? -5.072 19.753 -11.845 1.00 94.38 1183 SER A N 1
ATOM 9341 C CA . SER A 1 1183 ? -5.074 20.322 -10.494 1.00 94.38 1183 SER A CA 1
ATOM 9342 C C . SER A 1 1183 ? -3.754 20.094 -9.753 1.00 94.38 1183 SER A C 1
ATOM 9344 O O . SER A 1 1183 ? -3.388 18.964 -9.421 1.00 94.38 1183 SER A O 1
ATOM 9346 N N . TRP A 1 1184 ? -3.092 21.183 -9.361 1.00 93.94 1184 TRP A N 1
ATOM 9347 C CA . TRP A 1 1184 ? -1.998 21.187 -8.388 1.00 93.94 1184 TRP A CA 1
ATOM 9348 C C . TRP A 1 1184 ? -2.534 21.567 -7.011 1.00 93.94 1184 TRP A C 1
ATOM 9350 O O . TRP A 1 1184 ? -2.826 22.723 -6.717 1.00 93.94 1184 TRP A O 1
ATOM 9360 N N . GLY A 1 1185 ? -2.711 20.562 -6.152 1.00 87.94 1185 GLY A N 1
ATOM 9361 C CA . GLY A 1 1185 ? -3.407 20.730 -4.873 1.00 87.94 1185 GLY A CA 1
ATOM 9362 C C . GLY A 1 1185 ? -2.553 21.249 -3.714 1.00 87.94 1185 GLY A C 1
ATOM 9363 O O . GLY A 1 1185 ? -3.121 21.684 -2.711 1.00 87.94 1185 GLY A O 1
ATOM 9364 N N . ASN A 1 1186 ? -1.222 21.189 -3.824 1.00 89.50 1186 ASN A N 1
ATOM 9365 C CA . ASN A 1 1186 ? -0.276 21.541 -2.763 1.00 89.50 1186 ASN A CA 1
ATOM 9366 C C . ASN A 1 1186 ? 0.749 22.565 -3.252 1.00 89.50 1186 ASN A C 1
ATOM 9368 O O . ASN A 1 1186 ? 1.057 22.620 -4.438 1.00 89.50 1186 ASN A O 1
ATOM 9372 N N . LYS A 1 1187 ? 1.282 23.363 -2.322 1.00 92.38 1187 LYS A N 1
ATOM 9373 C CA . LYS A 1 1187 ? 2.428 24.225 -2.596 1.00 92.38 1187 LYS A CA 1
ATOM 9374 C C . LYS A 1 1187 ? 3.701 23.378 -2.611 1.00 92.38 1187 LYS A C 1
ATOM 9376 O O . LYS A 1 1187 ? 3.895 22.554 -1.719 1.00 92.38 1187 LYS A O 1
ATOM 9381 N N . THR A 1 1188 ? 4.581 23.608 -3.576 1.00 93.81 1188 THR A N 1
ATOM 9382 C CA . THR A 1 1188 ? 5.872 22.924 -3.690 1.00 93.81 1188 THR A CA 1
ATOM 9383 C C . THR A 1 1188 ? 6.988 23.952 -3.678 1.00 93.81 1188 THR A C 1
ATOM 9385 O O . THR A 1 1188 ? 7.109 24.752 -4.601 1.00 93.81 1188 THR A O 1
ATOM 9388 N N . LYS A 1 1189 ? 7.822 23.915 -2.632 1.00 95.94 1189 LYS A N 1
ATOM 9389 C CA . LYS A 1 1189 ? 9.021 24.748 -2.525 1.00 95.94 1189 LYS A CA 1
ATOM 9390 C C . LYS A 1 1189 ? 10.259 23.880 -2.347 1.00 95.94 1189 LYS A C 1
ATOM 9392 O O . LYS A 1 1189 ? 10.417 23.223 -1.317 1.00 95.94 1189 LYS A O 1
ATOM 9397 N N . MET A 1 1190 ? 11.136 23.886 -3.343 1.00 96.62 1190 MET A N 1
ATOM 9398 C CA . MET A 1 1190 ? 12.313 23.020 -3.390 1.00 96.62 1190 MET A CA 1
ATOM 9399 C C . MET A 1 1190 ? 13.528 23.776 -3.924 1.00 96.62 1190 MET A C 1
ATOM 9401 O O . MET A 1 1190 ? 13.410 24.565 -4.858 1.00 96.62 1190 MET A O 1
ATOM 9405 N N . ILE A 1 1191 ? 14.693 23.521 -3.331 1.00 98.00 1191 ILE A N 1
ATOM 9406 C CA . ILE A 1 1191 ? 15.987 23.959 -3.863 1.00 98.00 1191 ILE A CA 1
ATOM 9407 C C . ILE A 1 1191 ? 16.896 22.736 -3.948 1.00 98.00 1191 ILE A C 1
ATOM 9409 O O . ILE A 1 1191 ? 17.161 22.100 -2.926 1.00 98.00 1191 ILE A O 1
ATOM 9413 N N . LEU A 1 1192 ? 17.379 22.412 -5.145 1.00 98.25 1192 LEU A N 1
ATOM 9414 C CA . LEU A 1 1192 ? 18.390 21.379 -5.362 1.00 98.25 1192 LEU A CA 1
ATOM 9415 C C . LEU A 1 1192 ? 19.681 22.050 -5.823 1.00 98.25 1192 LEU A C 1
ATOM 9417 O O . LEU A 1 1192 ? 19.662 22.959 -6.648 1.00 98.25 1192 LEU A O 1
ATOM 9421 N N . THR A 1 1193 ? 20.817 21.643 -5.276 1.00 98.56 1193 THR A N 1
ATOM 9422 C CA . THR A 1 1193 ? 22.126 22.176 -5.661 1.00 98.56 1193 THR A CA 1
ATOM 9423 C C . THR A 1 1193 ? 23.098 21.033 -5.899 1.00 98.56 1193 THR A C 1
ATOM 9425 O O . THR A 1 1193 ? 23.201 20.136 -5.068 1.00 98.56 1193 THR A O 1
ATOM 9428 N N . ALA A 1 1194 ? 23.830 21.070 -7.009 1.00 98.38 1194 ALA A N 1
ATOM 9429 C CA . ALA A 1 1194 ? 24.964 20.191 -7.269 1.00 98.38 1194 ALA A CA 1
ATOM 9430 C C . ALA A 1 1194 ? 26.208 21.037 -7.552 1.00 98.38 1194 ALA A C 1
ATOM 9432 O O . ALA A 1 1194 ? 26.241 21.792 -8.520 1.00 98.38 1194 ALA A O 1
ATOM 9433 N N . SER A 1 1195 ? 27.228 20.905 -6.709 1.00 98.31 1195 SER A N 1
ATOM 9434 C CA . SER A 1 1195 ? 28.532 21.549 -6.851 1.00 98.31 1195 SER A CA 1
ATOM 9435 C C . SER A 1 1195 ? 29.567 20.488 -7.220 1.00 98.31 1195 SER A C 1
ATOM 9437 O O . SER A 1 1195 ? 29.835 19.596 -6.421 1.00 98.31 1195 SER A O 1
ATOM 9439 N N . VAL A 1 1196 ? 30.135 20.566 -8.420 1.00 98.25 1196 VAL A N 1
ATOM 9440 C CA . VAL A 1 1196 ? 31.117 19.621 -8.965 1.00 98.25 1196 VAL A CA 1
ATOM 9441 C C . VAL A 1 1196 ? 32.484 20.292 -9.060 1.00 98.25 1196 VAL A C 1
ATOM 9443 O O . VAL A 1 1196 ? 32.609 21.368 -9.642 1.00 98.25 1196 VAL A O 1
ATOM 9446 N N . GLU A 1 1197 ? 33.506 19.654 -8.502 1.00 97.69 1197 GLU A N 1
ATOM 9447 C CA . GLU A 1 1197 ? 34.915 20.028 -8.619 1.00 97.69 1197 GLU A CA 1
ATOM 9448 C C . GLU A 1 1197 ? 35.625 19.030 -9.544 1.00 97.69 1197 GLU A C 1
ATOM 9450 O O . GLU A 1 1197 ? 35.669 17.829 -9.262 1.00 97.69 1197 GLU A O 1
ATOM 9455 N N . LEU A 1 1198 ? 36.130 19.535 -10.671 1.00 96.12 1198 LEU A N 1
ATOM 9456 C CA . LEU A 1 1198 ? 36.799 18.770 -11.723 1.00 96.12 1198 LEU A CA 1
ATOM 9457 C C . LEU A 1 1198 ? 38.290 18.556 -11.403 1.00 96.12 1198 LEU A C 1
ATOM 9459 O O . LEU A 1 1198 ? 38.921 19.448 -10.821 1.00 96.12 1198 LEU A O 1
ATOM 9463 N N . PRO A 1 1199 ? 38.889 17.425 -11.822 1.00 94.62 1199 PRO A N 1
ATOM 9464 C CA . PRO A 1 1199 ? 40.324 17.210 -11.686 1.00 94.62 1199 PRO A CA 1
ATOM 9465 C C . PRO A 1 1199 ? 41.108 18.100 -12.665 1.00 94.62 1199 PRO A C 1
ATOM 9467 O O . PRO A 1 1199 ? 40.610 18.479 -13.724 1.00 94.62 1199 PRO A O 1
ATOM 9470 N N . LYS A 1 1200 ? 42.367 18.412 -12.333 1.00 89.00 1200 LYS A N 1
ATOM 9471 C CA . LYS A 1 1200 ? 43.206 19.369 -13.084 1.00 89.00 1200 LYS A CA 1
ATOM 9472 C C . LYS A 1 1200 ? 43.430 18.992 -14.552 1.00 89.00 1200 LYS A C 1
ATOM 9474 O O . LYS A 1 1200 ? 43.575 19.896 -15.381 1.00 89.00 1200 LYS A O 1
ATOM 9479 N N . GLU A 1 1201 ? 43.492 17.694 -14.852 1.00 89.12 1201 GLU A N 1
ATOM 9480 C CA . GLU A 1 1201 ? 43.657 17.179 -16.217 1.00 89.12 1201 GLU A CA 1
ATOM 9481 C C . GLU A 1 1201 ? 42.397 17.337 -17.076 1.00 89.12 1201 GLU A C 1
ATOM 9483 O O . GLU A 1 1201 ? 42.524 17.432 -18.293 1.00 89.12 1201 GLU A O 1
ATOM 9488 N N . PHE A 1 1202 ? 41.207 17.406 -16.467 1.00 89.62 1202 PHE A N 1
ATOM 9489 C CA . PHE A 1 1202 ? 39.912 17.453 -17.154 1.00 89.62 1202 PHE A CA 1
ATOM 9490 C C . PHE A 1 1202 ? 39.114 18.716 -16.795 1.00 89.62 1202 PHE A C 1
ATOM 9492 O O . PHE A 1 1202 ? 37.997 18.641 -16.283 1.00 89.62 1202 PHE A O 1
ATOM 9499 N N . ASP A 1 1203 ? 39.678 19.894 -17.061 1.00 83.56 1203 ASP A N 1
ATOM 9500 C CA . ASP A 1 1203 ? 39.010 21.186 -16.843 1.00 83.56 1203 ASP A CA 1
ATOM 9501 C C . ASP A 1 1203 ? 38.495 21.846 -18.135 1.00 83.56 1203 ASP A C 1
ATOM 9503 O O . ASP A 1 1203 ? 37.905 22.927 -18.090 1.00 83.56 1203 ASP A O 1
ATOM 9507 N N . ASN A 1 1204 ? 38.649 21.186 -19.288 1.00 89.88 1204 ASN A N 1
ATOM 9508 C CA . ASN A 1 1204 ? 38.077 21.646 -20.549 1.00 89.88 1204 ASN A CA 1
ATOM 9509 C C . ASN A 1 1204 ? 36.599 21.242 -20.647 1.00 89.88 1204 ASN A C 1
ATOM 9511 O O . ASN A 1 1204 ? 36.256 20.164 -21.144 1.00 89.88 1204 ASN A O 1
ATOM 9515 N N . VAL A 1 1205 ? 35.720 22.106 -20.140 1.00 91.81 1205 VAL A N 1
ATOM 9516 C CA . VAL A 1 1205 ? 34.270 21.882 -20.115 1.00 91.81 1205 VAL A CA 1
ATOM 9517 C C . VAL A 1 1205 ? 33.676 21.925 -21.525 1.00 91.81 1205 VAL A C 1
ATOM 9519 O O . VAL A 1 1205 ? 33.709 22.954 -22.197 1.00 91.81 1205 VAL A O 1
ATOM 9522 N N . LYS A 1 1206 ? 33.091 20.804 -21.963 1.00 91.88 1206 LYS A N 1
ATOM 9523 C CA . LYS A 1 1206 ? 32.459 20.652 -23.286 1.00 91.88 1206 LYS A CA 1
ATOM 9524 C C . LYS A 1 1206 ? 30.952 20.838 -23.243 1.00 91.88 1206 LYS A C 1
ATOM 9526 O O . LYS A 1 1206 ? 30.373 21.436 -24.151 1.00 91.88 1206 LYS A O 1
ATOM 9531 N N . LEU A 1 1207 ? 30.322 20.325 -22.188 1.00 92.69 1207 LEU A N 1
ATOM 9532 C CA . LEU A 1 1207 ? 28.880 20.376 -21.996 1.00 92.69 1207 LEU A CA 1
ATOM 9533 C C . LEU A 1 1207 ? 28.536 20.477 -20.514 1.00 92.69 1207 LEU A C 1
ATOM 9535 O O . LEU A 1 1207 ? 29.080 19.747 -19.687 1.00 92.69 1207 LEU A O 1
ATOM 9539 N N . THR A 1 1208 ? 27.578 21.345 -20.208 1.00 94.69 1208 THR A N 1
ATOM 9540 C CA . THR A 1 1208 ? 26.923 21.450 -18.904 1.00 94.69 1208 THR A CA 1
ATOM 9541 C C . THR A 1 1208 ? 25.419 21.619 -19.095 1.00 94.69 1208 THR A C 1
ATOM 9543 O O . THR A 1 1208 ? 24.980 21.982 -20.196 1.00 94.69 1208 THR A O 1
ATOM 9546 N N . PRO A 1 1209 ? 24.616 21.416 -18.038 1.00 95.19 1209 PRO A N 1
ATOM 9547 C CA . PRO A 1 1209 ? 23.200 21.745 -18.082 1.00 95.19 1209 PRO A CA 1
ATOM 9548 C C . PRO A 1 1209 ? 22.980 23.215 -18.467 1.00 95.19 1209 PRO A C 1
ATOM 9550 O O . PRO A 1 1209 ? 23.702 24.079 -17.960 1.00 95.19 1209 PRO A O 1
ATOM 9553 N N . PRO A 1 1210 ? 22.032 23.517 -19.369 1.00 94.50 1210 PRO A N 1
ATOM 9554 C CA . PRO A 1 1210 ? 21.697 24.889 -19.725 1.00 94.50 1210 PRO A CA 1
ATOM 9555 C C . PRO A 1 1210 ? 20.872 25.565 -18.624 1.00 94.50 1210 PRO A C 1
ATOM 9557 O O . PRO A 1 1210 ? 20.235 24.897 -17.807 1.00 94.50 1210 PRO A O 1
ATOM 9560 N N . ASP A 1 1211 ? 20.841 26.896 -18.655 1.00 96.19 1211 ASP A N 1
ATOM 9561 C CA . ASP A 1 1211 ? 19.922 27.675 -17.833 1.00 96.19 1211 ASP A CA 1
ATOM 9562 C C . ASP A 1 1211 ? 18.486 27.522 -18.347 1.00 96.19 1211 ASP A C 1
ATOM 9564 O O . ASP A 1 1211 ? 18.229 27.526 -19.553 1.00 96.19 1211 ASP A O 1
ATOM 9568 N N . ILE A 1 1212 ? 17.536 27.424 -17.420 1.00 96.00 1212 ILE A N 1
ATOM 9569 C CA . ILE A 1 1212 ? 16.102 27.428 -17.710 1.00 96.00 1212 ILE A CA 1
ATOM 9570 C C . ILE A 1 1212 ? 15.421 28.391 -16.748 1.00 96.00 1212 ILE A C 1
ATOM 9572 O O . ILE A 1 1212 ? 15.725 28.437 -15.559 1.00 96.00 1212 ILE A O 1
ATOM 9576 N N . THR A 1 1213 ? 14.470 29.166 -17.253 1.00 96.75 1213 THR A N 1
ATOM 9577 C CA . THR A 1 1213 ? 13.499 29.888 -16.434 1.00 96.75 1213 THR A CA 1
ATOM 9578 C C . THR A 1 1213 ? 12.137 29.691 -17.061 1.00 96.75 1213 THR A C 1
ATOM 9580 O O . THR A 1 1213 ? 11.932 30.032 -18.221 1.00 96.75 1213 THR A O 1
ATOM 9583 N N . TRP A 1 1214 ? 11.217 29.139 -16.285 1.00 97.19 1214 TRP A N 1
ATOM 9584 C CA . TRP A 1 1214 ? 9.843 28.924 -16.697 1.00 97.19 1214 TRP A CA 1
ATOM 9585 C C . TRP A 1 1214 ? 8.894 29.493 -15.649 1.00 97.19 1214 TRP A C 1
ATOM 9587 O O . TRP A 1 1214 ? 9.133 29.385 -14.440 1.00 97.19 1214 TRP A O 1
ATOM 9597 N N . LYS A 1 1215 ? 7.835 30.138 -16.130 1.00 97.06 1215 LYS A N 1
ATOM 9598 C CA . LYS A 1 1215 ? 6.748 30.678 -15.320 1.00 97.06 1215 LYS A CA 1
ATOM 9599 C C . LYS A 1 1215 ? 5.541 29.793 -15.553 1.00 97.06 1215 LYS A C 1
ATOM 9601 O O . LYS A 1 1215 ? 5.141 29.622 -16.695 1.00 97.06 1215 LYS A O 1
ATOM 9606 N N . ALA A 1 1216 ? 4.985 29.256 -14.479 1.00 95.44 1216 ALA A N 1
ATOM 9607 C CA . ALA A 1 1216 ? 3.810 28.419 -14.591 1.00 95.44 1216 ALA A CA 1
ATOM 9608 C C . ALA A 1 1216 ? 2.582 29.245 -15.028 1.00 95.44 1216 ALA A C 1
ATOM 9610 O O . ALA A 1 1216 ? 2.441 30.388 -14.562 1.00 95.44 1216 ALA A O 1
ATOM 9611 N N . PRO A 1 1217 ? 1.673 28.664 -15.837 1.00 94.88 1217 PRO A N 1
ATOM 9612 C CA . PRO A 1 1217 ? 0.371 29.252 -16.147 1.00 94.88 1217 PRO A CA 1
ATOM 9613 C C . PRO A 1 1217 ? -0.422 29.605 -14.882 1.00 94.88 1217 PRO A C 1
ATOM 9615 O O . PRO A 1 1217 ? -0.071 29.192 -13.772 1.00 94.88 1217 PRO A O 1
ATOM 9618 N N . GLU A 1 1218 ? -1.483 30.404 -15.017 1.00 91.69 1218 GLU A N 1
ATOM 9619 C CA . GLU A 1 1218 ? -2.288 30.911 -13.885 1.00 91.69 1218 GLU A CA 1
ATOM 9620 C C . GLU A 1 1218 ? -1.468 31.695 -12.831 1.00 91.69 1218 GLU A C 1
ATOM 9622 O O . GLU A 1 1218 ? -1.884 31.837 -11.678 1.00 91.69 1218 GLU A O 1
ATOM 9627 N N . ASN A 1 1219 ? -0.277 32.192 -13.197 1.00 91.50 1219 ASN A N 1
ATOM 9628 C CA . ASN A 1 1219 ? 0.719 32.743 -12.268 1.00 91.50 1219 ASN A CA 1
ATOM 9629 C C . ASN A 1 1219 ? 1.051 31.778 -11.112 1.00 91.50 1219 ASN A C 1
ATOM 9631 O O . ASN A 1 1219 ? 1.330 32.198 -9.982 1.00 91.50 1219 ASN A O 1
ATOM 9635 N N . ALA A 1 1220 ? 1.036 30.472 -11.387 1.00 94.38 1220 ALA A N 1
ATOM 9636 C CA . ALA A 1 1220 ? 1.198 29.426 -10.385 1.00 94.38 1220 ALA A CA 1
ATOM 9637 C C . ALA A 1 1220 ? 2.645 29.261 -9.893 1.00 94.38 1220 ALA A C 1
ATOM 9639 O O . ALA A 1 1220 ? 2.919 28.339 -9.136 1.00 94.38 1220 ALA A O 1
ATOM 9640 N N . GLY A 1 1221 ? 3.568 30.155 -10.253 1.00 95.44 1221 GLY A N 1
ATOM 9641 C CA . GLY A 1 1221 ? 4.925 30.193 -9.712 1.00 95.44 1221 GLY A CA 1
ATOM 9642 C C . GLY A 1 1221 ? 6.012 30.007 -10.766 1.00 95.44 1221 GLY A C 1
ATOM 9643 O O . GLY A 1 1221 ? 5.799 30.307 -11.940 1.00 95.44 1221 GLY A O 1
ATOM 9644 N N . THR A 1 1222 ? 7.202 29.577 -10.349 1.00 97.50 1222 THR A N 1
ATOM 9645 C CA . THR A 1 1222 ? 8.382 29.494 -11.222 1.00 97.50 1222 THR A CA 1
ATOM 9646 C C . THR A 1 1222 ? 9.232 28.254 -10.978 1.00 97.50 1222 THR A C 1
ATOM 9648 O O . THR A 1 1222 ? 9.357 27.753 -9.857 1.00 97.50 1222 THR A O 1
ATOM 9651 N N . ILE A 1 1223 ? 9.869 27.793 -12.056 1.00 97.94 1223 ILE A N 1
ATOM 9652 C CA . ILE A 1 1223 ? 10.971 26.830 -12.026 1.00 97.94 1223 ILE A CA 1
ATOM 9653 C C . ILE A 1 1223 ? 12.175 27.487 -12.688 1.00 97.94 1223 ILE A C 1
ATOM 9655 O O . ILE A 1 1223 ? 12.069 28.036 -13.785 1.00 97.94 1223 ILE A O 1
ATOM 9659 N N . THR A 1 1224 ? 13.326 27.428 -12.028 1.00 97.88 1224 THR A N 1
ATOM 9660 C CA . THR A 1 1224 ? 14.586 27.919 -12.591 1.00 97.88 1224 THR A CA 1
ATOM 9661 C C . THR A 1 1224 ? 15.695 26.898 -12.405 1.00 97.88 1224 THR A C 1
ATOM 9663 O O . THR A 1 1224 ? 15.817 26.330 -11.324 1.00 97.88 1224 THR A O 1
ATOM 9666 N N . THR A 1 1225 ? 16.512 26.718 -13.436 1.00 97.62 1225 THR A N 1
ATOM 9667 C CA . THR A 1 1225 ? 17.799 26.021 -13.384 1.00 97.62 1225 THR A CA 1
ATOM 9668 C C . THR A 1 1225 ? 18.870 27.031 -13.758 1.00 97.62 1225 THR A C 1
ATOM 9670 O O . THR A 1 1225 ? 18.733 27.721 -14.769 1.00 97.62 1225 THR A O 1
ATOM 9673 N N . LYS A 1 1226 ? 19.919 27.145 -12.944 1.00 97.88 1226 LYS A N 1
ATOM 9674 C CA . LYS A 1 1226 ? 21.087 27.983 -13.237 1.00 97.88 1226 LYS A CA 1
ATOM 9675 C C . LYS A 1 1226 ? 22.368 27.181 -13.125 1.00 97.88 1226 LYS A C 1
ATOM 9677 O O . LYS A 1 1226 ? 22.595 26.552 -12.090 1.00 97.88 1226 LYS A O 1
ATOM 9682 N N . THR A 1 1227 ? 23.224 27.282 -14.130 1.00 97.38 1227 THR A N 1
ATOM 9683 C CA . THR A 1 1227 ? 24.541 26.651 -14.168 1.00 97.38 1227 THR A CA 1
ATOM 9684 C C . THR A 1 1227 ? 25.633 27.711 -14.161 1.00 97.38 1227 THR A C 1
ATOM 9686 O O . THR A 1 1227 ? 25.759 28.527 -15.068 1.00 97.38 1227 THR A O 1
ATOM 9689 N N . LEU A 1 1228 ? 26.469 27.678 -13.130 1.00 97.31 1228 LEU A N 1
ATOM 9690 C CA . LEU A 1 1228 ? 27.604 28.574 -12.954 1.00 97.31 1228 LEU A CA 1
ATOM 9691 C C . LEU A 1 1228 ? 28.895 27.781 -13.150 1.00 97.31 1228 LEU A C 1
ATOM 9693 O O . LEU A 1 1228 ? 29.127 26.800 -12.443 1.00 97.31 1228 LEU A O 1
ATOM 9697 N N . VAL A 1 1229 ? 29.741 28.217 -14.081 1.00 94.69 1229 VAL A N 1
ATOM 9698 C CA . VAL A 1 1229 ? 31.052 27.609 -14.348 1.00 94.69 1229 VAL A CA 1
ATOM 9699 C C . VAL A 1 1229 ? 32.144 28.613 -13.988 1.00 94.69 1229 VAL A C 1
ATOM 9701 O O . VAL A 1 1229 ? 32.129 29.747 -14.461 1.00 94.69 1229 VAL A O 1
ATOM 9704 N N . SER A 1 1230 ? 33.086 28.214 -13.135 1.00 92.00 1230 SER A N 1
ATOM 9705 C CA . SER A 1 1230 ? 34.224 29.040 -12.722 1.00 92.00 1230 SER A CA 1
ATOM 9706 C C . SER A 1 1230 ? 35.472 28.169 -12.580 1.00 92.00 1230 SER A C 1
ATOM 9708 O O . SER A 1 1230 ? 35.625 27.431 -11.604 1.00 92.00 1230 SER A O 1
ATOM 9710 N N . GLY A 1 1231 ? 36.354 28.222 -13.584 1.00 86.00 1231 GLY A N 1
ATOM 9711 C CA . GLY A 1 1231 ? 37.523 27.343 -13.665 1.00 86.00 1231 GLY A CA 1
ATOM 9712 C C . GLY A 1 1231 ? 37.118 25.867 -13.607 1.00 86.00 1231 GLY A C 1
ATOM 9713 O O . GLY A 1 1231 ? 36.280 25.421 -14.384 1.00 86.00 1231 GLY A O 1
ATOM 9714 N N . SER A 1 1232 ? 37.667 25.125 -12.643 1.00 89.88 1232 SER A N 1
ATOM 9715 C CA . SER A 1 1232 ? 37.366 23.705 -12.415 1.00 89.88 1232 SER A CA 1
ATOM 9716 C C . SER A 1 1232 ? 36.092 23.440 -11.596 1.00 89.88 1232 SER A C 1
ATOM 9718 O O . SER A 1 1232 ? 35.837 22.294 -11.228 1.00 89.88 1232 SER A O 1
ATOM 9720 N N . LYS A 1 1233 ? 35.292 24.463 -11.264 1.00 95.44 1233 LYS A N 1
ATOM 9721 C CA . LYS A 1 1233 ? 34.071 24.318 -10.455 1.00 95.44 1233 LYS A CA 1
ATOM 9722 C C . LYS A 1 1233 ? 32.819 24.573 -11.287 1.00 95.44 1233 LYS A C 1
ATOM 9724 O O . LYS A 1 1233 ? 32.699 25.612 -11.934 1.00 95.44 1233 LYS A O 1
ATOM 9729 N N . ILE A 1 1234 ? 31.861 23.655 -11.205 1.00 97.75 1234 ILE A N 1
ATOM 9730 C CA . ILE A 1 1234 ? 30.539 23.759 -11.830 1.00 97.75 1234 ILE A CA 1
ATOM 9731 C C . ILE A 1 1234 ? 29.486 23.706 -10.724 1.00 97.75 1234 ILE A C 1
ATOM 9733 O O . ILE A 1 1234 ? 29.476 22.770 -9.931 1.00 97.75 1234 ILE A O 1
ATOM 9737 N N . LYS A 1 1235 ? 28.583 24.684 -10.662 1.00 98.06 1235 LYS A N 1
ATOM 9738 C CA . LYS A 1 1235 ? 27.464 24.704 -9.712 1.00 98.06 1235 LYS A CA 1
ATOM 9739 C C . LYS A 1 1235 ? 26.141 24.790 -10.458 1.00 98.06 1235 LYS A C 1
ATOM 9741 O O . LYS A 1 1235 ? 25.914 25.762 -11.168 1.00 98.06 1235 LYS A O 1
ATOM 9746 N N . ILE A 1 1236 ? 25.271 23.809 -10.258 1.00 98.38 1236 ILE A N 1
ATOM 9747 C CA . ILE A 1 1236 ? 23.917 23.760 -10.820 1.00 98.38 1236 ILE A CA 1
ATOM 9748 C C . ILE A 1 1236 ? 22.926 23.979 -9.679 1.00 98.38 1236 ILE A C 1
ATOM 9750 O O . ILE A 1 1236 ? 23.036 23.326 -8.638 1.00 98.38 1236 ILE A O 1
ATOM 9754 N N . ILE A 1 1237 ? 21.990 24.910 -9.851 1.00 98.31 1237 ILE A N 1
ATOM 9755 C CA . ILE A 1 1237 ? 20.969 25.256 -8.859 1.00 98.31 1237 ILE A CA 1
ATOM 9756 C C . ILE A 1 1237 ? 19.596 25.162 -9.515 1.00 98.31 1237 ILE A C 1
ATOM 9758 O O . ILE A 1 1237 ? 19.275 25.975 -10.380 1.00 98.31 1237 ILE A O 1
ATOM 9762 N N . ASP A 1 1238 ? 18.780 24.229 -9.040 1.00 98.06 1238 ASP A N 1
ATOM 9763 C CA . ASP A 1 1238 ? 17.366 24.124 -9.379 1.00 98.06 1238 ASP A CA 1
ATOM 9764 C C . ASP A 1 1238 ? 16.531 24.752 -8.259 1.00 98.06 1238 ASP A C 1
ATOM 9766 O O . ASP A 1 1238 ? 16.653 24.371 -7.094 1.00 98.06 1238 ASP A O 1
ATOM 9770 N N . SER A 1 1239 ? 15.673 25.714 -8.591 1.00 98.00 1239 SER A N 1
ATOM 9771 C CA . SER A 1 1239 ? 14.728 26.339 -7.658 1.00 98.00 1239 SER A CA 1
ATOM 9772 C C . SER A 1 1239 ? 13.303 26.187 -8.174 1.00 98.00 1239 SER A C 1
ATOM 9774 O O . SER A 1 1239 ? 13.000 26.618 -9.286 1.00 98.00 1239 SER A O 1
ATOM 9776 N N . VAL A 1 1240 ? 12.437 25.602 -7.348 1.00 97.88 1240 VAL A N 1
ATOM 9777 C CA . VAL A 1 1240 ? 11.013 25.369 -7.619 1.00 97.88 1240 VAL A CA 1
ATOM 9778 C C . VAL A 1 1240 ? 10.193 26.107 -6.564 1.00 97.88 1240 VAL A C 1
ATOM 9780 O O . VAL A 1 1240 ? 10.368 25.866 -5.367 1.00 97.88 1240 VAL A O 1
ATOM 9783 N N . ASP A 1 1241 ? 9.290 26.983 -6.995 1.00 96.94 1241 ASP A N 1
ATOM 9784 C CA . ASP A 1 1241 ? 8.254 27.595 -6.155 1.00 96.94 1241 ASP A CA 1
ATOM 9785 C C . ASP A 1 1241 ? 6.939 27.536 -6.936 1.00 96.94 1241 ASP A C 1
ATOM 9787 O O . ASP A 1 1241 ? 6.658 28.418 -7.741 1.00 96.94 1241 ASP A O 1
ATOM 9791 N N . ILE A 1 1242 ? 6.182 26.451 -6.756 1.00 95.94 1242 ILE A N 1
ATOM 9792 C CA . ILE A 1 1242 ? 4.890 26.214 -7.413 1.00 95.94 1242 ILE A CA 1
ATOM 9793 C C . ILE A 1 1242 ? 3.783 26.349 -6.370 1.00 95.94 1242 ILE A C 1
ATOM 9795 O O . ILE A 1 1242 ? 3.792 25.684 -5.331 1.00 95.94 1242 ILE A O 1
ATOM 9799 N N . ASN A 1 1243 ? 2.816 27.211 -6.649 1.00 95.00 1243 ASN A N 1
ATOM 9800 C CA . ASN A 1 1243 ? 1.616 27.411 -5.860 1.00 95.00 1243 ASN A CA 1
ATOM 9801 C C . ASN A 1 1243 ? 0.479 26.499 -6.350 1.00 95.00 1243 ASN A C 1
ATOM 9803 O O . ASN A 1 1243 ? 0.462 26.082 -7.508 1.00 95.00 1243 ASN A O 1
ATOM 9807 N N . PRO A 1 1244 ? -0.511 26.216 -5.487 1.00 95.00 1244 PRO A N 1
ATOM 9808 C CA . PRO A 1 1244 ? -1.698 25.480 -5.893 1.00 95.00 1244 PRO A CA 1
ATOM 9809 C C . PRO A 1 1244 ? -2.456 26.204 -7.009 1.00 95.00 1244 PRO A C 1
ATOM 9811 O O . PRO A 1 1244 ? -2.735 27.398 -6.886 1.00 95.00 1244 PRO A O 1
ATOM 9814 N N . ALA A 1 1245 ? -2.846 25.476 -8.051 1.00 95.81 1245 ALA A N 1
ATOM 9815 C CA . ALA A 1 1245 ? -3.551 26.015 -9.210 1.00 95.81 1245 ALA A CA 1
ATOM 9816 C C . ALA A 1 1245 ? -4.426 24.947 -9.879 1.00 95.81 1245 ALA A C 1
ATOM 9818 O O . ALA A 1 1245 ? -4.259 23.751 -9.639 1.00 95.81 1245 ALA A O 1
ATOM 9819 N N . VAL A 1 1246 ? -5.370 25.395 -10.706 1.00 95.94 1246 VAL A N 1
ATOM 9820 C CA . VAL A 1 1246 ? -6.047 24.541 -11.688 1.00 95.94 1246 VAL A CA 1
ATOM 9821 C C . VAL A 1 1246 ? -5.715 25.111 -13.054 1.00 95.94 1246 VAL A C 1
ATOM 9823 O O . VAL A 1 1246 ? -6.182 26.209 -13.361 1.00 95.94 1246 VAL A O 1
ATOM 9826 N N . ILE A 1 1247 ? -4.877 24.385 -13.787 1.00 95.06 1247 ILE A N 1
ATOM 9827 C CA . ILE A 1 1247 ? -4.338 24.749 -15.096 1.00 95.06 1247 ILE A CA 1
ATOM 9828 C C . ILE A 1 1247 ? -5.316 24.279 -16.173 1.00 95.06 1247 ILE A C 1
ATOM 9830 O O . ILE A 1 1247 ? -5.832 23.162 -16.071 1.00 95.06 1247 ILE A O 1
ATOM 9834 N N . SER A 1 1248 ? -5.603 25.145 -17.144 1.00 94.12 1248 SER A N 1
ATOM 9835 C CA . SER A 1 1248 ? -6.536 24.863 -18.238 1.00 94.12 1248 SER A CA 1
ATOM 9836 C C . SER A 1 1248 ? -6.006 23.764 -19.170 1.00 94.12 1248 SER A C 1
ATOM 9838 O O . SER A 1 1248 ? -4.840 23.375 -19.082 1.00 94.12 1248 SER A O 1
ATOM 9840 N N . VAL A 1 1249 ? -6.872 23.247 -20.044 1.00 94.19 1249 VAL A N 1
ATOM 9841 C CA . VAL A 1 1249 ? -6.456 22.311 -21.100 1.00 94.19 1249 VAL A CA 1
ATOM 9842 C C . VAL A 1 1249 ? -5.593 23.031 -22.143 1.00 94.19 1249 VAL A C 1
ATOM 9844 O O . VAL A 1 1249 ? -4.580 22.479 -22.557 1.00 94.19 1249 VAL A O 1
ATOM 9847 N N . ASP A 1 1250 ? -5.915 24.286 -22.469 1.00 93.81 1250 ASP A N 1
ATOM 9848 C CA . ASP A 1 1250 ? -5.180 25.109 -23.444 1.00 93.81 1250 ASP A CA 1
ATOM 9849 C C . ASP A 1 1250 ? -3.711 25.337 -23.047 1.00 93.81 1250 ASP A C 1
ATOM 9851 O O . ASP A 1 1250 ? -2.828 25.441 -23.894 1.00 93.81 1250 ASP A O 1
ATOM 9855 N N . ASP A 1 1251 ? -3.425 25.363 -21.744 1.00 95.00 1251 ASP A N 1
ATOM 9856 C CA . ASP A 1 1251 ? -2.068 25.513 -21.210 1.00 95.00 1251 ASP A CA 1
ATOM 9857 C C . ASP A 1 1251 ? -1.301 24.177 -21.100 1.00 95.00 1251 ASP A C 1
ATOM 9859 O O . ASP A 1 1251 ? -0.150 24.149 -20.647 1.00 95.00 1251 ASP A O 1
ATOM 9863 N N . TYR A 1 1252 ? -1.916 23.040 -21.447 1.00 93.31 1252 TYR A N 1
ATOM 9864 C CA . TYR A 1 1252 ? -1.320 21.722 -21.214 1.00 93.31 1252 TYR A CA 1
ATOM 9865 C C . TYR A 1 1252 ? -0.065 21.480 -22.059 1.00 93.31 1252 TYR A C 1
ATOM 9867 O O . TYR A 1 1252 ? 0.901 20.899 -21.558 1.00 93.31 1252 TYR A O 1
ATOM 9875 N N . ASP A 1 1253 ? -0.031 21.976 -23.295 1.00 90.56 1253 ASP A N 1
ATOM 9876 C CA . ASP A 1 1253 ? 1.133 21.837 -24.174 1.00 90.56 1253 ASP A CA 1
ATOM 9877 C C . ASP A 1 1253 ? 2.371 22.564 -23.629 1.00 90.56 1253 ASP A C 1
ATOM 9879 O O . ASP A 1 1253 ? 3.478 22.020 -23.693 1.00 90.56 1253 ASP A O 1
ATOM 9883 N N . ASP A 1 1254 ? 2.205 23.731 -22.991 1.00 92.62 1254 ASP A N 1
ATOM 9884 C CA . ASP A 1 1254 ? 3.310 24.411 -22.298 1.00 92.62 1254 ASP A CA 1
ATOM 9885 C C . ASP A 1 1254 ? 3.837 23.556 -21.135 1.00 92.62 1254 ASP A C 1
ATOM 9887 O O . ASP A 1 1254 ? 5.052 23.409 -20.956 1.00 92.62 1254 ASP A O 1
ATOM 9891 N N . LEU A 1 1255 ? 2.938 22.900 -20.385 1.00 94.19 1255 LEU A N 1
ATOM 9892 C CA . LEU A 1 1255 ? 3.324 21.969 -19.320 1.00 94.19 1255 LEU A CA 1
ATOM 9893 C C . LEU A 1 1255 ? 4.112 20.763 -19.859 1.00 94.19 1255 LEU A C 1
ATOM 9895 O O . LEU A 1 1255 ? 5.085 20.326 -19.231 1.00 94.19 1255 LEU A O 1
ATOM 9899 N N . LEU A 1 1256 ? 3.708 20.209 -21.004 1.00 91.75 1256 LEU A N 1
ATOM 9900 C CA . LEU A 1 1256 ? 4.417 19.108 -21.657 1.00 91.75 1256 LEU A CA 1
ATOM 9901 C C . LEU A 1 1256 ? 5.797 19.541 -22.146 1.00 91.75 1256 LEU A C 1
ATOM 9903 O O . LEU A 1 1256 ? 6.774 18.819 -21.916 1.00 91.75 1256 LEU A O 1
ATOM 9907 N N . GLU A 1 1257 ? 5.899 20.725 -22.746 1.00 92.12 1257 GLU A N 1
ATOM 9908 C CA . GLU A 1 1257 ? 7.151 21.258 -23.277 1.00 92.12 1257 GLU A CA 1
ATOM 9909 C C . GLU A 1 1257 ? 8.164 21.554 -22.164 1.00 92.12 1257 GLU A C 1
ATOM 9911 O O . GLU A 1 1257 ? 9.333 21.157 -22.257 1.00 92.12 1257 GLU A O 1
ATOM 9916 N N . ILE A 1 1258 ? 7.746 22.176 -21.056 1.00 94.44 1258 ILE A N 1
ATOM 9917 C CA . ILE A 1 1258 ? 8.658 22.360 -19.920 1.00 94.44 1258 ILE A CA 1
ATOM 9918 C C . ILE A 1 1258 ? 9.025 21.021 -19.273 1.00 94.44 1258 ILE A C 1
ATOM 9920 O O . ILE A 1 1258 ? 10.193 20.804 -18.938 1.00 94.44 1258 ILE A O 1
ATOM 9924 N N . ASN A 1 1259 ? 8.082 20.082 -19.135 1.00 93.50 1259 ASN A N 1
ATOM 9925 C CA . ASN A 1 1259 ? 8.372 18.764 -18.572 1.00 93.50 1259 ASN A CA 1
ATOM 9926 C C . ASN A 1 1259 ? 9.382 18.002 -19.438 1.00 93.50 1259 ASN A C 1
ATOM 9928 O O . ASN A 1 1259 ? 10.292 17.374 -18.892 1.00 93.50 1259 ASN A O 1
ATOM 9932 N N . ARG A 1 1260 ? 9.282 18.104 -20.768 1.00 92.19 1260 ARG A N 1
ATOM 9933 C CA . ARG A 1 1260 ? 10.284 17.584 -21.702 1.00 92.19 1260 ARG A CA 1
ATOM 9934 C C . ARG A 1 1260 ? 11.655 18.186 -21.425 1.00 92.19 1260 ARG A C 1
ATOM 9936 O O . ARG A 1 1260 ? 12.599 17.425 -21.207 1.00 92.19 1260 ARG A O 1
ATOM 9943 N N . LYS A 1 1261 ? 11.772 19.519 -21.393 1.00 93.44 1261 LYS A N 1
ATOM 9944 C CA . LYS A 1 1261 ? 13.052 20.211 -21.149 1.00 93.44 1261 LYS A CA 1
ATOM 9945 C C . LYS A 1 1261 ? 13.677 19.781 -19.825 1.00 93.44 1261 LYS A C 1
ATOM 9947 O O . LYS A 1 1261 ? 14.828 19.361 -19.816 1.00 93.44 1261 LYS A O 1
ATOM 9952 N N . LEU A 1 1262 ? 12.912 19.809 -18.731 1.00 94.06 1262 LEU A N 1
ATOM 9953 C CA . LEU A 1 1262 ? 13.381 19.438 -17.388 1.00 94.06 1262 LEU A CA 1
ATOM 9954 C C . LEU A 1 1262 ? 13.764 17.953 -17.268 1.00 94.06 1262 LEU A C 1
ATOM 9956 O O . LEU A 1 1262 ? 14.635 17.597 -16.471 1.00 94.06 1262 LEU A O 1
ATOM 9960 N N . SER A 1 1263 ? 13.125 17.083 -18.052 1.00 92.56 1263 SER A N 1
ATOM 9961 C CA . SER A 1 1263 ? 13.379 15.636 -18.049 1.00 92.56 1263 SER A CA 1
ATOM 9962 C C . SER A 1 1263 ? 14.495 15.218 -19.012 1.00 92.56 1263 SER A C 1
ATOM 9964 O O . SER A 1 1263 ? 15.023 14.107 -18.895 1.00 92.56 1263 SER A O 1
ATOM 9966 N N . HIS A 1 1264 ? 14.880 16.093 -19.947 1.00 93.19 1264 HIS A N 1
ATOM 9967 C CA . HIS A 1 1264 ? 15.900 15.812 -20.948 1.00 93.19 1264 HIS A CA 1
ATOM 9968 C C . HIS A 1 1264 ? 17.264 15.515 -20.289 1.00 93.19 1264 HIS A C 1
ATOM 9970 O O . HIS A 1 1264 ? 17.675 16.231 -19.369 1.00 93.19 1264 HIS A O 1
ATOM 9976 N N . PRO A 1 1265 ? 18.032 14.496 -20.740 1.00 91.69 1265 PRO A N 1
ATOM 9977 C CA . PRO A 1 1265 ? 19.281 14.111 -20.080 1.00 91.69 1265 PRO A CA 1
ATOM 9978 C C . PRO A 1 1265 ? 20.319 15.239 -20.010 1.00 91.69 1265 PRO A C 1
ATOM 9980 O O . PRO A 1 1265 ? 21.107 15.265 -19.066 1.00 91.69 1265 PRO A O 1
ATOM 9983 N N . ARG A 1 1266 ? 20.278 16.201 -20.944 1.00 92.56 1266 ARG A N 1
ATOM 9984 C CA . ARG A 1 1266 ? 21.131 17.403 -20.939 1.00 92.56 1266 ARG A CA 1
ATOM 9985 C C . ARG A 1 1266 ? 21.057 18.185 -19.625 1.00 92.56 1266 ARG A C 1
ATOM 9987 O O . ARG A 1 1266 ? 22.074 18.719 -19.205 1.00 92.56 1266 ARG A O 1
ATOM 9994 N N . MET A 1 1267 ? 19.911 18.198 -18.940 1.00 94.69 1267 MET A N 1
ATOM 9995 C CA . MET A 1 1267 ? 19.730 18.944 -17.685 1.00 94.69 1267 MET A CA 1
ATOM 9996 C C . MET A 1 1267 ? 20.552 18.405 -16.511 1.00 94.69 1267 MET A C 1
ATOM 9998 O O . MET A 1 1267 ? 20.612 19.031 -15.458 1.00 94.69 1267 MET A O 1
ATOM 10002 N N . ARG A 1 1268 ? 21.198 17.248 -16.674 1.00 94.12 1268 ARG A N 1
ATOM 10003 C CA . ARG A 1 1268 ? 22.010 16.615 -15.629 1.00 94.12 1268 ARG A CA 1
ATOM 10004 C C . ARG A 1 1268 ? 23.361 16.103 -16.114 1.00 94.12 1268 ARG A C 1
ATOM 10006 O O . ARG A 1 1268 ? 24.103 15.569 -15.299 1.00 94.12 1268 ARG A O 1
ATOM 10013 N N . THR A 1 1269 ? 23.687 16.218 -17.397 1.00 95.62 1269 THR A N 1
ATOM 10014 C CA . THR A 1 1269 ? 24.951 15.701 -17.938 1.00 95.62 1269 THR A CA 1
ATOM 10015 C C . THR A 1 1269 ? 26.031 16.776 -17.898 1.00 95.62 1269 THR A C 1
ATOM 10017 O O . THR A 1 1269 ? 25.790 17.920 -18.274 1.00 95.62 1269 THR A O 1
ATOM 10020 N N . ILE A 1 1270 ? 27.231 16.389 -17.474 1.00 95.88 1270 ILE A N 1
ATOM 10021 C CA . ILE A 1 1270 ? 28.461 17.167 -17.635 1.00 95.88 1270 ILE A CA 1
ATOM 10022 C C . ILE A 1 1270 ? 29.430 16.321 -18.464 1.00 95.88 1270 ILE A C 1
ATOM 10024 O O . ILE A 1 1270 ? 29.637 15.150 -18.141 1.00 95.88 1270 ILE A O 1
ATOM 10028 N N . LEU A 1 1271 ? 30.016 16.915 -19.504 1.00 95.25 1271 LEU A N 1
ATOM 10029 C CA . LEU A 1 1271 ? 31.082 16.329 -20.322 1.00 95.25 1271 LEU A CA 1
ATOM 10030 C C . LEU A 1 1271 ? 32.287 17.265 -20.298 1.00 95.25 1271 LEU A C 1
ATOM 10032 O O . LEU A 1 1271 ? 32.162 18.461 -20.581 1.00 95.25 1271 LEU A O 1
ATOM 10036 N N . VAL A 1 1272 ? 33.452 16.709 -19.997 1.00 94.38 1272 VAL A N 1
ATOM 10037 C CA . VAL A 1 1272 ? 34.735 17.411 -20.008 1.00 94.38 1272 VAL A CA 1
ATOM 10038 C C . VAL A 1 1272 ? 35.757 16.576 -20.777 1.00 94.38 1272 VAL A C 1
ATOM 10040 O O . VAL A 1 1272 ? 35.627 15.353 -20.857 1.00 94.38 1272 VAL A O 1
ATOM 10043 N N . SER A 1 1273 ? 36.767 17.214 -21.361 1.00 91.25 1273 SER A N 1
ATOM 10044 C CA . SER A 1 1273 ? 37.885 16.509 -22.000 1.00 91.25 1273 SER A CA 1
ATOM 10045 C C . SER A 1 1273 ? 39.206 16.797 -21.298 1.00 91.25 1273 SER A C 1
ATOM 10047 O O . SER A 1 1273 ? 39.318 17.789 -20.571 1.00 91.25 1273 SER A O 1
ATOM 10049 N N . ARG A 1 1274 ? 40.228 15.978 -21.571 1.00 89.88 1274 ARG A N 1
ATOM 10050 C CA . ARG A 1 1274 ? 41.608 16.284 -21.182 1.00 89.88 1274 ARG A CA 1
ATOM 10051 C C . ARG A 1 1274 ? 42.034 17.654 -21.720 1.00 89.88 1274 ARG A C 1
ATOM 10053 O O . ARG A 1 1274 ? 41.593 18.079 -22.798 1.00 89.88 1274 ARG A O 1
ATOM 10060 N N . LYS A 1 1275 ? 42.919 18.335 -20.993 1.00 78.75 1275 LYS A N 1
ATOM 10061 C CA . LYS A 1 1275 ? 43.679 19.471 -21.524 1.00 78.75 1275 LYS A CA 1
ATOM 10062 C C . LYS A 1 1275 ? 44.484 19.015 -22.735 1.00 78.75 1275 LYS A C 1
ATOM 10064 O O . LYS A 1 1275 ? 45.347 18.151 -22.623 1.00 78.75 1275 LYS A O 1
ATOM 10069 N N . THR A 1 1276 ? 44.259 19.644 -23.881 1.00 61.78 1276 THR A N 1
ATOM 10070 C CA . THR A 1 1276 ? 45.251 19.631 -24.956 1.00 61.78 1276 THR A CA 1
ATOM 10071 C C . THR A 1 1276 ? 46.504 20.328 -24.437 1.00 61.78 1276 THR A C 1
ATOM 10073 O O . THR A 1 1276 ? 46.428 21.496 -24.054 1.00 61.78 1276 THR A O 1
ATOM 10076 N N . ALA A 1 1277 ? 47.638 19.620 -24.396 1.00 46.69 1277 ALA A N 1
ATOM 10077 C CA . ALA A 1 1277 ? 48.934 20.260 -24.198 1.00 46.69 1277 ALA A CA 1
ATOM 10078 C C . ALA A 1 1277 ? 49.056 21.388 -25.231 1.00 46.69 1277 ALA A C 1
ATOM 10080 O O . ALA A 1 1277 ? 48.800 21.156 -26.416 1.00 46.69 1277 ALA A O 1
ATOM 10081 N N . ALA A 1 1278 ? 49.358 22.608 -24.780 1.00 37.91 1278 ALA A N 1
ATOM 10082 C CA . ALA A 1 1278 ? 49.683 23.696 -25.690 1.00 37.91 1278 ALA A CA 1
ATOM 10083 C C . ALA A 1 1278 ? 50.849 23.211 -26.564 1.00 37.91 1278 ALA A C 1
ATOM 10085 O O . ALA A 1 1278 ? 51.906 22.878 -26.030 1.00 37.91 1278 ALA A O 1
ATOM 10086 N N . LYS A 1 1279 ? 50.598 23.052 -27.866 1.00 32.75 1279 LYS A N 1
ATOM 10087 C CA . LYS A 1 1279 ? 51.660 22.844 -28.847 1.00 32.75 1279 LYS A CA 1
ATOM 10088 C C . LYS A 1 1279 ? 52.391 24.153 -29.070 1.00 32.75 1279 LYS A C 1
ATOM 10090 O O . LYS A 1 1279 ? 51.684 25.184 -29.151 1.00 32.75 1279 LYS A O 1
#

Radius of gyration: 34.61 Å; chains: 1; bounding box: 101×82×100 Å

Secondary structure (DSSP, 8-state):
--SSSHHHHHHHHHHHSSSSSS--------SS-HHHHHHHHTT--TTTSTT-SEEEEEEEEEEEE-TTS-EEEEEEEEEEE-SHHHHHHHTEEEEEEETTTEEEEEEEEEEE-TTS-EEE--HHHHEEEEE-GGGGGGTEE-TTEEEEEEE-TT--TT-EEEEEEEEEESS-SSTT--EEEEE---SS-EEEEEEEEEEETTS--SEEEEES--TTSEEEEEEE-SSEEEEEEEEEEEPPP-PPTT--SSTTS-EEEEES---HHHHHHHHHHHHHHHHT---HHHHHHHHHHHTT---HHHHHHHHHHHHHHHSEE-EE---SSSTTTSPPPHHHHHHHSEE-HHHHHHHHHHHHHHTT--EEEEEEE-SSPPPPTTS-----SEEEEEEE-TTS-EEEE-TT-TT-SSSS-GGGTT-EEEE--TT----EEPPPPPGGGSEEEEEEEEEE-TTS-EEEEEEEEE-THHHHHHHHHHTTS-HHHHHHHHHHHHHHHSTT-EEEEEEEESSSTT-TTS--EEEEEEEES--EEE-SSEEEE-----TTTSSSHHHHHTTTS-SSS-SS-EE----EEEEEEEEEE-TTSS-SEEE------EESSSEEEEEEEEEETTEEEEEEEEEE--SEE-HHHHHHHHHHHHHHHHHHT---EEEPPP-TT-------TT----------SEEEEEEEEEEEEEETTEEEEEEEEEEEE-SHHHHHHHSEEEEEE-TTTEEEEEEEEEEE-TT--EEEPPGGGEEEEE-TTGGG-TTSPPPEEEEEE-TT--TT-EEEEEEEEEE-S-S--EEEEES--SSEEEEEEEEEEEETT---EEE--S-TTSEEEEEEETTEEEEEEEEEEEPPPP--TTPPPGGGTS-EEEEE---HHHHHHHHHHHHHHHHTT-HHHHHHHHHHHTT--SHHHHHHHHHHHHHHHSEE-S--GGGS-GGGPPPHHHHHHHTEE-HHHHHHHHHHHHHHTT---EEEEE----SSHHHHHHHHHS--GGGG-EEEEEEEETTEEEEESSS-TTSPTT--TTTT-EEEETTTTEEEE--PPTT-S--EEEEEEEEE-TTS-EEEEEEEEE-HHHHHHHHHHHHH--HHHHHHHHHHHHHHH-TTEEESSPPEEE-SSSSEEEEEEEEETT-SEEETTEEEEE-S---TTTT----S--SS-EEE-S-EEEEEEEEEE--TT--EEEE-PPPEEEEEGGGTEEEEEEEEEETTEEEEEEEEEE--EEE-STTHHHHHHHHHHHHSGGGGEEEEEPPPP--

pLDDT: mean 91.95, std 10.64, range [30.42, 98.75]